Protein 6FGO (pdb70)

Sequence (1094 aa):
GPSVFLFPPKPKDTLMISRTPEVTCVVVDVSHEDPEVKFNWYVDGVEVHNAKTKPREEQYNSTYRVVSVLTVLHQDWLNGKEYKCKVSNKALPAPIEKTISKAKGQPREPQVYTLPPSREEMTKNQVSLTCLVKGFYPSDIAVEWESNGQPENNYKTTPPVLDSDGSFFLYSKLTVDKSRWQQGNVFSCSVMHEALHNHYTQKSLSLSPNKLNKEQQNAFYEILHLPNLNEEQRRKAFIQSLIDGGGDTNGNGYLDAEESANLLAEAKKLNDARGPSVFLFPPKPKDTLMISRTPEVTCVVVDVSHEDPEVKFNWYVDGVEVHNAKTKPREEQYNSTYRVVSVLTVLHQDWLNGKEYKCKVSNKALPAPIEKTISKAKGQPREPQVYTLPPSREEMTKNQVSLTCLVKGFYPSDIAVEWESNGQPENNYKTTPPVLDSDGSFFLYSKLTVDKSRWQQGNVFSCSVMHEALHNHYTQKSLSLSPVDNKLNKEQQNAFYEILHLPNLNEEEQRKAFIQSLIDGGGDTNGNGYLDAEESANLLAEAKKLNDARAGPSVFLFPPKPKDTLMISRTPEVTCVVVDVSHEDPEVKFNWYVDGVEVHNAKTKPREEQYNSTYRVVSVLTVLHQDWLNGKEYKCKVSNKALPAPIEKTISKAKGQPREPQVYTLPPSREEMTKNQVSLTCLVKGFYPSDIAVEWESNGQPENNYKTTPPVLDSDGSFFLYSKLTVDKSRWQQGNVFSCSVMHEALHNHYTQKSLSLSKLNKEQQNAFYEILHLPNLNEEQRKAFIQSLIDGGGDTNGNGYLDAEESANLLAEAKKLNDARAPGPSVFLFPPKPKDTLMISRTPEVTCVVVDVSHEDPEVKFNWYVDGVEVHNAKTKPREEQYNSTYRVVSVLTVLHQDWLNGKEYKCKVSNKALPAPIEKTISKAKGQPREPQVYTLPPSREEMTKNQVSLTCLVKGFYPSDIAVEWESNGQPENNYKTTPPVLDSDGSFFLYSKLTVDKSRWQQGNVFSCSVMHEALHNHYTQKSLSLSLNKEQQNAFYEILHLPNLNEEQRKAFIQSLIDGGGDTNGNGYLDAEESANLLAEAKKLNDARAP

Nearest PDB structures (foldseek):
  5o4e-assembly1_A  TM=9.935E-01  e=1.665E-37  Homo sapiens
  7lbl-assembly1_A  TM=9.647E-01  e=1.501E-37  Homo sapiens
  6bz4-assembly1_A  TM=9.726E-01  e=2.793E-37  Homo sapiens
  4wi7-assembly1_B  TM=9.547E-01  e=1.354E-37  Homo sapiens
  7q3p-assembly1_C  TM=9.116E-01  e=2.793E-37  Homo sapiens

CATH classification: 2.60.40.10

InterPro domains:
  IPR003006 Immunoglobulin/major histocompatibility complex, conserved site [PS00290] (200-206)
  IPR003006 Immunoglobulin/major histocompatibility complex, conserved site [PS00290] (425-431)
  IPR003597 Immunoglobulin C1-set [PF07654] (127-207)
  IPR003597 Immunoglobulin C1-set [PF07654] (242-330)
  IPR003597 Immunoglobulin C1-set [PF07654] (350-434)
  IPR003597 Immunoglobulin C1-set [SM00407] (141-212)
  IPR003597 Immunoglobulin C1-set [SM00407] (258-333)
  IPR003597 Immunoglobulin C1-set [SM00407] (364-437)
  IPR003599 Immunoglobulin domain subtype [SM00409] (7-118)
  IPR003599 Immunoglobulin domain subtype [SM00409] (354-446)
  IPR007110 Immunoglobulin-like domain [PS50835] (1-96)
  IPR007110 Immunoglobulin-like domain [PS50835] (125-218)
  IPR007110 Immunoglobulin-like domain [PS50835] (240-339)
  IPR007110 Immunoglobulin-like domain [PS50835] (348-444)
  IPR013106 Immunoglobulin V-set domain [PF07686] (12-117)
  IPR013106 Immunoglobulin V-set domain [SM00406] (17-98)
  IPR013783 Immunoglobulin-like fold [G3DSA:2.60.40.10] (1-121)
  IPR013783 Immunoglobulin-like fold [G3DSA:2.60.40.10] (122-227)
  IPR013783 Immunoglobulin-like fold [G3DSA:2.60.40.10] (228-339)
  IPR013783 Immunoglobulin-like fold [G3DSA:2.60.40.10] (340-449)

Foldseek 3Di:
DKDKDKAWFALVQLQDQVHWTKIKIKIKQAAPVWNDKDKWKDKQRHTDDPKDKDPWDADPVRITMIMIIDIDHSVSQVVWIKMKIWMDIPVDPHIDIDIDGFDDDDWWDKDKDKDFFDPVQLVPQKTKIKIKIDTTPDQRKDKFKDFPRHGQDQKDKDRWDQDPVRHTMIMIIGMDGSVCQVVFTKMKMKMADPNDVSRIDIDIDGDDD/DPDPVLLVVLLVVLVPLPQDDDVLSVVLNCCSPPVVLVVVSPNHNDNVSSVVSSVVSVVVSVVD/DKDKDKAWFALVQLQDPVHWTKIKIKIKQQAPPWNDKDKWKDKLRHTDDPKDKDDWDQDPVRIIMIMIIDTDHSVSQVVWIKMKIWIDIPVDPGIDIDIDGDDDDDWWDWDKDKDAFDVVQLVDQKTKTKIKIWTGPDQRKDKFKDFPRHGQDQKDKDRWDQDPVRITMIMMIHMDGSVCQVVWTKMKMKMADPPDVSRIDIDIDGDDD/DPVVDPVLLVVLLVLLVPLPQDDPVLSVVLNVCSPPVVLVPVPPPHNDNVSSVVSSVVSNVVSVVRD/DKDKDKAWFALVQLLDQVHWTKIKIKIKQQAPVWNDKDKWKDKLRHTDDQKDKDDWDQDPVGGIMIMIIDTDHSVSQVVWIKMKIWMDIPVDPGIDIDIDGDDDDDWWDWDKDKDFFDPVCLVDQKTKIKIKIWTGPDQRKDKFKDFPRHGADAKDKDRWDQDPVRITMIMMIGIDGSVCQVVFTKMKMKMADPPDVSRIDIDIDGDD/DDPVLLVVLLVLLVPLPQDDPVLSVVLNCCSQPCVLVPVPPNHNDNVSSVVSSVVSVVVSVVRDD/DKDKDKAFFALVQLLDQVHWTKIKIKIWAAAPPFNDKDKWKDKLRHTDDQKDKDDWDHDPDRHIMIMIIDTDHSVSQVVWIKMKIWIDTPPDPGIDIDIDGFDDDDWWDKDKDKDFFDPVQLVDQKTKTKIKIWGGPDQRKDKWKDWPRHTQDQKDKDRWDQDPVRITIIMMIGIDGSVCQVVWTKMKIKMADPPDVSRIDIDIDHRD/DQVLLVVLLVLLVPLPQDDPVVSVVLNVCSQPVVLVVDPPNHNHSVSSVVSSVVSVVVSVVRDD

Secondary structure (DSSP, 8-state):
--EEEEEPPPHHHHH-TTS--EEEEEEEEE-SSS---EEEEEETTEEE---EEPPPEE-TTS-EEEEEEEE--HHHHHTT--EEEEEE-TTSSS-EEEEE-PPPS--BPPEEEEEPPPGGGGGSSEEEEEEEEEEEBSS--EEEEEETTEEE-SEEEPPPEE-TTS-EEEEEEEEEEHHHHHTT--EEEEEE-TTSGGGEEEEEE----/---EEEEPPPHHHHH-TTS--EEEEEEEEE-SS----EEEEEETTEEE---EEEEEEE-TTS-EEEEEEEE--HHHHHTT--EEEEEE-TTSSS-EEEEE-PPPS--BPPEEEEEPPPGGGGGSSEEEEEEEEEEEBSS--EEEEEETTEEE--EEEPPPEE-TTS-EEEEEEEEEEHHHHHTT--EEEEEE-TTSGGGEEEEEE----/--EEEEE---HHHHH-TTS--EEEEEEEEE-SSS---EEEEEETTEEE---EEPPPEE-TTS-EEEEEEEE--HHHHHTT--EEEEEE-TTSSS-EEEEE-PPPS--BPPEEEEEPPPGGGGGSSEEEEEEEEEEEBSS--EEEEEETTEE-SSEEEPPPEE-TTS-EEEEEEEEEEHHHHHTT--EEEEEE-TTSGGGEEEEEE---/---EEEE---HHHHHSTTS--EEEEEEEEEESSS---EEEEEETTEEE---EEEPP---SSSEEEEEEEEE--HHHHHTT--EEEEEE-TTSSS-EEEEE-PPPS--BPPEEEEEPPPGGGGGSSEEEEEEEEEEEBSS--EEEEEETTEEE--EEEPPPEE-TTS-EEEEEEEEEEHHHHHTT--EEEEEE-TTSGGGEEEEEE---/----HHHHHHHHHHHH-TT--HHHHHHHHHTTTSSTT-TT-SSS--HHHHHHHHHHHHHHHHH-/--SSS-HHHHHHHHHHHH-TT--HHHHHHHHHTTTSSTT-TT-SSS--HHHHHHHHHHHHHHHHHT-/---HHHHHHHHHHHT-TTS-HHHHHHHHHHTTSSTT-TT-SSS--HHHHHHHHHHHHHHHHHT--/--HHHHHHHHHHHT-TTS-HHHHHHHHHHTTSSSS--STTSS--HHHHHHHHHHHHHHHHHT--

B-factor: mean 65.16, std 22.85, range [24.81, 157.85]

Organism: Homo sapiens (NCBI:txid9606)

Solvent-accessible surface area: 55029 Å² total; per-residue (Å²): 86,9,41,6,102,21,99,71,7,138,40,55,16,4,6,12,3,74,101,83,1,69,0,27,0,6,0,40,72,0,38,80,142,47,27,123,32,127,30,16,5,39,24,24,16,81,66,38,156,81,27,140,80,111,121,107,81,99,62,214,79,66,31,37,78,9,7,0,19,2,65,6,71,10,9,17,7,16,103,10,47,45,3,61,0,54,0,32,15,184,45,23,145,61,63,45,89,86,12,9,5,25,28,74,31,142,63,84,106,8,52,10,14,20,4,65,13,12,219,120,1,57,102,84,128,82,0,1,0,0,0,2,0,32,8,0,29,1,33,46,18,18,13,42,0,20,8,132,39,110,72,24,122,65,50,75,43,4,63,56,20,98,16,79,86,34,1,36,0,4,0,0,2,0,19,4,74,43,56,76,5,98,132,35,43,77,0,17,0,7,0,8,0,28,27,7,107,27,1,49,34,76,86,77,12,36,94,83,188,84,185,49,19,113,86,16,1,42,2,0,28,48,0,18,104,21,93,53,11,64,103,117,25,29,90,44,21,5,81,27,4,94,81,45,57,5,20,106,91,61,89,75,119,15,34,52,145,8,2,63,100,16,24,56,94,0,93,158,59,11,114,87,135,85,8,37,4,110,21,101,75,12,140,43,60,9,4,4,10,3,75,110,82,1,66,0,31,0,6,0,36,66,0,34,86,141,46,37,131,30,130,33,24,3,38,24,84,63,105,69,40,156,71,29,135,78,108,101,132,82,87,62,236,102,70,26,33,80,10,17,0,13,2,60,6,84,10,7,22,12,17,90,32,71,85,4,71,0,56,0,28,13,170,47,21,142,62,63,39,94,84,65,32,43,27,53,176,45,148,55,92,106,6,66,7,11,18,3,64,14,16,214,129,1,45,113,86,134,94,0,2,0,0,0,1,0,35,13,0,49,2,36,55,22,19,14,44,0,8,8,125,12,62,71,32,124,69,56,86,42,4,66,52,18,105,20,79,84,37,0,37,0,4,0,0,2,0,20,6,76,40,61,72,10,104,140,32,46,73,0,18,0,8,0,9,0,27,27,6,104,31,1,42,34,52,82,76,13,41,80,88,183,64,41,81,119,30,13,94,72,18,0,44,1,0,25,35,0,21,100,18,108,50,8,64,100,105,31,16,72,42,23,5,85,29,5,70,50,26,56,4,25,113,95,62,39,8,37,16,22,39,121,8,1,56,50,20,24,27,61,0,88,124,55,10,106,83,107,114,85,8,42,5,109,20,101,67,9,149,36,62,13,6,6,12,3,73,110,78,1,72,0,32,0,6,0,39,68,0,44,96,158,35,14,127,30,129,32,20,4,39,21,95,66,98,76,36,155,96,36,133,71,85,110,116,95,93,65,83,88,74,33,41,82,4,19,0,23,1,63,6,78,10,5,9,18,23,93,35,54,97,2,72,0,52,0,30,14,192,46,23,144,59,67,43,93,88,70,34,39,39,49,169,46,146,56,86,108,5,62,12,12,20,2,63,14,14,196,120,1,44,105,83,118,84,0,2,0,0,0,1,0,31,14,0,61,4,38,64,22,18,15,43,2,47,7,130,42,115,107,19,146,52,67,82,42,4,63,52,19,102,20,79,86,35,1,37,0,3,0,0,2,0,22,6,77,48,58,74,4,92,136,34,47,76,0,18,0,8,0,8,0,26,26,7,104,26,3,31,30,75,90,79,11,44,93,144,222,57,12,114,81,15,1,37,0,0,30,46,0,20,105,17,109,42,8,61,68,133,42,31,64,60,30,3,95,31,4,94,78,45,57,5,25,112,88,70,81,74,121,12,30,46,119,13,1,58,99,21,23,59,102,0,96,152,59,11,91,84,97,57,176,85,9,36,4,104,26,102,65,7,147,34,61,16,3,4,11,4,70,106,81,1,74,0,33,0,13,0,44,63,2,44,91,138,56,43,108,40,116,39,23,5,38,21,86,66,94,78,36,157,98,35,135,71,104,108,112,111,76,88,243,84,89,31,38,88,4,22,1,25,0,63,6,71,12,11,19,6,18,85,32,76,84,2,68,0,53,1,20,17,159,48,25,144,60,63,44,90,84,74,46,33,25,46,176,48,146,49,99,111,8,50,12,14,20,2,60,15,12,199,108,4,48,102,84,126,85,0,2,0,0,0,2,0,28,14,0,44,0,32,38,18,16,14,46,0,54,11,121,69,121,89,26,119,71,49,80,45,3,60,53,21,99,20,88,86,35,1,36,0,4,0,0,2,0,21,2,72,43,59,78,4,93,136,32,42,73,0,21,0,9,0,10,0,24,28,8,109,30,1,51,34,83,92,77,11,46,72,146,126,18,122,88,16,1,44,1,0,28,49,0,22,102,23,106,40,7,52,108,140,39,20,83,57,30,3,73,26,4,96,82,42,58,4,29,124,68,91,83,72,118,11,42,45,141,23,1,57,102,28,17,49,90,0,99,136,59,11,96,83,102,51,164

Radius of gyration: 41.0 Å; Cα contacts (8 Å, |Δi|>4): 2391; chains: 8; bounding box: 68×85×145 Å

Structure (mmCIF, N/CA/C/O backbone):
data_6FGO
#
_entry.id   6FGO
#
_cell.length_a   90.229
_cell.length_b   120.296
_cell.length_c   126.330
_cell.angle_alpha   90.000
_cell.angle_beta   90.000
_cell.angle_gamma   90.000
#
_symmetry.space_group_name_H-M   'P 21 21 2'
#
loop_
_entity.id
_entity.type
_entity.pdbx_description
1 polymer 'Immunoglobulin gamma-1 heavy chain'
2 polymer Z-Ca
3 branched 2-acetamido-2-deoxy-beta-D-glucopyranose-(1-2)-alpha-D-mannopyranose-(1-3)-[2-acetamido-2-deoxy-beta-D-glucopyranose-(1-2)-alpha-D-mannopyranose-(1-6)]beta-D-mannopyranose-(1-4)-2-acetamido-2-deoxy-beta-D-glucopyranose-(1-4)-[alpha-L-fucopyranose-(1-6)]2-acetamido-2-deoxy-beta-D-glucopyranose
4 branched 2-acetamido-2-deoxy-beta-D-glucopyranose-(1-2)-alpha-D-mannopyranose-(1-6)-[alpha-D-mannopyranose-(1-3)]beta-D-mannopyranose-(1-4)-2-acetamido-2-deoxy-beta-D-glucopyranose-(1-4)-[alpha-L-fucopyranose-(1-6)]2-acetamido-2-deoxy-beta-D-glucopyranose
5 branched alpha-D-mannopyranose-(1-3)-[alpha-D-mannopyranose-(1-6)]beta-D-mannopyranose-(1-4)-2-acetamido-2-deoxy-beta-D-glucopyranose-(1-4)-2-acetamido-2-deoxy-beta-D-glucopyranose
6 non-polymer DI(HYDROXYETHYL)ETHER
7 non-polymer GLYCEROL
8 non-polymer 'CALCIUM ION'
9 non-polymer 'CHLORIDE ION'
10 water water
#
loop_
_atom_site.group_PDB
_atom_site.id
_atom_site.type_symbol
_atom_site.label_atom_id
_atom_site.label_alt_id
_atom_site.label_comp_id
_atom_site.label_asym_id
_atom_site.label_entity_id
_atom_site.label_seq_id
_atom_site.pdbx_PDB_ins_code
_atom_site.Cartn_x
_atom_site.Cartn_y
_atom_site.Cartn_z
_atom_site.occupancy
_atom_site.B_iso_or_equiv
_atom_site.auth_seq_id
_atom_site.auth_comp_id
_atom_site.auth_asym_id
_atom_site.auth_atom_id
_atom_site.pdbx_PDB_model_num
ATOM 1 N N . GLY A 1 1 ? 97.907 48.861 70.769 1.00 62.49 237 GLY A N 1
ATOM 2 C CA . GLY A 1 1 ? 97.740 48.716 69.334 1.00 59.64 237 GLY A CA 1
ATOM 3 C C . GLY A 1 1 ? 97.579 47.267 68.907 1.00 54.09 237 GLY A C 1
ATOM 4 O O . GLY A 1 1 ? 97.999 46.363 69.627 1.00 56.08 237 GLY A O 1
ATOM 5 N N . PRO A 1 2 ? 96.960 47.036 67.749 1.00 46.73 238 PRO A N 1
ATOM 6 C CA . PRO A 1 2 ? 96.813 45.660 67.261 1.00 43.25 238 PRO A CA 1
ATOM 7 C C . PRO A 1 2 ? 98.153 44.978 67.026 1.00 41.21 238 PRO A C 1
ATOM 8 O O . PRO A 1 2 ? 99.162 45.617 66.717 1.00 40.56 238 PRO A O 1
ATOM 12 N N . SER A 1 3 ? 98.149 43.657 67.188 1.00 42.87 239 SER A N 1
ATOM 13 C CA . SER A 1 3 ? 99.282 42.805 66.865 1.00 41.81 239 SER A CA 1
ATOM 14 C C . SER A 1 3 ? 98.840 41.772 65.838 1.00 40.29 239 SER A C 1
ATOM 15 O O . SER A 1 3 ? 97.659 41.416 65.766 1.00 38.48 239 SER A O 1
ATOM 18 N N . VAL A 1 4 ? 99.790 41.296 65.037 1.00 38.12 240 VAL A N 1
ATOM 19 C CA . VAL A 1 4 ? 99.505 40.357 63.959 1.00 34.77 240 VAL A CA 1
ATOM 20 C C . VAL A 1 4 ? 100.356 39.112 64.157 1.00 33.35 240 VAL A C 1
ATOM 21 O O . VAL A 1 4 ? 101.543 39.200 64.489 1.00 35.44 240 VAL A O 1
ATOM 25 N N . PHE A 1 5 ? 99.747 37.953 63.932 1.00 32.51 241 PHE A N 1
ATOM 26 C CA . PHE A 1 5 ? 100.442 36.677 63.992 1.00 31.40 241 PHE A CA 1
ATOM 27 C C . PHE A 1 5 ? 100.037 35.858 62.781 1.00 33.92 241 PHE A C 1
ATOM 28 O O . PHE A 1 5 ? 98.844 35.693 62.506 1.00 34.62 241 PHE A O 1
ATOM 36 N N . LEU A 1 6 ? 101.032 35.387 62.040 1.00 36.57 242 LEU A N 1
ATOM 37 C CA . LEU A 1 6 ? 100.823 34.649 60.803 1.00 38.04 242 LEU A CA 1
ATOM 38 C C . LEU A 1 6 ? 101.221 33.199 61.036 1.00 37.18 242 LEU A C 1
ATOM 39 O O . LEU A 1 6 ? 102.360 32.922 61.426 1.00 38.24 242 LEU A O 1
ATOM 44 N N . PHE A 1 7 ? 100.284 32.275 60.798 1.00 35.92 243 PHE A N 1
ATOM 45 C CA . PHE A 1 7 ? 100.543 30.884 61.128 1.00 33.96 243 PHE A CA 1
ATOM 46 C C . PHE A 1 7 ? 100.648 30.040 59.864 1.00 32.14 243 PHE A C 1
ATOM 47 O O . PHE A 1 7 ? 99.867 30.234 58.926 1.00 35.26 243 PHE A O 1
ATOM 55 N N . PRO A 1 8 ? 101.584 29.097 59.811 1.00 28.95 244 PRO A N 1
ATOM 56 C CA . PRO A 1 8 ? 101.746 28.281 58.611 1.00 31.50 244 PRO A CA 1
ATOM 57 C C . PRO A 1 8 ? 100.702 27.184 58.550 1.00 31.86 244 PRO A C 1
ATOM 58 O O . PRO A 1 8 ? 99.939 26.984 59.508 1.00 30.98 244 PRO A O 1
ATOM 62 N N . PRO A 1 9 ? 100.637 26.447 57.446 1.00 35.61 245 PRO A N 1
ATOM 63 C CA . PRO A 1 9 ? 99.751 25.283 57.395 1.00 35.90 245 PRO A CA 1
ATOM 64 C C . PRO A 1 9 ? 100.322 24.139 58.213 1.00 37.98 245 PRO A C 1
ATOM 65 O O . PRO A 1 9 ? 101.505 24.114 58.561 1.00 36.45 245 PRO A O 1
ATOM 69 N N . LYS A 1 10 ? 99.459 23.183 58.528 1.00 41.74 246 LYS A N 1
ATOM 70 C CA . LYS A 1 10 ? 99.920 22.001 59.232 1.00 41.79 246 LYS A CA 1
ATOM 71 C C . LYS A 1 10 ? 100.762 21.149 58.286 1.00 37.68 246 LYS A C 1
ATOM 72 O O . LYS A 1 10 ? 100.391 20.968 57.122 1.00 38.84 246 LYS A O 1
ATOM 78 N N . PRO A 1 11 ? 101.908 20.632 58.742 1.00 34.49 247 PRO A N 1
ATOM 79 C CA . PRO A 1 11 ? 102.742 19.816 57.842 1.00 33.73 247 PRO A CA 1
ATOM 80 C C . PRO A 1 11 ? 101.970 18.714 57.140 1.00 33.97 247 PRO A C 1
ATOM 81 O O . PRO A 1 11 ? 102.168 18.488 55.941 1.00 33.84 247 PRO A O 1
ATOM 85 N N . LYS A 1 12 ? 101.082 18.024 57.859 1.00 37.71 248 LYS A N 1
ATOM 86 C CA . LYS A 1 12 ? 100.306 16.951 57.248 1.00 41.48 248 LYS A CA 1
ATOM 87 C C . LYS A 1 12 ? 99.420 17.471 56.121 1.00 39.25 248 LYS A C 1
ATOM 88 O O . LYS A 1 12 ? 99.194 16.764 55.134 1.00 37.91 248 LYS A O 1
ATOM 94 N N . ASP A 1 13 ? 98.917 18.702 56.240 1.00 38.21 249 ASP A N 1
ATOM 95 C CA . ASP A 1 13 ? 98.012 19.230 55.225 1.00 37.94 249 ASP A CA 1
ATOM 96 C C . ASP A 1 13 ? 98.733 19.508 53.912 1.00 37.89 249 ASP A C 1
ATOM 97 O O . ASP A 1 13 ? 98.134 19.368 52.839 1.00 37.26 249 ASP A O 1
ATOM 102 N N . THR A 1 14 ? 100.000 19.928 53.970 1.00 35.32 250 THR A N 1
ATOM 103 C CA . THR A 1 14 ? 100.742 20.232 52.753 1.00 34.60 250 THR A CA 1
ATOM 104 C C . THR A 1 14 ? 101.255 18.979 52.056 1.00 34.31 250 THR A C 1
ATOM 105 O O . THR A 1 14 ? 101.526 19.026 50.851 1.00 32.47 250 THR A O 1
ATOM 109 N N . LEU A 1 15 ? 101.378 17.865 52.778 1.00 32.59 251 LEU A N 1
ATOM 110 C CA . LEU A 1 15 ? 101.975 16.650 52.243 1.00 32.58 251 LEU A CA 1
ATOM 111 C C . LEU A 1 15 ? 100.954 15.655 51.713 1.00 35.55 251 LEU A C 1
ATOM 112 O O . LEU A 1 15 ? 101.273 14.888 50.799 1.00 37.42 251 LEU A O 1
ATOM 117 N N . MET A 1 16 ? 99.742 15.642 52.261 1.00 36.58 252 MET A N 1
ATOM 118 C CA . MET A 1 16 ? 98.698 14.723 51.827 1.00 39.69 252 MET A CA 1
ATOM 119 C C . MET A 1 16 ? 97.729 15.480 50.928 1.00 38.99 252 MET A C 1
ATOM 120 O O . MET A 1 16 ? 97.119 16.467 51.355 1.00 34.13 252 MET A O 1
ATOM 125 N N . ILE A 1 17 ? 97.582 15.006 49.688 1.00 41.67 253 ILE A N 1
ATOM 126 C CA . ILE A 1 17 ? 96.796 15.732 48.696 1.00 43.23 253 ILE A CA 1
ATOM 127 C C . ILE A 1 17 ? 95.318 15.786 49.064 1.00 44.58 253 ILE A C 1
ATOM 128 O O . ILE A 1 17 ? 94.610 16.698 48.624 1.00 44.04 253 ILE A O 1
ATOM 133 N N . SER A 1 18 ? 94.823 14.832 49.848 1.00 46.70 254 SER A N 1
ATOM 134 C CA . SER A 1 18 ? 93.418 14.823 50.240 1.00 50.05 254 SER A CA 1
ATOM 135 C C . SER A 1 18 ? 93.092 15.864 51.307 1.00 46.10 254 SER A C 1
ATOM 136 O O . SER A 1 18 ? 91.932 15.960 51.719 1.00 48.29 254 SER A O 1
ATOM 139 N N . ARG A 1 19 ? 94.074 16.641 51.756 1.00 42.03 255 ARG A N 1
ATOM 140 C CA . ARG A 1 19 ? 93.887 17.634 52.803 1.00 39.02 255 ARG A CA 1
ATOM 141 C C . ARG A 1 19 ? 94.076 19.034 52.229 1.00 33.92 255 ARG A C 1
ATOM 142 O O . ARG A 1 19 ? 94.618 19.212 51.135 1.00 34.46 255 ARG A O 1
ATOM 150 N N . THR A 1 20 ? 93.627 20.034 52.985 1.00 34.21 256 THR A N 1
ATOM 151 C CA . THR A 1 20 ? 93.642 21.431 52.542 1.00 34.93 256 THR A CA 1
ATOM 152 C C . THR A 1 20 ? 94.571 22.265 53.417 1.00 32.38 256 THR A C 1
ATOM 153 O O . THR A 1 20 ? 94.217 22.588 54.566 1.00 30.23 256 THR A O 1
ATOM 157 N N . PRO A 1 21 ? 95.759 22.632 52.942 1.00 33.64 257 PRO A N 1
ATOM 158 C CA . PRO A 1 21 ? 96.626 23.511 53.733 1.00 35.22 257 PRO A CA 1
ATOM 159 C C . PRO A 1 21 ? 96.182 24.964 53.662 1.00 34.88 257 PRO A C 1
ATOM 160 O O . PRO A 1 21 ? 95.686 25.442 52.640 1.00 35.76 257 PRO A O 1
ATOM 164 N N . GLU A 1 22 ? 96.370 25.671 54.776 1.00 35.98 258 GLU A N 1
ATOM 165 C CA . GLU A 1 22 ? 95.978 27.070 54.877 1.00 39.54 258 GLU A CA 1
ATOM 166 C C . GLU A 1 22 ? 97.012 27.844 55.676 1.00 36.42 258 GLU A C 1
ATOM 167 O O . GLU A 1 22 ? 97.575 27.324 56.642 1.00 38.39 258 GLU A O 1
ATOM 173 N N . VAL A 1 23 ? 97.248 29.088 55.273 1.00 36.39 259 VAL A N 1
ATOM 174 C CA . VAL A 1 23 ? 97.979 30.053 56.087 1.00 36.29 259 VAL A CA 1
ATOM 175 C C . VAL A 1 23 ? 96.952 30.964 56.741 1.00 35.82 259 VAL A C 1
ATOM 176 O O . VAL A 1 23 ? 95.965 31.360 56.107 1.00 35.68 259 VAL A O 1
ATOM 180 N N . THR A 1 24 ? 97.167 31.285 58.014 1.00 34.11 260 THR A N 1
ATOM 181 C CA . THR A 1 24 ? 96.174 31.988 58.816 1.00 30.14 260 THR A CA 1
ATOM 182 C C . THR A 1 24 ? 96.794 33.256 59.382 1.00 33.10 260 THR A C 1
ATOM 183 O O . THR A 1 24 ? 97.800 33.194 60.098 1.00 36.23 260 THR A O 1
ATOM 187 N N . CYS A 1 25 ? 96.181 34.395 59.082 1.00 32.27 261 CYS A N 1
ATOM 188 C CA . CYS A 1 25 ? 96.623 35.686 59.588 1.00 33.83 261 CYS A CA 1
ATOM 189 C C . CYS A 1 25 ? 95.645 36.138 60.664 1.00 32.19 261 CYS A C 1
ATOM 190 O O . CYS A 1 25 ? 94.458 36.340 60.385 1.00 32.48 261 CYS A O 1
ATOM 193 N N . VAL A 1 26 ? 96.146 36.283 61.887 1.00 31.67 262 VAL A N 1
ATOM 194 C CA . VAL A 1 26 ? 95.337 36.618 63.053 1.00 32.64 262 VAL A CA 1
ATOM 195 C C . VAL A 1 26 ? 95.714 38.014 63.521 1.00 33.00 262 VAL A C 1
ATOM 196 O O . VAL A 1 26 ? 96.899 38.316 63.708 1.00 33.91 262 VAL A O 1
ATOM 200 N N . VAL A 1 27 ? 94.705 38.857 63.722 1.00 31.94 263 VAL A N 1
ATOM 201 C CA . VAL A 1 27 ? 94.888 40.201 64.257 1.00 35.13 263 VAL A CA 1
ATOM 202 C C . VAL A 1 27 ? 94.241 40.248 65.634 1.00 35.97 263 VAL A C 1
ATOM 203 O O . VAL A 1 27 ? 93.039 39.989 65.773 1.00 35.64 263 VAL A O 1
ATOM 207 N N . VAL A 1 28 ? 95.042 40.551 66.650 1.00 40.72 264 VAL A N 1
ATOM 208 C CA . VAL A 1 28 ? 94.582 40.588 68.029 1.00 43.57 264 VAL A CA 1
ATOM 209 C C . VAL A 1 28 ? 94.647 42.027 68.536 1.00 45.87 264 VAL A C 1
ATOM 210 O O . VAL A 1 28 ? 95.229 42.911 67.905 1.00 45.25 264 VAL A O 1
ATOM 214 N N . ASP A 1 29 ? 94.044 42.251 69.704 1.00 46.17 265 ASP A N 1
ATOM 215 C CA . ASP A 1 29 ? 93.988 43.574 70.330 1.00 46.28 265 ASP A CA 1
ATOM 216 C C . ASP A 1 29 ? 93.365 44.618 69.406 1.00 45.46 265 ASP A C 1
ATOM 217 O O . ASP A 1 29 ? 93.828 45.758 69.326 1.00 45.57 265 ASP A O 1
ATOM 222 N N . VAL A 1 30 ? 92.304 44.233 68.705 1.00 41.28 266 VAL A N 1
ATOM 223 C CA . VAL A 1 30 ? 91.537 45.185 67.909 1.00 39.46 266 VAL A CA 1
ATOM 224 C C . VAL A 1 30 ? 90.529 45.872 68.822 1.00 42.16 266 VAL A C 1
ATOM 225 O O . VAL A 1 30 ? 89.775 45.212 69.547 1.00 44.81 266 VAL A O 1
ATOM 229 N N . SER A 1 31 ? 90.514 47.200 68.793 1.00 41.29 267 SER A N 1
ATOM 230 C CA . SER A 1 31 ? 89.698 47.956 69.727 1.00 47.40 267 SER A CA 1
ATOM 231 C C . SER A 1 31 ? 88.247 48.039 69.257 1.00 52.75 267 SER A C 1
ATOM 232 O O . SER A 1 31 ? 87.919 47.780 68.095 1.00 49.13 267 SER A O 1
ATOM 235 N N . HIS A 1 32 ? 87.371 48.398 70.199 1.00 60.89 268 HIS A N 1
ATOM 236 C CA . HIS A 1 32 ? 85.975 48.665 69.874 1.00 68.03 268 HIS A CA 1
ATOM 237 C C . HIS A 1 32 ? 85.830 49.955 69.077 1.00 71.49 268 HIS A C 1
ATOM 238 O O . HIS A 1 32 ? 84.889 50.093 68.286 1.00 70.41 268 HIS A O 1
ATOM 245 N N . GLU A 1 33 ? 86.751 50.903 69.266 1.00 76.01 269 GLU A N 1
ATOM 246 C CA . GLU A 1 33 ? 86.664 52.198 68.600 1.00 79.42 269 GLU A CA 1
ATOM 247 C C . GLU A 1 33 ? 87.065 52.111 67.131 1.00 76.05 269 GLU A C 1
ATOM 248 O O . GLU A 1 33 ? 86.464 52.779 66.282 1.00 77.48 269 GLU A O 1
ATOM 254 N N . ASP A 1 34 ? 88.070 51.298 66.813 1.00 71.14 270 ASP A N 1
ATOM 255 C CA . ASP A 1 34 ? 88.588 51.156 65.451 1.00 67.13 270 ASP A CA 1
ATOM 256 C C . ASP A 1 34 ? 88.630 49.674 65.108 1.00 60.98 270 ASP A C 1
ATOM 257 O O . ASP A 1 34 ? 89.707 49.073 65.017 1.00 60.32 270 ASP A O 1
ATOM 262 N N . PRO A 1 35 ? 87.470 49.049 64.912 1.00 57.31 271 PRO A N 1
ATOM 263 C CA . PRO A 1 35 ? 87.434 47.605 64.650 1.00 56.45 271 PRO A CA 1
ATOM 264 C C . PRO A 1 35 ? 87.595 47.194 63.195 1.00 55.63 271 PRO A C 1
ATOM 265 O O . PRO A 1 35 ? 87.647 45.990 62.921 1.00 51.15 271 PRO A O 1
ATOM 269 N N . GLU A 1 36 ? 87.655 48.137 62.262 1.00 61.19 272 GLU A N 1
ATOM 270 C CA . GLU A 1 36 ? 87.785 47.788 60.855 1.00 64.05 272 GLU A CA 1
ATOM 271 C C . GLU A 1 36 ? 89.211 47.336 60.558 1.00 59.85 272 GLU A C 1
ATOM 272 O O . GLU A 1 36 ? 90.174 48.041 60.877 1.00 60.01 272 GLU A O 1
ATOM 278 N N . VAL A 1 37 ? 89.347 46.165 59.941 1.00 53.51 273 VAL A N 1
ATOM 279 C CA . VAL A 1 37 ? 90.643 45.606 59.573 1.00 49.83 273 VAL A CA 1
ATOM 280 C C . VAL A 1 37 ? 90.627 45.270 58.087 1.00 48.47 273 VAL A C 1
ATOM 281 O O . VAL A 1 37 ? 89.665 44.672 57.593 1.00 49.11 273 VAL A O 1
ATOM 285 N N . LYS A 1 38 ? 91.687 45.657 57.379 1.00 46.24 274 LYS A N 1
ATOM 286 C CA . LYS A 1 38 ? 91.857 45.324 55.970 1.00 46.14 274 LYS A CA 1
ATOM 287 C C . LYS A 1 38 ? 93.011 44.343 55.812 1.00 42.13 274 LYS A C 1
ATOM 288 O O . LYS A 1 38 ? 94.081 44.532 56.400 1.00 39.03 274 LYS A O 1
ATOM 294 N N . PHE A 1 39 ? 92.783 43.294 55.029 1.00 41.25 275 PHE A N 1
ATOM 295 C CA . PHE A 1 39 ? 93.792 42.290 54.730 1.00 39.58 275 PHE A CA 1
ATOM 296 C C . PHE A 1 39 ? 94.203 42.385 53.266 1.00 41.08 275 PHE A C 1
ATOM 297 O O . PHE A 1 39 ? 93.356 42.550 52.383 1.00 45.78 275 PHE A O 1
ATOM 305 N N . ASN A 1 40 ? 95.511 42.318 53.019 1.00 39.27 276 ASN A N 1
ATOM 306 C CA . ASN A 1 40 ? 96.061 42.163 51.676 1.00 38.95 276 ASN A CA 1
ATOM 307 C C . ASN A 1 40 ? 97.016 40.980 51.694 1.00 39.27 276 ASN A C 1
ATOM 308 O O . ASN A 1 40 ? 97.991 40.981 52.453 1.00 36.57 276 ASN A O 1
ATOM 313 N N . TRP A 1 41 ? 96.722 39.964 50.888 1.00 41.21 277 TRP A N 1
ATOM 314 C CA . TRP A 1 41 ? 97.550 38.771 50.802 1.00 40.65 277 TRP A CA 1
ATOM 315 C C . TRP A 1 41 ? 98.416 38.820 49.549 1.00 41.35 277 TRP A C 1
ATOM 316 O O . TRP A 1 41 ? 97.976 39.295 48.498 1.00 41.38 277 TRP A O 1
ATOM 327 N N . TYR A 1 42 ? 99.640 38.309 49.662 1.00 39.42 278 TYR A N 1
ATOM 328 C CA . TYR A 1 42 ? 100.566 38.248 48.537 1.00 38.73 278 TYR A CA 1
ATOM 329 C C . TYR A 1 42 ? 101.265 36.899 48.527 1.00 38.38 278 TYR A C 1
ATOM 330 O O . TYR A 1 42 ? 101.713 36.421 49.574 1.00 37.93 278 TYR A O 1
ATOM 339 N N . VAL A 1 43 ? 101.353 36.288 47.349 1.00 39.68 279 VAL A N 1
ATOM 340 C CA . VAL A 1 43 ? 102.075 35.035 47.155 1.00 40.78 279 VAL A CA 1
ATOM 341 C C . VAL A 1 43 ? 103.235 35.330 46.215 1.00 41.93 279 VAL A C 1
ATOM 342 O O . VAL A 1 43 ? 103.030 35.551 45.014 1.00 45.06 279 VAL A O 1
ATOM 346 N N . ASP A 1 44 ? 104.453 35.331 46.756 1.00 44.12 280 ASP A N 1
ATOM 347 C CA . ASP A 1 44 ? 105.654 35.661 45.989 1.00 45.50 280 ASP A CA 1
ATOM 348 C C . ASP A 1 44 ? 105.563 37.066 45.402 1.00 46.54 280 ASP A C 1
ATOM 349 O O . ASP A 1 44 ? 106.020 37.326 44.287 1.00 49.04 280 ASP A O 1
ATOM 354 N N . GLY A 1 45 ? 104.954 37.982 46.155 1.00 44.91 281 GLY A N 1
ATOM 355 C CA . GLY A 1 45 ? 104.894 39.373 45.767 1.00 43.58 281 GLY A CA 1
ATOM 356 C C . GLY A 1 45 ? 103.668 39.763 44.974 1.00 42.74 281 GLY A C 1
ATOM 357 O O . GLY A 1 45 ? 103.433 40.963 44.781 1.00 44.91 281 GLY A O 1
ATOM 358 N N . VAL A 1 46 ? 102.886 38.797 44.501 1.00 43.42 282 VAL A N 1
ATOM 359 C CA . VAL A 1 46 ? 101.696 39.065 43.704 1.00 47.75 282 VAL A CA 1
ATOM 360 C C . VAL A 1 46 ? 100.485 38.969 44.617 1.00 46.40 282 VAL A C 1
ATOM 361 O O . VAL A 1 46 ? 100.326 37.983 45.348 1.00 43.30 282 VAL A O 1
ATOM 365 N N . GLU A 1 47 ? 99.633 39.987 44.581 1.00 49.56 283 GLU A N 1
ATOM 366 C CA . GLU A 1 47 ? 98.471 40.000 45.455 1.00 49.27 283 GLU A CA 1
ATOM 367 C C . GLU A 1 47 ? 97.453 38.965 44.997 1.00 48.46 283 GLU A C 1
ATOM 368 O O . GLU A 1 47 ? 97.243 38.762 43.797 1.00 48.62 283 GLU A O 1
ATOM 374 N N . VAL A 1 48 ? 96.835 38.294 45.966 1.00 47.90 284 VAL A N 1
ATOM 375 C CA . VAL A 1 48 ? 95.793 37.314 45.703 1.00 47.59 284 VAL A CA 1
ATOM 376 C C . VAL A 1 48 ? 94.524 37.767 46.417 1.00 44.64 284 VAL A C 1
ATOM 377 O O . VAL A 1 48 ? 94.563 38.561 47.361 1.00 42.49 284 VAL A O 1
ATOM 381 N N . HIS A 1 49 ? 93.381 37.245 45.955 1.00 43.20 285 HIS A N 1
ATOM 382 C CA . HIS A 1 49 ? 92.085 37.721 46.427 1.00 44.70 285 HIS A CA 1
ATOM 383 C C . HIS A 1 49 ? 91.138 36.589 46.811 1.00 43.66 285 HIS A C 1
ATOM 384 O O . HIS A 1 49 ? 89.935 36.826 46.956 1.00 47.42 285 HIS A O 1
ATOM 391 N N . ASN A 1 50 ? 91.639 35.370 46.990 1.00 43.57 286 ASN A N 1
ATOM 392 C CA . ASN A 1 50 ? 90.790 34.240 47.344 1.00 46.14 286 ASN A CA 1
ATOM 393 C C . ASN A 1 50 ? 90.767 33.962 48.845 1.00 45.40 286 ASN A C 1
ATOM 394 O O . ASN A 1 50 ? 90.276 32.909 49.261 1.00 48.40 286 ASN A O 1
ATOM 399 N N . ALA A 1 51 ? 91.273 34.878 49.666 1.00 42.77 287 ALA A N 1
ATOM 400 C CA . ALA A 1 51 ? 91.264 34.685 51.108 1.00 42.28 287 ALA A CA 1
ATOM 401 C C . ALA A 1 51 ? 89.883 34.982 51.679 1.00 42.71 287 ALA A C 1
ATOM 402 O O . ALA A 1 51 ? 89.114 35.770 51.121 1.00 45.09 287 ALA A O 1
ATOM 404 N N . LYS A 1 52 ? 89.580 34.353 52.813 1.00 41.38 288 LYS A N 1
ATOM 405 C CA . LYS A 1 52 ? 88.291 34.510 53.475 1.00 45.27 288 LYS A CA 1
ATOM 406 C C . LYS A 1 52 ? 88.506 35.072 54.872 1.00 42.38 288 LYS A C 1
ATOM 407 O O . LYS A 1 52 ? 89.275 34.516 55.662 1.00 43.06 288 LYS A O 1
ATOM 413 N N . THR A 1 53 ? 87.812 36.165 55.169 1.00 40.70 289 THR A N 1
ATOM 414 C CA . THR A 1 53 ? 87.881 36.826 56.465 1.00 40.46 289 THR A CA 1
ATOM 415 C C . THR A 1 53 ? 86.700 36.376 57.311 1.00 38.73 289 THR A C 1
ATOM 416 O O . THR A 1 53 ? 85.546 36.509 56.893 1.00 40.37 289 THR A O 1
ATOM 420 N N . LYS A 1 54 ? 86.991 35.839 58.482 1.00 40.83 290 LYS A N 1
ATOM 421 C CA . LYS A 1 54 ? 85.955 35.404 59.400 1.00 45.64 290 LYS A CA 1
ATOM 422 C C . LYS A 1 54 ? 85.365 36.601 60.144 1.00 46.34 290 LYS A C 1
ATOM 423 O O . LYS A 1 54 ? 86.028 37.628 60.305 1.00 45.46 290 LYS A O 1
ATOM 429 N N . PRO A 1 55 ? 84.110 36.503 60.580 1.00 51.44 291 PRO A N 1
ATOM 430 C CA . PRO A 1 55 ? 83.509 37.612 61.332 1.00 53.04 291 PRO A CA 1
ATOM 431 C C . PRO A 1 55 ? 84.307 37.896 62.596 1.00 50.96 291 PRO A C 1
ATOM 432 O O . PRO A 1 55 ? 84.814 36.979 63.247 1.00 47.76 291 PRO A O 1
ATOM 436 N N . ARG A 1 56 ? 84.427 39.181 62.935 1.00 52.54 292 ARG A N 1
ATOM 437 C CA . ARG A 1 56 ? 85.204 39.569 64.106 1.00 53.06 292 ARG A CA 1
ATOM 438 C C . ARG A 1 56 ? 84.689 38.832 65.336 1.00 52.65 292 ARG A C 1
ATOM 439 O O . ARG A 1 56 ? 83.498 38.530 65.455 1.00 52.06 292 ARG A O 1
ATOM 447 N N . GLU A 1 57 ? 85.604 38.548 66.259 1.00 51.22 293 GLU A N 1
ATOM 448 C CA . GLU A 1 57 ? 85.303 37.762 67.448 1.00 50.94 293 GLU A CA 1
ATOM 449 C C . GLU A 1 57 ? 85.714 38.550 68.680 1.00 48.38 293 GLU A C 1
ATOM 450 O O . GLU A 1 57 ? 86.895 38.869 68.848 1.00 46.31 293 GLU A O 1
ATOM 456 N N . GLU A 1 58 ? 84.745 38.875 69.529 1.00 53.88 294 GLU A N 1
ATOM 457 C CA . GLU A 1 58 ? 85.042 39.572 70.771 1.00 58.06 294 GLU A CA 1
ATOM 458 C C . GLU A 1 58 ? 85.572 38.590 71.805 1.00 55.25 294 GLU A C 1
ATOM 459 O O . GLU A 1 58 ? 85.030 37.495 71.976 1.00 56.81 294 GLU A O 1
ATOM 465 N N . GL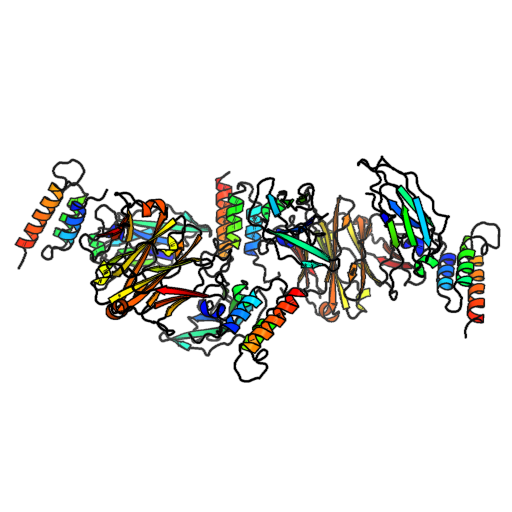N A 1 59 ? 86.632 38.987 72.499 1.00 52.64 295 GLN A N 1
ATOM 466 C CA . GLN A 1 59 ? 87.238 38.158 73.530 1.00 51.23 295 GLN A CA 1
ATOM 467 C C . GLN A 1 59 ? 86.737 38.579 74.907 1.00 51.38 295 GLN A C 1
ATOM 468 O O . GLN A 1 59 ? 86.043 39.585 75.069 1.00 52.02 295 GLN A O 1
ATOM 474 N N . TYR A 1 60 ? 87.096 37.775 75.910 1.00 53.15 296 TYR A N 1
ATOM 475 C CA . TYR A 1 60 ? 86.668 38.044 77.279 1.00 55.03 296 TYR A CA 1
ATOM 476 C C . TYR A 1 60 ? 87.223 39.362 77.809 1.00 53.65 296 TYR A C 1
ATOM 477 O O . TYR A 1 60 ? 86.633 39.960 78.715 1.00 55.09 296 TYR A O 1
ATOM 486 N N . ASN A 1 61 ? 88.352 39.825 77.271 1.00 51.72 297 ASN A N 1
ATOM 487 C CA . ASN A 1 61 ? 88.967 41.075 77.701 1.00 52.47 297 ASN A CA 1
ATOM 488 C C . ASN A 1 61 ? 88.513 42.281 76.883 1.00 51.08 297 ASN A C 1
ATOM 489 O O . ASN A 1 61 ? 89.198 43.310 76.886 1.00 46.62 297 ASN A O 1
ATOM 494 N N . SER A 1 62 ? 87.385 42.177 76.183 1.00 55.23 298 SER A N 1
ATOM 495 C CA . SER A 1 62 ? 86.823 43.307 75.440 1.00 59.76 298 SER A CA 1
ATOM 496 C C . SER A 1 62 ? 87.764 43.782 74.334 1.00 57.85 298 SER A C 1
ATOM 497 O O . SER A 1 62 ? 87.989 44.982 74.154 1.00 59.90 298 SER A O 1
ATOM 500 N N . THR A 1 63 ? 88.319 42.835 73.587 1.00 53.04 299 THR A N 1
ATOM 501 C CA . THR A 1 63 ? 89.086 43.134 72.389 1.00 49.82 299 THR A CA 1
ATOM 502 C C . THR A 1 63 ? 88.620 42.191 71.295 1.00 46.30 299 THR A C 1
ATOM 503 O O . THR A 1 63 ? 88.147 41.085 71.570 1.00 46.15 299 THR A O 1
ATOM 507 N N . TYR A 1 64 ? 88.732 42.644 70.054 1.00 46.43 300 TYR A N 1
ATOM 508 C CA . TYR A 1 64 ? 88.318 41.835 68.922 1.00 44.82 300 TYR A CA 1
ATOM 509 C C . TYR A 1 64 ? 89.476 40.994 68.403 1.00 42.14 300 TYR A C 1
ATOM 510 O O . TYR A 1 64 ? 90.649 41.355 68.533 1.00 41.42 300 TYR A O 1
ATOM 519 N N . ARG A 1 65 ? 89.123 39.854 67.820 1.00 41.23 301 ARG A N 1
ATOM 520 C CA . ARG A 1 65 ? 90.054 38.961 67.145 1.00 37.84 301 ARG A CA 1
ATOM 521 C C . ARG A 1 65 ? 89.553 38.789 65.719 1.00 38.90 301 ARG A C 1
ATOM 522 O O . ARG A 1 65 ? 88.419 38.346 65.510 1.00 38.41 301 ARG A O 1
ATOM 530 N N . VAL A 1 66 ? 90.374 39.175 64.744 1.00 38.92 302 VAL A N 1
ATOM 531 C CA . VAL A 1 66 ? 90.005 39.108 63.334 1.00 40.13 302 VAL A CA 1
ATOM 532 C C . VAL A 1 66 ? 90.949 38.134 62.647 1.00 37.14 302 VAL A C 1
ATOM 533 O O . VAL A 1 66 ? 92.172 38.255 62.772 1.00 36.84 302 VAL A O 1
ATOM 537 N N . VAL A 1 67 ? 90.382 37.183 61.908 1.00 37.01 303 VAL A N 1
ATOM 538 C CA . VAL A 1 67 ? 91.149 36.112 61.285 1.00 35.92 303 VAL A CA 1
ATOM 539 C C . VAL A 1 67 ? 90.877 36.117 59.788 1.00 34.21 303 VAL A C 1
ATOM 540 O O . VAL A 1 67 ? 89.720 36.202 59.361 1.00 35.63 303 VAL A O 1
ATOM 544 N N . SER A 1 68 ? 91.940 36.013 58.998 1.00 33.71 304 SER A N 1
ATOM 545 C CA . SER A 1 68 ? 91.838 35.833 57.558 1.00 32.91 304 SER A CA 1
ATOM 546 C C . SER A 1 68 ? 92.558 34.548 57.186 1.00 30.26 304 SER A C 1
ATOM 547 O O . SER A 1 68 ? 93.691 34.321 57.622 1.00 30.52 304 SER A O 1
ATOM 550 N N . VAL A 1 69 ? 91.907 33.717 56.376 1.00 31.48 305 VAL A N 1
ATOM 551 C CA . VAL A 1 69 ? 92.421 32.403 56.012 1.00 33.06 305 VAL A CA 1
ATOM 552 C C . VAL A 1 69 ? 92.625 32.369 54.506 1.00 35.22 305 VAL A C 1
ATOM 553 O O . VAL A 1 69 ? 91.705 32.685 53.742 1.00 35.47 305 VAL A O 1
ATOM 557 N N . LEU A 1 70 ? 93.824 31.970 54.083 1.00 34.71 306 LEU A N 1
ATOM 558 C CA . LEU A 1 70 ? 94.167 31.853 52.673 1.00 36.79 306 LEU A CA 1
ATOM 559 C C . LEU A 1 70 ? 94.525 30.402 52.380 1.00 37.34 306 LEU A C 1
ATOM 560 O O . LEU A 1 70 ? 95.510 29.881 52.914 1.00 37.19 306 LEU A O 1
ATOM 565 N N . THR A 1 71 ? 93.730 29.758 51.531 1.00 37.07 307 THR A N 1
ATOM 566 C CA . THR A 1 71 ? 94.064 28.422 51.060 1.00 38.39 307 THR A CA 1
ATOM 567 C C . THR A 1 71 ? 95.300 28.485 50.174 1.00 36.59 307 THR A C 1
ATOM 568 O O . THR A 1 71 ? 95.445 29.391 49.351 1.00 39.66 307 THR A O 1
ATOM 572 N N . VAL A 1 72 ? 96.184 27.506 50.327 1.00 38.19 308 VAL A N 1
ATOM 573 C CA . VAL A 1 72 ? 97.406 27.448 49.538 1.00 41.79 308 VAL A CA 1
ATOM 574 C C . VAL A 1 72 ? 97.441 26.130 48.782 1.00 42.27 308 VAL A C 1
ATOM 575 O O . VAL A 1 72 ? 96.858 25.126 49.204 1.00 42.14 308 VAL A O 1
ATOM 579 N N . LEU A 1 73 ? 98.149 26.138 47.660 1.00 41.62 309 LEU A N 1
ATOM 580 C CA . LEU A 1 73 ? 98.366 24.919 46.902 1.00 40.22 309 LEU A CA 1
ATOM 581 C C . LEU A 1 73 ? 99.519 24.138 47.516 1.00 37.63 309 LEU A C 1
ATOM 582 O O . LEU A 1 73 ? 100.538 24.714 47.908 1.00 34.58 309 LEU A O 1
ATOM 587 N N . HIS A 1 74 ? 99.340 22.818 47.617 1.00 38.83 310 HIS A N 1
ATOM 588 C CA . HIS A 1 74 ? 100.367 21.966 48.209 1.00 37.64 310 HIS A CA 1
ATOM 589 C C . HIS A 1 74 ? 101.729 22.239 47.587 1.00 35.51 310 HIS A C 1
ATOM 590 O O . HIS A 1 74 ? 102.723 22.427 48.296 1.00 36.88 310 HIS A O 1
ATOM 597 N N . GLN A 1 75 ? 101.789 22.266 46.254 1.00 32.81 311 GLN A N 1
ATOM 598 C CA . GLN A 1 75 ? 103.069 22.401 45.569 1.00 36.90 311 GLN A CA 1
ATOM 599 C C . GLN A 1 75 ? 103.683 23.778 45.789 1.00 35.63 311 GLN A C 1
ATOM 600 O O . GLN A 1 75 ? 104.911 23.904 45.843 1.00 36.26 311 GLN A O 1
ATOM 606 N N . ASP A 1 76 ? 102.856 24.816 45.918 1.00 36.69 312 ASP A N 1
ATOM 607 C CA . ASP A 1 76 ? 103.386 26.158 46.138 1.00 39.26 312 ASP A CA 1
ATOM 608 C C . ASP A 1 76 ? 104.129 26.236 47.466 1.00 38.47 312 ASP A C 1
ATOM 609 O O . ASP A 1 76 ? 105.236 26.784 47.542 1.00 39.79 312 ASP A O 1
ATOM 614 N N . TRP A 1 77 ? 103.540 25.689 48.529 1.00 33.60 313 TRP A N 1
ATOM 615 C CA . TRP A 1 77 ? 104.221 25.695 49.818 1.00 31.39 313 TRP A CA 1
ATOM 616 C C . TRP A 1 77 ? 105.464 24.813 49.781 1.00 32.26 313 TRP A C 1
ATOM 617 O O . TRP A 1 77 ? 106.536 25.213 50.248 1.00 31.94 313 TRP A O 1
ATOM 628 N N . LEU A 1 78 ? 105.338 23.602 49.232 1.00 35.24 314 LEU A N 1
ATOM 629 C CA . LEU A 1 78 ? 106.474 22.686 49.197 1.00 35.92 314 LEU A CA 1
ATOM 630 C C . LEU A 1 78 ? 107.606 23.217 48.329 1.00 34.96 314 LEU A C 1
ATOM 631 O O . LEU A 1 78 ? 108.769 22.855 48.539 1.00 35.00 314 LEU A O 1
ATOM 636 N N . ASN A 1 79 ? 107.294 24.063 47.351 1.00 36.03 315 ASN A N 1
ATOM 637 C CA . ASN A 1 79 ? 108.309 24.653 46.490 1.00 36.59 315 ASN A CA 1
ATOM 638 C C . ASN A 1 79 ? 108.855 25.966 47.037 1.00 39.48 315 ASN A C 1
ATOM 639 O O . ASN A 1 79 ? 109.684 26.600 46.376 1.00 42.06 315 ASN A O 1
ATOM 644 N N . GLY A 1 80 ? 108.406 26.392 48.215 1.00 38.58 316 GLY A N 1
ATOM 645 C CA . GLY A 1 80 ? 109.031 27.500 48.907 1.00 38.54 316 GLY A CA 1
ATOM 646 C C . GLY A 1 80 ? 108.476 28.872 48.605 1.00 38.76 316 GLY A C 1
ATOM 647 O O . GLY A 1 80 ? 109.167 29.866 48.852 1.00 38.88 316 GLY A O 1
ATOM 648 N N . LYS A 1 81 ? 107.254 28.971 48.092 1.00 37.80 317 LYS A N 1
ATOM 649 C CA . LYS A 1 81 ? 106.676 30.284 47.844 1.00 39.76 317 LYS A CA 1
ATOM 650 C C . LYS A 1 81 ? 106.424 31.013 49.161 1.00 41.40 317 LYS A C 1
ATOM 651 O O . LYS A 1 81 ? 106.116 30.404 50.191 1.00 40.18 317 LYS A O 1
ATOM 657 N N . GLU A 1 82 ? 106.573 32.333 49.116 1.00 42.45 318 GLU A N 1
ATOM 658 C CA . GLU A 1 82 ? 106.455 33.189 50.289 1.00 41.67 318 GLU A CA 1
ATOM 659 C C . GLU A 1 82 ? 105.044 33.758 50.375 1.00 39.45 318 GLU A C 1
ATOM 660 O O . GLU A 1 82 ? 104.495 34.221 49.369 1.00 40.29 318 GLU A O 1
ATOM 666 N N . TYR A 1 83 ? 104.462 33.723 51.573 1.00 34.94 319 TYR A N 1
ATOM 667 C CA . TYR A 1 83 ? 103.110 34.215 51.811 1.00 34.21 319 TYR A CA 1
ATOM 668 C C . TYR A 1 83 ? 103.160 35.409 52.756 1.00 35.42 319 TYR A C 1
ATOM 669 O O . TYR A 1 83 ? 103.610 35.283 53.900 1.00 35.79 319 TYR A O 1
ATOM 678 N N . LYS A 1 84 ? 102.698 36.560 52.272 1.00 35.99 320 LYS A N 1
ATOM 679 C CA . LYS A 1 84 ? 102.737 37.817 53.009 1.00 39.43 320 LYS A CA 1
ATOM 680 C C . LYS A 1 84 ? 101.325 38.225 53.409 1.00 39.23 320 LYS A C 1
ATOM 681 O O . LYS A 1 84 ? 100.416 38.236 52.572 1.00 38.00 320 LYS A O 1
ATOM 687 N N . CYS A 1 85 ? 101.147 38.564 54.683 1.00 37.59 321 CYS A N 1
ATOM 688 C CA . CYS A 1 85 ? 99.905 39.142 55.177 1.00 39.48 321 CYS A CA 1
ATOM 689 C C . CYS A 1 85 ? 100.141 40.595 55.564 1.00 40.28 321 CYS A C 1
ATOM 690 O O . CYS A 1 85 ? 101.030 40.887 56.372 1.00 37.24 321 CYS A O 1
ATOM 693 N N . LYS A 1 86 ? 99.335 41.495 55.004 1.00 39.80 322 LYS A N 1
ATOM 694 C CA . LYS A 1 86 ? 99.412 42.923 55.289 1.00 41.44 322 LYS A CA 1
ATOM 695 C C . LYS A 1 86 ? 98.124 43.351 55.977 1.00 38.78 322 LYS A C 1
ATOM 696 O O . LYS A 1 86 ? 97.032 43.159 55.431 1.00 38.61 322 LYS A O 1
ATOM 702 N N . VAL A 1 87 ? 98.253 43.930 57.168 1.00 33.77 323 VAL A N 1
ATOM 703 C CA . VAL A 1 87 ? 97.115 44.272 58.016 1.00 32.82 323 VAL A CA 1
ATOM 704 C C . VAL A 1 87 ? 97.098 45.782 58.203 1.00 36.95 323 VAL A C 1
ATOM 705 O O . VAL A 1 87 ? 98.094 46.371 58.644 1.00 35.71 323 VAL A O 1
ATOM 709 N N . SER A 1 88 ? 95.975 46.406 57.857 1.00 38.66 324 SER A N 1
ATOM 710 C CA . SER A 1 88 ? 95.786 47.839 58.029 1.00 44.01 324 SER A CA 1
ATOM 711 C C . SER A 1 88 ? 94.691 48.104 59.055 1.00 43.90 324 SER A C 1
ATOM 712 O O . SER A 1 88 ? 93.683 47.393 59.101 1.00 44.31 324 SER A O 1
ATOM 715 N N . ASN A 1 89 ? 94.902 49.127 59.879 1.00 44.17 325 ASN A N 1
ATOM 716 C CA . ASN A 1 89 ? 93.956 49.491 60.924 1.00 43.98 325 ASN A CA 1
ATOM 717 C C . ASN A 1 89 ? 94.318 50.881 61.426 1.00 44.49 325 ASN A C 1
ATOM 718 O O . ASN A 1 89 ? 95.500 51.194 61.577 1.00 45.22 325 ASN A O 1
ATOM 723 N N . LYS A 1 90 ? 93.302 51.706 61.696 1.00 49.14 326 LYS A N 1
ATOM 724 C CA . LYS A 1 90 ? 93.563 53.097 62.060 1.00 55.57 326 LYS A CA 1
ATOM 725 C C . LYS A 1 90 ? 94.341 53.238 63.360 1.00 55.91 326 LYS A C 1
ATOM 726 O O . LYS A 1 90 ? 94.956 54.285 63.586 1.00 58.18 326 LYS A O 1
ATOM 732 N N . ALA A 1 91 ? 94.345 52.217 64.215 1.00 55.53 327 ALA A N 1
ATOM 733 C CA . ALA A 1 91 ? 95.120 52.287 65.446 1.00 53.68 327 ALA A CA 1
ATOM 734 C C . ALA A 1 91 ? 96.606 52.056 65.218 1.00 52.79 327 ALA A C 1
ATOM 735 O O . ALA A 1 91 ? 97.398 52.262 66.143 1.00 56.26 327 ALA A O 1
ATOM 737 N N . LEU A 1 92 ? 97.002 51.644 64.016 1.00 49.82 328 LEU A N 1
ATOM 738 C CA . LEU A 1 92 ? 98.397 51.415 63.670 1.00 49.35 328 LEU A CA 1
ATOM 739 C C . LEU A 1 92 ? 98.973 52.632 62.958 1.00 54.02 328 LEU A C 1
ATOM 740 O O . LEU A 1 92 ? 98.307 53.215 62.094 1.00 53.05 328 LEU A O 1
ATOM 745 N N . PRO A 1 93 ? 100.197 53.061 63.285 1.00 60.29 329 PRO A N 1
ATOM 746 C CA . PRO A 1 93 ? 100.801 54.157 62.510 1.00 62.62 329 PRO A CA 1
ATOM 747 C C . PRO A 1 93 ? 101.007 53.796 61.054 1.00 59.67 329 PRO A C 1
ATOM 748 O O . PRO A 1 93 ? 100.957 54.675 60.185 1.00 63.74 329 PRO A O 1
ATOM 752 N N . ALA A 1 94 ? 101.244 52.524 60.764 1.00 53.53 330 ALA A N 1
ATOM 753 C CA . ALA A 1 94 ? 101.387 52.035 59.403 1.00 50.44 330 ALA A CA 1
ATOM 754 C C . ALA A 1 94 ? 100.932 50.588 59.376 1.00 48.28 330 ALA A C 1
ATOM 755 O O . ALA A 1 94 ? 100.897 49.926 60.421 1.00 48.16 330 ALA A O 1
ATOM 757 N N . PRO A 1 95 ? 100.555 50.069 58.211 1.00 45.95 331 PRO A N 1
ATOM 758 C CA . PRO A 1 95 ? 100.150 48.664 58.147 1.00 43.29 331 PRO A CA 1
ATOM 759 C C . PRO A 1 95 ? 101.292 47.751 58.566 1.00 43.61 331 PRO A C 1
ATOM 760 O O . PRO A 1 95 ? 102.470 48.079 58.412 1.00 45.83 331 PRO A O 1
ATOM 764 N N . ILE A 1 96 ? 100.924 46.596 59.112 1.00 41.72 332 ILE A N 1
ATOM 765 C CA . ILE A 1 96 ? 101.875 45.574 59.535 1.00 42.47 332 ILE A CA 1
ATOM 766 C C . ILE A 1 96 ? 101.936 44.492 58.468 1.00 41.49 332 ILE A C 1
ATOM 767 O O . ILE A 1 96 ? 100.904 44.064 57.938 1.00 39.55 332 ILE A O 1
ATOM 772 N N . GLU A 1 97 ? 103.149 44.043 58.158 1.00 44.15 333 GLU A N 1
ATOM 773 C CA . GLU A 1 97 ? 103.375 43.011 57.157 1.00 44.43 333 GLU A CA 1
ATOM 774 C C . GLU A 1 97 ? 104.134 41.853 57.789 1.00 43.31 333 GLU A C 1
ATOM 775 O O . GLU A 1 97 ? 105.171 42.060 58.428 1.00 45.34 333 GLU A O 1
ATOM 781 N N . LYS A 1 98 ? 103.604 40.644 57.623 1.00 39.99 334 LYS A N 1
ATOM 782 C CA . LYS A 1 98 ? 104.247 39.422 58.083 1.00 37.39 334 LYS A CA 1
ATOM 783 C C . LYS A 1 98 ? 104.394 38.467 56.907 1.00 35.67 334 LYS A C 1
ATOM 784 O O . LYS A 1 98 ? 103.479 38.334 56.090 1.00 33.44 334 LYS A O 1
ATOM 790 N N . THR A 1 99 ? 105.548 37.807 56.819 1.00 35.18 335 THR A N 1
ATOM 791 C CA . THR A 1 99 ? 105.818 36.855 55.751 1.00 36.12 335 THR A CA 1
ATOM 792 C C . THR A 1 99 ? 106.251 35.523 56.347 1.00 38.09 335 THR A C 1
ATOM 793 O O . THR A 1 99 ? 107.005 35.484 57.323 1.00 38.44 335 THR A O 1
ATOM 797 N N . ILE A 1 100 ? 105.769 34.432 55.748 1.00 38.98 336 ILE A N 1
ATOM 798 C CA . ILE A 1 100 ? 106.175 33.085 56.127 1.00 39.26 336 ILE A CA 1
ATOM 799 C C . ILE A 1 100 ? 106.398 32.272 54.863 1.00 32.66 336 ILE A C 1
ATOM 800 O O . ILE A 1 100 ? 105.905 32.606 53.784 1.00 34.38 336 ILE A O 1
ATOM 805 N N . SER A 1 101 ? 107.168 31.200 55.010 1.00 49.73 337 SER A N 1
ATOM 806 C CA . SER A 1 101 ? 107.397 30.254 53.927 1.00 45.52 337 SER A CA 1
ATOM 807 C C . SER A 1 101 ? 108.001 29.006 54.544 1.00 44.02 337 SER A C 1
ATOM 808 O O . SER A 1 101 ? 108.394 28.998 55.713 1.00 40.64 337 SER A O 1
ATOM 811 N N . LYS A 1 102 ? 108.061 27.944 53.749 1.00 46.06 338 LYS A N 1
ATOM 812 C CA . LYS A 1 102 ? 108.750 26.744 54.188 1.00 43.36 338 LYS A CA 1
ATOM 813 C C . LYS A 1 102 ? 110.234 27.055 54.352 1.00 43.13 338 LYS A C 1
ATOM 814 O O . LYS A 1 102 ? 110.802 27.880 53.631 1.00 46.32 338 LYS A O 1
ATOM 820 N N . ALA A 1 103 ? 110.863 26.392 55.317 1.00 41.90 339 ALA A N 1
ATOM 821 C CA . ALA A 1 103 ? 112.278 26.623 55.577 1.00 40.29 339 ALA A CA 1
ATOM 822 C C . ALA A 1 103 ? 113.114 26.275 54.352 1.00 39.61 339 ALA A C 1
ATOM 823 O O . ALA A 1 103 ? 112.853 25.289 53.657 1.00 37.94 339 ALA A O 1
ATOM 825 N N . LYS A 1 104 ? 114.112 27.109 54.076 1.00 41.85 340 LYS A N 1
ATOM 826 C CA . LYS A 1 104 ? 115.013 26.852 52.967 1.00 44.93 340 LYS A CA 1
ATOM 827 C C . LYS A 1 104 ? 116.128 25.907 53.411 1.00 42.21 340 LYS A C 1
ATOM 828 O O . LYS A 1 104 ? 116.435 25.783 54.600 1.00 38.92 340 LYS A O 1
ATOM 834 N N . GLY A 1 105 ? 116.745 25.247 52.434 1.00 44.67 341 GLY A N 1
ATOM 835 C CA . GLY A 1 105 ? 117.785 24.274 52.715 1.00 46.36 341 GLY A CA 1
ATOM 836 C C . GLY A 1 105 ? 117.507 22.927 52.076 1.00 48.37 341 GLY A C 1
ATOM 837 O O . GLY A 1 105 ? 116.351 22.591 51.802 1.00 43.74 341 GLY A O 1
ATOM 838 N N . GLN A 1 106 ? 118.553 22.144 51.842 1.00 52.78 342 GLN A N 1
ATOM 839 C CA . GLN A 1 106 ? 118.395 20.859 51.169 1.00 57.24 342 GLN A CA 1
ATOM 840 C C . GLN A 1 106 ? 117.577 19.907 52.033 1.00 53.63 342 GLN A C 1
ATOM 841 O O . GLN A 1 106 ? 117.971 19.630 53.174 1.00 53.65 342 GLN A O 1
ATOM 847 N N . PRO A 1 107 ? 116.451 19.384 51.550 1.00 49.93 343 PRO A N 1
ATOM 848 C CA . PRO A 1 107 ? 115.697 18.413 52.349 1.00 47.32 343 PRO A CA 1
ATOM 849 C C . PRO A 1 107 ? 116.491 17.134 52.578 1.00 44.50 343 PRO A C 1
ATOM 850 O O . PRO A 1 107 ? 117.290 16.711 51.740 1.00 43.64 343 PRO A O 1
ATOM 854 N N . ARG A 1 108 ? 116.270 16.524 53.743 1.00 42.25 344 ARG A N 1
ATOM 855 C CA . ARG A 1 108 ? 116.941 15.290 54.126 1.00 42.55 344 ARG A CA 1
ATOM 856 C C . ARG A 1 108 ? 115.913 14.295 54.647 1.00 40.69 344 ARG A C 1
ATOM 857 O O . ARG A 1 108 ? 114.996 14.663 55.387 1.00 38.86 344 ARG A O 1
ATOM 865 N N . GLU A 1 109 ? 116.067 13.038 54.249 1.00 43.16 345 GLU A N 1
ATOM 866 C CA . GLU A 1 109 ? 115.044 12.025 54.500 1.00 43.16 345 GLU A CA 1
ATOM 867 C C . GLU A 1 109 ? 115.072 11.583 55.962 1.00 43.16 345 GLU A C 1
ATOM 868 O O . GLU A 1 109 ? 116.149 11.314 56.501 1.00 44.61 345 GLU A O 1
ATOM 874 N N . PRO A 1 110 ? 113.920 11.492 56.627 1.00 41.83 346 PRO A N 1
ATOM 875 C CA . PRO A 1 110 ? 113.910 11.016 58.014 1.00 41.18 346 PRO A CA 1
ATOM 876 C C . PRO A 1 110 ? 114.275 9.543 58.131 1.00 41.99 346 PRO A C 1
ATOM 877 O O . PRO A 1 110 ? 113.972 8.724 57.260 1.00 41.74 346 PRO A O 1
ATOM 881 N N . GLN A 1 111 ? 114.956 9.226 59.227 1.00 42.94 347 GLN A N 1
ATOM 882 C CA . GLN A 1 111 ? 115.193 7.854 59.654 1.00 42.97 347 GLN A CA 1
ATOM 883 C C . GLN A 1 111 ? 114.236 7.544 60.798 1.00 40.14 347 GLN A C 1
ATOM 884 O O . GLN A 1 111 ? 114.186 8.287 61.783 1.00 36.49 347 GLN A O 1
ATOM 890 N N . VAL A 1 112 ? 113.468 6.464 60.665 1.00 40.84 348 VAL A N 1
ATOM 891 C CA . VAL A 1 112 ? 112.407 6.133 61.614 1.00 37.26 348 VAL A CA 1
ATOM 892 C C . VAL A 1 112 ? 112.765 4.821 62.305 1.00 37.24 348 VAL A C 1
ATOM 893 O O . VAL A 1 112 ? 112.949 3.794 61.639 1.00 38.15 348 VAL A O 1
ATOM 897 N N . TYR A 1 113 ? 112.857 4.853 63.638 1.00 33.67 349 TYR A N 1
ATOM 898 C CA . TYR A 1 113 ? 113.143 3.668 64.437 1.00 34.66 349 TYR A CA 1
ATOM 899 C C . TYR A 1 113 ? 112.141 3.559 65.582 1.00 36.05 349 TYR A C 1
ATOM 900 O O . TYR A 1 113 ? 111.838 4.553 66.248 1.00 37.75 349 TYR A O 1
ATOM 909 N N . THR A 1 114 ? 111.643 2.347 65.823 1.00 35.54 350 THR A N 1
ATOM 910 C CA . THR A 1 114 ? 110.750 2.080 66.945 1.00 35.82 350 THR A CA 1
ATOM 911 C C . THR A 1 114 ? 111.514 1.375 68.060 1.00 35.72 350 THR A C 1
ATOM 912 O O . THR A 1 114 ? 112.309 0.467 67.803 1.00 35.95 350 THR A O 1
ATOM 916 N N . LEU A 1 115 ? 111.268 1.800 69.299 1.00 36.23 351 LEU A N 1
ATOM 917 C CA . LEU A 1 115 ? 111.959 1.270 70.462 1.00 39.62 351 LEU A CA 1
ATOM 918 C C . LEU A 1 115 ? 110.955 0.698 71.458 1.00 37.78 351 LEU A C 1
ATOM 919 O O . LEU A 1 115 ? 110.019 1.407 71.857 1.00 39.28 351 LEU A O 1
ATOM 924 N N . PRO A 1 116 ? 111.113 -0.551 71.894 1.00 37.15 352 PRO A N 1
ATOM 925 C CA . PRO A 1 116 ? 110.165 -1.134 72.855 1.00 35.45 352 PRO A CA 1
ATOM 926 C C . PRO A 1 116 ? 110.344 -0.537 74.239 1.00 40.02 352 PRO A C 1
ATOM 927 O O . PRO A 1 116 ? 111.311 0.199 74.492 1.00 36.19 352 PRO A O 1
ATOM 931 N N . PRO A 1 117 ? 109.439 -0.832 75.169 1.00 45.19 353 PRO A N 1
ATOM 932 C CA . PRO A 1 117 ? 109.583 -0.290 76.524 1.00 47.84 353 PRO A CA 1
ATOM 933 C C . PRO A 1 117 ? 110.854 -0.791 77.188 1.00 48.97 353 PRO A C 1
ATOM 934 O O . PRO A 1 117 ? 111.296 -1.918 76.965 1.00 52.05 353 PRO A O 1
ATOM 938 N N . SER A 1 118 ? 111.439 0.065 78.020 1.00 48.18 354 SER A N 1
ATOM 939 C CA . SER A 1 118 ? 112.564 -0.357 78.836 1.00 51.69 354 SER A CA 1
ATOM 940 C C . SER A 1 118 ? 112.149 -1.518 79.729 1.00 59.36 354 SER A C 1
ATOM 941 O O . SER A 1 118 ? 111.013 -1.590 80.208 1.00 57.78 354 SER A O 1
ATOM 944 N N . ARG A 1 119 ? 113.085 -2.443 79.939 1.00 64.14 355 ARG A N 1
ATOM 945 C CA . ARG A 1 119 ? 112.804 -3.607 80.773 1.00 72.40 355 ARG A CA 1
ATOM 946 C C . ARG A 1 119 ? 112.306 -3.190 82.149 1.00 67.66 355 ARG A C 1
ATOM 947 O O . ARG A 1 119 ? 111.427 -3.841 82.724 1.00 72.01 355 ARG A O 1
ATOM 955 N N . GLU A 1 120 ? 112.846 -2.096 82.690 1.00 64.33 356 GLU A N 1
ATOM 956 C CA . GLU A 1 120 ? 112.384 -1.610 83.981 1.00 63.01 356 GLU A CA 1
ATOM 957 C C . GLU A 1 120 ? 110.993 -1.001 83.910 1.00 60.33 356 GLU A C 1
ATOM 958 O O . GLU A 1 120 ? 110.316 -0.914 84.941 1.00 63.22 356 GLU A O 1
ATOM 964 N N . GLU A 1 121 ? 110.545 -0.580 82.728 1.00 56.85 357 GLU A N 1
ATOM 965 C CA . GLU A 1 121 ? 109.184 -0.082 82.614 1.00 55.91 357 GLU A CA 1
ATOM 966 C C . GLU A 1 121 ? 108.176 -1.215 82.517 1.00 56.59 357 GLU A C 1
ATOM 967 O O . GLU A 1 121 ? 106.975 -0.971 82.678 1.00 54.81 357 GLU A O 1
ATOM 973 N N . MET A 1 122 ? 108.634 -2.446 82.271 1.00 59.60 358 MET A N 1
ATOM 974 C CA . MET A 1 122 ? 107.739 -3.594 82.211 1.00 61.00 358 MET A CA 1
ATOM 975 C C . MET A 1 122 ? 107.177 -3.966 83.574 1.00 63.32 358 MET A C 1
ATOM 976 O O . MET A 1 122 ? 106.358 -4.889 83.654 1.00 65.39 358 MET A O 1
ATOM 981 N N . THR A 1 123 ? 107.602 -3.286 84.639 1.00 64.25 359 THR A N 1
ATOM 982 C CA . THR A 1 123 ? 107.021 -3.466 85.962 1.00 67.43 359 THR A CA 1
ATOM 983 C C . THR A 1 123 ? 105.881 -2.494 86.242 1.00 67.97 359 THR A C 1
ATOM 984 O O . THR A 1 123 ? 105.172 -2.666 87.239 1.00 67.38 359 THR A O 1
ATOM 988 N N . LYS A 1 124 ? 105.687 -1.489 85.391 1.00 68.68 360 LYS A N 1
ATOM 989 C CA . LYS A 1 124 ? 104.604 -0.530 85.545 1.00 69.44 360 LYS A CA 1
ATOM 990 C C . LYS A 1 124 ? 103.349 -1.034 84.845 1.00 65.28 360 LYS A C 1
ATOM 991 O O . LYS A 1 124 ? 103.418 -1.803 83.885 1.00 64.53 360 LYS A O 1
ATOM 997 N N . ASN A 1 125 ? 102.195 -0.560 85.317 1.00 62.18 361 ASN A N 1
ATOM 998 C CA . ASN A 1 125 ? 100.928 -0.978 84.727 1.00 58.62 361 ASN A CA 1
ATOM 999 C C . ASN A 1 125 ? 100.758 -0.441 83.311 1.00 55.54 361 ASN A C 1
ATOM 1000 O O . ASN A 1 125 ? 100.053 -1.052 82.501 1.00 50.25 361 ASN A O 1
ATOM 1005 N N . GLN A 1 126 ? 101.382 0.692 82.999 1.00 60.87 362 GLN A N 1
ATOM 1006 C CA . GLN A 1 126 ? 101.383 1.249 81.654 1.00 61.43 362 GLN A CA 1
ATOM 1007 C C . GLN A 1 126 ? 102.815 1.324 81.141 1.00 56.48 362 GLN A C 1
ATOM 1008 O O . GLN A 1 126 ? 103.758 1.519 81.913 1.00 59.62 362 GLN A O 1
ATOM 1014 N N . VAL A 1 127 ? 102.973 1.167 79.826 1.00 49.52 363 VAL A N 1
ATOM 1015 C CA . VAL A 1 127 ? 104.291 1.098 79.212 1.00 46.31 363 VAL A CA 1
ATOM 1016 C C . VAL A 1 127 ? 104.371 2.122 78.087 1.00 41.17 363 VAL A C 1
ATOM 1017 O O . VAL A 1 127 ? 103.357 2.601 77.573 1.00 37.21 363 VAL A O 1
ATOM 1021 N N . SER A 1 128 ? 105.604 2.456 77.712 1.00 40.05 364 SER A N 1
ATOM 1022 C CA . SER A 1 128 ? 105.884 3.492 76.726 1.00 39.57 364 SER A CA 1
ATOM 1023 C C . SER A 1 128 ? 106.426 2.851 75.455 1.00 39.91 364 SER A C 1
ATOM 1024 O O . SER A 1 128 ? 107.449 2.158 75.490 1.00 39.84 364 SER A O 1
ATOM 1027 N N . LEU A 1 129 ? 105.743 3.082 74.340 1.00 40.28 365 LEU A N 1
ATOM 1028 C CA . LEU A 1 129 ? 106.246 2.708 73.027 1.00 40.92 365 LEU A CA 1
ATOM 1029 C C . LEU A 1 129 ? 106.817 3.958 72.370 1.00 42.71 365 LEU A C 1
ATOM 1030 O O . LEU A 1 129 ? 106.139 4.989 72.293 1.00 43.01 365 LEU A O 1
ATOM 1035 N N . THR A 1 130 ? 108.058 3.865 71.900 1.00 41.54 366 THR A N 1
ATOM 1036 C CA . THR A 1 130 ? 108.813 5.030 71.462 1.00 39.09 366 THR A CA 1
ATOM 1037 C C . THR A 1 130 ? 109.100 4.954 69.972 1.00 38.92 366 THR A C 1
ATOM 1038 O O . THR A 1 130 ? 109.454 3.895 69.444 1.00 41.97 366 THR A O 1
ATOM 1042 N N . CYS A 1 131 ? 108.962 6.097 69.310 1.00 37.69 367 CYS A N 1
ATOM 1043 C CA . CYS A 1 131 ? 109.309 6.240 67.905 1.00 40.94 367 CYS A CA 1
ATOM 1044 C C . CYS A 1 131 ? 110.374 7.316 67.785 1.00 38.81 367 CYS A C 1
ATOM 1045 O O . CYS A 1 131 ? 110.127 8.481 68.117 1.00 34.65 367 CYS A O 1
ATOM 1048 N N . LEU A 1 132 ? 111.552 6.925 67.315 1.00 37.16 368 LEU A N 1
ATOM 1049 C CA . LEU A 1 132 ? 112.648 7.850 67.079 1.00 32.89 368 LEU A CA 1
ATOM 1050 C C . LEU A 1 132 ? 112.651 8.212 65.600 1.00 31.70 368 LEU A C 1
ATOM 1051 O O . LEU A 1 132 ? 112.772 7.332 64.742 1.00 34.59 368 LEU A O 1
ATOM 1056 N N . VAL A 1 133 ? 112.502 9.500 65.311 1.00 33.86 369 VAL A N 1
ATOM 1057 C CA . VAL A 1 133 ? 112.555 10.031 63.954 1.00 35.61 369 VAL A CA 1
ATOM 1058 C C . VAL A 1 133 ? 113.718 11.008 63.924 1.00 37.30 369 VAL A C 1
ATOM 1059 O O . VAL A 1 133 ? 113.736 11.979 64.691 1.00 35.36 369 VAL A O 1
ATOM 1063 N N . LYS A 1 134 ? 114.679 10.757 63.038 1.00 41.18 370 LYS A N 1
ATOM 1064 C CA . LYS A 1 134 ? 115.964 11.433 63.083 1.00 40.20 370 LYS A CA 1
ATOM 1065 C C . LYS A 1 134 ? 116.442 11.765 61.674 1.00 39.07 370 LYS A C 1
ATOM 1066 O O . LYS A 1 134 ? 116.035 11.145 60.688 1.00 37.00 370 LYS A O 1
ATOM 1072 N N . GLY A 1 135 ? 117.311 12.771 61.598 1.00 35.88 371 GLY A N 1
ATOM 1073 C CA . GLY A 1 135 ? 118.019 13.077 60.372 1.00 33.73 371 GLY A CA 1
ATOM 1074 C C . GLY A 1 135 ? 117.218 13.765 59.292 1.00 33.10 371 GLY A C 1
ATOM 1075 O O . GLY A 1 135 ? 117.591 13.666 58.119 1.00 35.31 371 GLY A O 1
ATOM 1076 N N . PHE A 1 136 ? 116.149 14.480 59.634 1.00 33.45 372 PHE A N 1
ATOM 1077 C CA . PHE A 1 136 ? 115.279 15.070 58.626 1.00 37.01 372 PHE A CA 1
ATOM 1078 C C . PHE A 1 136 ? 115.412 16.587 58.589 1.00 36.39 372 PHE A C 1
ATOM 1079 O O . PHE A 1 136 ? 115.794 17.228 59.572 1.00 36.76 372 PHE A O 1
ATOM 1087 N N . TYR A 1 137 ? 115.107 17.148 57.416 1.00 36.30 373 TYR A N 1
ATOM 1088 C CA . TYR A 1 137 ? 115.115 18.583 57.184 1.00 34.97 373 TYR A CA 1
ATOM 1089 C C . TYR A 1 137 ? 114.183 18.843 56.015 1.00 35.73 373 TYR A C 1
ATOM 1090 O O . TYR A 1 137 ? 114.217 18.073 55.044 1.00 36.36 373 TYR A O 1
ATOM 1099 N N . PRO A 1 138 ? 113.342 19.893 56.056 1.00 34.11 374 PRO A N 1
ATOM 1100 C CA . PRO A 1 138 ? 113.146 20.846 57.157 1.00 36.94 374 PRO A CA 1
ATOM 1101 C C . PRO A 1 138 ? 112.407 20.226 58.345 1.00 38.47 374 PRO A C 1
ATOM 1102 O O . PRO A 1 138 ? 112.040 19.053 58.291 1.00 38.16 374 PRO A O 1
ATOM 1106 N N . SER A 1 139 ? 112.188 21.009 59.403 1.00 42.26 375 SER A N 1
ATOM 1107 C CA . SER A 1 139 ? 111.571 20.477 60.612 1.00 43.50 375 SER A CA 1
ATOM 1108 C C . SER A 1 139 ? 110.090 20.170 60.441 1.00 43.80 375 SER A C 1
ATOM 1109 O O . SER A 1 139 ? 109.527 19.468 61.287 1.00 43.57 375 SER A O 1
ATOM 1112 N N . ASP A 1 140 ? 109.451 20.668 59.383 1.00 48.00 376 ASP A N 1
ATOM 1113 C CA . ASP A 1 140 ? 108.052 20.344 59.125 1.00 50.09 376 ASP A CA 1
ATOM 1114 C C . ASP A 1 140 ? 107.882 18.836 59.006 1.00 46.01 376 ASP A C 1
ATOM 1115 O O . ASP A 1 140 ? 108.471 18.205 58.124 1.00 47.33 376 ASP A O 1
ATOM 1120 N N . ILE A 1 141 ? 107.080 18.256 59.898 1.00 41.19 377 ILE A N 1
ATOM 1121 C CA . ILE A 1 141 ? 106.900 16.809 59.943 1.00 38.15 377 ILE A CA 1
ATOM 1122 C C . ILE A 1 141 ? 105.655 16.511 60.763 1.00 36.68 377 ILE A C 1
ATOM 1123 O O . ILE A 1 141 ? 105.247 17.306 61.611 1.00 38.46 377 ILE A O 1
ATOM 1128 N N . ALA A 1 142 ? 105.051 15.353 60.512 1.00 37.07 378 ALA A N 1
ATOM 1129 C CA . ALA A 1 142 ? 103.914 14.875 61.284 1.00 37.44 378 ALA A CA 1
ATOM 1130 C C . ALA A 1 142 ? 104.149 13.417 61.642 1.00 37.44 378 ALA A C 1
ATOM 1131 O O . ALA A 1 142 ? 104.617 12.634 60.811 1.00 38.87 378 ALA A O 1
ATOM 1133 N N . VAL A 1 143 ? 103.806 13.056 62.876 1.00 36.61 379 VAL A N 1
ATOM 1134 C CA . VAL A 1 143 ? 104.022 11.707 63.386 1.00 39.59 379 VAL A CA 1
ATOM 1135 C C . VAL A 1 143 ? 102.765 11.267 64.123 1.00 44.66 379 VAL A C 1
ATOM 1136 O O . VAL A 1 143 ? 102.253 11.995 64.980 1.00 45.36 379 VAL A O 1
ATOM 1140 N N . GLU A 1 144 ? 102.279 10.073 63.795 1.00 48.23 380 GLU A N 1
ATOM 1141 C CA . GLU A 1 144 ? 101.078 9.505 64.389 1.00 51.95 380 GLU A CA 1
ATOM 1142 C C . GLU A 1 144 ? 101.336 8.048 64.748 1.00 50.92 380 GLU A C 1
ATOM 1143 O O . GLU A 1 144 ? 102.333 7.449 64.337 1.00 50.47 380 GLU A O 1
ATOM 1149 N N . TRP A 1 145 ? 100.415 7.477 65.518 1.00 51.34 381 TRP A N 1
ATOM 1150 C CA . TRP A 1 145 ? 100.478 6.079 65.910 1.00 50.23 381 TRP A CA 1
ATOM 1151 C C . TRP A 1 145 ? 99.211 5.365 65.465 1.00 53.81 381 TRP A C 1
ATOM 1152 O O . TRP A 1 145 ? 98.137 5.966 65.372 1.00 56.00 381 TRP A O 1
ATOM 1163 N N . GLU A 1 146 ? 99.352 4.073 65.182 1.00 56.18 382 GLU A N 1
ATOM 1164 C CA . GLU A 1 146 ? 98.243 3.275 64.689 1.00 58.95 382 GLU A CA 1
ATOM 1165 C C . GLU A 1 146 ? 98.361 1.865 65.247 1.00 59.11 382 GLU A C 1
ATOM 1166 O O . GLU A 1 146 ? 99.437 1.424 65.657 1.00 57.56 382 GLU A O 1
ATOM 1172 N N . SER A 1 147 ? 97.232 1.162 65.261 1.00 61.78 383 SER A N 1
ATOM 1173 C CA . SER A 1 147 ? 97.209 -0.247 65.634 1.00 62.12 383 SER A CA 1
ATOM 1174 C C . SER A 1 147 ? 96.009 -0.886 64.955 1.00 67.60 383 SER A C 1
ATOM 1175 O O . SER A 1 147 ? 94.872 -0.461 65.180 1.00 69.62 383 SER A O 1
ATOM 1178 N N . ASN A 1 148 ? 96.264 -1.899 64.127 1.00 70.46 384 ASN A N 1
ATOM 1179 C CA . ASN A 1 148 ? 95.209 -2.579 63.377 1.00 76.84 384 ASN A CA 1
ATOM 1180 C C . ASN A 1 148 ? 94.460 -1.599 62.476 1.00 82.75 384 ASN A C 1
ATOM 1181 O O . ASN A 1 148 ? 93.236 -1.655 62.345 1.00 82.35 384 ASN A O 1
ATOM 1186 N N . GLY A 1 149 ? 95.207 -0.690 61.853 1.00 88.89 385 GLY A N 1
ATOM 1187 C CA . GLY A 1 149 ? 94.664 0.248 60.894 1.00 95.38 385 GLY A CA 1
ATOM 1188 C C . GLY A 1 149 ? 93.885 1.407 61.476 1.00 95.71 385 GLY A C 1
ATOM 1189 O O . GLY A 1 149 ? 93.322 2.195 60.706 1.00 99.93 385 GLY A O 1
ATOM 1190 N N . GLN A 1 150 ? 93.825 1.540 62.800 1.00 89.35 386 GLN A N 1
ATOM 1191 C CA . GLN A 1 150 ? 93.122 2.651 63.421 1.00 83.97 386 GLN A CA 1
ATOM 1192 C C . GLN A 1 150 ? 94.070 3.458 64.301 1.00 75.67 386 GLN A C 1
ATOM 1193 O O . GLN A 1 150 ? 95.015 2.903 64.870 1.00 73.84 386 GLN A O 1
ATOM 1199 N N . PRO A 1 151 ? 93.843 4.764 64.442 1.00 68.86 387 PRO A N 1
ATOM 1200 C CA . PRO A 1 151 ? 94.803 5.594 65.180 1.00 63.74 387 PRO A CA 1
ATOM 1201 C C . PRO A 1 151 ? 94.807 5.305 66.672 1.00 60.80 387 PRO A C 1
ATOM 1202 O O . PRO A 1 151 ? 93.767 5.051 67.284 1.00 63.13 387 PRO A O 1
ATOM 1206 N N . GLU A 1 152 ? 96.003 5.358 67.252 1.00 61.34 388 GLU A N 1
ATOM 1207 C CA . GLU A 1 152 ? 96.181 5.396 68.694 1.00 64.04 388 GLU A CA 1
ATOM 1208 C C . GLU A 1 152 ? 96.368 6.858 69.069 1.00 68.82 388 GLU A C 1
ATOM 1209 O O . GLU A 1 152 ? 97.173 7.559 68.447 1.00 68.80 388 GLU A O 1
ATOM 1215 N N . ASN A 1 153 ? 95.634 7.318 70.080 1.00 72.16 389 ASN A N 1
ATOM 1216 C CA . ASN A 1 153 ? 95.588 8.742 70.393 1.00 75.24 389 ASN A CA 1
ATOM 1217 C C . ASN A 1 153 ? 96.044 9.056 71.810 1.00 73.20 389 ASN A C 1
ATOM 1218 O O . ASN A 1 153 ? 95.810 10.171 72.291 1.00 77.74 389 ASN A O 1
ATOM 1223 N N . ASN A 1 154 ? 96.715 8.121 72.479 1.00 65.74 390 ASN A N 1
ATOM 1224 C CA . ASN A 1 154 ? 97.261 8.398 73.799 1.00 58.83 390 ASN A CA 1
ATOM 1225 C C . ASN A 1 154 ? 98.771 8.449 73.650 1.00 53.74 390 ASN A C 1
ATOM 1226 O O . ASN A 1 154 ? 99.508 7.708 74.310 1.00 53.78 390 ASN A O 1
ATOM 1231 N N . TYR A 1 155 ? 99.223 9.327 72.757 1.00 50.99 391 TYR A N 1
ATOM 1232 C CA . TYR A 1 155 ? 100.633 9.564 72.516 1.00 46.51 391 TYR A CA 1
ATOM 1233 C C . TYR A 1 155 ? 100.903 11.060 72.546 1.00 47.54 391 TYR A C 1
ATOM 1234 O O . TYR A 1 155 ? 100.014 11.875 72.287 1.00 47.38 391 TYR A O 1
ATOM 1243 N N . LYS A 1 156 ? 102.144 11.404 72.868 1.00 50.15 392 LYS A N 1
ATOM 1244 C CA . LYS A 1 156 ? 102.654 12.764 72.785 1.00 51.51 392 LYS A CA 1
ATOM 1245 C C . LYS A 1 156 ? 103.963 12.751 72.018 1.00 47.67 392 LYS A C 1
ATOM 1246 O O . LYS A 1 156 ? 104.762 11.819 72.147 1.00 47.92 392 LYS A O 1
ATOM 1252 N N . THR A 1 157 ? 104.173 13.790 71.219 1.00 46.15 393 THR A N 1
ATOM 1253 C CA . THR A 1 157 ? 105.348 13.902 70.371 1.00 43.16 393 THR A CA 1
ATOM 1254 C C . THR A 1 157 ? 106.091 15.175 70.740 1.00 42.87 393 THR A C 1
ATOM 1255 O O . THR A 1 157 ? 105.478 16.236 70.890 1.00 44.79 393 THR A O 1
ATOM 1259 N N . THR A 1 158 ? 107.406 15.061 70.886 1.00 40.20 394 THR A N 1
ATOM 1260 C CA . THR A 1 158 ? 108.228 16.203 71.216 1.00 38.10 394 THR A CA 1
ATOM 1261 C C . THR A 1 158 ? 108.321 17.141 70.017 1.00 38.23 394 THR A C 1
ATOM 1262 O O . THR A 1 158 ? 108.041 16.744 68.884 1.00 38.87 394 THR A O 1
ATOM 1266 N N . PRO A 1 159 ? 108.697 18.396 70.242 1.00 37.10 395 PRO A N 1
ATOM 1267 C CA . PRO A 1 159 ? 108.999 19.284 69.122 1.00 38.21 395 PRO A CA 1
ATOM 1268 C C . PRO A 1 159 ? 110.250 18.820 68.401 1.00 39.18 395 PRO A C 1
ATOM 1269 O O . PRO A 1 159 ? 111.049 18.055 68.962 1.00 39.70 395 PRO A O 1
ATOM 1273 N N . PRO A 1 160 ? 110.450 19.237 67.153 1.00 41.08 396 PRO A N 1
ATOM 1274 C CA . PRO A 1 160 ? 111.724 18.946 66.487 1.00 37.57 396 PRO A CA 1
ATOM 1275 C C . PRO A 1 160 ? 112.879 19.622 67.209 1.00 38.75 396 PRO A C 1
ATOM 1276 O O . PRO A 1 160 ? 112.774 20.767 67.655 1.00 39.21 396 PRO A O 1
ATOM 1280 N N . VAL A 1 161 ? 113.989 18.898 67.328 1.00 40.21 397 VAL A N 1
ATOM 1281 C CA . VAL A 1 161 ? 115.187 19.386 68.000 1.00 40.86 397 VAL A CA 1
ATOM 1282 C C . VAL A 1 161 ? 116.323 19.387 66.990 1.00 43.67 397 VAL A C 1
ATOM 1283 O O . VAL A 1 161 ? 116.514 18.405 66.262 1.00 44.27 397 VAL A O 1
ATOM 1287 N N . LEU A 1 162 ? 117.074 20.483 66.945 1.00 45.04 398 LEU A N 1
ATOM 1288 C CA . LEU A 1 162 ? 118.189 20.578 66.014 1.00 47.49 398 LEU A CA 1
ATOM 1289 C C . LEU A 1 162 ? 119.318 19.664 66.473 1.00 47.72 398 LEU A C 1
ATOM 1290 O O . LEU A 1 162 ? 119.766 19.742 67.621 1.00 51.63 398 LEU A O 1
ATOM 1295 N N . ASP A 1 163 ? 119.778 18.796 65.575 1.00 46.68 399 ASP A N 1
ATOM 1296 C CA . ASP A 1 163 ? 120.826 17.843 65.900 1.00 48.35 399 ASP A CA 1
ATOM 1297 C C . ASP A 1 163 ? 122.187 18.414 65.511 1.00 49.98 399 ASP A C 1
ATOM 1298 O O . ASP A 1 163 ? 122.298 19.510 64.957 1.00 51.53 399 ASP A O 1
ATOM 1303 N N . SER A 1 164 ? 123.244 17.653 65.803 1.00 52.11 400 SER A N 1
ATOM 1304 C CA . SER A 1 164 ? 124.600 18.155 65.605 1.00 54.91 400 SER A CA 1
ATOM 1305 C C . SER A 1 164 ? 124.892 18.425 64.134 1.00 54.24 400 SER A C 1
ATOM 1306 O O . SER A 1 164 ? 125.597 19.385 63.802 1.00 56.12 400 SER A O 1
ATOM 1309 N N . ASP A 1 165 ? 124.365 17.591 63.239 1.00 52.22 401 ASP A N 1
ATOM 1310 C CA . ASP A 1 165 ? 124.651 17.693 61.814 1.00 51.30 401 ASP A CA 1
ATOM 1311 C C . ASP A 1 165 ? 123.728 18.666 61.088 1.00 46.49 401 ASP A C 1
ATOM 1312 O O . ASP A 1 165 ? 123.694 18.662 59.854 1.00 46.83 401 ASP A O 1
ATOM 1317 N N . GLY A 1 166 ? 122.975 19.488 61.815 1.00 42.45 402 GLY A N 1
ATOM 1318 C CA . GLY A 1 166 ? 122.069 20.429 61.196 1.00 41.21 402 GLY A CA 1
ATOM 1319 C C . GLY A 1 166 ? 120.701 19.877 60.862 1.00 41.59 402 GLY A C 1
ATOM 1320 O O . GLY A 1 166 ? 119.825 20.649 60.455 1.00 43.06 402 GLY A O 1
ATOM 1321 N N . SER A 1 167 ? 120.488 18.571 61.006 1.00 42.24 403 SER A N 1
ATOM 1322 C CA . SER A 1 167 ? 119.181 17.984 60.771 1.00 39.77 403 SER A CA 1
ATOM 1323 C C . SER A 1 167 ? 118.368 18.016 62.063 1.00 40.35 403 SER A C 1
ATOM 1324 O O . SER A 1 167 ? 118.832 18.475 63.110 1.00 40.67 403 SER A O 1
ATOM 1327 N N . PHE A 1 168 ? 117.142 17.508 61.995 1.00 37.91 404 PHE A N 1
ATOM 1328 C CA . PHE A 1 168 ? 116.242 17.506 63.134 1.00 39.19 404 PHE A CA 1
ATOM 1329 C C . PHE A 1 168 ? 115.897 16.080 63.532 1.00 40.04 404 PHE A C 1
ATOM 1330 O O . PHE A 1 168 ? 115.961 15.149 62.725 1.00 41.41 404 PHE A O 1
ATOM 1338 N N . PHE A 1 169 ? 115.530 15.927 64.801 1.00 40.12 405 PHE A N 1
ATOM 1339 C CA . PHE A 1 169 ? 115.028 14.667 65.318 1.00 36.54 405 PHE A CA 1
ATOM 1340 C C . PHE A 1 169 ? 113.927 14.959 66.321 1.00 38.05 405 PHE A C 1
ATOM 1341 O O . PHE A 1 169 ? 113.787 16.082 66.815 1.00 39.53 405 PHE A O 1
ATOM 1349 N N . LEU A 1 170 ? 113.132 13.934 66.606 1.00 34.75 406 LEU A N 1
ATOM 1350 C CA . LEU A 1 170 ? 112.121 14.029 67.647 1.00 35.53 406 LEU A CA 1
ATOM 1351 C C . LEU A 1 170 ? 111.810 12.623 68.133 1.00 34.90 406 LEU A C 1
ATOM 1352 O O . LEU A 1 170 ? 112.252 11.629 67.554 1.00 34.68 406 LEU A O 1
ATOM 1357 N N . TYR A 1 171 ? 111.033 12.558 69.207 1.00 34.51 407 TYR A N 1
ATOM 1358 C CA . TYR A 1 171 ? 110.525 11.304 69.732 1.00 33.27 407 TYR A CA 1
ATOM 1359 C C . TYR A 1 171 ? 109.017 11.415 69.866 1.00 35.31 407 TYR A C 1
ATOM 1360 O O . TYR A 1 171 ? 108.492 12.479 70.208 1.00 37.99 407 TYR A O 1
ATOM 1369 N N . SER A 1 172 ? 108.327 10.311 69.614 1.00 32.56 408 SER A N 1
ATOM 1370 C CA . SER A 1 172 ? 106.902 10.199 69.877 1.00 31.16 408 SER A CA 1
ATOM 1371 C C . SER A 1 172 ? 106.715 9.066 70.872 1.00 35.16 408 SER A C 1
ATOM 1372 O O . SER A 1 172 ? 107.253 7.970 70.677 1.00 37.20 408 SER A O 1
ATOM 1375 N N . LYS A 1 173 ? 105.975 9.338 71.943 1.00 35.40 409 LYS A N 1
ATOM 1376 C CA . LYS A 1 173 ? 105.779 8.391 73.035 1.00 33.31 409 LYS A CA 1
ATOM 1377 C C . LYS A 1 173 ? 104.316 7.973 73.063 1.00 35.51 409 LYS A C 1
ATOM 1378 O O . LYS A 1 173 ? 103.435 8.798 73.322 1.00 36.48 409 LYS A O 1
ATOM 1384 N N . LEU A 1 174 ? 104.064 6.696 72.785 1.00 38.12 410 LEU A N 1
ATOM 1385 C CA . LEU A 1 174 ? 102.730 6.114 72.861 1.00 39.55 410 LEU A CA 1
ATOM 1386 C C . LEU A 1 174 ? 102.615 5.322 74.157 1.00 39.51 410 LEU A C 1
ATOM 1387 O O . LEU A 1 174 ? 103.416 4.415 74.406 1.00 37.55 410 LEU A O 1
ATOM 1392 N N . THR A 1 175 ? 101.631 5.672 74.981 1.00 39.68 411 THR A N 1
ATOM 1393 C CA . THR A 1 175 ? 101.375 4.984 76.239 1.00 41.77 411 THR A CA 1
ATOM 1394 C C . THR A 1 175 ? 100.241 3.985 76.051 1.00 41.97 411 THR A C 1
ATOM 1395 O O . THR A 1 175 ? 99.154 4.351 75.589 1.00 41.25 411 THR A O 1
ATOM 1399 N N . VAL A 1 176 ? 100.499 2.725 76.408 1.00 41.61 412 VAL A N 1
ATOM 1400 C CA . VAL A 1 176 ? 99.499 1.670 76.336 1.00 42.94 412 VAL A CA 1
ATOM 1401 C C . VAL A 1 176 ? 99.535 0.869 77.630 1.00 46.42 412 VAL A C 1
ATOM 1402 O O . VAL A 1 176 ? 100.535 0.846 78.349 1.00 42.67 412 VAL A O 1
ATOM 1406 N N . ASP A 1 177 ? 98.417 0.207 77.918 1.00 57.14 413 ASP A N 1
ATOM 1407 C CA . ASP A 1 177 ? 98.359 -0.716 79.043 1.00 64.06 413 ASP A CA 1
ATOM 1408 C C . ASP A 1 177 ? 99.302 -1.889 78.801 1.00 62.04 413 ASP A C 1
ATOM 1409 O O . ASP A 1 177 ? 99.403 -2.399 77.682 1.00 61.67 413 ASP A O 1
ATOM 1414 N N . LYS A 1 178 ? 100.006 -2.313 79.856 1.00 60.43 414 LYS A N 1
ATOM 1415 C CA . LYS A 1 178 ? 100.978 -3.394 79.710 1.00 57.01 414 LYS A CA 1
ATOM 1416 C C . LYS A 1 178 ? 100.354 -4.617 79.050 1.00 55.53 414 LYS A C 1
ATOM 1417 O O . LYS A 1 178 ? 100.992 -5.279 78.225 1.00 52.75 414 LYS A O 1
ATOM 1423 N N . SER A 1 179 ? 99.096 -4.917 79.384 1.00 57.71 415 SER A N 1
ATOM 1424 C CA . SER A 1 179 ? 98.451 -6.113 78.850 1.00 61.01 415 SER A CA 1
ATOM 1425 C C . SER A 1 179 ? 98.411 -6.091 77.327 1.00 56.29 415 SER A C 1
ATOM 1426 O O . SER A 1 179 ? 98.624 -7.122 76.679 1.00 58.97 415 SER A O 1
ATOM 1429 N N . ARG A 1 180 ? 98.133 -4.927 76.737 1.00 49.56 416 ARG A N 1
ATOM 1430 C CA . ARG A 1 180 ? 98.082 -4.833 75.283 1.00 48.18 416 ARG A CA 1
ATOM 1431 C C . ARG A 1 180 ? 99.445 -5.128 74.673 1.00 45.65 416 ARG A C 1
ATOM 1432 O O . ARG A 1 180 ? 99.540 -5.770 73.620 1.00 46.97 416 ARG A O 1
ATOM 1440 N N . TRP A 1 181 ? 100.514 -4.656 75.318 1.00 43.34 417 TRP A N 1
ATOM 1441 C CA . TRP A 1 181 ? 101.858 -4.919 74.817 1.00 42.94 417 TRP A CA 1
ATOM 1442 C C . TRP A 1 181 ? 102.219 -6.389 74.981 1.00 44.09 417 TRP A C 1
ATOM 1443 O O . TRP A 1 181 ? 102.851 -6.984 74.101 1.00 45.81 417 TRP A O 1
ATOM 1454 N N . GLN A 1 182 ? 101.828 -6.986 76.109 1.00 44.03 418 GLN A N 1
ATOM 1455 C CA . GLN A 1 182 ? 102.129 -8.383 76.393 1.00 46.67 418 GLN A CA 1
ATOM 1456 C C . GLN A 1 182 ? 101.369 -9.345 75.489 1.00 53.56 418 GLN A C 1
ATOM 1457 O O . GLN A 1 182 ? 101.804 -10.490 75.320 1.00 50.92 418 GLN A O 1
ATOM 1463 N N . GLN A 1 183 ? 100.244 -8.917 74.916 1.00 51.43 419 GLN A N 1
ATOM 1464 C CA . GLN A 1 183 ? 99.436 -9.780 74.063 1.00 55.53 419 GLN A CA 1
ATOM 1465 C C . GLN A 1 183 ? 99.956 -9.883 72.637 1.00 51.41 419 GLN A C 1
ATOM 1466 O O . GLN A 1 183 ? 99.381 -10.636 71.845 1.00 54.45 419 GLN A O 1
ATOM 1472 N N . GLY A 1 184 ? 101.022 -9.170 72.290 1.00 48.52 420 GLY A N 1
ATOM 1473 C CA . GLY A 1 184 ? 101.563 -9.236 70.951 1.00 47.79 420 GLY A CA 1
ATOM 1474 C C . GLY A 1 184 ? 100.899 -8.309 69.958 1.00 47.82 420 GLY A C 1
ATOM 1475 O O . GLY A 1 184 ? 101.104 -8.475 68.749 1.00 46.20 420 GLY A O 1
ATOM 1476 N N . ASN A 1 185 ? 100.101 -7.352 70.424 1.00 50.20 421 ASN A N 1
ATOM 1477 C CA . ASN A 1 185 ? 99.467 -6.399 69.525 1.00 53.14 421 ASN A CA 1
ATOM 1478 C C . ASN A 1 185 ? 100.522 -5.578 68.796 1.00 51.15 421 ASN A C 1
ATOM 1479 O O . ASN A 1 185 ? 101.534 -5.174 69.376 1.00 49.18 421 ASN A O 1
ATOM 1484 N N . VAL A 1 186 ? 100.281 -5.339 67.514 1.00 49.17 422 VAL A N 1
ATOM 1485 C CA . VAL A 1 186 ? 101.226 -4.627 66.667 1.00 44.61 422 VAL A CA 1
ATOM 1486 C C . VAL A 1 186 ? 100.851 -3.154 66.642 1.00 44.09 422 VAL A C 1
ATOM 1487 O O . VAL A 1 186 ? 99.691 -2.798 66.402 1.00 45.40 422 VAL A O 1
ATOM 1491 N N . PHE A 1 187 ? 101.834 -2.297 66.895 1.00 42.23 423 PHE A N 1
ATOM 1492 C CA . PHE A 1 187 ? 101.658 -0.857 66.837 1.00 42.58 423 PHE A CA 1
ATOM 1493 C C . PHE A 1 187 ? 102.534 -0.301 65.723 1.00 40.95 423 PHE A C 1
ATOM 1494 O O . PHE A 1 187 ? 103.568 -0.882 65.378 1.00 40.48 423 PHE A O 1
ATOM 1502 N N . SER A 1 188 ? 102.114 0.827 65.158 1.00 41.05 424 SER A N 1
ATOM 1503 C CA . SER A 1 188 ? 102.769 1.386 63.985 1.00 43.14 424 SER A CA 1
ATOM 1504 C C . SER A 1 188 ? 103.016 2.873 64.177 1.00 41.93 424 SER A C 1
ATOM 1505 O O . SER A 1 188 ? 102.089 3.626 64.493 1.00 40.36 424 SER A O 1
ATOM 1508 N N . CYS A 1 189 ? 104.262 3.289 63.975 1.00 42.12 425 CYS A N 1
ATOM 1509 C CA . CYS A 1 189 ? 104.616 4.701 63.938 1.00 40.70 425 CYS A CA 1
ATOM 1510 C C . CYS A 1 189 ? 104.506 5.186 62.496 1.00 34.78 425 CYS A C 1
ATOM 1511 O O . CYS A 1 189 ? 105.179 4.655 61.607 1.00 35.09 425 CYS A O 1
ATOM 1514 N N . SER A 1 190 ? 103.650 6.176 62.266 1.00 34.81 426 SER A N 1
ATOM 1515 C CA . SER A 1 190 ? 103.427 6.745 60.943 1.00 33.97 426 SER A CA 1
ATOM 1516 C C . SER A 1 190 ? 104.100 8.109 60.855 1.00 32.83 426 SER A C 1
ATOM 1517 O O . SER A 1 190 ? 103.876 8.968 61.713 1.00 32.48 426 SER A O 1
ATOM 1520 N N . VAL A 1 191 ? 104.925 8.303 59.826 1.00 34.22 427 VAL A N 1
ATOM 1521 C CA . VAL A 1 191 ? 105.696 9.532 59.652 1.00 35.00 427 VAL A CA 1
ATOM 1522 C C . VAL A 1 191 ? 105.396 10.129 58.283 1.00 34.28 427 VAL A C 1
ATOM 1523 O O . VAL A 1 191 ? 105.405 9.415 57.274 1.00 34.39 427 VAL A O 1
ATOM 1527 N N . MET A 1 192 ? 105.156 11.440 58.251 1.00 36.81 428 MET A N 1
ATOM 1528 C CA . MET A 1 192 ? 104.891 12.180 57.021 1.00 36.98 428 MET A CA 1
ATOM 1529 C C . MET A 1 192 ? 105.888 13.324 56.894 1.00 36.14 428 MET A C 1
ATOM 1530 O O . MET A 1 192 ? 105.981 14.176 57.785 1.00 37.89 428 MET A O 1
ATOM 1535 N N . HIS A 1 193 ? 106.622 13.343 55.784 1.00 34.79 429 HIS A N 1
ATOM 1536 C CA . HIS A 1 193 ? 107.672 14.324 55.550 1.00 33.08 429 HIS A CA 1
ATOM 1537 C C . HIS A 1 193 ? 107.904 14.410 54.047 1.00 32.10 429 HIS A C 1
ATOM 1538 O O . HIS A 1 193 ? 107.768 13.414 53.332 1.00 32.05 429 HIS A O 1
ATOM 1545 N N . GLU A 1 194 ? 108.258 15.607 53.573 1.00 34.39 430 GLU A N 1
ATOM 1546 C CA . GLU A 1 194 ? 108.386 15.809 52.132 1.00 37.01 430 GLU A CA 1
ATOM 1547 C C . GLU A 1 194 ? 109.489 14.947 51.532 1.00 39.73 430 GLU A C 1
ATOM 1548 O O . GLU A 1 194 ? 109.407 14.567 50.358 1.00 42.56 430 GLU A O 1
ATOM 1554 N N . ALA A 1 195 ? 110.527 14.640 52.305 1.00 37.09 431 ALA A N 1
ATOM 1555 C CA . ALA A 1 195 ? 111.665 13.878 51.809 1.00 36.01 431 ALA A CA 1
ATOM 1556 C C . ALA A 1 195 ? 111.429 12.370 51.820 1.00 36.95 431 ALA A C 1
ATOM 1557 O O . ALA A 1 195 ? 112.366 11.615 51.541 1.00 37.47 431 ALA A O 1
ATOM 1559 N N . LEU A 1 196 ? 110.225 11.917 52.159 1.00 38.72 432 LEU A N 1
ATOM 1560 C CA . LEU A 1 196 ? 109.851 10.513 52.063 1.00 39.02 432 LEU A CA 1
ATOM 1561 C C . LEU A 1 196 ? 109.096 10.261 50.764 1.00 38.35 432 LEU A C 1
ATOM 1562 O O . LEU A 1 196 ? 108.336 11.112 50.294 1.00 38.28 432 LEU A O 1
ATOM 1567 N N . HIS A 1 197 ? 109.290 9.070 50.201 1.00 40.89 433 HIS A N 1
ATOM 1568 C CA . HIS A 1 197 ? 108.517 8.678 49.031 1.00 42.10 433 HIS A CA 1
ATOM 1569 C C . HIS A 1 197 ? 107.035 8.648 49.377 1.00 40.68 433 HIS A C 1
ATOM 1570 O O . HIS A 1 197 ? 106.638 8.129 50.424 1.00 37.12 433 HIS A O 1
ATOM 1577 N N . ASN A 1 198 ? 106.221 9.227 48.499 1.00 39.96 434 ASN A N 1
ATOM 1578 C CA . ASN A 1 198 ? 104.794 9.427 48.725 1.00 38.22 434 ASN A CA 1
ATOM 1579 C C . ASN A 1 198 ? 104.523 10.311 49.935 1.00 36.15 434 ASN A C 1
ATOM 1580 O O . ASN A 1 198 ? 103.368 10.439 50.358 1.00 38.62 434 ASN A O 1
ATOM 1585 N N . HIS A 1 199 ? 105.561 10.931 50.495 1.00 35.31 435 HIS A N 1
ATOM 1586 C CA . HIS A 1 199 ? 105.470 11.787 51.672 1.00 37.95 435 HIS A CA 1
ATOM 1587 C C . HIS A 1 199 ? 105.117 11.030 52.951 1.00 39.38 435 HIS A C 1
ATOM 1588 O O . HIS A 1 199 ? 104.739 11.657 53.944 1.00 40.26 435 HIS A O 1
ATOM 1595 N N . TYR A 1 200 ? 105.235 9.700 52.986 1.00 38.89 436 TYR A N 1
ATOM 1596 C CA . TYR A 1 200 ? 104.945 8.999 54.233 1.00 39.66 436 TYR A CA 1
ATOM 1597 C C . TYR A 1 200 ? 105.573 7.611 54.253 1.00 40.23 436 TYR A C 1
ATOM 1598 O O . TYR A 1 200 ? 105.774 6.982 53.210 1.00 43.22 436 TYR A O 1
ATOM 1607 N N . THR A 1 201 ? 105.860 7.143 55.468 1.00 37.91 437 THR A N 1
ATOM 1608 C CA . THR A 1 201 ? 106.315 5.781 55.711 1.00 37.63 437 THR A CA 1
ATOM 1609 C C . THR A 1 201 ? 105.835 5.365 57.095 1.00 36.63 437 THR A C 1
ATOM 1610 O O . THR A 1 201 ? 105.344 6.185 57.874 1.00 35.41 437 THR A O 1
ATOM 1614 N N . GLN A 1 202 ? 105.958 4.072 57.389 1.00 40.34 438 GLN A N 1
ATOM 1615 C CA . GLN A 1 202 ? 105.548 3.531 58.678 1.00 46.01 438 GLN A CA 1
ATOM 1616 C C . GLN A 1 202 ? 106.542 2.477 59.147 1.00 45.83 438 GLN A C 1
ATOM 1617 O O . GLN A 1 202 ? 107.161 1.780 58.340 1.00 46.33 438 GLN A O 1
ATOM 1623 N N . LYS A 1 203 ? 106.702 2.390 60.467 1.00 46.84 439 LYS A N 1
ATOM 1624 C CA . LYS A 1 203 ? 107.524 1.370 61.108 1.00 47.89 439 LYS A CA 1
ATOM 1625 C C . LYS A 1 203 ? 106.707 0.689 62.197 1.00 44.34 439 LYS A C 1
ATOM 1626 O O . LYS A 1 203 ? 106.028 1.360 62.982 1.00 40.58 439 LYS A O 1
ATOM 1632 N N . SER A 1 204 ? 106.772 -0.638 62.233 1.00 45.00 440 SER A N 1
ATOM 1633 C CA . SER A 1 204 ? 105.996 -1.443 63.164 1.00 46.05 440 SER A CA 1
ATOM 1634 C C . SER A 1 204 ? 106.739 -1.620 64.484 1.00 45.62 440 SER A C 1
ATOM 1635 O O . SER A 1 204 ? 107.952 -1.417 64.579 1.00 44.69 440 SER A O 1
ATOM 1638 N N . LEU A 1 205 ? 105.987 -2.016 65.509 1.00 43.91 441 LEU A N 1
ATOM 1639 C CA . LEU A 1 205 ? 106.544 -2.240 66.838 1.00 43.38 441 LEU A CA 1
ATOM 1640 C C . LEU A 1 205 ? 105.663 -3.241 67.570 1.00 43.60 441 LEU A C 1
ATOM 1641 O O . LEU A 1 205 ? 104.456 -3.023 67.710 1.00 41.94 441 LEU A O 1
ATOM 1646 N N . SER A 1 206 ? 106.260 -4.344 68.013 1.00 43.55 442 SER A N 1
ATOM 1647 C CA . SER A 1 206 ? 105.526 -5.386 68.716 1.00 44.31 442 SER A CA 1
ATOM 1648 C C . SER A 1 206 ? 106.491 -6.136 69.623 1.00 45.25 442 SER A C 1
ATOM 1649 O O . SER A 1 206 ? 107.706 -5.940 69.573 1.00 44.91 442 SER A O 1
ATOM 1652 N N . LEU A 1 207 ? 105.932 -7.016 70.446 1.00 49.59 443 LEU A N 1
ATOM 1653 C CA . LEU A 1 207 ? 106.721 -7.766 71.417 1.00 52.67 443 LEU A CA 1
ATOM 1654 C C . LEU A 1 207 ? 107.623 -8.746 70.681 1.00 60.00 443 LEU A C 1
ATOM 1655 O O . LEU A 1 207 ? 107.146 -9.701 70.060 1.00 60.82 443 LEU A O 1
ATOM 1660 N N . SER A 1 208 ? 108.925 -8.495 70.732 1.00 69.56 444 SER A N 1
ATOM 1661 C CA . SER A 1 208 ? 109.937 -9.314 70.090 1.00 79.58 444 SER A CA 1
ATOM 1662 C C . SER A 1 208 ? 110.898 -9.864 71.137 1.00 86.33 444 SER A C 1
ATOM 1663 O O . SER A 1 208 ? 110.951 -9.363 72.267 1.00 86.48 444 SER A O 1
ATOM 1666 N N . PRO A 1 209 ? 111.677 -10.904 70.799 1.00 92.14 445 PRO A N 1
ATOM 1667 C CA . PRO A 1 209 ? 112.663 -11.440 71.745 1.00 96.05 445 PRO A CA 1
ATOM 1668 C C . PRO A 1 209 ? 113.702 -10.405 72.169 1.00 96.81 445 PRO A C 1
ATOM 1669 O O . PRO A 1 209 ? 114.437 -10.653 73.126 1.00 99.02 445 PRO A O 1
ATOM 1673 N N . ASN B 2 3 ? 95.441 4.432 57.245 1.00 112.88 3 ASN E N 1
ATOM 1674 C CA . ASN B 2 3 ? 93.997 4.445 57.448 1.00 112.80 3 ASN E CA 1
ATOM 1675 C C . ASN B 2 3 ? 93.290 4.188 56.114 1.00 106.82 3 ASN E C 1
ATOM 1676 O O . ASN B 2 3 ? 93.758 3.379 55.311 1.00 109.29 3 ASN E O 1
ATOM 1681 N N . LYS B 2 4 ? 92.167 4.861 55.878 1.00 96.99 4 LYS E N 1
ATOM 1682 C CA . LYS B 2 4 ? 91.470 4.781 54.593 1.00 85.50 4 LYS E CA 1
ATOM 1683 C C . LYS B 2 4 ? 92.025 5.804 53.606 1.00 73.06 4 LYS E C 1
ATOM 1684 O O . LYS B 2 4 ? 91.296 6.550 52.953 1.00 72.19 4 LYS E O 1
ATOM 1690 N N . LEU B 2 5 ? 93.351 5.836 53.508 1.00 63.04 5 LEU E N 1
ATOM 1691 C CA . LEU B 2 5 ? 94.035 6.727 52.583 1.00 53.90 5 LEU E CA 1
ATOM 1692 C C . LEU B 2 5 ? 93.888 6.230 51.152 1.00 50.34 5 LEU E C 1
ATOM 1693 O O . LEU B 2 5 ? 94.013 5.033 50.876 1.00 51.78 5 LEU E O 1
ATOM 1698 N N . ASN B 2 6 ? 93.627 7.159 50.235 1.00 45.78 6 ASN E N 1
ATOM 1699 C CA . ASN B 2 6 ? 93.607 6.841 48.809 1.00 41.86 6 ASN E CA 1
ATOM 1700 C C . ASN B 2 6 ? 95.058 6.838 48.352 1.00 39.94 6 ASN E C 1
ATOM 1701 O O . ASN B 2 6 ? 95.621 7.867 47.977 1.00 37.65 6 ASN E O 1
ATOM 1706 N N . LYS B 2 7 ? 95.669 5.652 48.386 1.00 44.36 7 LYS E N 1
ATOM 1707 C CA . LYS B 2 7 ? 97.102 5.538 48.131 1.00 47.38 7 LYS E CA 1
ATOM 1708 C C . LYS B 2 7 ? 97.450 5.914 46.699 1.00 44.29 7 LYS E C 1
ATOM 1709 O O . LYS B 2 7 ? 98.451 6.600 46.460 1.00 45.12 7 LYS E O 1
ATOM 1715 N N . GLU B 2 8 ? 96.641 5.481 45.731 1.00 43.59 8 GLU E N 1
ATOM 1716 C CA . GLU B 2 8 ? 96.945 5.781 44.337 1.00 41.32 8 GLU E CA 1
ATOM 1717 C C . GLU B 2 8 ? 96.882 7.280 44.078 1.00 41.06 8 GLU E C 1
ATOM 1718 O O . GLU B 2 8 ? 97.704 7.824 43.330 1.00 41.76 8 GLU E O 1
ATOM 1724 N N . GLN B 2 9 ? 95.913 7.968 44.689 1.00 38.73 9 GLN E N 1
ATOM 1725 C CA . GLN B 2 9 ? 95.831 9.420 44.554 1.00 39.48 9 GLN E CA 1
ATOM 1726 C C . GLN B 2 9 ? 97.043 10.097 45.182 1.00 38.97 9 GLN E C 1
ATOM 1727 O O . GLN B 2 9 ? 97.648 10.996 44.585 1.00 37.08 9 GLN E O 1
ATOM 1733 N N . GLN B 2 10 ? 97.402 9.686 46.401 1.00 37.13 10 GLN E N 1
ATOM 1734 C CA . GLN B 2 10 ? 98.561 10.269 47.069 1.00 37.83 10 GLN E CA 1
ATOM 1735 C C . GLN B 2 10 ? 99.835 10.033 46.270 1.00 38.78 10 GLN E C 1
ATOM 1736 O O . GLN B 2 10 ? 100.667 10.937 46.135 1.00 38.29 10 GLN E O 1
ATOM 1742 N N . ASN B 2 11 ? 100.004 8.824 45.726 1.00 41.48 11 ASN E N 1
ATOM 1743 C CA . ASN B 2 11 ? 101.214 8.526 44.965 1.00 42.22 11 ASN E CA 1
ATOM 1744 C C . ASN B 2 11 ? 101.250 9.303 43.655 1.00 39.40 11 ASN E C 1
ATOM 1745 O O . ASN B 2 11 ? 102.301 9.828 43.271 1.00 39.72 11 ASN E O 1
ATOM 1750 N N . ALA B 2 12 ? 100.120 9.378 42.947 1.00 36.66 12 ALA E N 1
ATOM 1751 C CA . ALA B 2 12 ? 100.071 10.177 41.727 1.00 37.74 12 ALA E CA 1
ATOM 1752 C C . ALA B 2 12 ? 100.423 11.631 42.016 1.00 39.64 12 ALA E C 1
ATOM 1753 O O . ALA B 2 12 ? 101.158 12.265 41.250 1.00 42.99 12 ALA E O 1
ATOM 1755 N N . PHE B 2 13 ? 99.915 12.172 43.124 1.00 37.16 13 PHE E N 1
ATOM 1756 C CA . PHE B 2 13 ? 100.283 13.526 43.526 1.00 37.40 13 PHE E CA 1
ATOM 1757 C C . PHE B 2 13 ? 101.789 13.650 43.711 1.00 38.87 13 PHE E C 1
ATOM 1758 O O . PHE B 2 13 ? 102.415 14.591 43.207 1.00 37.84 13 PHE E O 1
ATOM 1766 N N . TYR B 2 14 ? 102.391 12.701 44.430 1.00 39.55 14 TYR E N 1
ATOM 1767 C CA . TYR B 2 14 ? 103.820 12.775 44.709 1.00 38.80 14 TYR E CA 1
ATOM 1768 C C . TYR B 2 14 ? 104.626 12.699 43.419 1.00 41.00 14 TYR E C 1
ATOM 1769 O O . TYR B 2 14 ? 105.549 13.492 43.204 1.00 43.06 14 TYR E O 1
ATOM 1778 N N . GLU B 2 15 ? 104.294 11.743 42.548 1.00 44.44 15 GLU E N 1
ATOM 1779 C CA . GLU B 2 15 ? 105.037 11.589 41.301 1.00 48.64 15 GLU E CA 1
ATOM 1780 C C . GLU B 2 15 ? 104.906 12.833 40.430 1.00 47.44 15 GLU E C 1
ATOM 1781 O O . GLU B 2 15 ? 105.903 13.355 39.920 1.00 49.48 15 GLU E O 1
ATOM 1787 N N . ILE B 2 16 ? 103.678 13.331 40.258 1.00 47.36 16 ILE E N 1
ATOM 1788 C CA . ILE B 2 16 ? 103.471 14.539 39.461 1.00 47.73 16 ILE E CA 1
ATOM 1789 C C . ILE B 2 16 ? 104.240 15.708 40.061 1.00 46.15 16 ILE E C 1
ATOM 1790 O O . ILE B 2 16 ? 104.799 16.541 39.337 1.00 46.71 16 ILE E O 1
ATOM 1795 N N . LEU B 2 17 ? 104.286 15.786 41.391 1.00 46.50 17 LEU E N 1
ATOM 1796 C CA . LEU B 2 17 ? 104.997 16.871 42.055 1.00 46.57 17 LEU E CA 1
ATOM 1797 C C . LEU B 2 17 ? 106.473 16.904 41.686 1.00 46.81 17 LEU E C 1
ATOM 1798 O O . LEU B 2 17 ? 107.092 17.972 41.751 1.00 45.68 17 LEU E O 1
ATOM 1803 N N . HIS B 2 18 ? 107.045 15.769 41.282 1.00 49.18 18 HIS E N 1
ATOM 1804 C CA . HIS B 2 18 ? 108.480 15.661 41.050 1.00 51.81 18 HIS E CA 1
ATOM 1805 C C . HIS B 2 18 ? 108.841 15.449 39.584 1.00 53.13 18 HIS E C 1
ATOM 1806 O O . HIS B 2 18 ? 110.020 15.247 39.277 1.00 57.66 18 HIS E O 1
ATOM 1813 N N . LEU B 2 19 ? 107.873 15.485 38.675 1.00 52.40 19 LEU E N 1
ATOM 1814 C CA . LEU B 2 19 ? 108.192 15.363 37.256 1.00 55.01 19 LEU E CA 1
ATOM 1815 C C . LEU B 2 19 ? 109.030 16.565 36.827 1.00 54.06 19 LEU E C 1
ATOM 1816 O O . LEU B 2 19 ? 108.536 17.701 36.873 1.00 54.56 19 LEU E O 1
ATOM 1821 N N . PRO B 2 20 ? 110.280 16.369 36.393 1.00 56.14 20 PRO E N 1
ATOM 1822 C CA . PRO B 2 20 ? 111.190 17.519 36.256 1.00 57.40 20 PRO E CA 1
ATOM 1823 C C . PRO B 2 20 ? 110.906 18.407 35.055 1.00 60.99 20 PRO E C 1
ATOM 1824 O O . PRO B 2 20 ? 111.247 19.596 35.094 1.00 60.21 20 PRO E O 1
ATOM 1828 N N . ASN B 2 21 ? 110.315 17.877 33.986 1.00 64.40 21 ASN E N 1
ATOM 1829 C CA . ASN B 2 21 ? 110.193 18.614 32.734 1.00 68.70 21 ASN E CA 1
ATOM 1830 C C . ASN B 2 21 ? 108.885 19.388 32.602 1.00 67.09 21 ASN E C 1
ATOM 1831 O O . ASN B 2 21 ? 108.717 20.120 31.621 1.00 69.29 21 ASN E O 1
ATOM 1836 N N . LEU B 2 22 ? 107.962 19.255 33.552 1.00 61.78 22 LEU E N 1
ATOM 1837 C CA . LEU B 2 22 ? 106.721 20.018 33.510 1.00 58.31 22 LEU E CA 1
ATOM 1838 C C . LEU B 2 22 ? 106.953 21.443 33.999 1.00 55.87 22 LEU E C 1
ATOM 1839 O O . LEU B 2 22 ? 107.752 21.678 34.908 1.00 59.28 22 LEU E O 1
ATOM 1844 N N . ASN B 2 23 ? 106.254 22.396 33.384 1.00 51.88 23 ASN E N 1
ATOM 1845 C CA . ASN B 2 23 ? 106.240 23.762 33.887 1.00 50.37 23 ASN E CA 1
ATOM 1846 C C . ASN B 2 23 ? 105.192 23.892 34.992 1.00 50.44 23 ASN E C 1
ATOM 1847 O O . ASN B 2 23 ? 104.491 22.936 35.337 1.00 46.30 23 ASN E O 1
ATOM 1852 N N . GLU B 2 24 ? 105.062 25.103 35.539 1.00 56.70 24 GLU E N 1
ATOM 1853 C CA . GLU B 2 24 ? 104.205 25.308 36.704 1.00 57.93 24 GLU E CA 1
ATOM 1854 C C . GLU B 2 24 ? 102.734 25.079 36.367 1.00 59.06 24 GLU E C 1
ATOM 1855 O O . GLU B 2 24 ? 102.035 24.343 37.074 1.00 58.39 24 GLU E O 1
ATOM 1861 N N . GLU B 2 25 ? 102.240 25.711 35.297 1.00 57.74 25 GLU E N 1
ATOM 1862 C CA . GLU B 2 25 ? 100.830 25.575 34.939 1.00 59.52 25 GLU E CA 1
ATOM 1863 C C . GLU B 2 25 ? 100.452 24.122 34.679 1.00 54.83 25 GLU E C 1
ATOM 1864 O O . GLU B 2 25 ? 99.372 23.674 35.083 1.00 52.70 25 GLU E O 1
ATOM 1870 N N . GLN B 2 26 ? 101.321 23.368 34.006 1.00 56.41 26 GLN E N 1
ATOM 1871 C CA . GLN B 2 26 ? 101.021 21.964 33.748 1.00 53.76 26 GLN E CA 1
ATOM 1872 C C . GLN B 2 26 ? 100.969 21.180 35.052 1.00 50.36 26 GLN E C 1
ATOM 1873 O O . GLN B 2 26 ? 100.024 20.422 35.300 1.00 50.34 26 GLN E O 1
ATOM 1879 N N . ARG B 2 27 ? 101.976 21.358 35.907 1.00 46.61 27 ARG E N 1
ATOM 1880 C CA A ARG B 2 27 ? 101.958 20.701 37.208 0.56 43.77 27 ARG E CA 1
ATOM 1881 C CA B ARG B 2 27 ? 101.963 20.708 37.213 0.44 43.74 27 ARG E CA 1
ATOM 1882 C C . ARG B 2 27 ? 100.737 21.127 38.013 1.00 41.69 27 ARG E C 1
ATOM 1883 O O . ARG B 2 27 ? 100.116 20.305 38.698 1.00 37.87 27 ARG E O 1
ATOM 1898 N N . LYS B 2 28 ? 100.372 22.409 37.934 1.00 45.38 28 LYS E N 1
ATOM 1899 C CA . LYS B 2 28 ? 99.195 22.904 38.639 1.00 45.63 28 LYS E CA 1
ATOM 1900 C C . LYS B 2 28 ? 97.918 22.263 38.112 1.00 41.30 28 LYS E C 1
ATOM 1901 O O . LYS B 2 28 ? 97.035 21.889 38.893 1.00 39.70 28 LYS E O 1
ATOM 1907 N N . ALA B 2 29 ? 97.810 22.109 36.790 1.00 39.70 29 ALA E N 1
ATOM 1908 C CA . ALA B 2 29 ? 96.590 21.566 36.203 1.00 37.30 29 ALA E CA 1
ATOM 1909 C C . ALA B 2 29 ? 96.423 20.084 36.518 1.00 37.43 29 ALA E C 1
ATOM 1910 O O . ALA B 2 29 ? 95.312 19.632 36.824 1.00 37.24 29 ALA E O 1
ATOM 1912 N N . PHE B 2 30 ? 97.509 19.312 36.445 1.00 37.74 30 PHE E N 1
ATOM 1913 C CA . PHE B 2 30 ? 97.428 17.883 36.737 1.00 39.90 30 PHE E CA 1
ATOM 1914 C C . PHE B 2 30 ? 97.093 17.635 38.203 1.00 38.43 30 PHE E C 1
ATOM 1915 O O . PHE B 2 30 ? 96.230 16.809 38.521 1.00 39.60 30 PHE E O 1
ATOM 1923 N N . ILE B 2 31 ? 97.787 18.317 39.113 1.00 40.31 31 ILE E N 1
ATOM 1924 C CA . ILE B 2 31 ? 97.495 18.150 40.533 1.00 41.10 31 ILE E CA 1
ATOM 1925 C C . ILE B 2 31 ? 96.053 18.545 40.825 1.00 41.69 31 ILE E C 1
ATOM 1926 O O . ILE B 2 31 ? 95.346 17.862 41.576 1.00 40.62 31 ILE E O 1
ATOM 1931 N N . GLN B 2 32 ? 95.591 19.645 40.227 1.00 43.16 32 GLN E N 1
ATOM 1932 C CA . GLN B 2 32 ? 94.230 20.111 40.478 1.00 44.51 32 GLN E CA 1
ATOM 1933 C C . GLN B 2 32 ? 93.196 19.080 40.039 1.00 44.57 32 GLN E C 1
ATOM 1934 O O . GLN B 2 32 ? 92.141 18.942 40.670 1.00 43.44 32 GLN E O 1
ATOM 1940 N N . SER B 2 33 ? 93.470 18.353 38.954 1.00 43.71 33 SER E N 1
ATOM 1941 C CA . SER B 2 33 ? 92.543 17.326 38.497 1.00 46.00 33 SER E CA 1
ATOM 1942 C C . SER B 2 33 ? 92.413 16.167 39.477 1.00 44.16 33 SER E C 1
ATOM 1943 O O . SER B 2 33 ? 91.489 15.360 39.331 1.00 44.35 33 SER E O 1
ATOM 1946 N N . LEU B 2 34 ? 93.303 16.065 40.467 1.00 43.51 34 LEU E N 1
ATOM 1947 C CA . LEU B 2 34 ? 93.199 15.001 41.458 1.00 42.52 34 LEU E CA 1
ATOM 1948 C C . LEU B 2 34 ? 92.153 15.284 42.529 1.00 42.47 34 LEU E C 1
ATOM 1949 O O . LEU B 2 34 ? 91.745 14.351 43.228 1.00 40.72 34 LEU E O 1
ATOM 1954 N N . ILE B 2 35 ? 91.685 16.527 42.658 1.00 43.61 35 ILE E N 1
ATOM 1955 C CA . ILE B 2 35 ? 90.876 16.899 43.815 1.00 44.36 35 ILE E CA 1
ATOM 1956 C C . ILE B 2 35 ? 89.681 17.766 43.440 1.00 47.97 35 ILE E C 1
ATOM 1957 O O . ILE B 2 35 ? 88.942 18.217 44.323 1.00 51.05 35 ILE E O 1
ATOM 1962 N N . ASP B 2 36 ? 89.463 18.009 42.143 1.00 47.71 36 ASP E N 1
ATOM 1963 C CA . ASP B 2 36 ? 88.367 18.883 41.738 1.00 50.52 36 ASP E CA 1
ATOM 1964 C C . ASP B 2 36 ? 87.460 18.235 40.698 1.00 51.19 36 ASP E C 1
ATOM 1965 O O . ASP B 2 36 ? 86.732 18.946 40.002 1.00 56.16 36 ASP E O 1
ATOM 1970 N N . GLY B 2 37 ? 87.442 16.906 40.610 1.00 49.78 37 GLY E N 1
ATOM 1971 C CA . GLY B 2 37 ? 86.555 16.211 39.703 1.00 52.11 37 GLY E CA 1
ATOM 1972 C C . GLY B 2 37 ? 87.123 15.953 38.321 1.00 51.84 37 GLY E C 1
ATOM 1973 O O . GLY B 2 37 ? 86.739 14.970 37.680 1.00 51.50 37 GLY E O 1
ATOM 1974 N N . GLY B 2 38 ? 88.012 16.824 37.837 1.00 51.58 38 GLY E N 1
ATOM 1975 C CA . GLY B 2 38 ? 88.550 16.660 36.494 1.00 51.70 38 GLY E CA 1
ATOM 1976 C C . GLY B 2 38 ? 89.073 15.261 36.225 1.00 48.96 38 GLY E C 1
ATOM 1977 O O . GLY B 2 38 ? 88.876 14.711 35.139 1.00 51.76 38 GLY E O 1
ATOM 1978 N N . GLY B 2 39 ? 89.749 14.665 37.210 1.00 44.02 39 GLY E N 1
ATOM 1979 C CA . GLY B 2 39 ? 90.245 13.308 37.065 1.00 41.95 39 GLY E CA 1
ATOM 1980 C C . GLY B 2 39 ? 89.198 12.237 37.277 1.00 44.69 39 GLY E C 1
ATOM 1981 O O . GLY B 2 39 ? 89.430 11.077 36.920 1.00 43.85 39 GLY E O 1
ATOM 1982 N N . ASP B 2 40 ? 88.056 12.598 37.859 1.00 48.48 40 ASP E N 1
ATOM 1983 C CA . ASP B 2 40 ? 86.981 11.650 38.147 1.00 50.75 40 ASP E CA 1
ATOM 1984 C C . ASP B 2 40 ? 86.204 11.413 36.853 1.00 50.54 40 ASP E C 1
ATOM 1985 O O . ASP B 2 40 ? 85.148 11.995 36.598 1.00 50.86 40 ASP E O 1
ATOM 1990 N N . THR B 2 41 ? 86.743 10.511 36.026 1.00 53.72 41 THR E N 1
ATOM 1991 C CA . THR B 2 41 ? 86.242 10.354 34.663 1.00 56.93 41 THR E CA 1
ATOM 1992 C C . THR B 2 41 ? 84.821 9.803 34.628 1.00 55.67 41 THR E C 1
ATOM 1993 O O . THR B 2 41 ? 84.064 10.125 33.704 1.00 60.09 41 THR E O 1
ATOM 1997 N N . ASN B 2 42 ? 84.434 8.981 35.602 1.00 49.02 42 ASN E N 1
ATOM 1998 C CA . ASN B 2 42 ? 83.059 8.501 35.670 1.00 49.20 42 ASN E CA 1
ATOM 1999 C C . ASN B 2 42 ? 82.172 9.379 36.545 1.00 47.45 42 ASN E C 1
ATOM 2000 O O . ASN B 2 42 ? 80.984 9.074 36.700 1.00 49.78 42 ASN E O 1
ATOM 2005 N N . GLY B 2 43 ? 82.716 10.450 37.121 1.00 45.55 43 GLY E N 1
ATOM 2006 C CA . GLY B 2 43 ? 81.918 11.393 37.890 1.00 45.51 43 GLY E CA 1
ATOM 2007 C C . GLY B 2 43 ? 81.137 10.783 39.032 1.00 45.29 43 GLY E C 1
ATOM 2008 O O . GLY B 2 43 ? 80.032 11.248 39.332 1.00 47.84 43 GLY E O 1
ATOM 2009 N N . ASN B 2 44 ? 81.677 9.752 39.682 1.00 42.96 44 ASN E N 1
ATOM 2010 C CA . ASN B 2 44 ? 81.017 9.118 40.816 1.00 44.36 44 ASN E CA 1
ATOM 2011 C C . ASN B 2 44 ? 81.404 9.739 42.158 1.00 44.24 44 ASN E C 1
ATOM 2012 O O . ASN B 2 44 ? 80.968 9.245 43.202 1.00 44.20 44 ASN E O 1
ATOM 2017 N N . GLY B 2 45 ? 82.185 10.818 42.154 1.00 44.72 45 GLY E N 1
ATOM 2018 C CA . GLY B 2 45 ? 82.554 11.500 43.376 1.00 46.55 45 GLY E CA 1
ATOM 2019 C C . GLY B 2 45 ? 83.800 10.982 44.062 1.00 45.54 45 GLY E C 1
ATOM 2020 O O . GLY B 2 45 ? 84.184 11.531 45.102 1.00 43.09 45 GLY E O 1
ATOM 2021 N N . TYR B 2 46 ? 84.422 9.926 43.543 1.00 47.89 46 TYR E N 1
ATOM 2022 C CA . TYR B 2 46 ? 85.628 9.357 44.127 1.00 48.12 46 TYR E CA 1
ATOM 2023 C C . TYR B 2 46 ? 86.656 9.128 43.027 1.00 47.49 46 TYR E C 1
ATOM 2024 O O . TYR B 2 46 ? 86.305 8.695 41.926 1.00 47.77 46 TYR E O 1
ATOM 2033 N N . LEU B 2 47 ? 87.921 9.431 43.315 1.00 51.29 47 LEU E N 1
ATOM 2034 C CA . LEU B 2 47 ? 88.998 9.231 42.342 1.00 51.95 47 LEU E CA 1
ATOM 2035 C C . LEU B 2 47 ? 89.461 7.782 42.438 1.00 55.86 47 LEU E C 1
ATOM 2036 O O . LEU B 2 47 ? 90.232 7.418 43.331 1.00 57.51 47 LEU E O 1
ATOM 2041 N N . ASP B 2 48 ? 88.984 6.948 41.518 1.00 54.42 48 ASP E N 1
ATOM 2042 C CA . ASP B 2 48 ? 89.308 5.530 41.532 1.00 54.15 48 ASP E CA 1
ATOM 2043 C C . ASP B 2 48 ? 90.752 5.290 41.093 1.00 49.70 48 ASP E C 1
ATOM 2044 O O . ASP B 2 48 ? 91.405 6.153 40.500 1.00 50.47 48 ASP E O 1
ATOM 2049 N N . ALA B 2 49 ? 91.247 4.084 41.391 1.00 55.62 49 ALA E N 1
ATOM 2050 C CA . ALA B 2 49 ? 92.604 3.715 40.998 1.00 50.79 49 ALA E CA 1
ATOM 2051 C C . ALA B 2 49 ? 92.793 3.832 39.490 1.00 53.99 49 ALA E C 1
ATOM 2052 O O . ALA B 2 49 ? 93.849 4.277 39.023 1.00 50.74 49 ALA E O 1
ATOM 2054 N N . GLU B 2 50 ? 91.786 3.426 38.710 1.00 58.65 50 GLU E N 1
ATOM 2055 C CA . GLU B 2 50 ? 91.860 3.583 37.260 1.00 62.90 50 GLU E CA 1
ATOM 2056 C C . GLU B 2 50 ? 92.098 5.038 36.894 1.00 59.35 50 GLU E C 1
ATOM 2057 O O . GLU B 2 50 ? 92.936 5.356 36.043 1.00 60.76 50 GLU E O 1
ATOM 2063 N N . GLU B 2 51 ? 91.359 5.938 37.539 1.00 57.23 51 GLU E N 1
ATOM 2064 C CA . GLU B 2 51 ? 91.430 7.354 37.210 1.00 54.24 51 GLU E CA 1
ATOM 2065 C C . GLU B 2 51 ? 92.757 7.960 37.645 1.00 50.79 51 GLU E C 1
ATOM 2066 O O . GLU B 2 51 ? 93.314 8.812 36.942 1.00 50.46 51 GLU E O 1
ATOM 2072 N N . SER B 2 52 ? 93.284 7.534 38.794 1.00 47.75 52 SER E N 1
ATOM 2073 C CA . SER B 2 52 ? 94.600 8.003 39.220 1.00 47.25 52 SER E CA 1
ATOM 2074 C C . SER B 2 52 ? 95.676 7.554 38.238 1.00 47.35 52 SER E C 1
ATOM 2075 O O . SER B 2 52 ? 96.518 8.352 37.812 1.00 46.73 52 SER E O 1
ATOM 2078 N N . ALA B 2 53 ? 95.656 6.272 37.864 1.00 46.42 53 ALA E N 1
ATOM 2079 C CA . ALA B 2 53 ? 96.673 5.746 36.959 1.00 47.58 53 ALA E CA 1
ATOM 2080 C C . ALA B 2 53 ? 96.617 6.440 35.605 1.00 52.91 53 ALA E C 1
ATOM 2081 O O . ALA B 2 53 ? 97.657 6.707 34.991 1.00 53.91 53 ALA E O 1
ATOM 2083 N N . ASN B 2 54 ? 95.411 6.742 35.123 1.00 56.51 54 ASN E N 1
ATOM 2084 C CA . ASN B 2 54 ? 95.273 7.363 33.812 1.00 59.01 54 ASN E CA 1
ATOM 2085 C C . ASN B 2 54 ? 95.760 8.806 33.830 1.00 55.85 54 ASN E C 1
ATOM 2086 O O . ASN B 2 54 ? 96.422 9.256 32.887 1.00 56.41 54 ASN E O 1
ATOM 2091 N N . LEU B 2 55 ? 95.442 9.547 34.893 1.00 54.64 55 LEU E N 1
ATOM 2092 C CA . LEU B 2 55 ? 95.931 10.916 35.021 1.00 53.50 55 LEU E CA 1
ATOM 2093 C C . LEU B 2 55 ? 97.448 10.956 35.187 1.00 52.03 55 LEU E C 1
ATOM 2094 O O . LEU B 2 55 ? 98.115 11.838 34.635 1.00 51.41 55 LEU E O 1
ATOM 2099 N N . LEU B 2 56 ? 98.011 10.017 35.953 1.00 52.13 56 LEU E N 1
ATOM 2100 C CA . LEU B 2 56 ? 99.463 9.948 36.089 1.00 53.31 56 LEU E CA 1
ATOM 2101 C C . LEU B 2 56 ? 100.126 9.637 34.753 1.00 55.45 56 LEU E C 1
ATOM 2102 O O . LEU B 2 56 ? 101.142 10.246 34.397 1.00 53.44 56 LEU E O 1
ATOM 2107 N N . ALA B 2 57 ? 99.576 8.678 34.007 1.00 58.13 57 ALA E N 1
ATOM 2108 C CA . ALA B 2 57 ? 100.138 8.348 32.703 1.00 62.98 57 ALA E CA 1
ATOM 2109 C C . ALA B 2 57 ? 100.132 9.562 31.783 1.00 62.68 57 ALA E C 1
ATOM 2110 O O . ALA B 2 57 ? 101.069 9.763 31.002 1.00 67.60 57 ALA E O 1
ATOM 2112 N N . GLU B 2 58 ? 99.086 10.386 31.863 1.00 61.14 58 GLU E N 1
ATOM 2113 C CA . GLU B 2 58 ? 99.032 11.584 31.031 1.00 62.41 58 GLU E CA 1
ATOM 2114 C C . GLU B 2 58 ? 100.109 12.584 31.432 1.00 60.71 58 GLU E C 1
ATOM 2115 O O . GLU B 2 58 ? 100.725 13.219 30.568 1.00 61.53 58 GLU E O 1
ATOM 2121 N N . ALA B 2 59 ? 100.357 12.736 32.734 1.00 58.57 59 ALA E N 1
ATOM 2122 C CA . ALA B 2 59 ? 101.403 13.650 33.182 1.00 57.89 59 ALA E CA 1
ATOM 2123 C C . ALA B 2 59 ? 102.787 13.149 32.784 1.00 56.45 59 ALA E C 1
ATOM 2124 O O . ALA B 2 59 ? 103.626 13.932 32.323 1.00 55.40 59 ALA E O 1
ATOM 2126 N N . LYS B 2 60 ? 103.046 11.849 32.951 1.00 56.40 60 LYS E N 1
ATOM 2127 C CA . LYS B 2 60 ? 104.327 11.297 32.520 1.00 56.69 60 LYS E CA 1
ATOM 2128 C C . LYS B 2 60 ? 104.516 11.451 31.019 1.00 58.39 60 LYS E C 1
ATOM 2129 O O . LYS B 2 60 ? 105.629 11.714 30.548 1.00 61.06 60 LYS E O 1
ATOM 2135 N N . LYS B 2 61 ? 103.440 11.285 30.248 1.00 59.10 61 LYS E N 1
ATOM 2136 C CA . LYS B 2 61 ? 103.557 11.379 28.798 1.00 60.55 61 LYS E CA 1
ATOM 2137 C C . LYS B 2 61 ? 103.935 12.793 28.375 1.00 60.69 61 LYS E C 1
ATOM 2138 O O . LYS B 2 61 ? 104.810 12.979 27.522 1.00 62.15 61 LYS E O 1
ATOM 2144 N N . LEU B 2 62 ? 103.293 13.803 28.964 1.00 58.66 62 LEU E N 1
ATOM 2145 C CA . LEU B 2 62 ? 103.662 15.180 28.658 1.00 60.13 62 LEU E CA 1
ATOM 2146 C C . LEU B 2 62 ? 105.082 15.477 29.127 1.00 60.21 62 LEU E C 1
ATOM 2147 O O . LEU B 2 62 ? 105.819 16.224 28.473 1.00 64.46 62 LEU E O 1
ATOM 2152 N N . ASN B 2 63 ? 105.484 14.896 30.260 1.00 55.91 63 ASN E N 1
ATOM 2153 C CA . ASN B 2 63 ? 106.837 15.107 30.762 1.00 56.36 63 ASN E CA 1
ATOM 2154 C C . ASN B 2 63 ? 107.872 14.504 29.822 1.00 64.05 63 ASN E C 1
ATOM 2155 O O . ASN B 2 63 ? 108.921 15.110 29.573 1.00 64.37 63 ASN E O 1
ATOM 2160 N N . ASP B 2 64 ? 107.598 13.309 29.291 1.00 72.50 64 ASP E N 1
ATOM 2161 C CA . ASP B 2 64 ? 108.540 12.676 28.374 1.00 81.15 64 ASP E CA 1
ATOM 2162 C C . ASP B 2 64 ? 108.592 13.416 27.043 1.00 83.37 64 ASP E C 1
ATOM 2163 O O . ASP B 2 64 ? 109.665 13.548 26.442 1.00 87.06 64 ASP E O 1
ATOM 2168 N N . ALA B 2 65 ? 107.446 13.909 26.568 1.00 80.28 65 ALA E N 1
ATOM 2169 C CA . ALA B 2 65 ? 107.416 14.641 25.309 1.00 80.29 65 ALA E CA 1
ATOM 2170 C C . ALA B 2 65 ? 108.175 15.958 25.386 1.00 80.00 65 ALA E C 1
ATOM 2171 O O . ALA B 2 65 ? 108.540 16.510 24.342 1.00 83.36 65 ALA E O 1
ATOM 2173 N N . ARG B 2 66 ? 108.431 16.465 26.589 1.00 78.25 66 ARG E N 1
ATOM 2174 C CA . ARG B 2 66 ? 109.150 17.723 26.760 1.00 77.87 66 ARG E CA 1
ATOM 2175 C C . ARG B 2 66 ? 110.617 17.462 27.090 1.00 77.18 66 ARG E C 1
ATOM 2176 O O . ARG B 2 66 ? 111.367 18.385 27.406 1.00 77.29 66 ARG E O 1
ATOM 2184 N N . GLY C 1 1 ? 133.634 9.796 19.000 1.00 85.84 237 GLY B N 1
ATOM 2185 C CA . GLY C 1 1 ? 132.353 9.256 19.416 1.00 88.33 237 GLY B CA 1
ATOM 2186 C C . GLY C 1 1 ? 131.509 10.288 20.145 1.00 91.01 237 GLY B C 1
ATOM 2187 O O . GLY C 1 1 ? 131.098 11.278 19.540 1.00 84.06 237 GLY B O 1
ATOM 2188 N N . PRO C 1 2 ? 131.239 10.074 21.434 1.00 98.53 238 PRO B N 1
ATOM 2189 C CA . PRO C 1 2 ? 130.477 11.077 22.186 1.00 100.36 238 PRO B CA 1
ATOM 2190 C C . PRO C 1 2 ? 131.195 12.417 22.201 1.00 95.61 238 PRO B C 1
ATOM 2191 O O . PRO C 1 2 ? 132.426 12.489 22.175 1.00 95.95 238 PRO B O 1
ATOM 2195 N N . SER C 1 3 ? 130.406 13.489 22.250 1.00 91.25 239 SER B N 1
ATOM 2196 C CA . SER C 1 3 ? 130.925 14.842 22.364 1.00 85.33 239 SER B CA 1
ATOM 2197 C C . SER C 1 3 ? 130.373 15.505 23.618 1.00 80.78 239 SER B C 1
ATOM 2198 O O . SER C 1 3 ? 129.278 15.175 24.085 1.00 82.00 239 SER B O 1
ATOM 2201 N N . VAL C 1 4 ? 131.141 16.449 24.153 1.00 74.30 240 VAL B N 1
ATOM 2202 C CA . VAL C 1 4 ? 130.811 17.124 25.401 1.00 68.34 240 VAL B CA 1
ATOM 2203 C C . VAL C 1 4 ? 130.776 18.625 25.156 1.00 66.22 240 VAL B C 1
ATOM 2204 O O . VAL C 1 4 ? 131.619 19.168 24.433 1.00 67.13 240 VAL B O 1
ATOM 2208 N N . PHE C 1 5 ? 129.793 19.290 25.757 1.00 64.35 241 PHE B N 1
ATOM 2209 C CA . PHE C 1 5 ? 129.695 20.743 25.719 1.00 64.30 241 PHE B CA 1
ATOM 2210 C C . PHE C 1 5 ? 129.370 21.236 27.120 1.00 63.11 241 PHE B C 1
ATOM 2211 O O . PHE C 1 5 ? 128.405 20.774 27.734 1.00 60.94 241 PHE B O 1
ATOM 2219 N N . LEU C 1 6 ? 130.182 22.164 27.621 1.00 63.97 242 LEU B N 1
ATOM 2220 C CA . LEU C 1 6 ? 130.071 22.668 28.985 1.00 62.55 242 LEU B CA 1
ATOM 2221 C C . LEU C 1 6 ? 129.554 24.100 28.943 1.00 62.45 242 LEU B C 1
ATOM 2222 O O . LEU C 1 6 ? 130.161 24.965 28.302 1.00 64.28 242 LEU B O 1
ATOM 2227 N N . PHE C 1 7 ? 128.431 24.351 29.638 1.00 60.71 243 PHE B N 1
ATOM 2228 C CA . PHE C 1 7 ? 127.735 25.628 29.570 1.00 59.53 243 PHE B CA 1
ATOM 2229 C C . PHE C 1 7 ? 127.822 26.381 30.895 1.00 58.89 243 PHE B C 1
ATOM 2230 O O . PHE C 1 7 ? 127.768 25.760 31.963 1.00 57.72 243 PHE B O 1
ATOM 2238 N N . PRO C 1 8 ? 127.967 27.704 30.866 1.00 58.51 244 PRO B N 1
ATOM 2239 C CA . PRO C 1 8 ? 128.046 28.470 32.114 1.00 56.45 244 PRO B CA 1
ATOM 2240 C C . PRO C 1 8 ? 126.670 28.690 32.716 1.00 53.98 244 PRO B C 1
ATOM 2241 O O . PRO C 1 8 ? 125.646 28.364 32.093 1.00 54.26 244 PRO B O 1
ATOM 2245 N N . PRO C 1 9 ? 126.606 29.240 33.926 1.00 51.50 245 PRO B N 1
ATOM 2246 C CA . PRO C 1 9 ? 125.313 29.599 34.513 1.00 53.49 245 PRO B CA 1
ATOM 2247 C C . PRO C 1 9 ? 124.739 30.844 33.862 1.00 55.43 245 PRO B C 1
ATOM 2248 O O . PRO C 1 9 ? 125.416 31.579 33.139 1.00 54.46 245 PRO B O 1
ATOM 2252 N N . LYS C 1 10 ? 123.453 31.057 34.113 1.00 58.23 246 LYS B N 1
ATOM 2253 C CA . LYS C 1 10 ? 122.802 32.255 33.621 1.00 60.78 246 LYS B CA 1
ATOM 2254 C C . LYS C 1 10 ? 123.331 33.454 34.403 1.00 54.62 246 LYS B C 1
ATOM 2255 O O . LYS C 1 10 ? 123.439 33.385 35.632 1.00 53.25 246 LYS B O 1
ATOM 2261 N N . PRO C 1 11 ? 123.672 34.559 33.732 1.00 51.33 247 PRO B N 1
ATOM 2262 C CA . PRO C 1 11 ? 124.189 35.726 34.472 1.00 45.93 247 PRO B CA 1
ATOM 2263 C C . PRO C 1 11 ? 123.320 36.132 35.653 1.00 41.88 247 PRO B C 1
ATOM 2264 O O . PRO C 1 11 ? 123.847 36.456 36.725 1.00 39.83 247 PRO B O 1
ATOM 2268 N N . LYS C 1 12 ? 121.997 36.115 35.485 1.00 40.53 248 LYS B N 1
ATOM 2269 C CA . LYS C 1 12 ? 121.106 36.473 36.582 1.00 40.72 248 LYS B CA 1
ATOM 2270 C C . LYS C 1 12 ? 121.254 35.520 37.761 1.00 39.41 248 LYS B C 1
ATOM 2271 O O . LYS C 1 12 ? 121.114 35.938 38.914 1.00 36.96 248 LYS B O 1
ATOM 2277 N N . ASP C 1 13 ? 121.535 34.241 37.499 1.00 41.00 249 ASP B N 1
ATOM 2278 C CA . ASP C 1 13 ? 121.622 33.270 38.587 1.00 40.13 249 ASP B CA 1
ATOM 2279 C C . ASP C 1 13 ? 122.846 33.501 39.463 1.00 36.29 249 ASP B C 1
ATOM 2280 O O . ASP C 1 13 ? 122.790 33.256 40.675 1.00 31.71 249 ASP B O 1
ATOM 2285 N N . THR C 1 14 ? 123.959 33.946 38.878 1.00 37.84 250 THR B N 1
ATOM 2286 C CA . THR C 1 14 ? 125.172 34.174 39.653 1.00 39.00 250 THR B CA 1
ATOM 2287 C C . THR C 1 14 ? 125.131 35.485 40.424 1.00 39.65 250 THR B C 1
ATOM 2288 O O . THR C 1 14 ? 125.855 35.628 41.416 1.00 39.00 250 THR B O 1
ATOM 2292 N N . LEU C 1 15 ? 124.290 36.432 40.005 1.00 39.57 251 LEU B N 1
ATOM 2293 C CA . LEU C 1 15 ? 124.258 37.762 40.600 1.00 37.36 251 LEU B CA 1
ATOM 2294 C C . LEU C 1 15 ? 123.193 37.923 41.674 1.00 36.64 251 LEU B C 1
ATOM 2295 O O . LEU C 1 15 ? 123.376 38.730 42.592 1.00 32.96 251 LEU B O 1
ATOM 2300 N N . MET C 1 16 ? 122.093 37.181 41.587 1.00 38.36 252 MET B N 1
ATOM 2301 C CA . MET C 1 16 ? 121.005 37.278 42.550 1.00 37.04 252 MET B CA 1
ATOM 2302 C C . MET C 1 16 ? 121.090 36.108 43.522 1.00 36.28 252 MET B C 1
ATOM 2303 O O . MET C 1 16 ? 121.046 34.945 43.108 1.00 37.70 252 MET B O 1
ATOM 2308 N N . ILE C 1 17 ? 121.204 36.422 44.815 1.00 36.54 253 ILE B N 1
ATOM 2309 C CA . ILE C 1 17 ? 121.428 35.393 45.822 1.00 37.03 253 ILE B CA 1
ATOM 2310 C C . ILE C 1 17 ? 120.232 34.459 45.953 1.00 35.98 253 ILE B C 1
ATOM 2311 O O . ILE C 1 17 ? 120.390 33.320 46.404 1.00 34.53 253 ILE B O 1
ATOM 2316 N N . SER C 1 18 ? 119.036 34.911 45.585 1.00 40.35 254 SER B N 1
ATOM 2317 C CA . SER C 1 18 ? 117.839 34.089 45.707 1.00 43.60 254 SER B CA 1
ATOM 2318 C C . SER C 1 18 ? 117.748 32.997 44.647 1.00 44.42 254 SER B C 1
ATOM 2319 O O . SER C 1 18 ? 116.802 32.202 44.688 1.00 45.36 254 SER B O 1
ATOM 2322 N N . ARG C 1 19 ? 118.693 32.930 43.713 1.00 44.05 255 ARG B N 1
ATOM 2323 C CA . ARG C 1 19 ? 118.687 31.932 42.653 1.00 46.68 255 ARG B CA 1
ATOM 2324 C C . ARG C 1 19 ? 119.885 31.000 42.789 1.00 45.25 255 ARG B C 1
ATOM 2325 O O . ARG C 1 19 ? 120.837 31.268 43.525 1.00 47.00 255 ARG B O 1
ATOM 2333 N N . THR C 1 20 ? 119.820 29.888 42.055 1.00 45.23 256 THR B N 1
ATOM 2334 C CA . THR C 1 20 ? 120.827 28.833 42.119 1.00 46.86 256 THR B CA 1
ATOM 2335 C C . THR C 1 20 ? 121.562 28.747 40.787 1.00 45.88 256 THR B C 1
ATOM 2336 O O . THR C 1 20 ? 121.016 28.208 39.812 1.00 47.02 256 THR B O 1
ATOM 2340 N N . PRO C 1 21 ? 122.791 29.247 40.685 1.00 44.53 257 PRO B N 1
ATOM 2341 C CA . PRO C 1 21 ? 123.540 29.102 39.434 1.00 43.48 257 PRO B CA 1
ATOM 2342 C C . PRO C 1 21 ? 124.086 27.696 39.267 1.00 47.36 257 PRO B C 1
ATOM 2343 O O . PRO C 1 21 ? 124.453 27.023 40.233 1.00 46.91 257 PRO B O 1
ATOM 2347 N N . GLU C 1 22 ? 124.145 27.260 38.009 1.00 53.31 258 GLU B N 1
ATOM 2348 C CA . GLU C 1 22 ? 124.592 25.916 37.675 1.00 56.26 258 GLU B CA 1
ATOM 2349 C C . GLU C 1 22 ? 125.475 25.950 36.440 1.00 58.83 258 GLU B C 1
ATOM 2350 O O . GLU C 1 22 ? 125.236 26.730 35.515 1.00 58.35 258 GLU B O 1
ATOM 2356 N N . VAL C 1 23 ? 126.489 25.094 36.434 1.00 61.16 259 VAL B N 1
ATOM 2357 C CA . VAL C 1 23 ? 127.239 24.771 35.227 1.00 65.89 259 VAL B CA 1
ATOM 2358 C C . VAL C 1 23 ? 126.713 23.437 34.724 1.00 65.65 259 VAL B C 1
ATOM 2359 O O . VAL C 1 23 ? 126.442 22.526 35.518 1.00 68.40 259 VAL B O 1
ATOM 2363 N N . THR C 1 24 ? 126.552 23.317 33.409 1.00 62.10 260 THR B N 1
ATOM 2364 C CA . THR C 1 24 ? 125.870 22.177 32.811 1.00 60.34 260 THR B CA 1
ATOM 2365 C C . THR C 1 24 ? 126.801 21.500 31.819 1.00 62.44 260 THR B C 1
ATOM 2366 O O . THR C 1 24 ? 127.297 22.142 30.886 1.00 64.06 260 THR B O 1
ATOM 2370 N N . CYS C 1 25 ? 127.036 20.209 32.026 1.00 62.40 261 CYS B N 1
ATOM 2371 C CA . CYS C 1 25 ? 127.855 19.397 31.139 1.00 65.98 261 CYS B CA 1
ATOM 2372 C C . CYS C 1 25 ? 126.934 18.478 30.347 1.00 65.90 261 CYS B C 1
ATOM 2373 O O . CYS C 1 25 ? 126.250 17.628 30.929 1.00 66.50 261 CYS B O 1
ATOM 2376 N N . VAL C 1 26 ? 126.917 18.648 29.028 1.00 64.35 262 VAL B N 1
ATOM 2377 C CA . VAL C 1 26 ? 126.026 17.901 28.149 1.00 65.92 262 VAL B CA 1
ATOM 2378 C C . VAL C 1 26 ? 126.871 16.947 27.321 1.00 65.81 262 VAL B C 1
ATOM 2379 O O . VAL C 1 26 ? 127.832 17.365 26.666 1.00 67.39 262 VAL B O 1
ATOM 2383 N N . VAL C 1 27 ? 126.505 15.671 27.343 1.00 64.32 263 VAL B N 1
ATOM 2384 C CA . VAL C 1 27 ? 127.165 14.648 26.546 1.00 67.41 263 VAL B CA 1
ATOM 2385 C C . VAL C 1 27 ? 126.157 14.141 25.528 1.00 72.58 263 VAL B C 1
ATOM 2386 O O . VAL C 1 27 ? 125.103 13.609 25.899 1.00 71.00 263 VAL B O 1
ATOM 2390 N N . VAL C 1 28 ? 126.479 14.295 24.246 1.00 76.67 264 VAL B N 1
ATOM 2391 C CA . VAL C 1 28 ? 125.565 13.894 23.184 1.00 83.65 264 VAL B CA 1
ATOM 2392 C C . VAL C 1 28 ? 126.182 12.683 22.497 1.00 86.31 264 VAL B C 1
ATOM 2393 O O . VAL C 1 28 ? 126.920 11.923 23.131 1.00 86.20 264 VAL B O 1
ATOM 2397 N N . ASP C 1 29 ? 125.975 12.552 21.187 1.00 88.54 265 ASP B N 1
ATOM 2398 C CA . ASP C 1 29 ? 126.404 11.388 20.413 1.00 91.50 265 ASP B CA 1
ATOM 2399 C C . ASP C 1 29 ? 126.770 10.172 21.267 1.00 90.72 265 ASP B C 1
ATOM 2400 O O . ASP C 1 29 ? 127.782 9.511 21.010 1.00 92.15 265 ASP B O 1
ATOM 2405 N N . VAL C 1 30 ? 125.958 9.871 22.283 1.00 91.28 266 VAL B N 1
ATOM 2406 C CA . VAL C 1 30 ? 126.145 8.670 23.094 1.00 93.86 266 VAL B CA 1
ATOM 2407 C C . VAL C 1 30 ? 125.513 7.492 22.367 1.00 101.91 266 VAL B C 1
ATOM 2408 O O . VAL C 1 30 ? 124.353 7.558 21.944 1.00 102.56 266 VAL B O 1
ATOM 2412 N N . SER C 1 31 ? 126.272 6.410 22.223 1.00 107.75 267 SER B N 1
ATOM 2413 C CA . SER C 1 31 ? 125.819 5.279 21.432 1.00 113.63 267 SER B CA 1
ATOM 2414 C C . SER C 1 31 ? 124.868 4.389 22.230 1.00 115.00 267 SER B C 1
ATOM 2415 O O . SER C 1 31 ? 124.814 4.428 23.462 1.00 115.30 267 SER B O 1
ATOM 2418 N N . HIS C 1 32 ? 124.109 3.574 21.492 1.00 117.42 268 HIS B N 1
ATOM 2419 C CA . HIS C 1 32 ? 123.223 2.589 22.105 1.00 119.88 268 HIS B CA 1
ATOM 2420 C C . HIS C 1 32 ? 123.989 1.427 22.726 1.00 124.61 268 HIS B C 1
ATOM 2421 O O . HIS C 1 32 ? 123.507 0.815 23.686 1.00 123.84 268 HIS B O 1
ATOM 2428 N N . GLU C 1 33 ? 125.174 1.107 22.203 1.00 130.78 269 GLU B N 1
ATOM 2429 C CA . GLU C 1 33 ? 125.917 -0.050 22.694 1.00 137.96 269 GLU B CA 1
ATOM 2430 C C . GLU C 1 33 ? 126.552 0.223 24.054 1.00 139.56 269 GLU B C 1
ATOM 2431 O O . GLU C 1 33 ? 126.350 -0.542 25.003 1.00 143.90 269 GLU B O 1
ATOM 2437 N N . ASP C 1 34 ? 127.319 1.310 24.168 1.00 134.70 270 ASP B N 1
ATOM 2438 C CA . ASP C 1 34 ? 128.039 1.667 25.391 1.00 129.47 270 ASP B CA 1
ATOM 2439 C C . ASP C 1 34 ? 127.518 3.009 25.896 1.00 122.30 270 ASP B C 1
ATOM 2440 O O . ASP C 1 34 ? 128.196 4.038 25.760 1.00 120.52 270 ASP B O 1
ATOM 2445 N N . PRO C 1 35 ? 126.319 3.038 26.478 1.00 115.60 271 PRO B N 1
ATOM 2446 C CA . PRO C 1 35 ? 125.744 4.297 26.962 1.00 110.75 271 PRO B CA 1
ATOM 2447 C C . PRO C 1 35 ? 126.213 4.717 28.345 1.00 102.65 271 PRO B C 1
ATOM 2448 O O . PRO C 1 35 ? 125.767 5.761 28.828 1.00 104.09 271 PRO B O 1
ATOM 2452 N N . GLU C 1 36 ? 127.091 3.953 28.994 1.00 104.92 272 GLU B N 1
ATOM 2453 C CA . GLU C 1 36 ? 127.566 4.327 30.320 1.00 97.58 272 GLU B CA 1
ATOM 2454 C C . GLU C 1 36 ? 128.383 5.610 30.244 1.00 96.08 272 GLU B C 1
ATOM 2455 O O . GLU C 1 36 ? 129.325 5.718 29.451 1.00 92.07 272 GLU B O 1
ATOM 2461 N N . VAL C 1 37 ? 128.013 6.588 31.069 1.00 91.24 273 VAL B N 1
ATOM 2462 C CA . VAL C 1 37 ? 128.726 7.855 31.161 1.00 87.20 273 VAL B CA 1
ATOM 2463 C C . VAL C 1 37 ? 129.074 8.080 32.622 1.00 85.82 273 VAL B C 1
ATOM 2464 O O . VAL C 1 37 ? 128.204 7.973 33.493 1.00 80.11 273 VAL B O 1
ATOM 2468 N N . LYS C 1 38 ? 130.339 8.387 32.887 1.00 86.72 274 LYS B N 1
ATOM 2469 C CA . LYS C 1 38 ? 130.809 8.715 34.225 1.00 87.29 274 LYS B CA 1
ATOM 2470 C C . LYS C 1 38 ? 131.227 10.177 34.245 1.00 82.13 274 LYS B C 1
ATOM 2471 O O . LYS C 1 38 ? 131.960 10.627 33.359 1.00 80.99 274 LYS B O 1
ATOM 2477 N N . PHE C 1 39 ? 130.765 10.910 35.253 1.00 77.53 275 PHE B N 1
ATOM 2478 C CA . PHE C 1 39 ? 131.083 12.323 35.403 1.00 72.08 275 PHE B CA 1
ATOM 2479 C C . PHE C 1 39 ? 131.991 12.517 36.609 1.00 67.11 275 PHE B C 1
ATOM 2480 O O . PHE C 1 39 ? 131.737 11.958 37.681 1.00 68.53 275 PHE B O 1
ATOM 2488 N N . ASN C 1 40 ? 133.053 13.299 36.422 1.00 62.26 276 ASN B N 1
ATOM 2489 C CA . ASN C 1 40 ? 133.904 13.754 37.515 1.00 61.48 276 ASN B CA 1
ATOM 2490 C C . ASN C 1 40 ? 134.026 15.267 37.414 1.00 60.12 276 ASN B C 1
ATOM 2491 O O . ASN C 1 40 ? 134.532 15.784 36.414 1.00 59.45 276 ASN B O 1
ATOM 2496 N N . TRP C 1 41 ? 133.562 15.969 38.444 1.00 61.61 277 TRP B N 1
ATOM 2497 C CA . TRP C 1 41 ? 133.584 17.425 38.477 1.00 59.30 277 TRP B CA 1
ATOM 2498 C C . TRP C 1 41 ? 134.740 17.913 39.337 1.00 57.24 277 TRP B C 1
ATOM 2499 O O . TRP C 1 41 ? 135.083 17.289 40.345 1.00 57.85 277 TRP B O 1
ATOM 2510 N N . TYR C 1 42 ? 135.341 19.028 38.928 1.00 55.59 278 TYR B N 1
ATOM 2511 C CA . TYR C 1 42 ? 136.443 19.634 39.659 1.00 55.21 278 TYR B CA 1
ATOM 2512 C C . TYR C 1 42 ? 136.268 21.144 39.696 1.00 53.81 278 TYR B C 1
ATOM 2513 O O . TYR C 1 42 ? 135.932 21.762 38.682 1.00 53.00 278 TYR B O 1
ATOM 2522 N N . VAL C 1 43 ? 136.498 21.731 40.868 1.00 54.37 279 VAL B N 1
ATOM 2523 C CA . VAL C 1 43 ? 136.444 23.177 41.060 1.00 54.53 279 VAL B CA 1
ATOM 2524 C C . VAL C 1 43 ? 137.859 23.634 41.388 1.00 56.68 279 VAL B C 1
ATOM 2525 O O . VAL C 1 43 ? 138.364 23.380 42.488 1.00 57.57 279 VAL B O 1
ATOM 2529 N N . ASP C 1 44 ? 138.508 24.298 40.429 1.00 56.98 280 ASP B N 1
ATOM 2530 C CA . ASP C 1 44 ? 139.900 24.721 40.586 1.00 57.62 280 ASP B CA 1
ATOM 2531 C C . ASP C 1 44 ? 140.787 23.519 40.898 1.00 58.57 280 ASP B C 1
ATOM 2532 O O . ASP C 1 44 ? 141.748 23.613 41.664 1.00 62.80 280 ASP B O 1
ATOM 2537 N N . GLY C 1 45 ? 140.457 22.375 40.300 1.00 56.28 281 GLY B N 1
ATOM 2538 C CA . GLY C 1 45 ? 141.254 21.179 40.441 1.00 55.25 281 GLY B CA 1
ATOM 2539 C C . GLY C 1 45 ? 140.821 20.244 41.550 1.00 53.46 281 GLY B C 1
ATOM 2540 O O . GLY C 1 45 ? 141.306 19.108 41.601 1.00 55.98 281 GLY B O 1
ATOM 2541 N N . VAL C 1 46 ? 139.919 20.671 42.429 1.00 54.45 282 VAL B N 1
ATOM 2542 C CA . VAL C 1 46 ? 139.467 19.851 43.547 1.00 55.50 282 VAL B CA 1
ATOM 2543 C C . VAL C 1 46 ? 138.151 19.197 43.158 1.00 55.86 282 VAL B C 1
ATOM 2544 O O . VAL C 1 46 ? 137.212 19.876 42.727 1.00 56.08 282 VAL B O 1
ATOM 2548 N N . GLU C 1 47 ? 138.077 17.881 43.329 1.00 56.70 283 GLU B N 1
ATOM 2549 C CA . GLU C 1 47 ? 136.884 17.145 42.943 1.00 56.47 283 GLU B CA 1
ATOM 2550 C C . GLU C 1 47 ? 135.732 17.439 43.895 1.00 54.93 283 GLU B C 1
ATOM 2551 O O . GLU C 1 47 ? 135.918 17.560 45.108 1.00 54.24 283 GLU B O 1
ATOM 2557 N N . VAL C 1 48 ? 134.533 17.562 43.328 1.00 55.37 284 VAL B N 1
ATOM 2558 C CA . VAL C 1 48 ? 133.312 17.758 44.095 1.00 56.66 284 VAL B CA 1
ATOM 2559 C C . VAL C 1 48 ? 132.374 16.602 43.776 1.00 57.54 284 VAL B C 1
ATOM 2560 O O . VAL C 1 48 ? 132.521 15.911 42.765 1.00 60.14 284 VAL B O 1
ATOM 2564 N N . HIS C 1 49 ? 131.393 16.395 44.659 1.00 56.07 285 HIS B N 1
ATOM 2565 C CA . HIS C 1 49 ? 130.544 15.212 44.585 1.00 58.68 285 HIS B CA 1
ATOM 2566 C C . HIS C 1 49 ? 129.062 15.557 44.673 1.00 62.07 285 HIS B C 1
ATOM 2567 O O . HIS C 1 49 ? 128.239 14.666 44.909 1.00 62.78 285 HIS B O 1
ATOM 2574 N N . ASN C 1 50 ? 128.701 16.825 44.478 1.00 64.21 286 ASN B N 1
ATOM 2575 C CA . ASN C 1 50 ? 127.317 17.270 44.568 1.00 67.19 286 ASN B CA 1
ATOM 2576 C C . ASN C 1 50 ? 126.623 17.348 43.212 1.00 65.42 286 ASN B C 1
ATOM 2577 O O . ASN C 1 50 ? 125.524 17.905 43.125 1.00 65.52 286 ASN B O 1
ATOM 2582 N N . ALA C 1 51 ? 127.222 16.801 42.159 1.00 64.23 287 ALA B N 1
ATOM 2583 C CA . ALA C 1 51 ? 126.609 16.864 40.841 1.00 63.34 287 ALA B CA 1
ATOM 2584 C C . ALA C 1 51 ? 125.503 15.826 40.704 1.00 65.83 287 ALA B C 1
ATOM 2585 O O . ALA C 1 51 ? 125.537 14.759 41.325 1.00 68.05 287 ALA B O 1
ATOM 2587 N N . LYS C 1 52 ? 124.516 16.151 39.873 1.00 65.10 288 LYS B N 1
ATOM 2588 C CA . LYS C 1 52 ? 123.370 15.288 39.623 1.00 69.79 288 LYS B CA 1
ATOM 2589 C C . LYS C 1 52 ? 123.253 15.035 38.126 1.00 70.38 288 LYS B C 1
ATOM 2590 O O . LYS C 1 52 ? 123.286 15.978 37.329 1.00 68.10 288 LYS B O 1
ATOM 2596 N N . THR C 1 53 ? 123.128 13.766 37.748 1.00 73.96 289 THR B N 1
ATOM 2597 C CA . THR C 1 53 ? 122.974 13.375 36.352 1.00 76.15 289 THR B CA 1
ATOM 2598 C C . THR C 1 53 ? 121.492 13.180 36.056 1.00 80.44 289 THR B C 1
ATOM 2599 O O . THR C 1 53 ? 120.825 12.372 36.712 1.00 81.71 289 THR B O 1
ATOM 2603 N N . LYS C 1 54 ? 120.980 13.922 35.076 1.00 82.52 290 LYS B N 1
ATOM 2604 C CA . LYS C 1 54 ? 119.586 13.790 34.690 1.00 87.44 290 LYS B CA 1
ATOM 2605 C C . LYS C 1 54 ? 119.386 12.570 33.788 1.00 86.01 290 LYS B C 1
ATOM 2606 O O . LYS C 1 54 ? 120.308 12.152 33.080 1.00 89.65 290 LYS B O 1
ATOM 2612 N N . PRO C 1 55 ? 118.190 11.981 33.800 1.00 96.66 291 PRO B N 1
ATOM 2613 C CA . PRO C 1 55 ? 117.960 10.759 33.016 1.00 92.16 291 PRO B CA 1
ATOM 2614 C C . PRO C 1 55 ? 118.212 10.965 31.530 1.00 93.13 291 PRO B C 1
ATOM 2615 O O . PRO C 1 55 ? 117.859 11.996 30.954 1.00 86.36 291 PRO B O 1
ATOM 2619 N N . ARG C 1 56 ? 118.838 9.963 30.913 1.00 97.79 292 ARG B N 1
ATOM 2620 C CA . ARG C 1 56 ? 119.148 10.029 29.493 1.00 100.76 292 ARG B CA 1
ATOM 2621 C C . ARG C 1 56 ? 117.875 10.202 28.674 1.00 108.97 292 ARG B C 1
ATOM 2622 O O . ARG C 1 56 ? 116.798 9.726 29.044 1.00 109.52 292 ARG B O 1
ATOM 2630 N N . GLU C 1 57 ? 118.010 10.898 27.548 1.00 115.50 293 GLU B N 1
ATOM 2631 C CA . GLU C 1 57 ? 116.900 11.179 26.647 1.00 121.09 293 GLU B CA 1
ATOM 2632 C C . GLU C 1 57 ? 117.306 10.747 25.246 1.00 119.49 293 GLU B C 1
ATOM 2633 O O . GLU C 1 57 ? 118.320 11.219 24.721 1.00 118.40 293 GLU B O 1
ATOM 2639 N N . GLU C 1 58 ? 116.522 9.855 24.645 1.00 116.02 294 GLU B N 1
ATOM 2640 C CA . GLU C 1 58 ? 116.825 9.391 23.299 1.00 112.05 294 GLU B CA 1
ATOM 2641 C C . GLU C 1 58 ? 116.529 10.493 22.291 1.00 105.25 294 GLU B C 1
ATOM 2642 O O . GLU C 1 58 ? 115.498 11.167 22.367 1.00 104.25 294 GLU B O 1
ATOM 2648 N N . GLN C 1 59 ? 117.447 10.680 21.347 1.00 104.76 295 GLN B N 1
ATOM 2649 C CA . GLN C 1 59 ? 117.315 11.718 20.339 1.00 102.07 295 GLN B CA 1
ATOM 2650 C C . GLN C 1 59 ? 116.755 11.140 19.041 1.00 104.90 295 GLN B C 1
ATOM 2651 O O . GLN C 1 59 ? 116.691 9.924 18.844 1.00 105.10 295 GLN B O 1
ATOM 2657 N N . TYR C 1 60 ? 116.352 12.042 18.143 1.00 105.55 296 TYR B N 1
ATOM 2658 C CA . TYR C 1 60 ? 115.832 11.635 16.842 1.00 105.25 296 TYR B CA 1
ATOM 2659 C C . TYR C 1 60 ? 116.893 10.977 15.970 1.00 102.53 296 TYR B C 1
ATOM 2660 O O . TYR C 1 60 ? 116.545 10.214 15.062 1.00 104.25 296 TYR B O 1
ATOM 2669 N N . ASN C 1 61 ? 118.173 11.252 16.221 1.00 98.60 297 ASN B N 1
ATOM 2670 C CA . ASN C 1 61 ? 119.267 10.669 15.456 1.00 99.00 297 ASN B CA 1
ATOM 2671 C C . ASN C 1 61 ? 119.756 9.349 16.042 1.00 101.55 297 ASN B C 1
ATOM 2672 O O . ASN C 1 61 ? 120.857 8.901 15.704 1.00 101.00 297 ASN B O 1
ATOM 2677 N N . SER C 1 62 ? 118.963 8.720 16.909 1.00 105.26 298 SER B N 1
ATOM 2678 C CA . SER C 1 62 ? 119.307 7.422 17.489 1.00 109.20 298 SER B CA 1
ATOM 2679 C C . SER C 1 62 ? 120.580 7.506 18.330 1.00 112.18 298 SER B C 1
ATOM 2680 O O . SER C 1 62 ? 121.447 6.633 18.265 1.00 113.11 298 SER B O 1
ATOM 2683 N N . THR C 1 63 ? 120.692 8.566 19.129 1.00 113.49 299 THR B N 1
ATOM 2684 C CA . THR C 1 63 ? 121.768 8.701 20.101 1.00 115.47 299 THR B CA 1
ATOM 2685 C C . THR C 1 63 ? 121.196 9.227 21.409 1.00 113.60 299 THR B C 1
ATOM 2686 O O . THR C 1 63 ? 120.171 9.915 21.425 1.00 112.96 299 THR B O 1
ATOM 2690 N N . TYR C 1 64 ? 121.870 8.900 22.507 1.00 110.24 300 TYR B N 1
ATOM 2691 C CA . TYR C 1 64 ? 121.450 9.340 23.828 1.00 105.26 300 TYR B CA 1
ATOM 2692 C C . TYR C 1 64 ? 122.063 10.697 24.152 1.00 99.03 300 TYR B C 1
ATOM 2693 O O . TYR C 1 64 ? 123.138 11.050 23.662 1.00 98.55 300 TYR B O 1
ATOM 2702 N N . ARG C 1 65 ? 121.358 11.459 24.985 1.00 95.26 301 ARG B N 1
ATOM 2703 C CA . ARG C 1 65 ? 121.842 12.738 25.491 1.00 89.83 301 ARG B CA 1
ATOM 2704 C C . ARG C 1 65 ? 121.825 12.677 27.010 1.00 91.54 301 ARG B C 1
ATOM 2705 O O . ARG C 1 65 ? 120.762 12.499 27.614 1.00 92.03 301 ARG B O 1
ATOM 2713 N N . VAL C 1 66 ? 122.998 12.819 27.622 1.00 81.52 302 VAL B N 1
ATOM 2714 C CA . VAL C 1 66 ? 123.157 12.724 29.068 1.00 78.97 302 VAL B CA 1
ATOM 2715 C C . VAL C 1 66 ? 123.644 14.069 29.584 1.00 75.26 302 VAL B C 1
ATOM 2716 O O . VAL C 1 66 ? 124.593 14.643 29.037 1.00 76.45 302 VAL B O 1
ATOM 2720 N N . VAL C 1 67 ? 122.997 14.565 30.634 1.00 71.13 303 VAL B N 1
ATOM 2721 C CA . VAL C 1 67 ? 123.285 15.880 31.191 1.00 67.75 303 VAL B CA 1
ATOM 2722 C C . VAL C 1 67 ? 123.645 15.714 32.659 1.00 65.66 303 VAL B C 1
ATOM 2723 O O . VAL C 1 67 ? 122.961 14.991 33.393 1.00 69.93 303 VAL B O 1
ATOM 2727 N N . SER C 1 68 ? 124.711 16.387 33.083 1.00 61.65 304 SER B N 1
ATOM 2728 C CA . SER C 1 68 ? 125.082 16.474 34.488 1.00 59.61 304 SER B CA 1
ATOM 2729 C C . SER C 1 68 ? 125.106 17.941 34.885 1.00 57.19 304 SER B C 1
ATOM 2730 O O . SER C 1 68 ? 125.679 18.772 34.172 1.00 54.47 304 SER B O 1
ATOM 2733 N N . VAL C 1 69 ? 124.486 18.255 36.019 1.00 59.77 305 VAL B N 1
ATOM 2734 C CA . VAL C 1 69 ? 124.330 19.626 36.490 1.00 59.89 305 VAL B CA 1
ATOM 2735 C C . VAL C 1 69 ? 125.037 19.757 37.830 1.00 59.45 305 VAL B C 1
ATOM 2736 O O . VAL C 1 69 ? 124.804 18.955 38.742 1.00 60.65 305 VAL B O 1
ATOM 2740 N N . LEU C 1 70 ? 125.897 20.767 37.944 1.00 58.76 306 LEU B N 1
ATOM 2741 C CA . LEU C 1 70 ? 126.638 21.045 39.168 1.00 56.07 306 LEU B CA 1
ATOM 2742 C C . LEU C 1 70 ? 126.262 22.433 39.663 1.00 54.51 306 LEU B C 1
ATOM 2743 O O . LEU C 1 70 ? 126.493 23.428 38.967 1.00 54.53 306 LEU B O 1
ATOM 2748 N N . THR C 1 71 ? 125.681 22.495 40.856 1.00 50.78 307 THR B N 1
ATOM 2749 C CA . THR C 1 71 ? 125.428 23.773 41.502 1.00 45.24 307 THR B CA 1
ATOM 2750 C C . THR C 1 71 ? 126.748 24.435 41.877 1.00 42.70 307 THR B C 1
ATOM 2751 O O . THR C 1 71 ? 127.693 23.771 42.312 1.00 44.23 307 THR B O 1
ATOM 2755 N N . VAL C 1 72 ? 126.814 25.753 41.695 1.00 39.85 308 VAL B N 1
ATOM 2756 C CA . VAL C 1 72 ? 128.008 26.522 42.013 1.00 43.20 308 VAL B CA 1
ATOM 2757 C C . VAL C 1 72 ? 127.642 27.613 43.009 1.00 43.18 308 VAL B C 1
ATOM 2758 O O . VAL C 1 72 ? 126.490 28.044 43.108 1.00 42.12 308 VAL B O 1
ATOM 2762 N N . LEU C 1 73 ? 128.645 28.052 43.763 1.00 46.51 309 LEU B N 1
ATOM 2763 C CA . LEU C 1 73 ? 128.471 29.178 44.666 1.00 44.78 309 LEU B CA 1
ATOM 2764 C C . LEU C 1 73 ? 128.607 30.484 43.896 1.00 45.84 309 LEU B C 1
ATOM 2765 O O . LEU C 1 73 ? 129.501 30.638 43.058 1.00 47.48 309 LEU B O 1
ATOM 2770 N N . HIS C 1 74 ? 127.708 31.428 44.187 1.00 40.65 310 HIS B N 1
ATOM 2771 C CA . HIS C 1 74 ? 127.731 32.721 43.511 1.00 37.53 310 HIS B CA 1
ATOM 2772 C C . HIS C 1 74 ? 129.123 33.341 43.548 1.00 40.03 310 HIS B C 1
ATOM 2773 O O . HIS C 1 74 ? 129.636 33.809 42.526 1.00 41.10 310 HIS B O 1
ATOM 2780 N N . GLN C 1 75 ? 129.743 33.371 44.731 1.00 40.33 311 GLN B N 1
ATOM 2781 C CA . GLN C 1 75 ? 131.028 34.047 44.869 1.00 41.39 311 GLN B CA 1
ATOM 2782 C C . GLN C 1 75 ? 132.140 33.303 44.141 1.00 44.48 311 GLN B C 1
ATOM 2783 O O . GLN C 1 75 ? 133.067 33.938 43.625 1.00 46.88 311 GLN B O 1
ATOM 2789 N N . ASP C 1 76 ? 132.069 31.971 44.081 1.00 44.32 312 ASP B N 1
ATOM 2790 C CA . ASP C 1 76 ? 133.109 31.210 43.393 1.00 44.93 312 ASP B CA 1
ATOM 2791 C C . ASP C 1 76 ? 133.135 31.543 41.907 1.00 45.67 312 ASP B C 1
ATOM 2792 O O . ASP C 1 76 ? 134.202 31.780 41.331 1.00 48.38 312 ASP B O 1
ATOM 2797 N N . TRP C 1 77 ? 131.965 31.579 41.269 1.00 45.66 313 TRP B N 1
ATOM 2798 C CA . TRP C 1 77 ? 131.917 31.933 39.854 1.00 46.52 313 TRP B CA 1
ATOM 2799 C C . TRP C 1 77 ? 132.334 33.381 39.639 1.00 44.61 313 TRP B C 1
ATOM 2800 O O . TRP C 1 77 ? 133.133 33.680 38.746 1.00 46.87 313 TRP B O 1
ATOM 2811 N N . LEU C 1 78 ? 131.799 34.297 40.449 1.00 45.01 314 LEU B N 1
ATOM 2812 C CA . LEU C 1 78 ? 132.120 35.710 40.277 1.00 45.54 314 LEU B CA 1
ATOM 2813 C C . LEU C 1 78 ? 133.595 35.985 40.532 1.00 46.19 314 LEU B C 1
ATOM 2814 O O . LEU C 1 78 ? 134.143 36.958 40.000 1.00 46.98 314 LEU B O 1
ATOM 2819 N N . ASN C 1 79 ? 134.253 35.150 41.335 1.00 44.50 315 ASN B N 1
ATOM 2820 C CA . ASN C 1 79 ? 135.673 35.303 41.620 1.00 46.43 315 ASN B CA 1
ATOM 2821 C C . ASN C 1 79 ? 136.561 34.562 40.627 1.00 49.18 315 ASN B C 1
ATOM 2822 O O . ASN C 1 79 ? 137.785 34.567 40.790 1.00 49.91 315 ASN B O 1
ATOM 2827 N N . GLY C 1 80 ? 135.980 33.917 39.619 1.00 48.58 316 GLY B N 1
ATOM 2828 C CA . GLY C 1 80 ? 136.752 33.383 38.517 1.00 50.69 316 GLY B CA 1
ATOM 2829 C C . GLY C 1 80 ? 137.240 31.963 38.682 1.00 53.80 316 GLY B C 1
ATOM 2830 O O . GLY C 1 80 ? 138.182 31.567 37.986 1.00 54.84 316 GLY B O 1
ATOM 2831 N N . LYS C 1 81 ? 136.637 31.180 39.570 1.00 53.77 317 LYS B N 1
ATOM 2832 C CA . LYS C 1 81 ? 137.043 29.791 39.711 1.00 57.95 317 LYS B CA 1
ATOM 2833 C C . LYS C 1 81 ? 136.672 29.000 38.461 1.00 60.63 317 LYS B C 1
ATOM 2834 O O . LYS C 1 81 ? 135.650 29.253 37.816 1.00 58.33 317 LYS B O 1
ATOM 2840 N N . GLU C 1 82 ? 137.521 28.034 38.119 1.00 62.40 318 GLU B N 1
ATOM 2841 C CA . GLU C 1 82 ? 137.344 27.221 36.923 1.00 65.27 318 GLU B CA 1
ATOM 2842 C C . GLU C 1 82 ? 136.638 25.921 37.284 1.00 60.70 318 GLU B C 1
ATOM 2843 O O . GLU C 1 82 ? 137.000 25.262 38.265 1.00 62.04 318 GLU B O 1
ATOM 2849 N N . TYR C 1 83 ? 135.644 25.552 36.482 1.00 56.31 319 TYR B N 1
ATOM 2850 C CA . TYR C 1 83 ? 134.857 24.345 36.696 1.00 54.66 319 TYR B CA 1
ATOM 2851 C C . TYR C 1 83 ? 135.119 23.390 35.540 1.00 56.82 319 TYR B C 1
ATOM 2852 O O . TYR C 1 83 ? 134.859 23.726 34.380 1.00 59.72 319 TYR B O 1
ATOM 2861 N N . LYS C 1 84 ? 135.649 22.213 35.855 1.00 55.77 320 LYS B N 1
ATOM 2862 C CA . LYS C 1 84 ? 136.035 21.237 34.848 1.00 58.23 320 LYS B CA 1
ATOM 2863 C C . LYS C 1 84 ? 135.087 20.047 34.894 1.00 59.99 320 LYS B C 1
ATOM 2864 O O . LYS C 1 84 ? 134.819 19.498 35.968 1.00 55.65 320 LYS B O 1
ATOM 2870 N N . CYS C 1 85 ? 134.596 19.648 33.725 1.00 66.93 321 CYS B N 1
ATOM 2871 C CA . CYS C 1 85 ? 133.776 18.455 33.571 1.00 73.28 321 CYS B CA 1
ATOM 2872 C C . CYS C 1 85 ? 134.589 17.374 32.875 1.00 76.19 321 CYS B C 1
ATOM 2873 O O . CYS C 1 85 ? 135.140 17.604 31.793 1.00 79.04 321 CYS B O 1
ATOM 2876 N N . LYS C 1 86 ? 134.656 16.200 33.496 1.00 74.55 322 LYS B N 1
ATOM 2877 C CA . LYS C 1 86 ? 135.384 15.056 32.965 1.00 74.28 322 LYS B CA 1
ATOM 2878 C C . LYS C 1 86 ? 134.383 13.956 32.647 1.00 72.77 322 LYS B C 1
ATOM 2879 O O . LYS C 1 86 ? 133.631 13.523 33.527 1.00 72.77 322 LYS B O 1
ATOM 2885 N N . VAL C 1 87 ? 134.371 13.514 31.392 1.00 69.61 323 VAL B N 1
ATOM 2886 C CA . VAL C 1 87 ? 133.392 12.555 30.892 1.00 68.56 323 VAL B CA 1
ATOM 2887 C C . VAL C 1 87 ? 134.133 11.299 30.463 1.00 72.98 323 VAL B C 1
ATOM 2888 O O . VAL C 1 87 ? 135.035 11.361 29.618 1.00 74.79 323 VAL B O 1
ATOM 2892 N N . SER C 1 88 ? 133.752 10.163 31.039 1.00 73.27 324 SER B N 1
ATOM 2893 C CA . SER C 1 88 ? 134.314 8.871 30.679 1.00 76.77 324 SER B CA 1
ATOM 2894 C C . SER C 1 88 ? 133.234 8.013 30.035 1.00 80.38 324 SER B C 1
ATOM 2895 O O . SER C 1 88 ? 132.068 8.054 30.442 1.00 81.11 324 SER B O 1
ATOM 2898 N N . ASN C 1 89 ? 133.631 7.239 29.028 1.00 83.10 325 ASN B N 1
ATOM 2899 C CA . ASN C 1 89 ? 132.710 6.392 28.288 1.00 86.97 325 ASN B CA 1
ATOM 2900 C C . ASN C 1 89 ? 133.528 5.367 27.517 1.00 97.31 325 ASN B C 1
ATOM 2901 O O . ASN C 1 89 ? 134.587 5.696 26.975 1.00 97.49 325 ASN B O 1
ATOM 2906 N N . LYS C 1 90 ? 133.036 4.128 27.475 1.00 107.16 326 LYS B N 1
ATOM 2907 C CA . LYS C 1 90 ? 133.804 3.049 26.865 1.00 115.90 326 LYS B CA 1
ATOM 2908 C C . LYS C 1 90 ? 134.023 3.263 25.372 1.00 114.23 326 LYS B C 1
ATOM 2909 O O . LYS C 1 90 ? 134.947 2.671 24.805 1.00 121.53 326 LYS B O 1
ATOM 2915 N N . ALA C 1 91 ? 133.204 4.093 24.725 1.00 106.56 327 ALA B N 1
ATOM 2916 C CA . ALA C 1 91 ? 133.403 4.409 23.316 1.00 102.11 327 ALA B CA 1
ATOM 2917 C C . ALA C 1 91 ? 134.496 5.446 23.091 1.00 99.84 327 ALA B C 1
ATOM 2918 O O . ALA C 1 91 ? 134.881 5.675 21.939 1.00 93.47 327 ALA B O 1
ATOM 2920 N N . LEU C 1 92 ? 135.003 6.070 24.152 1.00 102.90 328 LEU B N 1
ATOM 2921 C CA . LEU C 1 92 ? 136.054 7.073 24.051 1.00 104.21 328 LEU B CA 1
ATOM 2922 C C . LEU C 1 92 ? 137.420 6.451 24.312 1.00 104.78 328 LEU B C 1
ATOM 2923 O O . LEU C 1 92 ? 137.572 5.665 25.254 1.00 103.78 328 LEU B O 1
ATOM 2928 N N . PRO C 1 93 ? 138.445 6.773 23.517 1.00 104.96 329 PRO B N 1
ATOM 2929 C CA . PRO C 1 93 ? 139.791 6.283 23.855 1.00 105.67 329 PRO B CA 1
ATOM 2930 C C . PRO C 1 93 ? 140.291 6.816 25.184 1.00 102.56 329 PRO B C 1
ATOM 2931 O O . PRO C 1 93 ? 141.056 6.130 25.873 1.00 103.84 329 PRO B O 1
ATOM 2935 N N . ALA C 1 94 ? 139.879 8.020 25.563 1.00 98.95 330 ALA B N 1
ATOM 2936 C CA . ALA C 1 94 ? 140.223 8.597 26.852 1.00 96.45 330 ALA B CA 1
ATOM 2937 C C . ALA C 1 94 ? 139.105 9.541 27.262 1.00 91.42 330 ALA B C 1
ATOM 2938 O O . ALA C 1 94 ? 138.349 10.020 26.408 1.00 92.85 330 ALA B O 1
ATOM 2940 N N . PRO C 1 95 ? 138.966 9.824 28.556 1.00 87.79 331 PRO B N 1
ATOM 2941 C CA . PRO C 1 95 ? 137.913 10.748 28.993 1.00 81.44 331 PRO B CA 1
ATOM 2942 C C . PRO C 1 95 ? 138.085 12.134 28.387 1.00 79.98 331 PRO B C 1
ATOM 2943 O O . PRO C 1 95 ? 139.189 12.554 28.037 1.00 81.88 331 PRO B O 1
ATOM 2947 N N . ILE C 1 96 ? 136.963 12.841 28.263 1.00 76.61 332 ILE B N 1
ATOM 2948 C CA . ILE C 1 96 ? 136.929 14.204 27.744 1.00 75.55 332 ILE B CA 1
ATOM 2949 C C . ILE C 1 96 ? 136.875 15.171 28.916 1.00 71.97 332 ILE B C 1
ATOM 2950 O O . ILE C 1 96 ? 136.133 14.953 29.881 1.00 68.78 332 ILE B O 1
ATOM 2955 N N . GLU C 1 97 ? 137.657 16.245 28.831 1.00 71.53 333 GLU B N 1
ATOM 2956 C CA . GLU C 1 97 ? 137.713 17.265 29.870 1.00 68.07 333 GLU B CA 1
ATOM 2957 C C . GLU C 1 97 ? 137.380 18.622 29.265 1.00 67.19 333 GLU B C 1
ATOM 2958 O O . GLU C 1 97 ? 137.986 19.027 28.268 1.00 68.25 333 GLU B O 1
ATOM 2964 N N . LYS C 1 98 ? 136.410 19.311 29.865 1.00 63.28 334 LYS B N 1
ATOM 2965 C CA . LYS C 1 98 ? 136.026 20.657 29.464 1.00 63.62 334 LYS B CA 1
ATOM 2966 C C . LYS C 1 98 ? 136.067 21.573 30.680 1.00 65.25 334 LYS B C 1
ATOM 2967 O O . LYS C 1 98 ? 135.621 21.190 31.765 1.00 63.25 334 LYS B O 1
ATOM 2973 N N . THR C 1 99 ? 136.593 22.784 30.495 1.00 67.13 335 THR B N 1
ATOM 2974 C CA . THR C 1 99 ? 136.699 23.762 31.570 1.00 66.93 335 THR B CA 1
ATOM 2975 C C . THR C 1 99 ? 136.079 25.084 31.138 1.00 66.07 335 THR B C 1
ATOM 2976 O O . THR C 1 99 ? 136.226 25.502 29.986 1.00 69.11 335 THR B O 1
ATOM 2980 N N . ILE C 1 100 ? 135.381 25.739 32.071 1.00 62.13 336 ILE B N 1
ATOM 2981 C CA . ILE C 1 100 ? 134.807 27.061 31.844 1.00 60.00 336 ILE B CA 1
ATOM 2982 C C . ILE C 1 100 ? 135.028 27.926 33.078 1.00 55.95 336 ILE B C 1
ATOM 2983 O O . ILE C 1 100 ? 135.254 27.431 34.184 1.00 53.47 336 ILE B O 1
ATOM 2988 N N . SER C 1 101 ? 134.950 29.239 32.872 1.00 58.70 337 SER B N 1
ATOM 2989 C CA . SER C 1 101 ? 135.056 30.200 33.962 1.00 56.39 337 SER B CA 1
ATOM 2990 C C . SER C 1 101 ? 134.533 31.544 33.472 1.00 52.05 337 SER B C 1
ATOM 2991 O O . SER C 1 101 ? 134.313 31.750 32.276 1.00 52.73 337 SER B O 1
ATOM 2994 N N . LYS C 1 102 ? 134.330 32.456 34.418 1.00 51.36 338 LYS B N 1
ATOM 2995 C CA . LYS C 1 102 ? 133.910 33.806 34.077 1.00 50.28 338 LYS B CA 1
ATOM 2996 C C . LYS C 1 102 ? 135.000 34.518 33.284 1.00 54.83 338 LYS B C 1
ATOM 2997 O O . LYS C 1 102 ? 136.196 34.296 33.490 1.00 60.38 338 LYS B O 1
ATOM 3003 N N . ALA C 1 103 ? 134.573 35.378 32.364 1.00 54.69 339 ALA B N 1
ATOM 3004 C CA . ALA C 1 103 ? 135.513 36.137 31.552 1.00 57.09 339 ALA B CA 1
ATOM 3005 C C . ALA C 1 103 ? 136.359 37.056 32.425 1.00 61.40 339 ALA B C 1
ATOM 3006 O O . ALA C 1 103 ? 135.855 37.702 33.348 1.00 61.38 339 ALA B O 1
ATOM 3008 N N . LYS C 1 104 ? 137.655 37.112 32.128 1.00 64.47 340 LYS B N 1
ATOM 3009 C CA . LYS C 1 104 ? 138.572 37.998 32.830 1.00 65.99 340 LYS B CA 1
ATOM 3010 C C . LYS C 1 104 ? 138.570 39.392 32.211 1.00 65.42 340 LYS B C 1
ATOM 3011 O O . LYS C 1 104 ? 138.121 39.603 31.083 1.00 65.96 340 LYS B O 1
ATOM 3017 N N . GLY C 1 105 ? 139.084 40.347 32.982 1.00 65.47 341 GLY B N 1
ATOM 3018 C CA . GLY C 1 105 ? 139.129 41.739 32.582 1.00 65.72 341 GLY B CA 1
ATOM 3019 C C . GLY C 1 105 ? 138.532 42.646 33.638 1.00 65.38 341 GLY B C 1
ATOM 3020 O O . GLY C 1 105 ? 137.693 42.213 34.435 1.00 62.44 341 GLY B O 1
ATOM 3021 N N . GLN C 1 106 ? 138.944 43.905 33.651 1.00 69.68 342 GLN B N 1
ATOM 3022 C CA . GLN C 1 106 ? 138.482 44.826 34.675 1.00 71.36 342 GLN B CA 1
ATOM 3023 C C . GLN C 1 106 ? 136.979 45.033 34.528 1.00 69.70 342 GLN B C 1
ATOM 3024 O O . GLN C 1 106 ? 136.530 45.498 33.470 1.00 68.70 342 GLN B O 1
ATOM 3030 N N . PRO C 1 107 ? 136.171 44.713 35.539 1.00 69.18 343 PRO B N 1
ATOM 3031 C CA . PRO C 1 107 ? 134.735 44.979 35.423 1.00 64.44 343 PRO B CA 1
ATOM 3032 C C . PRO C 1 107 ? 134.471 46.470 35.308 1.00 64.33 343 PRO B C 1
ATOM 3033 O O . PRO C 1 107 ? 135.170 47.297 35.899 1.00 68.86 343 PRO B O 1
ATOM 3037 N N . ARG C 1 108 ? 133.449 46.811 34.529 1.00 56.94 344 ARG B N 1
ATOM 3038 C CA . ARG C 1 108 ? 133.074 48.199 34.314 1.00 55.76 344 ARG B CA 1
ATOM 3039 C C . ARG C 1 108 ? 131.573 48.343 34.503 1.00 50.58 344 ARG B C 1
ATOM 3040 O O . ARG C 1 108 ? 130.795 47.506 34.037 1.00 45.81 344 ARG B O 1
ATOM 3048 N N . GLU C 1 109 ? 131.178 49.400 35.197 1.00 53.45 345 GLU B N 1
ATOM 3049 C CA . GLU C 1 109 ? 129.790 49.552 35.612 1.00 51.57 345 GLU B CA 1
ATOM 3050 C C . GLU C 1 109 ? 128.932 49.988 34.430 1.00 50.19 345 GLU B C 1
ATOM 3051 O O . GLU C 1 109 ? 129.311 50.913 33.706 1.00 50.76 345 GLU B O 1
ATOM 3057 N N . PRO C 1 110 ? 127.780 49.358 34.201 1.00 49.06 346 PRO B N 1
ATOM 3058 C CA . PRO C 1 110 ? 126.898 49.828 33.128 1.00 47.27 346 PRO B CA 1
ATOM 3059 C C . PRO C 1 110 ? 126.288 51.181 33.454 1.00 50.09 346 PRO B C 1
ATOM 3060 O O . PRO C 1 110 ? 125.980 51.485 34.609 1.00 52.63 346 PRO B O 1
ATOM 3064 N N . GLN C 1 111 ? 126.124 51.996 32.418 1.00 49.51 347 GLN B N 1
ATOM 3065 C CA . GLN C 1 111 ? 125.312 53.200 32.489 1.00 52.20 347 GLN B CA 1
ATOM 3066 C C . GLN C 1 111 ? 123.973 52.905 31.829 1.00 47.13 347 GLN B C 1
ATOM 3067 O O . GLN C 1 111 ? 123.930 52.435 30.687 1.00 44.96 347 GLN B O 1
ATOM 3073 N N . VAL C 1 112 ? 122.890 53.167 32.553 1.00 46.31 348 VAL B N 1
ATOM 3074 C CA . VAL C 1 112 ? 121.543 52.800 32.131 1.00 44.73 348 VAL B CA 1
ATOM 3075 C C . VAL C 1 112 ? 120.762 54.079 31.874 1.00 47.02 348 VAL B C 1
ATOM 3076 O O . VAL C 1 112 ? 120.625 54.926 32.766 1.00 49.18 348 VAL B O 1
ATOM 3080 N N . TYR C 1 113 ? 120.247 54.211 30.656 1.00 50.11 349 TYR B N 1
ATOM 3081 C CA . TYR C 1 113 ? 119.443 55.353 30.255 1.00 52.53 349 TYR B CA 1
ATOM 3082 C C . TYR C 1 113 ? 118.158 54.853 29.617 1.00 50.25 349 TYR B C 1
ATOM 3083 O O . TYR C 1 113 ? 118.176 53.907 28.824 1.00 50.77 349 TYR B O 1
ATOM 3092 N N . THR C 1 114 ? 117.047 55.493 29.961 1.00 49.69 350 THR B N 1
ATOM 3093 C CA . THR C 1 114 ? 115.762 55.195 29.352 1.00 45.69 350 THR B CA 1
ATOM 3094 C C . THR C 1 114 ? 115.438 56.271 28.327 1.00 50.03 350 THR B C 1
ATOM 3095 O O . THR C 1 114 ? 115.645 57.463 28.574 1.00 53.45 350 THR B O 1
ATOM 3099 N N . LEU C 1 115 ? 114.924 55.844 27.178 1.00 48.23 351 LEU B N 1
ATOM 3100 C CA . LEU C 1 115 ? 114.603 56.745 26.092 1.00 53.85 351 LEU B CA 1
ATOM 3101 C C . LEU C 1 115 ? 113.117 56.629 25.786 1.00 52.84 351 LEU B C 1
ATOM 3102 O O . LEU C 1 115 ? 112.627 55.512 25.566 1.00 50.04 351 LEU B O 1
ATOM 3107 N N . PRO C 1 116 ? 112.368 57.728 25.762 1.00 53.56 352 PRO B N 1
ATOM 3108 C CA . PRO C 1 116 ? 110.942 57.625 25.467 1.00 55.13 352 PRO B CA 1
ATOM 3109 C C . PRO C 1 116 ? 110.723 57.299 24.003 1.00 54.56 352 PRO B C 1
ATOM 3110 O O . PRO C 1 116 ? 111.651 57.404 23.187 1.00 52.84 352 PRO B O 1
ATOM 3114 N N . PRO C 1 117 ? 109.512 56.904 23.629 1.00 56.94 353 PRO B N 1
ATOM 3115 C CA . PRO C 1 117 ? 109.241 56.618 22.220 1.00 59.27 353 PRO B CA 1
ATOM 3116 C C . PRO C 1 117 ? 109.325 57.875 21.374 1.00 62.65 353 PRO B C 1
ATOM 3117 O O . PRO C 1 117 ? 108.979 58.974 21.814 1.00 64.87 353 PRO B O 1
ATOM 3121 N N . SER C 1 118 ? 109.800 57.705 20.144 1.00 63.57 354 SER B N 1
ATOM 3122 C CA . SER C 1 118 ? 109.775 58.807 19.195 1.00 69.95 354 SER B CA 1
ATOM 3123 C C . SER C 1 118 ? 108.334 59.228 18.937 1.00 70.95 354 SER B C 1
ATOM 3124 O O . SER C 1 118 ? 107.438 58.386 18.833 1.00 72.30 354 SER B O 1
ATOM 3127 N N . ARG C 1 119 ? 108.103 60.538 18.835 1.00 77.07 355 ARG B N 1
ATOM 3128 C CA . ARG C 1 119 ? 106.758 61.005 18.516 1.00 83.26 355 ARG B CA 1
ATOM 3129 C C . ARG C 1 119 ? 106.259 60.410 17.209 1.00 87.31 355 ARG B C 1
ATOM 3130 O O . ARG C 1 119 ? 105.050 60.222 17.036 1.00 85.32 355 ARG B O 1
ATOM 3138 N N . GLU C 1 120 ? 107.165 60.118 16.275 1.00 90.65 356 GLU B N 1
ATOM 3139 C CA . GLU C 1 120 ? 106.751 59.558 14.997 1.00 97.81 356 GLU B CA 1
ATOM 3140 C C . GLU C 1 120 ? 106.163 58.164 15.160 1.00 95.77 356 GLU B C 1
ATOM 3141 O O . GLU C 1 120 ? 105.399 57.720 14.296 1.00 99.17 356 GLU B O 1
ATOM 3147 N N . GLU C 1 121 ? 106.491 57.473 16.253 1.00 89.07 357 GLU B N 1
ATOM 3148 C CA . GLU C 1 121 ? 105.901 56.175 16.555 1.00 84.40 357 GLU B CA 1
ATOM 3149 C C . GLU C 1 121 ? 104.526 56.306 17.195 1.00 83.86 357 GLU B C 1
ATOM 3150 O O . GLU C 1 121 ? 103.795 55.312 17.280 1.00 85.81 357 GLU B O 1
ATOM 3156 N N . MET C 1 122 ? 104.163 57.505 17.646 1.00 82.34 358 MET B N 1
ATOM 3157 C CA . MET C 1 122 ? 102.876 57.751 18.286 1.00 83.47 358 MET B CA 1
ATOM 3158 C C . MET C 1 122 ? 101.701 57.643 17.326 1.00 90.16 358 MET B C 1
ATOM 3159 O O . MET C 1 122 ? 100.606 58.067 17.688 1.00 97.91 358 MET B O 1
ATOM 3164 N N . THR C 1 123 ? 101.901 57.231 16.084 1.00 97.47 359 THR B N 1
ATOM 3165 C CA . THR C 1 123 ? 100.781 56.927 15.207 1.00 106.69 359 THR B CA 1
ATOM 3166 C C . THR C 1 123 ? 100.386 55.446 15.217 1.00 107.64 359 THR B C 1
ATOM 3167 O O . THR C 1 123 ? 99.320 55.111 14.688 1.00 109.76 359 THR B O 1
ATOM 3171 N N . LYS C 1 124 ? 101.206 54.559 15.797 1.00 101.55 360 LYS B N 1
ATOM 3172 C CA . LYS C 1 124 ? 100.897 53.133 15.894 1.00 97.72 360 LYS B CA 1
ATOM 3173 C C . LYS C 1 124 ? 100.162 52.817 17.188 1.00 89.80 360 LYS B C 1
ATOM 3174 O O . LYS C 1 124 ? 100.479 53.369 18.238 1.00 92.46 360 LYS B O 1
ATOM 3180 N N . ASN C 1 125 ? 99.311 51.792 17.146 1.00 84.59 361 ASN B N 1
ATOM 3181 C CA . ASN C 1 125 ? 98.548 51.438 18.339 1.00 79.98 361 ASN B CA 1
ATOM 3182 C C . ASN C 1 125 ? 99.456 50.940 19.458 1.00 75.93 361 ASN B C 1
ATOM 3183 O O . ASN C 1 125 ? 99.102 51.049 20.639 1.00 73.49 361 ASN B O 1
ATOM 3188 N N . GLN C 1 126 ? 100.630 50.416 19.118 1.00 93.53 362 GLN B N 1
ATOM 3189 C CA . GLN C 1 126 ? 101.608 49.988 20.104 1.00 91.53 362 GLN B CA 1
ATOM 3190 C C . GLN C 1 126 ? 102.858 50.847 19.985 1.00 84.73 362 GLN B C 1
ATOM 3191 O O . GLN C 1 126 ? 103.212 51.310 18.897 1.00 87.50 362 GLN B O 1
ATOM 3197 N N . VAL C 1 127 ? 103.519 51.060 21.123 1.00 77.08 363 VAL B N 1
ATOM 3198 C CA . VAL C 1 127 ? 104.651 51.969 21.217 1.00 69.07 363 VAL B CA 1
ATOM 3199 C C . VAL C 1 127 ? 105.835 51.244 21.848 1.00 63.74 363 VAL B C 1
ATOM 3200 O O . VAL C 1 127 ? 105.680 50.243 22.549 1.00 63.57 363 VAL B O 1
ATOM 3204 N N . SER C 1 128 ? 107.033 51.769 21.587 1.00 59.77 364 SER B N 1
ATOM 3205 C CA . SER C 1 128 ? 108.287 51.146 22.001 1.00 55.07 364 SER B CA 1
ATOM 3206 C C . SER C 1 128 ? 108.951 51.980 23.092 1.00 53.12 364 SER B C 1
ATOM 3207 O O . SER C 1 128 ? 109.225 53.168 22.893 1.00 51.26 364 SER B O 1
ATOM 3210 N N . LEU C 1 129 ? 109.200 51.356 24.240 1.00 53.37 365 LEU B N 1
ATOM 3211 C CA . LEU C 1 129 ? 109.994 51.945 25.310 1.00 52.16 365 LEU B CA 1
ATOM 3212 C C . LEU C 1 129 ? 111.395 51.349 25.263 1.00 51.53 365 LEU B C 1
ATOM 3213 O O . LEU C 1 129 ? 111.550 50.126 25.174 1.00 51.63 365 LEU B O 1
ATOM 3218 N N . THR C 1 130 ? 112.409 52.212 25.302 1.00 49.77 366 THR B N 1
ATOM 3219 C CA . THR C 1 130 ? 113.786 51.814 25.045 1.00 48.11 366 THR B CA 1
ATOM 3220 C C . THR C 1 130 ? 114.640 51.992 26.292 1.00 47.33 366 THR B C 1
ATOM 3221 O O . THR C 1 130 ? 114.511 52.986 27.014 1.00 48.51 366 THR B O 1
ATOM 3225 N N . CYS C 1 131 ? 115.510 51.014 26.536 1.00 46.15 367 CYS B N 1
ATOM 3226 C CA . CYS C 1 131 ? 116.496 51.067 27.607 1.00 44.68 367 CYS B CA 1
ATOM 3227 C C . CYS C 1 131 ? 117.885 50.902 27.007 1.00 45.10 367 CYS B C 1
ATOM 3228 O O . CYS C 1 131 ? 118.187 49.859 26.418 1.00 41.55 367 CYS B O 1
ATOM 3231 N N . LEU C 1 132 ? 118.724 51.922 27.159 1.00 51.21 368 LEU B N 1
ATOM 3232 C CA . LEU C 1 132 ? 120.105 51.881 26.692 1.00 56.45 368 LEU B CA 1
ATOM 3233 C C . LEU C 1 132 ? 121.018 51.532 27.861 1.00 53.90 368 LEU B C 1
ATOM 3234 O O . LEU C 1 132 ? 121.057 52.257 28.860 1.00 54.40 368 LEU B O 1
ATOM 3239 N N . VAL C 1 133 ? 121.737 50.419 27.738 1.00 50.91 369 VAL B N 1
ATOM 3240 C CA . VAL C 1 133 ? 122.729 49.996 28.722 1.00 49.33 369 VAL B CA 1
ATOM 3241 C C . VAL C 1 133 ? 124.067 49.882 28.004 1.00 49.99 369 VAL B C 1
ATOM 3242 O O . VAL C 1 133 ? 124.199 49.105 27.050 1.00 49.96 369 VAL B O 1
ATOM 3246 N N . LYS C 1 134 ? 125.056 50.651 28.458 1.00 51.69 370 LYS B N 1
ATOM 3247 C CA . LYS C 1 134 ? 126.328 50.754 27.757 1.00 53.39 370 LYS B CA 1
ATOM 3248 C C . LYS C 1 134 ? 127.472 50.835 28.760 1.00 54.19 370 LYS B C 1
ATOM 3249 O O . LYS C 1 134 ? 127.280 51.155 29.937 1.00 53.21 370 LYS B O 1
ATOM 3255 N N . GLY C 1 135 ? 128.670 50.522 28.272 1.00 52.66 371 GLY B N 1
ATOM 3256 C CA . GLY C 1 135 ? 129.878 50.723 29.046 1.00 52.59 371 GLY B CA 1
ATOM 3257 C C . GLY C 1 135 ? 130.149 49.693 30.116 1.00 51.19 371 GLY B C 1
ATOM 3258 O O . GLY C 1 135 ? 130.840 50.000 31.094 1.00 52.34 371 GLY B O 1
ATOM 3259 N N . PHE C 1 136 ? 129.634 48.475 29.966 1.00 49.28 372 PHE B N 1
ATOM 3260 C CA . PHE C 1 136 ? 129.781 47.450 30.987 1.00 48.95 372 PHE B CA 1
ATOM 3261 C C . PHE C 1 136 ? 130.715 46.338 30.527 1.00 52.13 372 PHE B C 1
ATOM 3262 O O . PHE C 1 136 ? 130.891 46.096 29.329 1.00 52.25 372 PHE B O 1
ATOM 3270 N N . TYR C 1 137 ? 131.328 45.672 31.510 1.00 52.46 373 TYR B N 1
ATOM 3271 C CA . TYR C 1 137 ? 132.212 44.544 31.266 1.00 52.97 373 TYR B CA 1
ATOM 3272 C C . TYR C 1 137 ? 132.243 43.700 32.526 1.00 50.81 373 TYR B C 1
ATOM 3273 O O . TYR C 1 137 ? 132.280 44.268 33.625 1.00 51.33 373 TYR B O 1
ATOM 3282 N N . PRO C 1 138 ? 132.204 42.361 32.426 1.00 52.48 374 PRO B N 1
ATOM 3283 C CA . PRO C 1 138 ? 132.073 41.568 31.199 1.00 53.01 374 PRO B CA 1
ATOM 3284 C C . PRO C 1 138 ? 130.678 41.674 30.590 1.00 52.81 374 PRO B C 1
ATOM 3285 O O . PRO C 1 138 ? 129.823 42.378 31.130 1.00 50.00 374 PRO B O 1
ATOM 3289 N N . SER C 1 139 ? 130.458 40.984 29.470 1.00 54.25 375 SER B N 1
ATOM 3290 C CA . SER C 1 139 ? 129.186 41.074 28.767 1.00 53.26 375 SER B CA 1
ATOM 3291 C C . SER C 1 139 ? 128.050 40.376 29.506 1.00 52.26 375 SER B C 1
ATOM 3292 O O . SER C 1 139 ? 126.885 40.600 29.159 1.00 47.99 375 SER B O 1
ATOM 3295 N N . ASP C 1 140 ? 128.354 39.546 30.503 1.00 54.64 376 ASP B N 1
ATOM 3296 C CA . ASP C 1 140 ? 127.312 38.896 31.289 1.00 56.20 376 ASP B CA 1
ATOM 3297 C C . ASP C 1 140 ? 126.404 39.944 31.919 1.00 53.10 376 ASP B C 1
ATOM 3298 O O . ASP C 1 140 ? 126.855 40.770 32.718 1.00 53.28 376 ASP B O 1
ATOM 3303 N N . ILE C 1 141 ? 125.119 39.903 31.565 1.00 51.06 377 ILE B N 1
ATOM 3304 C CA . ILE C 1 141 ? 124.169 40.911 32.017 1.00 46.33 377 ILE B CA 1
ATOM 3305 C C . ILE C 1 141 ? 122.764 40.365 31.819 1.00 46.50 377 ILE B C 1
ATOM 3306 O O . ILE C 1 141 ? 122.535 39.484 30.986 1.00 47.02 377 ILE B O 1
ATOM 3311 N N . ALA C 1 142 ? 121.824 40.875 32.610 1.00 45.86 378 ALA B N 1
ATOM 3312 C CA . ALA C 1 142 ? 120.414 40.536 32.485 1.00 45.80 378 ALA B CA 1
ATOM 3313 C C . ALA C 1 142 ? 119.606 41.821 32.575 1.00 43.97 378 ALA B C 1
ATOM 3314 O O . ALA C 1 142 ? 119.937 42.713 33.363 1.00 42.30 378 ALA B O 1
ATOM 3316 N N . VAL C 1 143 ? 118.550 41.915 31.769 1.00 43.59 379 VAL B N 1
ATOM 3317 C CA . VAL C 1 143 ? 117.727 43.118 31.703 1.00 43.01 379 VAL B CA 1
ATOM 3318 C C . VAL C 1 143 ? 116.259 42.713 31.712 1.00 48.16 379 VAL B C 1
ATOM 3319 O O . VAL C 1 143 ? 115.845 41.836 30.946 1.00 48.80 379 VAL B O 1
ATOM 3323 N N . GLU C 1 144 ? 115.475 43.354 32.579 1.00 49.59 380 GLU B N 1
ATOM 3324 C CA . GLU C 1 144 ? 114.047 43.096 32.696 1.00 53.76 380 GLU B CA 1
ATOM 3325 C C . GLU C 1 144 ? 113.312 44.427 32.788 1.00 56.24 380 GLU B C 1
ATOM 3326 O O . GLU C 1 144 ? 113.921 45.489 32.946 1.00 55.33 380 GLU B O 1
ATOM 3332 N N . TRP C 1 145 ? 111.988 44.361 32.672 1.00 60.47 381 TRP B N 1
ATOM 3333 C CA . TRP C 1 145 ? 111.130 45.533 32.770 1.00 64.36 381 TRP B CA 1
ATOM 3334 C C . TRP C 1 145 ? 110.093 45.332 33.867 1.00 78.95 381 TRP B C 1
ATOM 3335 O O . TRP C 1 145 ? 109.668 44.206 34.145 1.00 81.86 381 TRP B O 1
ATOM 3346 N N . GLU C 1 146 ? 109.679 46.440 34.480 1.00 85.53 382 GLU B N 1
ATOM 3347 C CA . GLU C 1 146 ? 108.711 46.417 35.567 1.00 90.74 382 GLU B CA 1
ATOM 3348 C C . GLU C 1 146 ? 107.791 47.622 35.462 1.00 83.92 382 GLU B C 1
ATOM 3349 O O . GLU C 1 146 ? 108.117 48.634 34.838 1.00 85.44 382 GLU B O 1
ATOM 3355 N N . SER C 1 147 ? 106.626 47.492 36.090 1.00 77.00 383 SER B N 1
ATOM 3356 C CA . SER C 1 147 ? 105.682 48.597 36.215 1.00 74.76 383 SER B CA 1
ATOM 3357 C C . SER C 1 147 ? 104.838 48.349 37.453 1.00 81.87 383 SER B C 1
ATOM 3358 O O . SER C 1 147 ? 104.164 47.318 37.546 1.00 80.31 383 SER B O 1
ATOM 3361 N N . ASN C 1 148 ? 104.889 49.281 38.405 1.00 69.79 384 ASN B N 1
ATOM 3362 C CA . ASN C 1 148 ? 104.146 49.158 39.658 1.00 76.72 384 ASN B CA 1
ATOM 3363 C C . ASN C 1 148 ? 104.524 47.877 40.396 1.00 74.57 384 ASN B C 1
ATOM 3364 O O . ASN C 1 148 ? 103.674 47.188 40.963 1.00 75.71 384 ASN B O 1
ATOM 3369 N N . GLY C 1 149 ? 105.812 47.550 40.377 1.00 73.00 385 GLY B N 1
ATOM 3370 C CA . GLY C 1 149 ? 106.333 46.419 41.111 1.00 71.85 385 GLY B CA 1
ATOM 3371 C C . GLY C 1 149 ? 106.053 45.057 40.515 1.00 69.61 385 GLY B C 1
ATOM 3372 O O . GLY C 1 149 ? 106.395 44.048 41.144 1.00 71.82 385 GLY B O 1
ATOM 3373 N N . GLN C 1 150 ? 105.449 44.987 39.331 1.00 65.39 386 GLN B N 1
ATOM 3374 C CA . GLN C 1 150 ? 105.187 43.710 38.688 1.00 61.30 386 GLN B CA 1
ATOM 3375 C C . GLN C 1 150 ? 105.904 43.648 37.345 1.00 56.18 386 GLN B C 1
ATOM 3376 O O . GLN C 1 150 ? 106.064 44.673 36.675 1.00 56.55 386 GLN B O 1
ATOM 3382 N N . PRO C 1 151 ? 106.346 42.465 36.924 1.00 51.88 387 PRO B N 1
ATOM 3383 C CA . PRO C 1 151 ? 107.139 42.380 35.692 1.00 49.70 387 PRO B CA 1
ATOM 3384 C C . PRO C 1 151 ? 106.308 42.623 34.442 1.00 51.58 387 PRO B C 1
ATOM 3385 O O . PRO C 1 151 ? 105.149 42.211 34.347 1.00 51.88 387 PRO B O 1
ATOM 3389 N N . GLU C 1 152 ? 106.918 43.320 33.487 1.00 53.27 388 GLU B N 1
ATOM 3390 C CA . GLU C 1 152 ? 106.409 43.414 32.126 1.00 58.63 388 GLU B CA 1
ATOM 3391 C C . GLU C 1 152 ? 107.191 42.430 31.269 1.00 64.09 388 GLU B C 1
ATOM 3392 O O . GLU C 1 152 ? 108.425 42.398 31.327 1.00 64.85 388 GLU B O 1
ATOM 3398 N N . ASN C 1 153 ? 106.480 41.645 30.463 1.00 70.17 389 ASN B N 1
ATOM 3399 C CA . ASN C 1 153 ? 107.085 40.523 29.756 1.00 72.51 389 ASN B CA 1
ATOM 3400 C C . ASN C 1 153 ? 106.952 40.640 28.243 1.00 71.65 389 ASN B C 1
ATOM 3401 O O . ASN C 1 153 ? 107.193 39.656 27.533 1.00 75.58 389 ASN B O 1
ATOM 3406 N N . ASN C 1 154 ? 106.611 41.820 27.730 1.00 63.84 390 ASN B N 1
ATOM 3407 C CA . ASN C 1 154 ? 106.496 42.020 26.292 1.00 61.05 390 ASN B CA 1
ATOM 3408 C C . ASN C 1 154 ? 107.624 42.932 25.840 1.00 57.52 390 ASN B C 1
ATOM 3409 O O . ASN C 1 154 ? 107.395 43.993 25.249 1.00 56.04 390 ASN B O 1
ATOM 3414 N N . TYR C 1 155 ? 108.850 42.501 26.121 1.00 55.66 391 TYR B N 1
ATOM 3415 C CA . TYR C 1 155 ? 110.058 43.206 25.738 1.00 52.60 391 TYR B CA 1
ATOM 3416 C C . TYR C 1 155 ? 110.997 42.238 25.037 1.00 51.63 391 TYR B C 1
ATOM 3417 O O . TYR C 1 155 ? 110.939 41.023 25.240 1.00 50.86 391 TYR B O 1
ATOM 3426 N N . LYS C 1 156 ? 111.862 42.798 24.198 1.00 50.94 392 LYS B N 1
ATOM 3427 C CA . LYS C 1 156 ? 112.917 42.045 23.544 1.00 51.04 392 LYS B CA 1
ATOM 3428 C C . LYS C 1 156 ? 114.213 42.808 23.772 1.00 48.39 392 LYS B C 1
ATOM 3429 O O . LYS C 1 156 ? 114.218 44.042 23.744 1.00 47.44 392 LYS B O 1
ATOM 3435 N N . THR C 1 157 ? 115.303 42.083 24.015 1.00 46.78 393 THR B N 1
ATOM 3436 C CA . THR C 1 157 ? 116.593 42.695 24.313 1.00 41.56 393 THR B CA 1
ATOM 3437 C C . THR C 1 157 ? 117.649 42.187 23.342 1.00 41.72 393 THR B C 1
ATOM 3438 O O . THR C 1 157 ? 117.742 40.980 23.097 1.00 40.38 393 THR B O 1
ATOM 3442 N N . THR C 1 158 ? 118.451 43.107 22.807 1.00 45.46 394 THR B N 1
ATOM 3443 C CA . THR C 1 158 ? 119.521 42.732 21.899 1.00 49.22 394 THR B CA 1
ATOM 3444 C C . THR C 1 158 ? 120.643 42.046 22.672 1.00 48.74 394 THR B C 1
ATOM 3445 O O . THR C 1 158 ? 120.745 42.188 23.894 1.00 50.82 394 THR B O 1
ATOM 3449 N N . PRO C 1 159 ? 121.495 41.288 21.988 1.00 45.86 395 PRO B N 1
ATOM 3450 C CA . PRO C 1 159 ? 122.697 40.763 22.641 1.00 45.97 395 PRO B CA 1
ATOM 3451 C C . PRO C 1 159 ? 123.666 41.886 22.957 1.00 47.16 395 PRO B C 1
ATOM 3452 O O . PRO C 1 159 ? 123.614 42.951 22.323 1.00 45.65 395 PRO B O 1
ATOM 3456 N N . PRO C 1 160 ? 124.564 41.696 23.923 1.00 49.88 396 PRO B N 1
ATOM 3457 C CA . PRO C 1 160 ? 125.617 42.694 24.136 1.00 52.43 396 PRO B CA 1
ATOM 3458 C C . PRO C 1 160 ? 126.533 42.755 22.924 1.00 54.92 396 PRO B C 1
ATOM 3459 O O . PRO C 1 160 ? 126.895 41.730 22.344 1.00 55.32 396 PRO B O 1
ATOM 3463 N N . VAL C 1 161 ? 126.893 43.974 22.536 1.00 57.40 397 VAL B N 1
ATOM 3464 C CA . VAL C 1 161 ? 127.730 44.216 21.369 1.00 61.77 397 VAL B CA 1
ATOM 3465 C C . VAL C 1 161 ? 128.976 44.972 21.811 1.00 60.03 397 VAL B C 1
ATOM 3466 O O . VAL C 1 161 ? 128.898 45.897 22.627 1.00 59.78 397 VAL B O 1
ATOM 3470 N N . LEU C 1 162 ? 130.123 44.570 21.274 1.00 57.99 398 LEU B N 1
ATOM 3471 C CA . LEU C 1 162 ? 131.384 45.200 21.638 1.00 55.82 398 LEU B CA 1
ATOM 3472 C C . LEU C 1 162 ? 131.443 46.629 21.113 1.00 59.92 398 LEU B C 1
ATOM 3473 O O . LEU C 1 162 ? 131.226 46.877 19.923 1.00 62.72 398 LEU B O 1
ATOM 3478 N N . ASP C 1 163 ? 131.727 47.571 22.006 1.00 62.36 399 ASP B N 1
ATOM 3479 C CA . ASP C 1 163 ? 131.839 48.974 21.649 1.00 69.43 399 ASP B CA 1
ATOM 3480 C C . ASP C 1 163 ? 133.305 49.314 21.373 1.00 73.95 399 ASP B C 1
ATOM 3481 O O . ASP C 1 163 ? 134.204 48.485 21.527 1.00 77.69 399 ASP B O 1
ATOM 3486 N N . SER C 1 164 ? 133.549 50.557 20.954 1.00 77.91 400 SER B N 1
ATOM 3487 C CA . SER C 1 164 ? 134.902 50.944 20.564 1.00 76.52 400 SER B CA 1
ATOM 3488 C C . SER C 1 164 ? 135.861 50.937 21.749 1.00 82.26 400 SER B C 1
ATOM 3489 O O . SER C 1 164 ? 137.035 50.588 21.593 1.00 81.31 400 SER B O 1
ATOM 3492 N N . ASP C 1 165 ? 135.390 51.303 22.938 1.00 73.21 401 ASP B N 1
ATOM 3493 C CA . ASP C 1 165 ? 136.268 51.428 24.095 1.00 73.72 401 ASP B CA 1
ATOM 3494 C C . ASP C 1 165 ? 136.509 50.103 24.804 1.00 71.00 401 ASP B C 1
ATOM 3495 O O . ASP C 1 165 ? 137.011 50.099 25.934 1.00 66.19 401 ASP B O 1
ATOM 3500 N N . GLY C 1 166 ? 136.158 48.984 24.175 1.00 75.97 402 GLY B N 1
ATOM 3501 C CA . GLY C 1 166 ? 136.346 47.677 24.761 1.00 77.85 402 GLY B CA 1
ATOM 3502 C C . GLY C 1 166 ? 135.224 47.217 25.663 1.00 74.03 402 GLY B C 1
ATOM 3503 O O . GLY C 1 166 ? 135.215 46.045 26.065 1.00 76.03 402 GLY B O 1
ATOM 3504 N N . SER C 1 167 ? 134.276 48.092 25.987 1.00 64.91 403 SER B N 1
ATOM 3505 C CA . SER C 1 167 ? 133.122 47.716 26.782 1.00 57.45 403 SER B CA 1
ATOM 3506 C C . SER C 1 167 ? 132.004 47.227 25.866 1.00 53.40 403 SER B C 1
ATOM 3507 O O . SER C 1 167 ? 132.140 47.183 24.641 1.00 54.60 403 SER B O 1
ATOM 3510 N N . PHE C 1 168 ? 130.881 46.855 26.470 1.00 51.70 404 PHE B N 1
ATOM 3511 C CA . PHE C 1 168 ? 129.727 46.346 25.748 1.00 49.71 404 PHE B CA 1
ATOM 3512 C C . PHE C 1 168 ? 128.538 47.270 25.972 1.00 50.93 404 PHE B C 1
ATOM 3513 O O . PHE C 1 168 ? 128.470 47.998 26.967 1.00 50.84 404 PHE B O 1
ATOM 3521 N N . PHE C 1 169 ? 127.600 47.244 25.026 1.00 50.72 405 PHE B N 1
ATOM 3522 C CA . PHE C 1 169 ? 126.327 47.927 25.193 1.00 50.83 405 PHE B CA 1
ATOM 3523 C C . PHE C 1 169 ? 125.229 47.094 24.549 1.00 51.71 405 PHE B C 1
ATOM 3524 O O . PHE C 1 169 ? 125.492 46.196 23.745 1.00 53.39 405 PHE B O 1
ATOM 3532 N N . LEU C 1 170 ? 123.989 47.399 24.921 1.00 49.57 406 LEU B N 1
ATOM 3533 C CA . LEU C 1 170 ? 122.832 46.747 24.326 1.00 50.52 406 LEU B CA 1
ATOM 3534 C C . LEU C 1 170 ? 121.625 47.662 24.469 1.00 50.68 406 LEU B C 1
ATOM 3535 O O . LEU C 1 170 ? 121.677 48.699 25.136 1.00 48.87 406 LEU B O 1
ATOM 3540 N N . TYR C 1 171 ? 120.533 47.258 23.825 1.00 51.83 407 TYR B N 1
ATOM 3541 C CA . TYR C 1 171 ? 119.249 47.929 23.945 1.00 49.47 407 TYR B CA 1
ATOM 3542 C C . TYR C 1 171 ? 118.185 46.913 24.331 1.00 47.21 407 TYR B C 1
ATOM 3543 O O . TYR C 1 171 ? 118.233 45.752 23.914 1.00 49.04 407 TYR B O 1
ATOM 3552 N N . SER C 1 172 ? 117.226 47.359 25.137 1.00 43.24 408 SER B N 1
ATOM 3553 C CA . SER C 1 172 ? 116.037 46.581 25.455 1.00 43.54 408 SER B CA 1
ATOM 3554 C C . SER C 1 172 ? 114.814 47.371 25.021 1.00 45.66 408 SER B C 1
ATOM 3555 O O . SER C 1 172 ? 114.698 48.561 25.335 1.00 46.51 408 SER B O 1
ATOM 3558 N N . LYS C 1 173 ? 113.918 46.719 24.283 1.00 48.20 409 LYS B N 1
ATOM 3559 C CA . LYS C 1 173 ? 112.726 47.359 23.738 1.00 49.97 409 LYS B CA 1
ATOM 3560 C C . LYS C 1 173 ? 111.493 46.733 24.379 1.00 50.21 409 LYS B C 1
ATOM 3561 O O . LYS C 1 173 ? 111.204 45.552 24.161 1.00 51.13 409 LYS B O 1
ATOM 3567 N N . LEU C 1 174 ? 110.770 47.526 25.168 1.00 49.68 410 LEU B N 1
ATOM 3568 C CA . LEU C 1 174 ? 109.512 47.109 25.777 1.00 48.86 410 LEU B CA 1
ATOM 3569 C C . LEU C 1 174 ? 108.363 47.715 24.983 1.00 51.80 410 LEU B C 1
ATOM 3570 O O . LEU C 1 174 ? 108.296 48.938 24.819 1.00 51.29 410 LEU B O 1
ATOM 3575 N N . THR C 1 175 ? 107.462 46.866 24.499 1.00 56.06 411 THR B N 1
ATOM 3576 C CA . THR C 1 175 ? 106.301 47.310 23.739 1.00 59.37 411 THR B CA 1
ATOM 3577 C C . THR C 1 175 ? 105.088 47.388 24.657 1.00 59.70 411 THR B C 1
ATOM 3578 O O . THR C 1 175 ? 104.760 46.415 25.345 1.00 60.91 411 THR B O 1
ATOM 3582 N N . VAL C 1 176 ? 104.426 48.546 24.664 1.00 59.03 412 VAL B N 1
ATOM 3583 C CA . VAL C 1 176 ? 103.226 48.758 25.461 1.00 61.98 412 VAL B CA 1
ATOM 3584 C C . VAL C 1 176 ? 102.167 49.404 24.578 1.00 67.71 412 VAL B C 1
ATOM 3585 O O . VAL C 1 176 ? 102.467 50.026 23.557 1.00 66.79 412 VAL B O 1
ATOM 3589 N N . ASP C 1 177 ? 100.913 49.250 24.992 1.00 74.86 413 ASP B N 1
ATOM 3590 C CA . ASP C 1 177 ? 99.814 49.905 24.298 1.00 81.43 413 ASP B CA 1
ATOM 3591 C C . ASP C 1 177 ? 99.960 51.418 24.394 1.00 81.24 413 ASP B C 1
ATOM 3592 O O . ASP C 1 177 ? 100.305 51.959 25.448 1.00 79.64 413 ASP B O 1
ATOM 3597 N N . LYS C 1 178 ? 99.710 52.106 23.275 1.00 80.77 414 LYS B N 1
ATOM 3598 C CA . LYS C 1 178 ? 99.881 53.557 23.258 1.00 81.01 414 LYS B CA 1
ATOM 3599 C C . LYS C 1 178 ? 99.089 54.204 24.388 1.00 81.33 414 LYS B C 1
ATOM 3600 O O . LYS C 1 178 ? 99.523 55.206 24.970 1.00 82.05 414 LYS B O 1
ATOM 3606 N N . SER C 1 179 ? 97.911 53.652 24.695 1.00 83.09 415 SER B N 1
ATOM 3607 C CA . SER C 1 179 ? 97.067 54.213 25.748 1.00 84.20 415 SER B CA 1
ATOM 3608 C C . SER C 1 179 ? 97.777 54.208 27.097 1.00 79.28 415 SER B C 1
ATOM 3609 O O . SER C 1 179 ? 97.676 55.173 27.863 1.00 81.04 415 SER B O 1
ATOM 3612 N N . ARG C 1 180 ? 98.496 53.127 27.408 1.00 75.15 416 ARG B N 1
ATOM 3613 C CA . ARG C 1 180 ? 99.173 53.034 28.698 1.00 73.83 416 ARG B CA 1
ATOM 3614 C C . ARG C 1 180 ? 100.234 54.115 28.848 1.00 73.34 416 ARG B C 1
ATOM 3615 O O . ARG C 1 180 ? 100.426 54.660 29.942 1.00 72.69 416 ARG B O 1
ATOM 3623 N N . TRP C 1 181 ? 100.943 54.431 27.763 1.00 74.50 417 TRP B N 1
ATOM 3624 C CA . TRP C 1 181 ? 101.993 55.440 27.840 1.00 74.32 417 TRP B CA 1
ATOM 3625 C C . TRP C 1 181 ? 101.415 56.833 28.058 1.00 77.83 417 TRP B C 1
ATOM 3626 O O . TRP C 1 181 ? 101.937 57.606 28.870 1.00 77.39 417 TRP B O 1
ATOM 3637 N N . GLN C 1 182 ? 100.334 57.173 27.352 1.00 81.31 418 GLN B N 1
ATOM 3638 C CA . GLN C 1 182 ? 99.744 58.500 27.489 1.00 85.50 418 GLN B CA 1
ATOM 3639 C C . GLN C 1 182 ? 99.053 58.701 28.832 1.00 87.15 418 GLN B C 1
ATOM 3640 O O . GLN C 1 182 ? 98.893 59.847 29.265 1.00 89.45 418 GLN B O 1
ATOM 3646 N N . GLN C 1 183 ? 98.648 57.625 29.503 1.00 86.02 419 GLN B N 1
ATOM 3647 C CA . GLN C 1 183 ? 97.967 57.739 30.787 1.00 86.76 419 GLN B CA 1
ATOM 3648 C C . GLN C 1 183 ? 98.924 57.982 31.946 1.00 82.60 419 GLN B C 1
ATOM 3649 O O . GLN C 1 183 ? 98.471 58.078 33.092 1.00 87.66 419 GLN B O 1
ATOM 3655 N N . GLY C 1 184 ? 100.225 58.076 31.684 1.00 74.31 420 GLY B N 1
ATOM 3656 C CA . GLY C 1 184 ? 101.197 58.378 32.712 1.00 69.17 420 GLY B CA 1
ATOM 3657 C C . GLY C 1 184 ? 101.723 57.194 33.488 1.00 67.86 420 GLY B C 1
ATOM 3658 O O . GLY C 1 184 ? 102.357 57.396 34.530 1.00 63.16 420 GLY B O 1
ATOM 3659 N N . ASN C 1 185 ? 101.487 55.970 33.023 1.00 72.49 421 ASN B N 1
ATOM 3660 C CA . ASN C 1 185 ? 102.013 54.803 33.717 1.00 75.93 421 ASN B CA 1
ATOM 3661 C C . ASN C 1 185 ? 103.537 54.841 33.723 1.00 71.72 421 ASN B C 1
ATOM 3662 O O . ASN C 1 185 ? 104.171 55.177 32.718 1.00 73.33 421 ASN B O 1
ATOM 3667 N N . VAL C 1 186 ? 104.124 54.496 34.865 1.00 65.98 422 VAL B N 1
ATOM 3668 C CA . VAL C 1 186 ? 105.569 54.538 35.052 1.00 58.65 422 VAL B CA 1
ATOM 3669 C C . VAL C 1 186 ? 106.139 53.152 34.788 1.00 56.11 422 VAL B C 1
ATOM 3670 O O . VAL C 1 186 ? 105.652 52.155 35.335 1.00 55.89 422 VAL B O 1
ATOM 3674 N N . PHE C 1 187 ? 107.168 53.091 33.946 1.00 55.00 423 PHE B N 1
ATOM 3675 C CA . PHE C 1 187 ? 107.864 51.856 33.624 1.00 53.11 423 PHE B CA 1
ATOM 3676 C C . PHE C 1 187 ? 109.312 51.948 34.088 1.00 51.29 423 PHE B C 1
ATOM 3677 O O . PHE C 1 187 ? 109.878 53.040 34.197 1.00 51.54 423 PHE B O 1
ATOM 3685 N N . SER C 1 188 ? 109.906 50.790 34.364 1.00 51.89 424 SER B N 1
ATOM 3686 C CA . SER C 1 188 ? 111.242 50.714 34.938 1.00 51.60 424 SER B CA 1
ATOM 3687 C C . SER C 1 188 ? 112.079 49.704 34.171 1.00 49.84 424 SER B C 1
ATOM 3688 O O . SER C 1 188 ? 111.640 48.572 33.939 1.00 46.47 424 SER B O 1
ATOM 3691 N N . CYS C 1 189 ? 113.271 50.123 33.765 1.00 50.73 425 CYS B N 1
ATOM 3692 C CA . CYS C 1 189 ? 114.263 49.222 33.198 1.00 53.40 425 CYS B CA 1
ATOM 3693 C C . CYS C 1 189 ? 115.128 48.674 34.326 1.00 51.46 425 CYS B C 1
ATOM 3694 O O . CYS C 1 189 ? 115.756 49.445 35.058 1.00 49.86 425 CYS B O 1
ATOM 3697 N N . SER C 1 190 ? 115.145 47.351 34.475 1.00 51.07 426 SER B N 1
ATOM 3698 C CA . SER C 1 190 ? 115.941 46.685 35.498 1.00 50.04 426 SER B CA 1
ATOM 3699 C C . SER C 1 190 ? 117.161 46.038 34.857 1.00 44.97 426 SER B C 1
ATOM 3700 O O . SER C 1 190 ? 117.029 45.259 33.908 1.00 46.40 426 SER B O 1
ATOM 3703 N N . VAL C 1 191 ? 118.341 46.355 35.384 1.00 40.32 427 VAL B N 1
ATOM 3704 C CA . VAL C 1 191 ? 119.608 45.857 34.862 1.00 36.46 427 VAL B CA 1
ATOM 3705 C C . VAL C 1 191 ? 120.343 45.163 35.998 1.00 36.56 427 VAL B C 1
ATOM 3706 O O . VAL C 1 191 ? 120.419 45.699 37.109 1.00 35.86 427 VAL B O 1
ATOM 3710 N N . MET C 1 192 ? 120.889 43.981 35.718 1.00 38.78 428 MET B N 1
ATOM 3711 C CA . MET C 1 192 ? 121.634 43.198 36.699 1.00 41.68 428 MET B CA 1
ATOM 3712 C C . MET C 1 192 ? 123.032 42.928 36.160 1.00 42.19 428 MET B C 1
ATOM 3713 O O . MET C 1 192 ? 123.183 42.343 35.082 1.00 41.79 428 MET B O 1
ATOM 3718 N N . HIS C 1 193 ? 124.047 43.345 36.916 1.00 42.51 429 HIS B N 1
ATOM 3719 C CA . HIS C 1 193 ? 125.434 43.237 36.485 1.00 40.99 429 HIS B CA 1
ATOM 3720 C C . HIS C 1 193 ? 126.330 43.271 37.715 1.00 40.04 429 HIS B C 1
ATOM 3721 O O . HIS C 1 193 ? 126.022 43.945 38.701 1.00 36.59 429 HIS B O 1
ATOM 3728 N N . GLU C 1 194 ? 127.450 42.542 37.642 1.00 41.20 430 GLU B N 1
ATOM 3729 C CA . GLU C 1 194 ? 128.318 42.412 38.810 1.00 43.41 430 GLU B CA 1
ATOM 3730 C C . GLU C 1 194 ? 128.913 43.750 39.228 1.00 41.45 430 GLU B C 1
ATOM 3731 O O . GLU C 1 194 ? 129.199 43.959 40.412 1.00 42.14 430 GLU B O 1
ATOM 3737 N N . ALA C 1 195 ? 129.125 44.656 38.278 1.00 39.41 431 ALA B N 1
ATOM 3738 C CA . ALA C 1 195 ? 129.732 45.948 38.573 1.00 40.50 431 ALA B CA 1
ATOM 3739 C C . ALA C 1 195 ? 128.728 46.972 39.086 1.00 37.78 431 ALA B C 1
ATOM 3740 O O . ALA C 1 195 ? 129.105 48.130 39.293 1.00 37.66 431 ALA B O 1
ATOM 3742 N N . LEU C 1 196 ? 127.475 46.583 39.298 1.00 38.16 432 LEU B N 1
ATOM 3743 C CA . LEU C 1 196 ? 126.483 47.458 39.907 1.00 38.88 432 LEU B CA 1
ATOM 3744 C C . LEU C 1 196 ? 126.403 47.160 41.396 1.00 39.33 432 LEU B C 1
ATOM 3745 O O . LEU C 1 196 ? 126.545 46.009 41.819 1.00 37.84 432 LEU B O 1
ATOM 3750 N N . HIS C 1 197 ? 126.171 48.198 42.190 1.00 41.42 433 HIS B N 1
ATOM 3751 C CA . HIS C 1 197 ? 125.967 47.990 43.613 1.00 42.20 433 HIS B CA 1
ATOM 3752 C C . HIS C 1 197 ? 124.716 47.141 43.810 1.00 39.12 433 HIS B C 1
ATOM 3753 O O . HIS C 1 197 ? 123.693 47.357 43.157 1.00 37.45 433 HIS B O 1
ATOM 3760 N N . ASN C 1 198 ? 124.813 46.146 44.689 1.00 40.88 434 ASN B N 1
ATOM 3761 C CA . ASN C 1 198 ? 123.779 45.136 44.899 1.00 39.81 434 ASN B CA 1
ATOM 3762 C C . ASN C 1 198 ? 123.533 44.280 43.661 1.00 38.25 434 ASN B C 1
ATOM 3763 O O . ASN C 1 198 ? 122.589 43.479 43.644 1.00 36.82 434 ASN B O 1
ATOM 3768 N N . HIS C 1 199 ? 124.370 44.417 42.632 1.00 37.59 435 HIS B N 1
ATOM 3769 C CA . HIS C 1 199 ? 124.262 43.691 41.369 1.00 36.75 435 HIS B CA 1
ATOM 3770 C C . HIS C 1 199 ? 123.022 44.064 40.560 1.00 34.64 435 HIS B C 1
ATOM 3771 O O . HIS C 1 199 ? 122.673 43.354 39.614 1.00 34.38 435 HIS B O 1
ATOM 3778 N N . TYR C 1 200 ? 122.347 45.168 40.875 1.00 34.16 436 TYR B N 1
ATOM 3779 C CA . TYR C 1 200 ? 121.201 45.565 40.066 1.00 35.13 436 TYR B CA 1
ATOM 3780 C C . TYR C 1 200 ? 120.907 47.043 40.280 1.00 35.41 436 TYR B C 1
ATOM 3781 O O . TYR C 1 200 ? 121.251 47.617 41.316 1.00 36.84 436 TYR B O 1
ATOM 3790 N N . THR C 1 201 ? 120.281 47.651 39.274 1.00 38.48 437 THR B N 1
ATOM 3791 C CA . THR C 1 201 ? 119.804 49.024 39.365 1.00 43.71 437 THR B CA 1
ATOM 3792 C C . THR C 1 201 ? 118.556 49.156 38.500 1.00 45.58 437 THR B C 1
ATOM 3793 O O . THR C 1 201 ? 118.230 48.272 37.704 1.00 40.74 437 THR B O 1
ATOM 3797 N N . GLN C 1 202 ? 117.857 50.277 38.660 1.00 54.40 438 GLN B N 1
ATOM 3798 C CA . GLN C 1 202 ? 116.641 50.529 37.903 1.00 58.81 438 GLN B CA 1
ATOM 3799 C C . GLN C 1 202 ? 116.605 51.981 37.452 1.00 57.88 438 GLN B C 1
ATOM 3800 O O . GLN C 1 202 ? 117.077 52.879 38.153 1.00 60.91 438 GLN B O 1
ATOM 3806 N N . LYS C 1 203 ? 116.033 52.198 36.269 1.00 52.14 439 LYS B N 1
ATOM 3807 C CA . LYS C 1 203 ? 115.845 53.532 35.717 1.00 49.17 439 LYS B CA 1
ATOM 3808 C C . LYS C 1 203 ? 114.390 53.682 35.301 1.00 48.97 439 LYS B C 1
ATOM 3809 O O . LYS C 1 203 ? 113.824 52.778 34.679 1.00 45.56 439 LYS B O 1
ATOM 3815 N N . SER C 1 204 ? 113.789 54.815 35.649 1.00 54.17 440 SER B N 1
ATOM 3816 C CA . SER C 1 204 ? 112.376 55.043 35.389 1.00 55.75 440 SER B CA 1
ATOM 3817 C C . SER C 1 204 ? 112.161 55.621 33.994 1.00 52.86 440 SER B C 1
ATOM 3818 O O . SER C 1 204 ? 113.076 56.160 33.366 1.00 49.56 440 SER B O 1
ATOM 3821 N N . LEU C 1 205 ? 110.926 55.491 33.513 1.00 51.25 441 LEU B N 1
ATOM 3822 C CA . LEU C 1 205 ? 110.544 56.040 32.215 1.00 52.76 441 LEU B CA 1
ATOM 3823 C C . LEU C 1 205 ? 109.041 56.253 32.210 1.00 54.92 441 LEU B C 1
ATOM 3824 O O . LEU C 1 205 ? 108.287 55.282 32.332 1.00 55.12 441 LEU B O 1
ATOM 3829 N N . SER C 1 206 ? 108.600 57.503 32.070 1.00 53.96 442 SER B N 1
ATOM 3830 C CA . SER C 1 206 ? 107.169 57.768 32.007 1.00 56.19 442 SER B CA 1
ATOM 3831 C C . SER C 1 206 ? 106.921 59.103 31.322 1.00 60.39 442 SER B C 1
ATOM 3832 O O . SER C 1 206 ? 107.824 59.931 31.181 1.00 60.91 442 SER B O 1
ATOM 3835 N N . LEU C 1 207 ? 105.674 59.294 30.899 1.00 65.29 443 LEU B N 1
ATOM 3836 C CA . LEU C 1 207 ? 105.242 60.542 30.278 1.00 73.54 443 LEU B CA 1
ATOM 3837 C C . LEU C 1 207 ? 104.945 61.552 31.380 1.00 85.64 443 LEU B C 1
ATOM 3838 O O . LEU C 1 207 ? 103.973 61.391 32.126 1.00 82.08 443 LEU B O 1
ATOM 3843 N N . SER C 1 208 ? 105.772 62.601 31.494 1.00 100.05 444 SER B N 1
ATOM 3844 C CA . SER C 1 208 ? 105.482 63.575 32.537 1.00 111.86 444 SER B CA 1
ATOM 3845 C C . SER C 1 208 ? 104.490 64.623 32.035 1.00 112.12 444 SER B C 1
ATOM 3846 O O . SER C 1 208 ? 104.461 64.938 30.841 1.00 116.08 444 SER B O 1
ATOM 3849 N N . PRO C 1 209 ? 103.652 65.186 32.923 1.00 104.60 445 PRO B N 1
ATOM 3850 C CA . PRO C 1 209 ? 102.704 66.226 32.505 1.00 103.29 445 PRO B CA 1
ATOM 3851 C C . PRO C 1 209 ? 103.397 67.497 32.024 1.00 101.94 445 PRO B C 1
ATOM 3852 O O . PRO C 1 209 ? 102.745 68.538 31.929 1.00 105.44 445 PRO B O 1
ATOM 3856 N N . VAL D 2 1 ? 110.537 47.969 41.915 1.00 112.21 1 VAL F N 1
ATOM 3857 C CA . VAL D 2 1 ? 111.244 46.730 42.344 1.00 108.11 1 VAL F CA 1
ATOM 3858 C C . VAL D 2 1 ? 110.292 45.549 42.195 1.00 111.30 1 VAL F C 1
ATOM 3859 O O . VAL D 2 1 ? 109.080 45.703 42.324 1.00 115.61 1 VAL F O 1
ATOM 3863 N N . ASP D 2 2 ? 110.845 44.363 41.937 1.00 108.45 2 ASP F N 1
ATOM 3864 C CA . ASP D 2 2 ? 110.031 43.192 41.617 1.00 109.78 2 ASP F CA 1
ATOM 3865 C C . ASP D 2 2 ? 109.117 42.754 42.759 1.00 110.98 2 ASP F C 1
ATOM 3866 O O . ASP D 2 2 ? 108.347 41.806 42.570 1.00 116.71 2 ASP F O 1
ATOM 3871 N N . ASN D 2 3 ? 109.172 43.398 43.926 1.00 103.85 3 ASN F N 1
ATOM 3872 C CA . ASN D 2 3 ? 108.373 42.995 45.082 1.00 98.85 3 ASN F CA 1
ATOM 3873 C C . ASN D 2 3 ? 108.760 41.597 45.552 1.00 90.88 3 ASN F C 1
ATOM 3874 O O . ASN D 2 3 ? 109.113 41.407 46.721 1.00 92.16 3 ASN F O 1
ATOM 3879 N N . LYS D 2 4 ? 108.688 40.610 44.654 1.00 81.07 4 LYS F N 1
ATOM 3880 C CA . LYS D 2 4 ? 109.156 39.268 44.984 1.00 71.71 4 LYS F CA 1
ATOM 3881 C C . LYS D 2 4 ? 110.585 39.282 45.509 1.00 62.58 4 LYS F C 1
ATOM 3882 O O . LYS D 2 4 ? 110.948 38.452 46.350 1.00 62.91 4 LYS F O 1
ATOM 3888 N N . LEU D 2 5 ? 111.410 40.207 45.027 1.00 54.82 5 LEU F N 1
ATOM 3889 C CA . LEU D 2 5 ? 112.805 40.245 45.439 1.00 46.54 5 LEU F CA 1
ATOM 3890 C C . LEU D 2 5 ? 112.917 40.622 46.912 1.00 42.75 5 LEU F C 1
ATOM 3891 O O . LEU D 2 5 ? 112.277 41.570 47.377 1.00 43.14 5 LEU F O 1
ATOM 3896 N N . ASN D 2 6 ? 113.735 39.872 47.642 1.00 39.00 6 ASN F N 1
ATOM 3897 C CA . ASN D 2 6 ? 114.087 40.207 49.018 1.00 38.71 6 ASN F CA 1
ATOM 3898 C C . ASN D 2 6 ? 115.248 41.191 48.955 1.00 37.48 6 ASN F C 1
ATOM 3899 O O . ASN D 2 6 ? 116.408 40.794 48.839 1.00 36.04 6 ASN F O 1
ATOM 3904 N N . LYS D 2 7 ? 114.934 42.487 49.028 1.00 42.10 7 LYS F N 1
ATOM 3905 C CA . LYS D 2 7 ? 115.945 43.511 48.786 1.00 44.38 7 LYS F CA 1
ATOM 3906 C C . LYS D 2 7 ? 117.065 43.442 49.816 1.00 38.42 7 LYS F C 1
ATOM 3907 O O . LYS D 2 7 ? 118.248 43.527 49.466 1.00 33.16 7 LYS F O 1
ATOM 3913 N N . GLU D 2 8 ? 116.712 43.279 51.092 1.00 39.08 8 GLU F N 1
ATOM 3914 C CA . GLU D 2 8 ? 117.719 43.252 52.148 1.00 39.14 8 GLU F CA 1
ATOM 3915 C C . GLU D 2 8 ? 118.618 42.026 52.031 1.00 38.27 8 GLU F C 1
ATOM 3916 O O . GLU D 2 8 ? 119.825 42.109 52.287 1.00 39.33 8 GLU F O 1
ATOM 3922 N N . GLN D 2 9 ? 118.052 40.880 51.647 1.00 36.22 9 GLN F N 1
ATOM 3923 C CA . GLN D 2 9 ? 118.864 39.683 51.449 1.00 37.66 9 GLN F CA 1
ATOM 3924 C C . GLN D 2 9 ? 119.872 39.883 50.324 1.00 35.86 9 GLN F C 1
ATOM 3925 O O . GLN D 2 9 ? 121.055 39.550 50.468 1.00 34.75 9 GLN F O 1
ATOM 3931 N N . GLN D 2 10 ? 119.417 40.415 49.187 1.00 33.14 10 GLN F N 1
ATOM 3932 C CA . GLN D 2 10 ? 120.320 40.659 48.065 1.00 32.98 10 GLN F CA 1
ATOM 3933 C C . GLN D 2 10 ? 121.433 41.624 48.455 1.00 33.37 10 GLN F C 1
ATOM 3934 O O . GLN D 2 10 ? 122.593 41.435 48.070 1.00 34.53 10 GLN F O 1
ATOM 3940 N N . ASN D 2 11 ? 121.096 42.668 49.213 1.00 33.41 11 ASN F N 1
ATOM 3941 C CA . ASN D 2 11 ? 122.101 43.642 49.624 1.00 33.86 11 ASN F CA 1
ATOM 3942 C C . ASN D 2 11 ? 123.092 43.034 50.609 1.00 35.68 11 ASN F C 1
ATOM 3943 O O . ASN D 2 11 ? 124.301 43.263 50.498 1.00 35.95 11 ASN F O 1
ATOM 3948 N N . ALA D 2 12 ? 122.603 42.261 51.583 1.00 38.45 12 ALA F N 1
ATOM 3949 C CA . ALA D 2 12 ? 123.512 41.592 52.509 1.00 40.68 12 ALA F CA 1
ATOM 3950 C C . ALA D 2 12 ? 124.483 40.688 51.760 1.00 38.51 12 ALA F C 1
ATOM 3951 O O . ALA D 2 12 ? 125.670 40.622 52.098 1.00 38.28 12 ALA F O 1
ATOM 3953 N N . PHE D 2 13 ? 123.993 39.978 50.743 1.00 37.41 13 PHE F N 1
ATOM 3954 C CA . PHE D 2 13 ? 124.869 39.167 49.904 1.00 37.52 13 PHE F CA 1
ATOM 3955 C C . PHE D 2 13 ? 125.944 40.021 49.247 1.00 37.34 13 PHE F C 1
ATOM 3956 O O . PHE D 2 13 ? 127.133 39.682 49.280 1.00 36.24 13 PHE F O 1
ATOM 3964 N N . TYR D 2 14 ? 125.542 41.141 48.645 1.00 37.91 14 TYR F N 1
ATOM 3965 C CA . TYR D 2 14 ? 126.498 41.976 47.925 1.00 39.01 14 TYR F CA 1
ATOM 3966 C C . TYR D 2 14 ? 127.548 42.548 48.865 1.00 39.05 14 TYR F C 1
ATOM 3967 O O . TYR D 2 14 ? 128.749 42.495 48.577 1.00 40.20 14 TYR F O 1
ATOM 3976 N N . GLU D 2 15 ? 127.114 43.112 49.993 1.00 41.10 15 GLU F N 1
ATOM 3977 C CA . GLU D 2 15 ? 128.056 43.715 50.928 1.00 40.16 15 GLU F CA 1
ATOM 3978 C C . GLU D 2 15 ? 129.019 42.669 51.478 1.00 39.39 15 GLU F C 1
ATOM 3979 O O . GLU D 2 15 ? 130.232 42.899 51.544 1.00 42.99 15 GLU F O 1
ATOM 3985 N N . ILE D 2 16 ? 128.496 41.511 51.886 1.00 35.54 16 ILE F N 1
ATOM 3986 C CA . ILE D 2 16 ? 129.363 40.443 52.379 1.00 38.06 16 ILE F CA 1
ATOM 3987 C C . ILE D 2 16 ? 130.345 40.024 51.296 1.00 38.33 16 ILE F C 1
ATOM 3988 O O . ILE D 2 16 ? 131.508 39.704 51.575 1.00 39.45 16 ILE F O 1
ATOM 3993 N N . LEU D 2 17 ? 129.888 40.001 50.043 1.00 37.04 17 LEU F N 1
ATOM 3994 C CA . LEU D 2 17 ? 130.759 39.616 48.941 1.00 40.07 17 LEU F CA 1
ATOM 3995 C C . LEU D 2 17 ? 131.955 40.552 48.812 1.00 42.14 17 LEU F C 1
ATOM 3996 O O . LEU D 2 17 ? 133.015 40.139 48.326 1.00 40.51 17 LEU F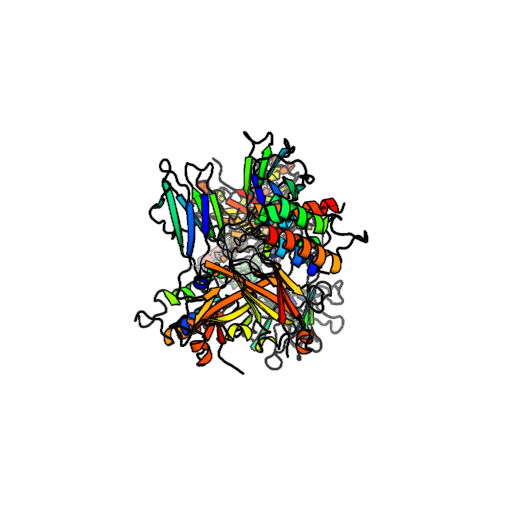 O 1
ATOM 4001 N N . HIS D 2 18 ? 131.820 41.797 49.272 1.00 41.83 18 HIS F N 1
ATOM 4002 C CA . HIS D 2 18 ? 132.837 42.818 49.057 1.00 44.22 18 HIS F CA 1
ATOM 4003 C C . HIS D 2 18 ? 133.535 43.279 50.333 1.00 44.18 18 HIS F C 1
ATOM 4004 O O . HIS D 2 18 ? 134.363 44.193 50.266 1.00 42.28 18 HIS F O 1
ATOM 4011 N N . LEU D 2 19 ? 133.238 42.686 51.483 1.00 40.55 19 LEU F N 1
ATOM 4012 C CA . LEU D 2 19 ? 133.955 43.039 52.704 1.00 43.16 19 LEU F CA 1
ATOM 4013 C C . LEU D 2 19 ? 135.421 42.639 52.556 1.00 45.91 19 LEU F C 1
ATOM 4014 O O . LEU D 2 19 ? 135.715 41.444 52.395 1.00 45.32 19 LEU F O 1
ATOM 4019 N N . PRO D 2 20 ? 136.364 43.584 52.614 1.00 46.32 20 PRO F N 1
ATOM 4020 C CA . PRO D 2 20 ? 137.731 43.270 52.165 1.00 47.35 20 PRO F CA 1
ATOM 4021 C C . PRO D 2 20 ? 138.523 42.387 53.118 1.00 48.62 20 PRO F C 1
ATOM 4022 O O . PRO D 2 20 ? 139.417 41.665 52.660 1.00 51.61 20 PRO F O 1
ATOM 4026 N N . ASN D 2 21 ? 138.239 42.416 54.417 1.00 46.65 21 ASN F N 1
ATOM 4027 C CA . ASN D 2 21 ? 139.091 41.753 55.398 1.00 47.33 21 ASN F CA 1
ATOM 4028 C C . ASN D 2 21 ? 138.662 40.328 55.728 1.00 47.26 21 ASN F C 1
ATOM 4029 O O . ASN D 2 21 ? 139.365 39.651 56.484 1.00 48.35 21 ASN F O 1
ATOM 4034 N N . LEU D 2 22 ? 137.541 39.852 55.195 1.00 47.36 22 LEU F N 1
ATOM 4035 C CA . LEU D 2 22 ? 137.131 38.474 55.425 1.00 46.44 22 LEU F CA 1
ATOM 4036 C C . LEU D 2 22 ? 137.919 37.529 54.529 1.00 44.21 22 LEU F C 1
ATOM 4037 O O . LEU D 2 22 ? 138.248 37.864 53.388 1.00 47.25 22 LEU F O 1
ATOM 4042 N N . ASN D 2 23 ? 138.227 36.344 55.051 1.00 42.08 23 ASN F N 1
ATOM 4043 C CA . ASN D 2 23 ? 138.768 35.305 54.193 1.00 38.51 23 ASN F CA 1
ATOM 4044 C C . ASN D 2 23 ? 137.620 34.591 53.481 1.00 39.97 23 ASN F C 1
ATOM 4045 O O . ASN D 2 23 ? 136.444 34.791 53.790 1.00 36.03 23 ASN F O 1
ATOM 4050 N N . GLU D 2 24 ? 137.972 33.740 52.517 1.00 45.76 24 GLU F N 1
ATOM 4051 C CA A GLU D 2 24 ? 136.937 33.174 51.661 0.51 48.00 24 GLU F CA 1
ATOM 4052 C CA B GLU D 2 24 ? 136.976 33.118 51.645 0.49 48.04 24 GLU F CA 1
ATOM 4053 C C . GLU D 2 24 ? 136.019 32.224 52.421 1.00 48.40 24 GLU F C 1
ATOM 4054 O O . GLU D 2 24 ? 134.851 32.078 52.041 1.00 46.86 24 GLU F O 1
ATOM 4065 N N . GLU D 2 25 ? 136.497 31.596 53.497 1.00 47.37 25 GLU F N 1
ATOM 4066 C CA . GLU D 2 25 ? 135.639 30.668 54.231 1.00 48.51 25 GLU F CA 1
ATOM 4067 C C . GLU D 2 25 ? 134.612 31.423 55.065 1.00 44.92 25 GLU F C 1
ATOM 4068 O O . GLU D 2 25 ? 133.459 30.992 55.186 1.00 40.82 25 GLU F O 1
ATOM 4074 N N . GLN D 2 26 ? 135.025 32.532 55.682 1.00 46.91 26 GLN F N 1
ATOM 4075 C CA . GLN D 2 26 ? 134.091 33.347 56.451 1.00 46.10 26 GLN F CA 1
ATOM 4076 C C . GLN D 2 26 ? 133.057 33.988 55.535 1.00 44.85 26 GLN F C 1
ATOM 4077 O O . GLN D 2 26 ? 131.856 33.980 55.831 1.00 41.74 26 GLN F O 1
ATOM 4083 N N . ARG D 2 27 ? 133.512 34.557 54.418 1.00 45.59 27 ARG F N 1
ATOM 4084 C CA . ARG D 2 27 ? 132.592 35.059 53.403 1.00 45.29 27 ARG F CA 1
ATOM 4085 C C . ARG D 2 27 ? 131.616 33.971 52.975 1.00 42.36 27 ARG F C 1
ATOM 4086 O O . ARG D 2 27 ? 130.418 34.225 52.806 1.00 39.84 27 ARG F O 1
ATOM 4094 N N . LYS D 2 28 ? 132.115 32.744 52.813 1.00 43.03 28 LYS F N 1
ATOM 4095 C CA . LYS D 2 28 ? 131.269 31.631 52.398 1.00 41.59 28 LYS F CA 1
ATOM 4096 C C . LYS D 2 28 ? 130.235 31.285 53.462 1.00 40.43 28 LYS F C 1
ATOM 4097 O O . LYS D 2 28 ? 129.078 30.993 53.137 1.00 43.11 28 LYS F O 1
ATOM 4103 N N . ALA D 2 29 ? 130.631 31.306 54.737 1.00 36.37 29 ALA F N 1
ATOM 4104 C CA . ALA D 2 29 ? 129.711 30.928 55.804 1.00 34.46 29 ALA F CA 1
ATOM 4105 C C . ALA D 2 29 ? 128.603 31.959 55.978 1.00 32.91 29 ALA F C 1
ATOM 4106 O O . ALA D 2 29 ? 127.437 31.597 56.179 1.00 32.70 29 ALA F O 1
ATOM 4108 N N . PHE D 2 30 ? 128.942 33.246 55.908 1.00 32.08 30 PHE F N 1
ATOM 4109 C CA . PHE D 2 30 ? 127.924 34.282 56.052 1.00 35.42 30 PHE F CA 1
ATOM 4110 C C . PHE D 2 30 ? 126.936 34.240 54.891 1.00 36.12 30 PHE F C 1
ATOM 4111 O O . PHE D 2 30 ? 125.719 34.285 55.098 1.00 37.30 30 PHE F O 1
ATOM 4119 N N . ILE D 2 31 ? 127.444 34.155 53.658 1.00 36.36 31 ILE F N 1
ATOM 4120 C CA . ILE D 2 31 ? 126.565 34.088 52.493 1.00 37.60 31 ILE F CA 1
ATOM 4121 C C . ILE D 2 31 ? 125.645 32.877 52.590 1.00 37.46 31 ILE F C 1
ATOM 4122 O O . ILE D 2 31 ? 124.445 32.964 52.306 1.00 37.23 31 ILE F O 1
ATOM 4127 N N . GLN D 2 32 ? 126.190 31.729 53.001 1.00 37.10 32 GLN F N 1
ATOM 4128 C CA . GLN D 2 32 ? 125.382 30.515 53.081 1.00 39.87 32 GLN F CA 1
ATOM 4129 C C . GLN D 2 32 ? 124.241 30.669 54.082 1.00 38.53 32 GLN F C 1
ATOM 4130 O O . GLN D 2 32 ? 123.149 30.124 53.878 1.00 39.27 32 GLN F O 1
ATOM 4136 N N . SER D 2 33 ? 124.473 31.399 55.174 1.00 38.08 33 SER F N 1
ATOM 4137 C CA . SER D 2 33 ? 123.425 31.630 56.161 1.00 38.81 33 SER F CA 1
ATOM 4138 C C . SER D 2 33 ? 122.271 32.467 55.618 1.00 37.69 33 SER F C 1
ATOM 4139 O O . SER D 2 33 ? 121.223 32.539 56.269 1.00 34.57 33 SER F O 1
ATOM 4142 N N . LEU D 2 34 ? 122.432 33.097 54.454 1.00 36.61 34 LEU F N 1
ATOM 4143 C CA . LEU D 2 34 ? 121.351 33.864 53.851 1.00 36.96 34 LEU F CA 1
ATOM 4144 C C . LEU D 2 34 ? 120.323 32.993 53.138 1.00 37.65 34 LEU F C 1
ATOM 4145 O O . LEU D 2 34 ? 119.231 33.486 52.835 1.00 38.48 34 LEU F O 1
ATOM 4150 N N . ILE D 2 35 ? 120.629 31.720 52.869 1.00 35.73 35 ILE F N 1
ATOM 4151 C CA . ILE D 2 35 ? 119.787 30.917 51.985 1.00 36.33 35 ILE F CA 1
ATOM 4152 C C . ILE D 2 35 ? 119.572 29.493 52.492 1.00 39.73 35 ILE F C 1
ATOM 4153 O O . ILE D 2 35 ? 118.944 28.680 51.805 1.00 42.63 35 ILE F O 1
ATOM 4158 N N . ASP D 2 36 ? 120.063 29.170 53.693 1.00 43.10 36 ASP F N 1
ATOM 4159 C CA . ASP D 2 36 ? 119.960 27.798 54.184 1.00 49.06 36 ASP F CA 1
ATOM 4160 C C . ASP D 2 36 ? 119.320 27.717 55.567 1.00 49.14 36 ASP F C 1
ATOM 4161 O O . ASP D 2 36 ? 119.521 26.725 56.276 1.00 50.48 36 ASP F O 1
ATOM 4166 N N . GLY D 2 37 ? 118.526 28.716 55.951 1.00 47.65 37 GLY F N 1
ATOM 4167 C CA . GLY D 2 37 ? 117.810 28.703 57.207 1.00 47.62 37 GLY F CA 1
ATOM 4168 C C . GLY D 2 37 ? 118.579 29.287 58.376 1.00 48.66 37 GLY F C 1
ATOM 4169 O O . GLY D 2 37 ? 117.967 29.849 59.290 1.00 51.69 37 GLY F O 1
ATOM 4170 N N . GLY D 2 38 ? 119.908 29.164 58.365 1.00 47.24 38 GLY F N 1
ATOM 4171 C CA . GLY D 2 38 ? 120.712 29.628 59.487 1.00 47.43 38 GLY F CA 1
ATOM 4172 C C . GLY D 2 38 ? 120.391 31.044 59.920 1.00 48.76 38 GLY F C 1
ATOM 4173 O O . GLY D 2 38 ? 120.390 31.354 61.114 1.00 51.15 38 GLY F O 1
ATOM 4174 N N . GLY D 2 39 ? 120.120 31.927 58.958 1.00 46.89 39 GLY F N 1
ATOM 4175 C CA . GLY D 2 39 ? 119.796 33.309 59.259 1.00 44.92 39 GLY F CA 1
ATOM 4176 C C . GLY D 2 39 ? 118.386 33.559 59.747 1.00 44.21 39 GLY F C 1
ATOM 4177 O O . GLY D 2 39 ? 118.121 34.640 60.282 1.00 44.70 39 GLY F O 1
ATOM 4178 N N . ASP D 2 40 ? 117.480 32.592 59.585 1.00 44.65 40 ASP F N 1
ATOM 4179 C CA . ASP D 2 40 ? 116.079 32.743 59.990 1.00 43.23 40 ASP F CA 1
ATOM 4180 C C . ASP D 2 40 ? 115.970 32.547 61.502 1.00 42.82 40 ASP F C 1
ATOM 4181 O O . ASP D 2 40 ? 115.560 31.497 62.003 1.00 46.21 40 ASP F O 1
ATOM 4186 N N . THR D 2 41 ? 116.316 33.604 62.242 1.00 38.70 41 THR F N 1
ATOM 4187 C CA . THR D 2 41 ? 116.464 33.479 63.690 1.00 43.15 41 THR F CA 1
ATOM 4188 C C . THR D 2 41 ? 115.120 33.291 64.390 1.00 43.52 41 THR F C 1
ATOM 4189 O O . THR D 2 41 ? 115.065 32.659 65.450 1.00 46.53 41 THR F O 1
ATOM 4193 N N . ASN D 2 42 ? 114.034 33.833 63.833 1.00 42.53 42 ASN F N 1
ATOM 4194 C CA . ASN D 2 42 ? 112.711 33.682 64.429 1.00 43.17 42 ASN F CA 1
ATOM 4195 C C . ASN D 2 42 ? 111.961 32.464 63.904 1.00 43.95 42 ASN F C 1
ATOM 4196 O O . ASN D 2 42 ? 110.827 32.221 64.330 1.00 44.69 42 ASN F O 1
ATOM 4201 N N . GLY D 2 43 ? 112.565 31.703 62.995 1.00 41.53 43 GLY F N 1
ATOM 4202 C CA . GLY D 2 43 ? 111.986 30.459 62.514 1.00 41.26 43 GLY F CA 1
ATOM 4203 C C . GLY D 2 43 ? 110.654 30.584 61.812 1.00 40.36 43 GLY F C 1
ATOM 4204 O O . GLY D 2 43 ? 109.842 29.655 61.876 1.00 44.42 43 GLY F O 1
ATOM 4205 N N . ASN D 2 44 ? 110.404 31.698 61.133 1.00 36.04 44 ASN F N 1
ATOM 4206 C CA . ASN D 2 44 ? 109.194 31.838 60.335 1.00 35.84 44 ASN F CA 1
ATOM 4207 C C . ASN D 2 44 ? 109.412 31.395 58.893 1.00 37.44 44 ASN F C 1
ATOM 4208 O O . ASN D 2 44 ? 108.490 31.502 58.077 1.00 36.49 44 ASN F O 1
ATOM 4213 N N . GLY D 2 45 ? 110.607 30.897 58.567 1.00 38.22 45 GLY F N 1
ATOM 4214 C CA . GLY D 2 45 ? 110.909 30.375 57.253 1.00 39.55 45 GLY F CA 1
ATOM 4215 C C . GLY D 2 45 ? 111.342 31.408 56.241 1.00 39.00 45 GLY F C 1
ATOM 4216 O O . GLY D 2 45 ? 111.722 31.037 55.123 1.00 39.25 45 GLY F O 1
ATOM 4217 N N . TYR D 2 46 ? 111.335 32.683 56.606 1.00 37.82 46 TYR F N 1
ATOM 4218 C CA . TYR D 2 46 ? 111.641 33.770 55.692 1.00 37.76 46 TYR F CA 1
ATOM 4219 C C . TYR D 2 46 ? 112.702 34.665 56.307 1.00 39.20 46 TYR F C 1
ATOM 4220 O O . TYR D 2 46 ? 112.658 34.963 57.503 1.00 41.93 46 TYR F O 1
ATOM 4229 N N . LEU D 2 47 ? 113.657 35.091 55.487 1.00 39.01 47 LEU F N 1
ATOM 4230 C CA . LEU D 2 47 ? 114.743 35.934 55.973 1.00 42.56 47 LEU F CA 1
ATOM 4231 C C . LEU D 2 47 ? 114.238 37.371 55.994 1.00 41.14 47 LEU F C 1
ATOM 4232 O O . LEU D 2 47 ? 114.215 38.053 54.968 1.00 40.04 47 LEU F O 1
ATOM 4237 N N . ASP D 2 48 ? 113.823 37.829 57.171 1.00 40.14 48 ASP F N 1
ATOM 4238 C CA . ASP D 2 48 ? 113.298 39.177 57.318 1.00 41.03 48 ASP F CA 1
ATOM 4239 C C . ASP D 2 48 ? 114.423 40.199 57.202 1.00 35.92 48 ASP F C 1
ATOM 4240 O O . ASP D 2 48 ? 115.609 39.873 57.296 1.00 40.66 48 ASP F O 1
ATOM 4245 N N . ALA D 2 49 ? 114.032 41.456 56.984 1.00 57.92 49 ALA F N 1
ATOM 4246 C CA . ALA D 2 49 ? 115.020 42.524 56.883 1.00 53.40 49 ALA F CA 1
ATOM 4247 C C . ALA D 2 49 ? 115.872 42.595 58.142 1.00 50.54 49 ALA F C 1
ATOM 4248 O O . ALA D 2 49 ? 117.093 42.776 58.068 1.00 47.42 49 ALA F O 1
ATOM 4250 N N . GLU D 2 50 ? 115.245 42.438 59.309 1.00 52.71 50 GLU F N 1
ATOM 4251 C CA . GLU D 2 50 ? 115.987 42.436 60.565 1.00 50.23 50 GLU F CA 1
ATOM 4252 C C . GLU D 2 50 ? 117.050 41.346 60.570 1.00 46.62 50 GLU F C 1
ATOM 4253 O O . GLU D 2 50 ? 118.182 41.571 61.016 1.00 43.46 50 GLU F O 1
ATOM 4259 N N . GLU D 2 51 ? 116.704 40.152 60.087 1.00 45.65 51 GLU F N 1
ATOM 4260 C CA . GLU D 2 51 ? 117.659 39.051 60.107 1.00 44.07 51 GLU F CA 1
ATOM 4261 C C . GLU D 2 51 ? 118.793 39.288 59.118 1.00 40.56 51 GLU F C 1
ATOM 4262 O O . GLU D 2 51 ? 119.944 38.933 59.393 1.00 37.47 51 GLU F O 1
ATOM 4268 N N . SER D 2 52 ? 118.488 39.881 57.963 1.00 42.89 52 SER F N 1
ATOM 4269 C CA . SER D 2 52 ? 119.536 40.232 57.010 1.00 44.09 52 SER F CA 1
ATOM 4270 C C . SER D 2 52 ? 120.491 41.249 57.618 1.00 42.10 52 SER F C 1
ATOM 4271 O O . SER D 2 52 ? 121.717 41.110 57.522 1.00 39.47 52 SER F O 1
ATOM 4274 N N . ALA D 2 53 ? 119.942 42.289 58.248 1.00 42.76 53 ALA F N 1
ATOM 4275 C CA . ALA D 2 53 ? 120.780 43.322 58.844 1.00 42.83 53 ALA F CA 1
ATOM 4276 C C . ALA D 2 53 ? 121.669 42.740 59.935 1.00 40.06 53 ALA F C 1
ATOM 4277 O O . ALA D 2 53 ? 122.836 43.124 60.065 1.00 37.50 53 ALA F O 1
ATOM 4279 N N . ASN D 2 54 ? 121.140 41.796 60.718 1.00 41.99 54 ASN F N 1
ATOM 4280 C CA . ASN D 2 54 ? 121.922 41.228 61.810 1.00 43.37 54 ASN F CA 1
ATOM 4281 C C . ASN D 2 54 ? 123.060 40.369 61.277 1.00 44.20 54 ASN F C 1
ATOM 4282 O O . ASN D 2 54 ? 124.174 40.404 61.814 1.00 44.26 54 ASN F O 1
ATOM 4287 N N . LEU D 2 55 ? 122.806 39.589 60.222 1.00 44.03 55 LEU F N 1
ATOM 4288 C CA . LEU D 2 55 ? 123.888 38.835 59.601 1.00 44.11 55 LEU F CA 1
ATOM 4289 C C . LEU D 2 55 ? 124.920 39.770 58.990 1.00 40.97 55 LEU F C 1
ATOM 4290 O O . LEU D 2 55 ? 126.128 39.540 59.110 1.00 39.07 55 LEU F O 1
ATOM 4295 N N . LEU D 2 56 ? 124.462 40.846 58.350 1.00 41.47 56 LEU F N 1
ATOM 4296 C CA . LEU D 2 56 ? 125.389 41.819 57.785 1.00 41.04 56 LEU F CA 1
ATOM 4297 C C . LEU D 2 56 ? 126.206 42.491 58.882 1.00 36.74 56 LEU F C 1
ATOM 4298 O O . LEU D 2 56 ? 127.427 42.638 58.761 1.00 39.29 56 LEU F O 1
ATOM 4303 N N . ALA D 2 57 ? 125.548 42.905 59.965 1.00 35.66 57 ALA F N 1
ATOM 4304 C CA . ALA D 2 57 ? 126.266 43.536 61.066 1.00 37.10 57 ALA F CA 1
ATOM 4305 C C . ALA D 2 57 ? 127.314 42.595 61.644 1.00 38.29 57 ALA F C 1
ATOM 4306 O O . ALA D 2 57 ? 128.416 43.025 62.003 1.00 39.43 57 ALA F O 1
ATOM 4308 N N . GLU D 2 58 ? 126.994 41.303 61.731 1.00 40.88 58 GLU F N 1
ATOM 4309 C CA . GLU D 2 58 ? 127.971 40.337 62.219 1.00 44.40 58 GLU F CA 1
ATOM 4310 C C . GLU D 2 58 ? 129.138 40.205 61.250 1.00 43.60 58 GLU F C 1
ATOM 4311 O O . GLU D 2 58 ? 130.293 40.085 61.675 1.00 44.74 58 GLU F O 1
ATOM 4317 N N . ALA D 2 59 ? 128.860 40.231 59.945 1.00 42.50 59 ALA F N 1
ATOM 4318 C CA . ALA D 2 59 ? 129.937 40.164 58.964 1.00 42.81 59 ALA F CA 1
ATOM 4319 C C . ALA D 2 59 ? 130.802 41.420 59.005 1.00 43.73 59 ALA F C 1
ATOM 4320 O O . ALA D 2 59 ? 132.034 41.328 58.960 1.00 44.24 59 ALA F O 1
ATOM 4322 N N . LYS D 2 60 ? 130.179 42.600 59.108 1.00 44.56 60 LYS F N 1
ATOM 4323 C CA . LYS D 2 60 ? 130.947 43.839 59.221 1.00 46.75 60 LYS F CA 1
ATOM 4324 C C . LYS D 2 60 ? 131.814 43.837 60.475 1.00 45.55 60 LYS F C 1
ATOM 4325 O O . LYS D 2 60 ? 132.947 44.333 60.459 1.00 45.90 60 LYS F O 1
ATOM 4331 N N . LYS D 2 61 ? 131.296 43.283 61.574 1.00 40.92 61 LYS F N 1
ATOM 4332 C CA . LYS D 2 61 ? 132.047 43.264 62.824 1.00 43.43 61 LYS F CA 1
ATOM 4333 C C . LYS D 2 61 ? 133.302 42.409 62.695 1.00 43.84 61 LYS F C 1
ATOM 4334 O O . LYS D 2 61 ? 134.394 42.817 63.107 1.00 43.78 61 LYS F O 1
ATOM 4340 N N . LEU D 2 62 ? 133.163 41.213 62.119 1.00 44.23 62 LEU F N 1
ATOM 4341 C CA . LEU D 2 62 ? 134.325 40.356 61.921 1.00 47.22 62 LEU F CA 1
ATOM 4342 C C . LEU D 2 62 ? 135.310 40.987 60.947 1.00 49.46 62 LEU F C 1
ATOM 4343 O O . LEU D 2 62 ? 136.526 40.834 61.108 1.00 50.94 62 LEU F O 1
ATOM 4348 N N . ASN D 2 63 ? 134.805 41.708 59.943 1.00 46.11 63 ASN F N 1
ATOM 4349 C CA . ASN D 2 63 ? 135.687 42.364 58.984 1.00 46.05 63 ASN F CA 1
ATOM 4350 C C . ASN D 2 63 ? 136.532 43.437 59.661 1.00 50.43 63 ASN F C 1
ATOM 4351 O O . ASN D 2 63 ? 137.730 43.561 59.382 1.00 50.01 63 ASN F O 1
ATOM 4356 N N . ASP D 2 64 ? 135.924 44.226 60.552 1.00 56.81 64 ASP F N 1
ATOM 4357 C CA . ASP D 2 64 ? 136.672 45.259 61.266 1.00 65.31 64 ASP F CA 1
ATOM 4358 C C . ASP D 2 64 ? 137.608 44.652 62.305 1.00 70.19 64 ASP F C 1
ATOM 4359 O O . ASP D 2 64 ? 138.716 45.155 62.520 1.00 72.81 64 ASP F O 1
ATOM 4364 N N . ALA D 2 65 ? 137.174 43.576 62.967 1.00 72.51 65 ALA F N 1
ATOM 4365 C CA . ALA D 2 65 ? 137.986 42.932 63.994 1.00 75.74 65 ALA F CA 1
ATOM 4366 C C . ALA D 2 65 ? 139.256 42.303 63.436 1.00 77.38 65 ALA F C 1
ATOM 4367 O O . ALA D 2 65 ? 140.168 41.995 64.211 1.00 82.65 65 ALA F O 1
ATOM 4369 N N . ARG D 2 66 ? 139.339 42.104 62.122 1.00 72.31 66 ARG F N 1
ATOM 4370 C CA . ARG D 2 66 ? 140.503 41.489 61.500 1.00 70.33 66 ARG F CA 1
ATOM 4371 C C . ARG D 2 66 ? 141.484 42.501 60.923 1.00 74.26 66 ARG F C 1
ATOM 4372 O O . ARG D 2 66 ? 142.516 42.096 60.381 1.00 76.03 66 ARG F O 1
ATOM 4380 N N . ALA D 2 67 ? 141.198 43.796 61.035 1.00 76.03 67 ALA F N 1
ATOM 4381 C CA . ALA D 2 67 ? 142.109 44.835 60.561 1.00 81.75 67 ALA F CA 1
ATOM 4382 C C . ALA D 2 67 ? 142.574 44.556 59.132 1.00 83.80 67 ALA F C 1
ATOM 4383 O O . ALA D 2 67 ? 142.500 45.421 58.259 1.00 83.81 67 ALA F O 1
ATOM 4385 N N . GLY E 1 1 ? 112.153 52.184 74.119 1.00 70.10 237 GLY C N 1
ATOM 4386 C CA . GLY E 1 1 ? 112.641 52.133 75.485 1.00 67.51 237 GLY C CA 1
ATOM 4387 C C . GLY E 1 1 ? 113.217 50.776 75.849 1.00 65.26 237 GLY C C 1
ATOM 4388 O O . GLY E 1 1 ? 112.879 49.774 75.220 1.00 64.46 237 GLY C O 1
ATOM 4389 N N . PRO E 1 2 ? 114.094 50.732 76.853 1.00 62.81 238 PRO C N 1
ATOM 4390 C CA . PRO E 1 2 ? 114.650 49.442 77.276 1.00 60.97 238 PRO C CA 1
ATOM 4391 C C . PRO E 1 2 ? 113.566 48.486 77.750 1.00 60.28 238 PRO C C 1
ATOM 4392 O O . PRO E 1 2 ? 112.518 48.893 78.256 1.00 61.45 238 PRO C O 1
ATOM 4396 N N . SER E 1 3 ? 113.833 47.195 77.571 1.00 58.18 239 SER C N 1
ATOM 4397 C CA . SER E 1 3 ? 112.980 46.130 78.070 1.00 55.44 239 SER C CA 1
ATOM 4398 C C . SER E 1 3 ? 113.797 45.254 79.008 1.00 54.04 239 SER C C 1
ATOM 4399 O O . SER E 1 3 ? 115.022 45.161 78.884 1.00 51.97 239 SER C O 1
ATOM 4402 N N . VAL E 1 4 ? 113.115 44.611 79.951 1.00 56.37 240 VAL C N 1
ATOM 4403 C CA . VAL E 1 4 ? 113.769 43.823 80.986 1.00 54.90 240 VAL C CA 1
ATOM 4404 C C . VAL E 1 4 ? 113.235 42.400 80.947 1.00 55.74 240 VAL C C 1
ATOM 4405 O O . VAL E 1 4 ? 112.030 42.178 80.780 1.00 60.12 240 VAL C O 1
ATOM 4409 N N . PHE E 1 5 ? 114.139 41.439 81.110 1.00 51.38 241 PHE C N 1
ATOM 4410 C CA . PHE E 1 5 ? 113.784 40.034 81.229 1.00 48.55 241 PHE C CA 1
ATOM 4411 C C . PHE E 1 5 ? 114.577 39.441 82.381 1.00 49.22 241 PHE C C 1
ATOM 4412 O O . PHE E 1 5 ? 115.808 39.543 82.412 1.00 49.37 241 PHE C O 1
ATOM 4420 N N . LEU E 1 6 ? 113.870 38.831 83.324 1.00 48.25 242 LEU C N 1
ATOM 4421 C CA . LEU E 1 6 ? 114.472 38.279 84.528 1.00 46.19 242 LEU C CA 1
ATOM 4422 C C . LEU E 1 6 ? 114.424 36.762 84.419 1.00 46.04 242 LEU C C 1
ATOM 4423 O O . LEU E 1 6 ? 113.347 36.183 84.242 1.00 47.44 242 LEU C O 1
ATOM 4428 N N . PHE E 1 7 ? 115.588 36.129 84.511 1.00 46.43 243 PHE C N 1
ATOM 4429 C CA . PHE E 1 7 ? 115.715 34.703 84.276 1.00 47.68 243 PHE C CA 1
ATOM 4430 C C . PHE E 1 7 ? 116.053 33.963 85.562 1.00 48.70 243 PHE C C 1
ATOM 4431 O O . PHE E 1 7 ? 116.834 34.465 86.378 1.00 45.99 243 PHE C O 1
ATOM 4439 N N . PRO E 1 8 ? 115.492 32.776 85.768 1.00 53.10 244 PRO C N 1
ATOM 4440 C CA . PRO E 1 8 ? 115.808 32.014 86.969 1.00 55.06 244 PRO C CA 1
ATOM 4441 C C . PRO E 1 8 ? 117.164 31.351 86.830 1.00 54.40 244 PRO C C 1
ATOM 4442 O O . PRO E 1 8 ? 117.797 31.429 85.767 1.00 56.57 244 PRO C O 1
ATOM 4446 N N . PRO E 1 9 ? 117.657 30.709 87.882 1.00 53.60 245 PRO C N 1
ATOM 4447 C CA . PRO E 1 9 ? 118.905 29.954 87.757 1.00 51.55 245 PRO C CA 1
ATOM 4448 C C . PRO E 1 9 ? 118.704 28.672 86.966 1.00 51.06 245 PRO C C 1
ATOM 4449 O O . PRO E 1 9 ? 117.586 28.199 86.758 1.00 52.16 245 PRO C O 1
ATOM 4453 N N . LYS E 1 10 ? 119.820 28.110 86.520 1.00 52.42 246 LYS C N 1
ATOM 4454 C CA . LYS E 1 10 ? 119.774 26.842 85.814 1.00 56.31 246 LYS C CA 1
ATOM 4455 C C . LYS E 1 10 ? 119.405 25.722 86.786 1.00 58.80 246 LYS C C 1
ATOM 4456 O O . LYS E 1 10 ? 119.924 25.676 87.906 1.00 59.61 246 LYS C O 1
ATOM 4462 N N . PRO E 1 11 ? 118.509 24.808 86.392 1.00 58.81 247 PRO C N 1
ATOM 4463 C CA . PRO E 1 11 ? 118.092 23.745 87.324 1.00 57.78 247 PRO C CA 1
ATOM 4464 C C . PRO E 1 11 ? 119.251 23.022 87.986 1.00 58.22 247 PRO C C 1
ATOM 4465 O O . PRO E 1 11 ? 119.195 22.741 89.189 1.00 60.46 247 PRO C O 1
ATOM 4469 N N . LYS E 1 12 ? 120.304 22.712 87.230 1.00 57.63 248 LYS C N 1
ATOM 4470 C CA . LYS E 1 12 ? 121.449 22.016 87.805 1.00 57.35 248 LYS C CA 1
ATOM 4471 C C . LYS E 1 12 ? 122.113 22.835 88.905 1.00 59.07 248 LYS C C 1
ATOM 4472 O O . LYS E 1 12 ? 122.604 22.270 89.888 1.00 60.41 248 LYS C O 1
ATOM 4478 N N . ASP E 1 13 ? 122.127 24.163 88.768 1.00 58.27 249 ASP C N 1
ATOM 4479 C CA . ASP E 1 13 ? 122.833 24.996 89.736 1.00 59.25 249 ASP C CA 1
ATOM 4480 C C . ASP E 1 13 ? 122.117 25.027 91.084 1.00 59.20 249 ASP C C 1
ATOM 4481 O O . ASP E 1 13 ? 122.768 25.066 92.134 1.00 60.27 249 ASP C O 1
ATOM 4486 N N . THR E 1 14 ? 120.783 25.013 91.080 1.00 58.16 250 THR C N 1
ATOM 4487 C CA . THR E 1 14 ? 120.029 25.067 92.328 1.00 58.18 250 THR C CA 1
ATOM 4488 C C . THR E 1 14 ? 119.960 23.723 93.034 1.00 57.23 250 THR C C 1
ATOM 4489 O O . THR E 1 14 ? 119.684 23.683 94.238 1.00 61.06 250 THR C O 1
ATOM 4493 N N . LEU E 1 15 ? 120.186 22.627 92.316 1.00 54.98 251 LEU C N 1
ATOM 4494 C CA . LEU E 1 15 ? 120.035 21.293 92.878 1.00 53.47 251 LEU C CA 1
ATOM 4495 C C . LEU E 1 15 ? 121.343 20.699 93.378 1.00 55.49 251 LEU C C 1
ATOM 4496 O O . LEU E 1 15 ? 121.321 19.865 94.288 1.00 55.14 251 LEU C O 1
ATOM 4501 N N . MET E 1 16 ? 122.475 21.101 92.808 1.00 55.85 252 MET C N 1
ATOM 4502 C CA . MET E 1 16 ? 123.779 20.584 93.201 1.00 61.36 252 MET C CA 1
ATOM 4503 C C . MET E 1 16 ? 124.471 21.600 94.104 1.00 60.23 252 MET C C 1
ATOM 4504 O O . MET E 1 16 ? 124.673 22.754 93.709 1.00 57.97 252 MET C O 1
ATOM 4509 N N . ILE E 1 17 ? 124.826 21.170 95.317 1.00 60.69 253 ILE C N 1
ATOM 4510 C CA . ILE E 1 17 ? 125.366 22.099 96.305 1.00 59.53 253 ILE C CA 1
ATOM 4511 C C . ILE E 1 17 ? 126.725 22.638 95.871 1.00 58.27 253 ILE C C 1
ATOM 4512 O O . ILE E 1 17 ? 127.115 23.744 96.270 1.00 57.19 253 ILE C O 1
ATOM 4517 N N . SER E 1 18 ? 127.464 21.886 95.055 1.00 57.94 254 SER C N 1
ATOM 4518 C CA . SER E 1 18 ? 128.784 22.309 94.607 1.00 55.89 254 SER C CA 1
ATOM 4519 C C . SER E 1 18 ? 128.738 23.396 93.541 1.00 54.21 254 SER C C 1
ATOM 4520 O O . SER E 1 18 ? 129.800 23.869 93.122 1.00 52.45 254 SER C O 1
ATOM 4523 N N . ARG E 1 19 ? 127.555 23.810 93.101 1.00 55.80 255 ARG C N 1
ATOM 4524 C CA . ARG E 1 19 ? 127.419 24.832 92.075 1.00 57.34 255 ARG C CA 1
ATOM 4525 C C . ARG E 1 19 ? 126.759 26.079 92.648 1.00 56.28 255 ARG C C 1
ATOM 4526 O O . ARG E 1 19 ? 126.173 26.067 93.733 1.00 55.87 255 ARG C O 1
ATOM 4534 N N . THR E 1 20 ? 126.854 27.163 91.885 1.00 55.65 256 THR C N 1
ATOM 4535 C CA . THR E 1 20 ? 126.377 28.470 92.320 1.00 54.82 256 THR C CA 1
ATOM 4536 C C . THR E 1 20 ? 125.197 28.904 91.459 1.00 52.78 256 THR C C 1
ATOM 4537 O O . THR E 1 20 ? 125.390 29.307 90.300 1.00 52.72 256 THR C O 1
ATOM 4541 N N . PRO E 1 21 ? 123.967 28.847 91.963 1.00 50.73 257 PRO C N 1
ATOM 4542 C CA . PRO E 1 21 ? 122.833 29.340 91.176 1.00 50.14 257 PRO C CA 1
ATOM 4543 C C . PRO E 1 21 ? 122.797 30.858 91.150 1.00 52.16 257 PRO C C 1
ATOM 4544 O O . PRO E 1 21 ? 123.194 31.534 92.103 1.00 51.40 257 PRO C O 1
ATOM 4548 N N . GLU E 1 22 ? 122.311 31.389 90.031 1.00 56.09 258 GLU C N 1
ATOM 4549 C CA . GLU E 1 22 ? 122.260 32.825 89.808 1.00 58.59 258 GLU C CA 1
ATOM 4550 C C . GLU E 1 22 ? 120.940 33.186 89.151 1.00 57.69 258 GLU C C 1
ATOM 4551 O O . GLU E 1 22 ? 120.432 32.439 88.311 1.00 59.32 258 GLU C O 1
ATOM 4557 N N . VAL E 1 23 ? 120.395 34.333 89.533 1.00 53.75 259 VAL C N 1
ATOM 4558 C CA . VAL E 1 23 ? 119.300 34.962 88.807 1.00 52.74 259 VAL C CA 1
ATOM 4559 C C . VAL E 1 23 ? 119.898 36.069 87.957 1.00 50.61 259 VAL C C 1
ATOM 4560 O O . VAL E 1 23 ? 120.806 36.785 88.397 1.00 53.14 259 VAL C O 1
ATOM 4564 N N . THR E 1 24 ? 119.402 36.207 86.733 1.00 46.03 260 THR C N 1
ATOM 4565 C CA . THR E 1 24 ? 120.008 37.086 85.744 1.00 42.33 260 THR C CA 1
ATOM 4566 C C . THR E 1 24 ? 118.976 38.097 85.275 1.00 42.49 260 THR C C 1
ATOM 4567 O O . THR E 1 24 ? 117.909 37.717 84.779 1.00 41.88 260 THR C O 1
ATOM 4571 N N . CYS E 1 25 ? 119.302 39.376 85.421 1.00 40.83 261 CYS C N 1
ATOM 4572 C CA . CYS E 1 25 ? 118.457 40.465 84.955 1.00 42.71 261 CYS C CA 1
ATOM 4573 C C . CYS E 1 25 ? 119.094 41.053 83.705 1.00 43.24 261 CYS C C 1
ATOM 4574 O O . CYS E 1 25 ? 120.202 41.598 83.764 1.00 43.32 261 CYS C O 1
ATOM 4577 N N . VAL E 1 26 ? 118.391 40.946 82.582 1.00 42.63 262 VAL C N 1
ATOM 4578 C CA . VAL E 1 26 ? 118.898 41.362 81.282 1.00 44.01 262 VAL C CA 1
ATOM 4579 C C . VAL E 1 26 ? 118.107 42.583 80.841 1.00 45.76 262 VAL C C 1
ATOM 4580 O O . VAL E 1 26 ? 116.870 42.559 80.829 1.00 46.31 262 VAL C O 1
ATOM 4584 N N . VAL E 1 27 ? 118.820 43.642 80.467 1.00 46.22 263 VAL C N 1
ATOM 4585 C CA . VAL E 1 27 ? 118.214 44.863 79.954 1.00 48.52 263 VAL C CA 1
ATOM 4586 C C . VAL E 1 27 ? 118.610 45.001 78.492 1.00 50.23 263 VAL C C 1
ATOM 4587 O O . VAL E 1 27 ? 119.801 45.090 78.169 1.00 47.82 263 VAL C O 1
ATOM 4591 N N . VAL E 1 28 ? 117.615 45.011 77.611 1.00 54.65 264 VAL C N 1
ATOM 4592 C CA . VAL E 1 28 ? 117.841 45.089 76.177 1.00 59.23 264 VAL C CA 1
ATOM 4593 C C . VAL E 1 28 ? 117.306 46.427 75.678 1.00 60.46 264 VAL C C 1
ATOM 4594 O O . VAL E 1 28 ? 116.595 47.143 76.383 1.00 63.07 264 VAL C O 1
ATOM 4598 N N . ASP E 1 29 ? 117.657 46.760 74.437 1.00 59.35 265 ASP C N 1
ATOM 4599 C CA . ASP E 1 29 ? 117.252 48.022 73.817 1.00 59.58 265 ASP C CA 1
ATOM 4600 C C . ASP E 1 29 ? 117.698 49.228 74.643 1.00 56.69 265 ASP C C 1
ATOM 4601 O O . ASP E 1 29 ? 116.956 50.198 74.813 1.00 57.63 265 ASP C O 1
ATOM 4606 N N . VAL E 1 30 ? 118.922 49.170 75.156 1.00 54.82 266 VAL C N 1
ATOM 4607 C CA . VAL E 1 30 ? 119.522 50.307 75.846 1.00 55.01 266 VAL C CA 1
ATOM 4608 C C . VAL E 1 30 ? 120.116 51.241 74.800 1.00 56.88 266 VAL C C 1
ATOM 4609 O O . VAL E 1 30 ? 120.860 50.805 73.913 1.00 59.71 266 VAL C O 1
ATOM 4613 N N . SER E 1 31 ? 119.797 52.529 74.901 1.00 55.43 267 SER C N 1
ATOM 4614 C CA . SER E 1 31 ? 120.178 53.472 73.862 1.00 57.30 267 SER C CA 1
ATOM 4615 C C . SER E 1 31 ? 121.643 53.884 73.995 1.00 61.34 267 SER C C 1
ATOM 4616 O O . SER E 1 31 ? 122.273 53.728 75.044 1.00 59.80 267 SER C O 1
ATOM 4619 N N . HIS E 1 32 ? 122.180 54.416 72.894 1.00 68.07 268 HIS C N 1
ATOM 4620 C CA . HIS E 1 32 ? 123.550 54.922 72.882 1.00 71.91 268 HIS C CA 1
ATOM 4621 C C . HIS E 1 32 ? 123.687 56.230 73.653 1.00 85.57 268 HIS C C 1
ATOM 4622 O O . HIS E 1 32 ? 124.748 56.496 74.227 1.00 75.92 268 HIS C O 1
ATOM 4629 N N . GLU E 1 33 ? 122.637 57.056 73.680 1.00 97.26 269 GLU C N 1
ATOM 4630 C CA . GLU E 1 33 ? 122.704 58.332 74.391 1.00 107.64 269 GLU C CA 1
ATOM 4631 C C . GLU E 1 33 ? 122.610 58.162 75.905 1.00 101.80 269 GLU C C 1
ATOM 4632 O O . GLU E 1 33 ? 123.288 58.879 76.652 1.00 106.08 269 GLU C O 1
ATOM 4638 N N . ASP E 1 34 ? 121.780 57.236 76.380 1.00 96.66 270 ASP C N 1
ATOM 4639 C CA . ASP E 1 34 ? 121.583 56.992 77.809 1.00 87.27 270 ASP C CA 1
ATOM 4640 C C . ASP E 1 34 ? 121.894 55.529 78.091 1.00 80.02 270 ASP C C 1
ATOM 4641 O O . ASP E 1 34 ? 120.989 54.726 78.353 1.00 80.39 270 ASP C O 1
ATOM 4646 N N . PRO E 1 35 ? 123.170 55.141 78.040 1.00 72.22 271 PRO C N 1
ATOM 4647 C CA . PRO E 1 35 ? 123.515 53.736 78.271 1.00 65.35 271 PRO C CA 1
ATOM 4648 C C . PRO E 1 35 ? 123.698 53.358 79.731 1.00 59.51 271 PRO C C 1
ATOM 4649 O O . PRO E 1 35 ? 123.876 52.167 80.021 1.00 57.38 271 PRO C O 1
ATOM 4653 N N . GLU E 1 36 ? 123.647 54.320 80.648 1.00 58.73 272 GLU C N 1
ATOM 4654 C CA . GLU E 1 36 ? 123.798 54.018 82.064 1.00 56.04 272 GLU C CA 1
ATOM 4655 C C . GLU E 1 36 ? 122.546 53.318 82.578 1.00 54.52 272 GLU C C 1
ATOM 4656 O O . GLU E 1 36 ? 121.425 53.778 82.344 1.00 53.51 272 GLU C O 1
ATOM 4662 N N . VAL E 1 37 ? 122.738 52.196 83.267 1.00 53.92 273 VAL C N 1
ATOM 4663 C CA . VAL E 1 37 ? 121.647 51.416 83.841 1.00 55.73 273 VAL C CA 1
ATOM 4664 C C . VAL E 1 37 ? 121.915 51.243 85.328 1.00 54.97 273 VAL C C 1
ATOM 4665 O O . VAL E 1 37 ? 123.048 50.963 85.728 1.00 55.79 273 VAL C O 1
ATOM 4669 N N . LYS E 1 38 ? 120.890 51.435 86.149 1.00 55.71 274 LYS C N 1
ATOM 4670 C CA . LYS E 1 38 ? 121.004 51.200 87.580 1.00 55.75 274 LYS C CA 1
ATOM 4671 C C . LYS E 1 38 ? 120.157 49.989 87.939 1.00 52.70 274 LYS C C 1
ATOM 4672 O O . LYS E 1 38 ? 118.999 49.890 87.522 1.00 53.45 274 LYS C O 1
ATOM 4678 N N . PHE E 1 39 ? 120.743 49.069 88.699 1.00 52.20 275 PHE C N 1
ATOM 4679 C CA . PHE E 1 39 ? 120.069 47.859 89.143 1.00 49.63 275 PHE C CA 1
ATOM 4680 C C . PHE E 1 39 ? 119.819 47.929 90.642 1.00 51.80 275 PHE C C 1
ATOM 4681 O O . PHE E 1 39 ? 120.698 48.334 91.410 1.00 52.70 275 PHE C O 1
ATOM 4689 N N . ASN E 1 40 ? 118.610 47.551 91.049 1.00 53.02 276 ASN C N 1
ATOM 4690 C CA . ASN E 1 40 ? 118.282 47.357 92.455 1.00 54.02 276 ASN C CA 1
ATOM 4691 C C . ASN E 1 40 ? 117.701 45.961 92.608 1.00 52.27 276 ASN C C 1
ATOM 4692 O O . ASN E 1 40 ? 116.659 45.652 92.019 1.00 55.12 276 ASN C O 1
ATOM 4697 N N . TRP E 1 41 ? 118.380 45.121 93.379 1.00 48.37 277 TRP C N 1
ATOM 4698 C CA . TRP E 1 41 ? 117.950 43.754 93.622 1.00 47.62 277 TRP C CA 1
ATOM 4699 C C . TRP E 1 41 ? 117.302 43.641 94.992 1.00 52.26 277 TRP C C 1
ATOM 4700 O O . TRP E 1 41 ? 117.720 44.303 95.945 1.00 54.34 277 TRP C O 1
ATOM 4711 N N . TYR E 1 42 ? 116.285 42.787 95.084 1.00 52.78 278 TYR C N 1
ATOM 4712 C CA . TYR E 1 42 ? 115.606 42.525 96.344 1.00 54.68 278 TYR C CA 1
ATOM 4713 C C . TYR E 1 42 ? 115.380 41.029 96.467 1.00 53.80 278 TYR C C 1
ATOM 4714 O O . TYR E 1 42 ? 114.948 40.382 95.508 1.00 54.67 278 TYR C O 1
ATOM 4723 N N . VAL E 1 43 ? 115.692 40.487 97.639 1.00 53.92 279 VAL C N 1
ATOM 4724 C CA . VAL E 1 43 ? 115.478 39.082 97.962 1.00 53.11 279 VAL C CA 1
ATOM 4725 C C . VAL E 1 43 ? 114.461 39.041 99.091 1.00 59.02 279 VAL C C 1
ATOM 4726 O O . VAL E 1 43 ? 114.775 39.411 100.229 1.00 60.57 279 VAL C O 1
ATOM 4730 N N . ASP E 1 44 ? 113.243 38.602 98.785 1.00 63.55 280 ASP C N 1
ATOM 4731 C CA . ASP E 1 44 ? 112.163 38.578 99.768 1.00 67.13 280 ASP C CA 1
ATOM 4732 C C . ASP E 1 44 ? 111.874 39.976 100.310 1.00 66.19 280 ASP C C 1
ATOM 4733 O O . ASP E 1 44 ? 111.539 40.145 101.485 1.00 71.13 280 ASP C O 1
ATOM 4738 N N . GLY E 1 45 ? 112.012 40.989 99.452 1.00 59.37 281 GLY C N 1
ATOM 4739 C CA . GLY E 1 45 ? 111.657 42.353 99.782 1.00 57.61 281 GLY C CA 1
ATOM 4740 C C . GLY E 1 45 ? 112.775 43.221 100.325 1.00 57.40 281 GLY C C 1
ATOM 4741 O O . GLY E 1 45 ? 112.599 44.444 100.401 1.00 57.77 281 GLY C O 1
ATOM 4742 N N . VAL E 1 46 ? 113.910 42.644 100.713 1.00 59.09 282 VAL C N 1
ATOM 4743 C CA . VAL E 1 46 ? 115.028 43.403 101.268 1.00 62.64 282 VAL C CA 1
ATOM 4744 C C . VAL E 1 46 ? 116.095 43.573 100.194 1.00 60.15 282 VAL C C 1
ATOM 4745 O O . VAL E 1 46 ? 116.464 42.607 99.514 1.00 58.19 282 VAL C O 1
ATOM 4749 N N . GLU E 1 47 ? 116.592 44.797 100.044 1.00 58.89 283 GLU C N 1
ATOM 4750 C CA . GLU E 1 47 ? 117.590 45.078 99.022 1.00 57.97 283 GLU C CA 1
ATOM 4751 C C . GLU E 1 47 ? 118.915 44.406 99.361 1.00 59.56 283 GLU C C 1
ATOM 4752 O O . GLU E 1 47 ? 119.338 44.373 100.520 1.00 64.96 283 GLU C O 1
ATOM 4758 N N . VAL E 1 48 ? 119.568 43.866 98.334 1.00 58.74 284 VAL C N 1
ATOM 4759 C CA . VAL E 1 48 ? 120.874 43.235 98.461 1.00 56.55 284 VAL C CA 1
ATOM 4760 C C . VAL E 1 48 ? 121.849 43.970 97.550 1.00 54.85 284 VAL C C 1
ATOM 4761 O O . VAL E 1 48 ? 121.456 44.686 96.625 1.00 52.06 284 VAL C O 1
ATOM 4765 N N . HIS E 1 49 ? 123.144 43.787 97.827 1.00 55.88 285 HIS C N 1
ATOM 4766 C CA . HIS E 1 49 ? 124.186 44.555 97.154 1.00 57.21 285 HIS C CA 1
ATOM 4767 C C . HIS E 1 49 ? 125.319 43.676 96.633 1.00 56.30 285 HIS C C 1
ATOM 4768 O O . HIS E 1 49 ? 126.392 44.191 96.304 1.00 58.18 285 HIS C O 1
ATOM 4775 N N . ASN E 1 50 ? 125.110 42.365 96.541 1.00 54.80 286 ASN C N 1
ATOM 4776 C CA . ASN E 1 50 ? 126.135 41.457 96.045 1.00 55.87 286 ASN C CA 1
ATOM 4777 C C . ASN E 1 50 ? 125.974 41.157 94.558 1.00 52.96 286 ASN C C 1
ATOM 4778 O O . ASN E 1 50 ? 126.622 40.238 94.048 1.00 58.07 286 ASN C O 1
ATOM 4783 N N . ALA E 1 51 ? 125.133 41.907 93.853 1.00 46.68 287 ALA C N 1
ATOM 4784 C CA . ALA E 1 51 ? 124.938 41.680 92.430 1.00 43.70 287 ALA C CA 1
ATOM 4785 C C . ALA E 1 51 ? 126.097 42.273 91.641 1.00 44.81 287 ALA C C 1
ATOM 4786 O O . ALA E 1 51 ? 126.757 43.220 92.077 1.00 45.48 287 ALA C O 1
ATOM 4788 N N . LYS E 1 52 ? 126.348 41.695 90.472 1.00 45.26 288 LYS C N 1
ATOM 4789 C CA . LYS E 1 52 ? 127.445 42.111 89.613 1.00 45.52 288 LYS C CA 1
ATOM 4790 C C . LYS E 1 52 ? 126.887 42.495 88.249 1.00 44.93 288 LYS C C 1
ATOM 4791 O O . LYS E 1 52 ? 126.149 41.718 87.633 1.00 41.92 288 LYS C O 1
ATOM 4797 N N . THR E 1 53 ? 127.240 43.690 87.781 1.00 45.19 289 THR C N 1
ATOM 4798 C CA . THR E 1 53 ? 126.797 44.191 86.485 1.00 43.54 289 THR C CA 1
ATOM 4799 C C . THR E 1 53 ? 127.878 43.907 85.453 1.00 45.87 289 THR C C 1
ATOM 4800 O O . THR E 1 53 ? 129.016 44.369 85.594 1.00 45.99 289 THR C O 1
ATOM 4804 N N . LYS E 1 54 ? 127.520 43.169 84.417 1.00 44.16 290 LYS C N 1
ATOM 4805 C CA . LYS E 1 54 ? 128.498 42.867 83.392 1.00 44.90 290 LYS C CA 1
ATOM 4806 C C . LYS E 1 54 ? 128.637 44.063 82.453 1.00 39.93 290 LYS C C 1
ATOM 4807 O O . LYS E 1 54 ? 127.689 44.832 82.275 1.00 39.63 290 LYS C O 1
ATOM 4813 N N . PRO E 1 55 ? 129.807 44.254 81.847 1.00 36.90 291 PRO C N 1
ATOM 4814 C CA . PRO E 1 55 ? 129.971 45.402 80.951 1.00 38.28 291 PRO C CA 1
ATOM 4815 C C . PRO E 1 55 ? 128.983 45.337 79.796 1.00 43.65 291 PRO C C 1
ATOM 4816 O O . PRO E 1 55 ? 128.727 44.273 79.227 1.00 43.27 291 PRO C O 1
ATOM 4820 N N . ARG E 1 56 ? 128.417 46.494 79.467 1.00 45.00 292 ARG C N 1
ATOM 4821 C CA . ARG E 1 56 ? 127.432 46.579 78.401 1.00 47.60 292 ARG C CA 1
ATOM 4822 C C . ARG E 1 56 ? 128.023 46.082 77.086 1.00 52.14 292 ARG C C 1
ATOM 4823 O O . ARG E 1 56 ? 129.209 46.265 76.798 1.00 47.97 292 ARG C O 1
ATOM 4831 N N . GLU E 1 57 ? 127.171 45.450 76.281 1.00 58.51 293 GLU C N 1
ATOM 4832 C CA . GLU E 1 57 ? 127.574 44.852 75.013 1.00 64.63 293 GLU C CA 1
ATOM 4833 C C . GLU E 1 57 ? 126.668 45.359 73.905 1.00 62.21 293 GLU C C 1
ATOM 4834 O O . GLU E 1 57 ? 125.447 45.182 73.969 1.00 60.26 293 GLU C O 1
ATOM 4840 N N . GLU E 1 58 ? 127.259 45.983 72.894 1.00 63.35 294 GLU C N 1
ATOM 4841 C CA . GLU E 1 58 ? 126.474 46.429 71.756 1.00 64.52 294 GLU C CA 1
ATOM 4842 C C . GLU E 1 58 ? 126.097 45.222 70.909 1.00 62.95 294 GLU C C 1
ATOM 4843 O O . GLU E 1 58 ? 126.922 44.340 70.651 1.00 59.09 294 GLU C O 1
ATOM 4849 N N . GLN E 1 59 ? 124.840 45.180 70.482 1.00 63.16 295 GLN C N 1
ATOM 4850 C CA . GLN E 1 59 ? 124.326 44.063 69.707 1.00 62.88 295 GLN C CA 1
ATOM 4851 C C . GLN E 1 59 ? 124.377 44.381 68.217 1.00 64.15 295 GLN C C 1
ATOM 4852 O O . GLN E 1 59 ? 124.648 45.509 67.798 1.00 66.46 295 GLN C O 1
ATOM 4858 N N . TYR E 1 60 ? 124.110 43.353 67.410 1.00 64.98 296 TYR C N 1
ATOM 4859 C CA . TYR E 1 60 ? 124.137 43.514 65.962 1.00 67.29 296 TYR C CA 1
ATOM 4860 C C . TYR E 1 60 ? 123.074 44.486 65.471 1.00 68.72 296 TYR C C 1
ATOM 4861 O O . TYR E 1 60 ? 123.219 45.045 64.379 1.00 73.88 296 TYR C O 1
ATOM 4870 N N . ASN E 1 61 ? 122.013 44.703 66.247 1.00 66.27 297 ASN C N 1
ATOM 4871 C CA . ASN E 1 61 ? 120.970 45.655 65.888 1.00 69.05 297 ASN C CA 1
ATOM 4872 C C . ASN E 1 61 ? 121.260 47.063 66.401 1.00 67.75 297 ASN C C 1
ATOM 4873 O O . ASN E 1 61 ? 120.356 47.904 66.415 1.00 65.14 297 ASN C O 1
ATOM 4878 N N . SER E 1 62 ? 122.494 47.330 66.833 1.00 71.93 298 SER C N 1
ATOM 4879 C CA . SER E 1 62 ? 122.918 48.663 67.268 1.00 74.57 298 SER C CA 1
ATOM 4880 C C . SER E 1 62 ? 122.178 49.125 68.525 1.00 70.61 298 SER C C 1
ATOM 4881 O O . SER E 1 62 ? 121.734 50.270 68.614 1.00 72.02 298 SER C O 1
ATOM 4884 N N . THR E 1 63 ? 122.045 48.230 69.500 1.00 67.07 299 THR C N 1
ATOM 4885 C CA . THR E 1 63 ? 121.529 48.575 70.818 1.00 62.03 299 THR C CA 1
ATOM 4886 C C . THR E 1 63 ? 122.400 47.894 71.861 1.00 60.12 299 THR C C 1
ATOM 4887 O O . THR E 1 63 ? 123.026 46.866 71.586 1.00 60.87 299 THR C O 1
ATOM 4891 N N . TYR E 1 64 ? 122.447 48.471 73.056 1.00 56.80 300 TYR C N 1
ATOM 4892 C CA . TYR E 1 64 ? 123.235 47.883 74.126 1.00 53.11 300 TYR C CA 1
ATOM 4893 C C . TYR E 1 64 ? 122.420 46.856 74.899 1.00 49.39 300 TYR C C 1
ATOM 4894 O O . TYR E 1 64 ? 121.196 46.954 75.016 1.00 47.56 300 TYR C O 1
ATOM 4903 N N . ARG E 1 65 ? 123.129 45.860 75.421 1.00 48.36 301 ARG C N 1
ATOM 4904 C CA . ARG E 1 65 ? 122.574 44.830 76.289 1.00 45.71 301 ARG C CA 1
ATOM 4905 C C . ARG E 1 65 ? 123.386 44.820 77.576 1.00 44.11 301 ARG C C 1
ATOM 4906 O O . ARG E 1 65 ? 124.603 44.607 77.537 1.00 41.59 301 ARG C O 1
ATOM 4914 N N . VAL E 1 66 ? 122.729 45.088 78.703 1.00 44.07 302 VAL C N 1
ATOM 4915 C CA . VAL E 1 66 ? 123.389 45.133 80.004 1.00 45.36 302 VAL C CA 1
ATOM 4916 C C . VAL E 1 66 ? 122.774 44.059 80.888 1.00 41.72 302 VAL C C 1
ATOM 4917 O O . VAL E 1 66 ? 121.546 43.953 80.982 1.00 40.92 302 VAL C O 1
ATOM 4921 N N . VAL E 1 67 ? 123.627 43.282 81.547 1.00 40.45 303 VAL C N 1
ATOM 4922 C CA . VAL E 1 67 ? 123.205 42.138 82.343 1.00 40.63 303 VAL C CA 1
ATOM 4923 C C . VAL E 1 67 ? 123.688 42.320 83.774 1.00 44.55 303 VAL C C 1
ATOM 4924 O O . VAL E 1 67 ? 124.827 42.739 84.011 1.00 44.16 303 VAL C O 1
ATOM 4928 N N . SER E 1 68 ? 122.815 42.002 84.725 1.00 44.48 304 SER C N 1
ATOM 4929 C CA . SER E 1 68 ? 123.163 41.972 86.138 1.00 45.26 304 SER C CA 1
ATOM 4930 C C . SER E 1 68 ? 122.943 40.558 86.655 1.00 45.61 304 SER C C 1
ATOM 4931 O O . SER E 1 68 ? 121.905 39.947 86.380 1.00 45.28 304 SER C O 1
ATOM 4934 N N . VAL E 1 69 ? 123.926 40.040 87.386 1.00 45.42 305 VAL C N 1
ATOM 4935 C CA . VAL E 1 69 ? 123.918 38.666 87.870 1.00 46.13 305 VAL C CA 1
ATOM 4936 C C . VAL E 1 69 ? 123.957 38.698 89.391 1.00 45.07 305 VAL C C 1
ATOM 4937 O O . VAL E 1 69 ? 124.830 39.344 89.982 1.00 47.05 305 VAL C O 1
ATOM 4941 N N . LEU E 1 70 ? 123.014 38.001 90.018 1.00 45.77 306 LEU C N 1
ATOM 4942 C CA . LEU E 1 70 ? 122.928 37.909 91.471 1.00 45.75 306 LEU C CA 1
ATOM 4943 C C . LEU E 1 70 ? 123.031 36.449 91.885 1.00 47.33 306 LEU C C 1
ATOM 4944 O O . LEU E 1 70 ? 122.198 35.628 91.487 1.00 47.11 306 LEU C O 1
ATOM 4949 N N . THR E 1 71 ? 124.050 36.130 92.676 1.00 49.81 307 THR C N 1
ATOM 4950 C CA . THR E 1 71 ? 124.146 34.807 93.274 1.00 51.75 307 THR C CA 1
ATOM 4951 C C . THR E 1 71 ? 123.007 34.602 94.265 1.00 50.57 307 THR C C 1
ATOM 4952 O O . THR E 1 71 ? 122.632 35.518 95.002 1.00 50.29 307 THR C O 1
ATOM 4956 N N . VAL E 1 72 ? 122.440 33.398 94.263 1.00 51.90 308 VAL C N 1
ATOM 4957 C CA . VAL E 1 72 ? 121.352 33.046 95.167 1.00 52.74 308 VAL C CA 1
ATOM 4958 C C . VAL E 1 72 ? 121.756 31.810 95.956 1.00 52.08 308 VAL C C 1
ATOM 4959 O O . VAL E 1 72 ? 122.593 31.014 95.518 1.00 52.79 308 VAL C O 1
ATOM 4963 N N . LEU E 1 73 ? 121.159 31.660 97.135 1.00 50.63 309 LEU C N 1
ATOM 4964 C CA . LEU E 1 73 ? 121.348 30.458 97.933 1.00 50.06 309 LEU C CA 1
ATOM 4965 C C . LEU E 1 73 ? 120.409 29.362 97.447 1.00 51.00 309 LEU C C 1
ATOM 4966 O O . LEU E 1 73 ? 119.238 29.614 97.148 1.00 49.40 309 LEU C O 1
ATOM 4971 N N . HIS E 1 74 ? 120.937 28.138 97.366 1.00 54.29 310 HIS C N 1
ATOM 4972 C CA . HIS E 1 74 ? 120.150 27.011 96.871 1.00 58.43 310 HIS C CA 1
ATOM 4973 C C . HIS E 1 74 ? 118.806 26.912 97.584 1.00 63.05 310 HIS C C 1
ATOM 4974 O O . HIS E 1 74 ? 117.754 26.822 96.943 1.00 61.12 310 HIS C O 1
ATOM 4981 N N . GLN E 1 75 ? 118.825 26.934 98.919 1.00 69.20 311 GLN C N 1
ATOM 4982 C CA . GLN E 1 75 ? 117.601 26.714 99.685 1.00 73.27 311 GLN C CA 1
ATOM 4983 C C . GLN E 1 75 ? 116.620 27.873 99.547 1.00 69.28 311 GLN C C 1
ATOM 4984 O O . GLN E 1 75 ? 115.404 27.656 99.597 1.00 72.82 311 GLN C O 1
ATOM 4990 N N . ASP E 1 76 ? 117.114 29.101 99.376 1.00 59.20 312 ASP C N 1
ATOM 4991 C CA . ASP E 1 76 ? 116.213 30.240 99.227 1.00 53.82 312 ASP C CA 1
ATOM 4992 C C . ASP E 1 76 ? 115.355 30.099 97.975 1.00 55.90 312 ASP C C 1
ATOM 4993 O O . ASP E 1 76 ? 114.137 30.307 98.014 1.00 54.66 312 ASP C O 1
ATOM 4998 N N . TRP E 1 77 ? 115.976 29.741 96.851 1.00 56.23 313 TRP C N 1
ATOM 4999 C CA . TRP E 1 77 ? 115.217 29.557 95.620 1.00 58.46 313 TRP C CA 1
ATOM 5000 C C . TRP E 1 77 ? 114.279 28.361 95.727 1.00 61.74 313 TRP C C 1
ATOM 5001 O O . TRP E 1 77 ? 113.113 28.435 95.322 1.00 63.59 313 TRP C O 1
ATOM 5012 N N . LEU E 1 78 ? 114.777 27.242 96.257 1.00 61.29 314 LEU C N 1
ATOM 5013 C CA . LEU E 1 78 ? 113.958 26.038 96.352 1.00 61.84 314 LEU C CA 1
ATOM 5014 C C . LEU E 1 78 ? 112.766 26.232 97.283 1.00 64.67 314 LEU C C 1
ATOM 5015 O O . LEU E 1 78 ? 111.742 25.558 97.123 1.00 67.41 314 LEU C O 1
ATOM 5020 N N . ASN E 1 79 ? 112.872 27.140 98.252 1.00 66.22 315 ASN C N 1
ATOM 5021 C CA . ASN E 1 79 ? 111.775 27.413 99.174 1.00 69.47 315 ASN C CA 1
ATOM 5022 C C . ASN E 1 79 ? 110.839 28.514 98.687 1.00 70.19 315 ASN C C 1
ATOM 5023 O O . ASN E 1 79 ? 109.891 28.859 99.400 1.00 70.36 315 ASN C O 1
ATOM 5028 N N . GLY E 1 80 ? 111.072 29.066 97.500 1.00 69.57 316 GLY C N 1
ATOM 5029 C CA . GLY E 1 80 ? 110.112 29.956 96.880 1.00 71.61 316 GLY C CA 1
ATOM 5030 C C . GLY E 1 80 ? 110.277 31.430 97.171 1.00 69.16 316 GLY C C 1
ATOM 5031 O O . GLY E 1 80 ? 109.311 32.184 97.010 1.00 73.02 316 GLY C O 1
ATOM 5032 N N . LYS E 1 81 ? 111.460 31.872 97.588 1.00 62.32 317 LYS C N 1
ATOM 5033 C CA . LYS E 1 81 ? 111.677 33.295 97.805 1.00 59.74 317 LYS C CA 1
ATOM 5034 C C . LYS E 1 81 ? 111.620 34.052 96.483 1.00 59.38 317 LYS C C 1
ATOM 5035 O O . LYS E 1 81 ? 112.013 33.542 95.429 1.00 56.72 317 LYS C O 1
ATOM 5041 N N . GLU E 1 82 ? 111.126 35.284 96.547 1.00 62.20 318 GLU C N 1
ATOM 5042 C CA . GLU E 1 82 ? 110.955 36.116 95.366 1.00 61.80 318 GLU C CA 1
ATOM 5043 C C . GLU E 1 82 ? 112.159 37.027 95.187 1.00 58.88 318 GLU C C 1
ATOM 5044 O O . GLU E 1 82 ? 112.651 37.627 96.148 1.00 56.58 318 GLU C O 1
ATOM 5050 N N . TYR E 1 83 ? 112.631 37.116 93.947 1.00 57.96 319 TYR C N 1
ATOM 5051 C CA . TYR E 1 83 ? 113.769 37.946 93.580 1.00 56.79 319 TYR C CA 1
ATOM 5052 C C . TYR E 1 83 ? 113.279 39.033 92.637 1.00 56.55 319 TYR C C 1
ATOM 5053 O O . TYR E 1 83 ? 112.750 38.731 91.562 1.00 57.84 319 TYR C O 1
ATOM 5062 N N . LYS E 1 84 ? 113.440 40.289 93.043 1.00 55.13 320 LYS C N 1
ATOM 5063 C CA . LYS E 1 84 ? 112.968 41.428 92.269 1.00 55.18 320 LYS C CA 1
ATOM 5064 C C . LYS E 1 84 ? 114.159 42.168 91.680 1.00 52.90 320 LYS C C 1
ATOM 5065 O O . LYS E 1 84 ? 115.114 42.490 92.397 1.00 52.31 320 LYS C O 1
ATOM 5071 N N . CYS E 1 85 ? 114.098 42.436 90.380 1.00 51.94 321 CYS C N 1
ATOM 5072 C CA . CYS E 1 85 ? 115.065 43.286 89.701 1.00 51.65 321 CYS C CA 1
ATOM 5073 C C . CYS E 1 85 ? 114.381 44.581 89.293 1.00 51.61 321 CYS C C 1
ATOM 5074 O O . CYS E 1 85 ? 113.346 44.553 88.619 1.00 53.06 321 CYS C O 1
ATOM 5077 N N . LYS E 1 86 ? 114.951 45.709 89.705 1.00 50.49 322 LYS C N 1
ATOM 5078 C CA . LYS E 1 86 ? 114.436 47.022 89.344 1.00 52.24 322 LYS C CA 1
ATOM 5079 C C . LYS E 1 86 ? 115.486 47.725 88.496 1.00 50.58 322 LYS C C 1
ATOM 5080 O O . LYS E 1 86 ? 116.643 47.850 88.912 1.00 47.80 322 LYS C O 1
ATOM 5086 N N . VAL E 1 87 ? 115.084 48.167 87.306 1.00 53.14 323 VAL C N 1
ATOM 5087 C CA . VAL E 1 87 ? 115.994 48.735 86.316 1.00 52.95 323 VAL C CA 1
ATOM 5088 C C . VAL E 1 87 ? 115.620 50.195 86.112 1.00 56.66 323 VAL C C 1
ATOM 5089 O O . VAL E 1 87 ? 114.471 50.505 85.770 1.00 56.76 323 VAL C O 1
ATOM 5093 N N . SER E 1 88 ? 116.587 51.086 86.317 1.00 58.07 324 SER C N 1
ATOM 5094 C CA . SER E 1 88 ? 116.405 52.513 86.096 1.00 61.14 324 SER C CA 1
ATOM 5095 C C . SER E 1 88 ? 117.280 52.973 84.938 1.00 60.23 324 SER C C 1
ATOM 5096 O O . SER E 1 88 ? 118.413 52.510 84.776 1.00 60.97 324 SER C O 1
ATOM 5099 N N . ASN E 1 89 ? 116.740 53.886 84.136 1.00 58.34 325 ASN C N 1
ATOM 5100 C CA . ASN E 1 89 ? 117.426 54.405 82.964 1.00 57.52 325 ASN C CA 1
ATOM 5101 C C . ASN E 1 89 ? 116.698 55.669 82.534 1.00 64.22 325 ASN C C 1
ATOM 5102 O O . ASN E 1 89 ? 115.465 55.713 82.562 1.00 64.51 325 ASN C O 1
ATOM 5107 N N . LYS E 1 90 ? 117.456 56.692 82.134 1.00 73.80 326 LYS C N 1
ATOM 5108 C CA . LYS E 1 90 ? 116.832 57.974 81.822 1.00 80.77 326 LYS C CA 1
ATOM 5109 C C . LYS E 1 90 ? 115.877 57.887 80.641 1.00 79.73 326 LYS C C 1
ATOM 5110 O O . LYS E 1 90 ? 115.029 58.772 80.482 1.00 84.56 326 LYS C O 1
ATOM 5116 N N . ALA E 1 91 ? 115.986 56.851 79.811 1.00 71.50 327 ALA C N 1
ATOM 5117 C CA . ALA E 1 91 ? 115.041 56.680 78.717 1.00 66.63 327 ALA C CA 1
ATOM 5118 C C . ALA E 1 91 ? 113.706 56.117 79.185 1.00 65.60 327 ALA C C 1
ATOM 5119 O O . ALA E 1 91 ? 112.754 56.090 78.397 1.00 64.82 327 ALA C O 1
ATOM 5121 N N . LEU E 1 92 ? 113.610 55.673 80.444 1.00 67.14 328 LEU C N 1
ATOM 5122 C CA . LEU E 1 92 ? 112.360 55.150 80.978 1.00 70.52 328 LEU C CA 1
ATOM 5123 C C . LEU E 1 92 ? 111.645 56.239 81.758 1.00 73.88 328 LEU C C 1
ATOM 5124 O O . LEU E 1 92 ? 112.290 56.936 82.554 1.00 74.65 328 LEU C O 1
ATOM 5129 N N . PRO E 1 93 ? 110.334 56.422 81.583 1.00 74.41 329 PRO C N 1
ATOM 5130 C CA . PRO E 1 93 ? 109.626 57.384 82.442 1.00 75.41 329 PRO C CA 1
ATOM 5131 C C . PRO E 1 93 ? 109.655 56.988 83.905 1.00 72.77 329 PRO C C 1
ATOM 5132 O O . PRO E 1 93 ? 109.647 57.863 84.779 1.00 74.57 329 PRO C O 1
ATOM 5136 N N . ALA E 1 94 ? 109.699 55.693 84.194 1.00 69.22 330 ALA C N 1
ATOM 5137 C CA . ALA E 1 94 ? 109.805 55.193 85.555 1.00 67.71 330 ALA C CA 1
ATOM 5138 C C . ALA E 1 94 ? 110.547 53.867 85.513 1.00 63.14 330 ALA C C 1
ATOM 5139 O O . ALA E 1 94 ? 110.594 53.211 84.466 1.00 64.19 330 ALA C O 1
ATOM 5141 N N . PRO E 1 95 ? 111.145 53.449 86.628 1.00 58.78 331 PRO C N 1
ATOM 5142 C CA . PRO E 1 95 ? 111.866 52.171 86.632 1.00 54.25 331 PRO C CA 1
ATOM 5143 C C . PRO E 1 95 ? 110.947 51.001 86.313 1.00 54.26 331 PRO C C 1
ATOM 5144 O O . PRO E 1 95 ? 109.738 51.045 86.550 1.00 54.71 331 PRO C O 1
ATOM 5148 N N . ILE E 1 96 ? 111.541 49.950 85.750 1.00 56.01 332 ILE C N 1
ATOM 5149 C CA . ILE E 1 96 ? 110.843 48.703 85.455 1.00 58.77 332 ILE C CA 1
ATOM 5150 C C . ILE E 1 96 ? 111.179 47.697 86.547 1.00 59.22 332 ILE C C 1
ATOM 5151 O O . ILE E 1 96 ? 112.339 47.580 86.965 1.00 55.10 332 ILE C O 1
ATOM 5156 N N . GLU E 1 97 ? 110.166 46.969 87.013 1.00 62.39 333 GLU C N 1
ATOM 5157 C CA . GLU E 1 97 ? 110.331 45.963 88.054 1.00 63.25 333 GLU C CA 1
ATOM 5158 C C . GLU E 1 97 ? 109.825 44.618 87.554 1.00 64.05 333 GLU C C 1
ATOM 5159 O O . GLU E 1 97 ? 108.692 44.515 87.071 1.00 67.56 333 GLU C O 1
ATOM 5165 N N . LYS E 1 98 ? 110.670 43.596 87.665 1.00 62.87 334 LYS C N 1
ATOM 5166 C CA . LYS E 1 98 ? 110.314 42.226 87.328 1.00 63.46 334 LYS C CA 1
ATOM 5167 C C . LYS E 1 98 ? 110.597 41.339 88.530 1.00 64.01 334 LYS C C 1
ATOM 5168 O O . LYS E 1 98 ? 111.624 41.496 89.197 1.00 62.36 334 LYS C O 1
ATOM 5174 N N . THR E 1 99 ? 109.683 40.413 88.807 1.00 66.87 335 THR C N 1
ATOM 5175 C CA . THR E 1 99 ? 109.817 39.494 89.927 1.00 67.55 335 THR C CA 1
ATOM 5176 C C . THR E 1 99 ? 109.670 38.067 89.421 1.00 66.91 335 THR C C 1
ATOM 5177 O O . THR E 1 99 ? 108.836 37.791 88.554 1.00 70.38 335 THR C O 1
ATOM 5181 N N . ILE E 1 100 ? 110.489 37.165 89.964 1.00 60.63 336 ILE C N 1
ATOM 5182 C CA . ILE E 1 100 ? 110.425 35.747 89.636 1.00 59.18 336 ILE C CA 1
ATOM 5183 C C . ILE E 1 100 ? 110.580 34.921 90.905 1.00 59.78 336 ILE C C 1
ATOM 5184 O O . ILE E 1 100 ? 111.041 35.404 91.941 1.00 59.43 336 ILE C O 1
ATOM 5189 N N . SER E 1 101 ? 110.188 33.655 90.800 1.00 77.08 337 SER C N 1
ATOM 5190 C CA . SER E 1 101 ? 110.324 32.700 91.890 1.00 77.47 337 SER C CA 1
ATOM 5191 C C . SER E 1 101 ? 110.224 31.301 91.299 1.00 73.53 337 SER C C 1
ATOM 5192 O O . SER E 1 101 ? 109.890 31.123 90.125 1.00 73.74 337 SER C O 1
ATOM 5195 N N . LYS E 1 102 ? 110.528 30.307 92.129 1.00 71.77 338 LYS C N 1
ATOM 5196 C CA . LYS E 1 102 ? 110.439 28.917 91.704 1.00 69.27 338 LYS C CA 1
ATOM 5197 C C . LYS E 1 102 ? 109.011 28.553 91.311 1.00 69.78 338 LYS C C 1
ATOM 5198 O O . LYS E 1 102 ? 108.037 29.054 91.879 1.00 70.99 338 LYS C O 1
ATOM 5204 N N . ALA E 1 103 ? 108.895 27.666 90.324 1.00 69.89 339 ALA C N 1
ATOM 5205 C CA . ALA E 1 103 ? 107.584 27.222 89.876 1.00 74.02 339 ALA C CA 1
ATOM 5206 C C . ALA E 1 103 ? 106.862 26.503 91.008 1.00 78.60 339 ALA C C 1
ATOM 5207 O O . ALA E 1 103 ? 107.440 25.648 91.687 1.00 78.33 339 ALA C O 1
ATOM 5209 N N . LYS E 1 104 ? 105.595 26.847 91.200 1.00 81.56 340 LYS C N 1
ATOM 5210 C CA . LYS E 1 104 ? 104.750 26.237 92.214 1.00 82.55 340 LYS C CA 1
ATOM 5211 C C . LYS E 1 104 ? 104.044 24.996 91.672 1.00 76.06 340 LYS C C 1
ATOM 5212 O O . LYS E 1 104 ? 103.932 24.790 90.461 1.00 77.56 340 LYS C O 1
ATOM 5218 N N . GLY E 1 105 ? 103.569 24.164 92.596 1.00 68.30 341 GLY C N 1
ATOM 5219 C CA . GLY E 1 105 ? 102.902 22.926 92.242 1.00 62.80 341 GLY C CA 1
ATOM 5220 C C . GLY E 1 105 ? 103.491 21.717 92.936 1.00 65.59 341 GLY C C 1
ATOM 5221 O O . GLY E 1 105 ? 104.653 21.737 93.351 1.00 63.19 341 GLY C O 1
ATOM 5222 N N . GLN E 1 106 ? 102.699 20.660 93.072 1.00 73.28 342 GLN C N 1
ATOM 5223 C CA . GLN E 1 106 ? 103.150 19.461 93.763 1.00 78.63 342 GLN C CA 1
ATOM 5224 C C . GLN E 1 106 ? 104.301 18.820 92.995 1.00 76.17 342 GLN C C 1
ATOM 5225 O O . GLN E 1 106 ? 104.111 18.422 91.835 1.00 74.76 342 GLN C O 1
ATOM 5231 N N . PRO E 1 107 ? 105.490 18.689 93.585 1.00 73.30 343 PRO C N 1
ATOM 5232 C CA . PRO E 1 107 ? 106.578 18.006 92.877 1.00 69.29 343 PRO C CA 1
ATOM 5233 C C . PRO E 1 107 ? 106.248 16.540 92.640 1.00 68.03 343 PRO C C 1
ATOM 5234 O O . PRO E 1 107 ? 105.604 15.886 93.462 1.00 72.52 343 PRO C O 1
ATOM 5238 N N . ARG E 1 108 ? 106.696 16.029 91.498 1.00 64.49 344 ARG C N 1
ATOM 5239 C CA . ARG E 1 108 ? 106.469 14.644 91.115 1.00 62.57 344 ARG C CA 1
ATOM 5240 C C . ARG E 1 108 ? 107.776 14.054 90.606 1.00 58.31 344 ARG C C 1
ATOM 5241 O O . ARG E 1 108 ? 108.504 14.701 89.848 1.00 57.06 344 ARG C O 1
ATOM 5249 N N . GLU E 1 109 ? 108.066 12.829 91.023 1.00 58.03 345 GLU C N 1
ATOM 5250 C CA . GLU E 1 109 ? 109.377 12.236 90.777 1.00 58.81 345 GLU C CA 1
ATOM 5251 C C . GLU E 1 109 ? 109.500 11.784 89.324 1.00 58.27 345 GLU C C 1
ATOM 5252 O O . GLU E 1 109 ? 108.592 11.125 88.810 1.00 58.86 345 GLU C O 1
ATOM 5258 N N . PRO E 1 110 ? 110.594 12.115 88.635 1.00 60.97 346 PRO C N 1
ATOM 5259 C CA . PRO E 1 110 ? 110.785 11.590 87.278 1.00 58.82 346 PRO C CA 1
ATOM 5260 C C . PRO E 1 110 ? 111.055 10.095 87.296 1.00 58.36 346 PRO C C 1
ATOM 5261 O O . PRO E 1 110 ? 111.711 9.574 88.201 1.00 62.38 346 PRO C O 1
ATOM 5265 N N . GLN E 1 111 ? 110.542 9.407 86.280 1.00 52.53 347 GLN C N 1
ATOM 5266 C CA . GLN E 1 111 ? 110.898 8.021 86.011 1.00 52.34 347 GLN C CA 1
ATOM 5267 C C . GLN E 1 111 ? 111.890 7.997 84.857 1.00 48.33 347 GLN C C 1
ATOM 5268 O O . GLN E 1 111 ? 111.607 8.534 83.781 1.00 46.83 347 GLN C O 1
ATOM 5274 N N . VAL E 1 112 ? 113.042 7.367 85.077 1.00 46.74 348 VAL C N 1
ATOM 5275 C CA . VAL E 1 112 ? 114.154 7.401 84.131 1.00 45.04 348 VAL C CA 1
ATOM 5276 C C . VAL E 1 112 ? 114.368 5.995 83.590 1.00 44.86 348 VAL C C 1
ATOM 5277 O O . VAL E 1 112 ? 114.608 5.053 84.355 1.00 46.07 348 VAL C O 1
ATOM 5281 N N . TYR E 1 113 ? 114.293 5.862 82.267 1.00 46.07 349 TYR C N 1
ATOM 5282 C CA . TYR E 1 113 ? 114.507 4.598 81.578 1.00 45.79 349 TYR C CA 1
ATOM 5283 C C . TYR E 1 113 ? 115.500 4.795 80.442 1.00 45.03 349 TYR C C 1
ATOM 5284 O O . TYR E 1 113 ? 115.457 5.807 79.737 1.00 45.17 349 TYR C O 1
ATOM 5293 N N . THR E 1 114 ? 116.402 3.833 80.279 1.00 45.25 350 THR C N 1
ATOM 5294 C CA . THR E 1 114 ? 117.345 3.824 79.171 1.00 40.09 350 THR C CA 1
ATOM 5295 C C . THR E 1 114 ? 116.896 2.820 78.117 1.00 39.48 350 THR C C 1
ATOM 5296 O O . THR E 1 114 ? 116.460 1.713 78.445 1.00 41.49 350 THR C O 1
ATOM 5300 N N . LEU E 1 115 ? 116.998 3.218 76.850 1.00 39.29 351 LEU C N 1
ATOM 5301 C CA . LEU E 1 115 ? 116.586 2.386 75.733 1.00 40.13 351 LEU C CA 1
ATOM 5302 C C . LEU E 1 115 ? 117.763 2.170 74.790 1.00 40.70 351 LEU C C 1
ATOM 5303 O O . LEU E 1 115 ? 118.395 3.148 74.368 1.00 40.23 351 LEU C O 1
ATOM 5308 N N . PRO E 1 116 ? 118.094 0.930 74.440 1.00 43.19 352 PRO C N 1
ATOM 5309 C CA . PRO E 1 116 ? 119.216 0.693 73.525 1.00 44.55 352 PRO C CA 1
ATOM 5310 C C . PRO E 1 116 ? 118.859 1.094 72.106 1.00 42.14 352 PRO C C 1
ATOM 5311 O O . PRO E 1 116 ? 117.690 1.377 71.804 1.00 39.05 352 PRO C O 1
ATOM 5315 N N . PRO E 1 117 ? 119.836 1.127 71.201 1.00 46.00 353 PRO C N 1
ATOM 5316 C CA . PRO E 1 117 ? 119.532 1.468 69.808 1.00 46.35 353 PRO C CA 1
ATOM 5317 C C . PRO E 1 117 ? 118.614 0.433 69.176 1.00 47.26 353 PRO C C 1
ATOM 5318 O O . PRO E 1 117 ? 118.654 -0.753 69.510 1.00 50.00 353 PRO C O 1
ATOM 5322 N N . SER E 1 118 ? 117.770 0.898 68.259 1.00 46.03 354 SER C N 1
ATOM 5323 C CA . SER E 1 118 ? 116.972 -0.026 67.470 1.00 45.84 354 SER C CA 1
ATOM 5324 C C . SER E 1 118 ? 117.896 -0.952 66.694 1.00 47.04 354 SER C C 1
ATOM 5325 O O . SER E 1 118 ? 118.947 -0.534 66.202 1.00 46.46 354 SER C O 1
ATOM 5328 N N . ARG E 1 119 ? 117.512 -2.227 66.600 1.00 50.57 355 ARG C N 1
ATOM 5329 C CA . ARG E 1 119 ? 118.342 -3.170 65.861 1.00 54.45 355 ARG C CA 1
ATOM 5330 C C . ARG E 1 119 ? 118.523 -2.721 64.414 1.00 55.12 355 ARG C C 1
ATOM 5331 O O . ARG E 1 119 ? 119.563 -2.992 63.803 1.00 54.27 355 ARG C O 1
ATOM 5339 N N . GLU E 1 120 ? 117.517 -2.044 63.850 1.00 56.76 356 GLU C N 1
ATOM 5340 C CA . GLU E 1 120 ? 117.595 -1.560 62.476 1.00 57.43 356 GLU C CA 1
ATOM 5341 C C . GLU E 1 120 ? 118.611 -0.436 62.309 1.00 54.38 356 GLU C C 1
ATOM 5342 O O . GLU E 1 120 ? 119.053 -0.182 61.184 1.00 55.90 356 GLU C O 1
ATOM 5348 N N . GLU E 1 121 ? 118.974 0.253 63.390 1.00 51.66 357 GLU C N 1
ATOM 5349 C CA . GLU E 1 121 ? 119.996 1.290 63.327 1.00 50.39 357 GLU C CA 1
ATOM 5350 C C . GLU E 1 121 ? 121.412 0.728 63.367 1.00 52.62 357 GLU C C 1
ATOM 5351 O O . GLU E 1 121 ? 122.359 1.461 63.063 1.00 52.21 357 GLU C O 1
ATOM 5357 N N . MET E 1 122 ? 121.577 -0.553 63.708 1.00 54.26 358 MET C N 1
ATOM 5358 C CA . MET E 1 122 ? 122.902 -1.152 63.839 1.00 55.41 358 MET C CA 1
ATOM 5359 C C . MET E 1 122 ? 123.637 -1.289 62.511 1.00 55.74 358 MET C C 1
ATOM 5360 O O . MET E 1 122 ? 124.777 -1.763 62.509 1.00 53.95 358 MET C O 1
ATOM 5365 N N . THR E 1 123 ? 123.031 -0.889 61.396 1.00 57.80 359 THR C N 1
ATOM 5366 C CA . THR E 1 123 ? 123.719 -0.859 60.113 1.00 61.83 359 THR C CA 1
ATOM 5367 C C . THR E 1 123 ? 124.414 0.473 59.850 1.00 60.57 359 THR C C 1
ATOM 5368 O O . THR E 1 123 ? 125.175 0.577 58.882 1.00 61.21 359 THR C O 1
ATOM 5372 N N . LYS E 1 124 ? 124.171 1.480 60.683 1.00 57.01 360 LYS C N 1
ATOM 5373 C CA . LYS E 1 124 ? 124.813 2.781 60.578 1.00 55.11 360 LYS C CA 1
ATOM 5374 C C . LYS E 1 124 ? 126.126 2.788 61.357 1.00 53.41 360 LYS C C 1
ATOM 5375 O O . LYS E 1 124 ? 126.341 1.984 62.267 1.00 51.63 360 LYS C O 1
ATOM 5381 N N . ASN E 1 125 ? 127.020 3.703 60.972 1.00 54.41 361 ASN C N 1
ATOM 5382 C CA . ASN E 1 125 ? 128.293 3.824 61.677 1.00 55.47 361 ASN C CA 1
ATOM 5383 C C . ASN E 1 125 ? 128.110 4.380 63.085 1.00 54.22 361 ASN C C 1
ATOM 5384 O O . ASN E 1 125 ? 128.913 4.077 63.976 1.00 56.01 361 ASN C O 1
ATOM 5389 N N . GLN E 1 126 ? 127.077 5.190 63.307 1.00 50.50 362 GLN C N 1
ATOM 5390 C CA . GLN E 1 126 ? 126.743 5.700 64.629 1.00 50.43 362 GLN C CA 1
ATOM 5391 C C . GLN E 1 126 ? 125.344 5.241 65.023 1.00 46.97 362 GLN C C 1
ATOM 5392 O O . GLN E 1 126 ? 124.464 5.077 64.173 1.00 48.36 362 GLN C O 1
ATOM 5398 N N . VAL E 1 127 ? 125.144 5.032 66.327 1.00 43.72 363 VAL C N 1
ATOM 5399 C CA . VAL E 1 127 ? 123.883 4.530 66.857 1.00 40.55 363 VAL C CA 1
ATOM 5400 C C . VAL E 1 127 ? 123.404 5.475 67.951 1.00 40.57 363 VAL C C 1
ATOM 5401 O O . VAL E 1 127 ? 124.173 6.258 68.513 1.00 39.95 363 VAL C O 1
ATOM 5405 N N . SER E 1 128 ? 122.111 5.385 68.252 1.00 40.61 364 SER C N 1
ATOM 5406 C CA . SER E 1 128 ? 121.445 6.309 69.161 1.00 39.56 364 SER C CA 1
ATOM 5407 C C . SER E 1 128 ? 121.110 5.597 70.465 1.00 39.35 364 SER C C 1
ATOM 5408 O O . SER E 1 128 ? 120.407 4.582 70.462 1.00 40.83 364 SER C O 1
ATOM 5411 N N . LEU E 1 129 ? 121.617 6.132 71.571 1.00 39.40 365 LEU C N 1
ATOM 5412 C CA . LEU E 1 129 ? 121.255 5.689 72.909 1.00 38.38 365 LEU C CA 1
ATOM 5413 C C . LEU E 1 129 ? 120.238 6.667 73.478 1.00 39.92 365 LEU C C 1
ATOM 5414 O O . LEU E 1 129 ? 120.452 7.883 73.436 1.00 40.43 365 LEU C O 1
ATOM 5419 N N . THR E 1 130 ? 119.129 6.141 73.992 1.00 39.77 366 THR C N 1
ATOM 5420 C CA . THR E 1 130 ? 117.982 6.954 74.369 1.00 38.30 366 THR C CA 1
ATOM 5421 C C . THR E 1 130 ? 117.733 6.881 75.868 1.00 39.70 366 THR C C 1
ATOM 5422 O O . THR E 1 130 ? 117.822 5.809 76.475 1.00 39.44 366 THR C O 1
ATOM 5426 N N . CYS E 1 131 ? 117.405 8.030 76.453 1.00 40.76 367 CYS C N 1
ATOM 5427 C CA . CYS E 1 131 ? 117.022 8.128 77.855 1.00 44.57 367 CYS C CA 1
ATOM 5428 C C . CYS E 1 131 ? 115.622 8.717 77.932 1.00 43.06 367 CYS C C 1
ATOM 5429 O O . CYS E 1 131 ? 115.397 9.848 77.492 1.00 42.79 367 CYS C O 1
ATOM 5432 N N . LEU E 1 132 ? 114.686 7.946 78.480 1.00 46.34 368 LEU C N 1
ATOM 5433 C CA . LEU E 1 132 ? 113.306 8.382 78.662 1.00 47.03 368 LEU C CA 1
ATOM 5434 C C . LEU E 1 132 ? 113.106 8.863 80.095 1.00 47.07 368 LEU C C 1
ATOM 5435 O O . LEU E 1 132 ? 113.314 8.099 81.045 1.00 46.30 368 LEU C O 1
ATOM 5440 N N . VAL E 1 133 ? 112.712 10.126 80.245 1.00 45.62 369 VAL C N 1
ATOM 5441 C CA . VAL E 1 133 ? 112.389 10.716 81.539 1.00 45.04 369 VAL C CA 1
ATOM 5442 C C . VAL E 1 133 ? 110.945 11.198 81.481 1.00 46.20 369 VAL C C 1
ATOM 5443 O O . VAL E 1 133 ? 110.602 12.033 80.637 1.00 48.62 369 VAL C O 1
ATOM 5447 N N . LYS E 1 134 ? 110.102 10.676 82.373 1.00 47.34 370 LYS C N 1
ATOM 5448 C CA . LYS E 1 134 ? 108.670 10.932 82.307 1.00 50.64 370 LYS C CA 1
ATOM 5449 C C . LYS E 1 134 ? 108.095 11.098 83.707 1.00 52.24 370 LYS C C 1
ATOM 5450 O O . LYS E 1 134 ? 108.673 10.651 84.700 1.00 54.12 370 LYS C O 1
ATOM 5456 N N . GLY E 1 135 ? 106.937 11.756 83.767 1.00 52.72 371 GLY C N 1
ATOM 5457 C CA . GLY E 1 135 ? 106.165 11.842 84.990 1.00 52.03 371 GLY C CA 1
ATOM 5458 C C . GLY E 1 135 ? 106.677 12.812 86.028 1.00 53.13 371 GLY C C 1
ATOM 5459 O O . GLY E 1 135 ? 106.384 12.634 87.214 1.00 55.51 371 GLY C O 1
ATOM 5460 N N . PHE E 1 136 ? 107.422 13.841 85.631 1.00 52.04 372 PHE C N 1
ATOM 5461 C CA . PHE E 1 136 ? 108.022 14.761 86.584 1.00 54.58 372 PHE C CA 1
ATOM 5462 C C . PHE E 1 136 ? 107.364 16.133 86.523 1.00 55.86 372 PHE C C 1
ATOM 5463 O O . PHE E 1 136 ? 106.803 16.536 85.499 1.00 54.78 372 PHE C O 1
ATOM 5471 N N . TYR E 1 137 ? 107.439 16.842 87.654 1.00 55.51 373 TYR C N 1
ATOM 5472 C CA . TYR E 1 137 ? 106.916 18.191 87.798 1.00 53.76 373 TYR C CA 1
ATOM 5473 C C . TYR E 1 137 ? 107.685 18.852 88.928 1.00 52.41 373 TYR C C 1
ATOM 5474 O O . TYR E 1 137 ? 107.928 18.195 89.949 1.00 54.81 373 TYR C O 1
ATOM 5483 N N . PRO E 1 138 ? 108.092 20.125 88.794 1.00 46.88 374 PRO C N 1
ATOM 5484 C CA . PRO E 1 138 ? 107.928 20.989 87.620 1.00 47.09 374 PRO C CA 1
ATOM 5485 C C . PRO E 1 138 ? 108.822 20.570 86.453 1.00 44.29 374 PRO C C 1
ATOM 5486 O O . PRO E 1 138 ? 109.579 19.604 86.570 1.00 41.14 374 PRO C O 1
ATOM 5490 N N . SER E 1 139 ? 108.725 21.297 85.339 1.00 46.92 375 SER C N 1
ATOM 5491 C CA . SER E 1 139 ? 109.480 20.955 84.140 1.00 47.89 375 SER C CA 1
ATOM 5492 C C . SER E 1 139 ? 110.967 21.255 84.269 1.00 50.77 375 SER C C 1
ATOM 5493 O O . SER E 1 139 ? 111.750 20.765 83.450 1.00 51.32 375 SER C O 1
ATOM 5496 N N . ASP E 1 140 ? 111.373 22.038 85.265 1.00 56.82 376 ASP C N 1
ATOM 5497 C CA . ASP E 1 140 ? 112.788 22.304 85.488 1.00 60.88 376 ASP C CA 1
ATOM 5498 C C . ASP E 1 140 ? 113.532 20.994 85.710 1.00 57.68 376 ASP C C 1
ATOM 5499 O O . ASP E 1 140 ? 113.238 20.256 86.655 1.00 59.62 376 ASP C O 1
ATOM 5504 N N . ILE E 1 141 ? 114.503 20.705 84.843 1.00 52.13 377 ILE C N 1
ATOM 5505 C CA . ILE E 1 141 ? 115.212 19.432 84.880 1.00 48.51 377 ILE C CA 1
ATOM 5506 C C . ILE E 1 141 ? 116.506 19.577 84.095 1.00 49.12 377 ILE C C 1
ATOM 5507 O O . ILE E 1 141 ? 116.626 20.432 83.216 1.00 47.95 377 ILE C O 1
ATOM 5512 N N . ALA E 1 142 ? 117.483 18.733 84.416 1.00 49.22 378 ALA C N 1
ATOM 5513 C CA . ALA E 1 142 ? 118.749 18.678 83.701 1.00 51.04 378 ALA C CA 1
ATOM 5514 C C . ALA E 1 142 ? 119.087 17.224 83.406 1.00 50.83 378 ALA C C 1
ATOM 5515 O O . ALA E 1 142 ? 118.834 16.341 84.232 1.00 51.03 378 ALA C O 1
ATOM 5517 N N . VAL E 1 143 ? 119.639 16.977 82.220 1.00 49.42 379 VAL C N 1
ATOM 5518 C CA . VAL E 1 143 ? 119.971 15.626 81.780 1.00 49.16 379 VAL C CA 1
ATOM 5519 C C . VAL E 1 143 ? 121.357 15.642 81.152 1.00 48.43 379 VAL C C 1
ATOM 5520 O O . VAL E 1 143 ? 121.649 16.485 80.296 1.00 48.28 379 VAL C O 1
ATOM 5524 N N . GLU E 1 144 ? 122.210 14.712 81.576 1.00 46.32 380 GLU C N 1
ATOM 5525 C CA . GLU E 1 144 ? 123.558 14.589 81.044 1.00 49.46 380 GLU C CA 1
ATOM 5526 C C . GLU E 1 144 ? 123.848 13.119 80.783 1.00 50.76 380 GLU C C 1
ATOM 5527 O O . GLU E 1 144 ? 123.134 12.229 81.249 1.00 49.65 380 GLU C O 1
ATOM 5533 N N . TRP E 1 145 ? 124.922 12.871 80.038 1.00 57.48 381 TRP C N 1
ATOM 5534 C CA . TRP E 1 145 ? 125.379 11.522 79.744 1.00 59.37 381 TRP C CA 1
ATOM 5535 C C . TRP E 1 145 ? 126.819 11.353 80.201 1.00 67.22 381 TRP C C 1
ATOM 5536 O O . TRP E 1 145 ? 127.610 12.301 80.194 1.00 69.00 381 TRP C O 1
ATOM 5547 N N . GLU E 1 146 ? 127.149 10.126 80.588 1.00 73.48 382 GLU C N 1
ATOM 5548 C CA . GLU E 1 146 ? 128.469 9.798 81.097 1.00 79.28 382 GLU C CA 1
ATOM 5549 C C . GLU E 1 146 ? 128.845 8.394 80.652 1.00 75.20 382 GLU C C 1
ATOM 5550 O O . GLU E 1 146 ? 127.990 7.573 80.313 1.00 72.55 382 GLU C O 1
ATOM 5556 N N . SER E 1 147 ? 130.148 8.133 80.657 1.00 74.76 383 SER C N 1
ATOM 5557 C CA . SER E 1 147 ? 130.672 6.797 80.401 1.00 73.31 383 SER C CA 1
ATOM 5558 C C . SER E 1 147 ? 132.012 6.695 81.108 1.00 78.89 383 SER C C 1
ATOM 5559 O O . SER E 1 147 ? 132.932 7.462 80.808 1.00 76.59 383 SER C O 1
ATOM 5562 N N . ASN E 1 148 ? 132.117 5.754 82.044 1.00 88.40 384 ASN C N 1
ATOM 5563 C CA . ASN E 1 148 ? 133.334 5.572 82.829 1.00 99.07 384 ASN C CA 1
ATOM 5564 C C . ASN E 1 148 ? 133.692 6.853 83.579 1.00 103.80 384 ASN C C 1
ATOM 5565 O O . ASN E 1 148 ? 134.861 7.232 83.679 1.00 106.89 384 ASN C O 1
ATOM 5570 N N . GLY E 1 149 ? 132.674 7.531 84.108 1.00 103.86 385 GLY C N 1
ATOM 5571 C CA . GLY E 1 149 ? 132.890 8.720 84.905 1.00 105.33 385 GLY C CA 1
ATOM 5572 C C . GLY E 1 149 ? 133.241 9.967 84.127 1.00 104.05 385 GLY C C 1
ATOM 5573 O O . GLY E 1 149 ? 133.563 10.988 84.744 1.00 107.72 385 GLY C O 1
ATOM 5574 N N . GLN E 1 150 ? 133.190 9.923 82.795 1.00 97.59 386 GLN C N 1
ATOM 5575 C CA . GLN E 1 150 ? 133.533 11.071 81.972 1.00 91.95 386 GLN C CA 1
ATOM 5576 C C . GLN E 1 150 ? 132.348 11.516 81.120 1.00 81.62 386 GLN C C 1
ATOM 5577 O O . GLN E 1 150 ? 131.520 10.693 80.720 1.00 80.72 386 GLN C O 1
ATOM 5583 N N . PRO E 1 151 ? 132.240 12.814 80.832 1.00 73.62 387 PRO C N 1
ATOM 5584 C CA . PRO E 1 151 ? 131.099 13.309 80.055 1.00 68.30 387 PRO C CA 1
ATOM 5585 C C . PRO E 1 151 ? 131.168 12.883 78.594 1.00 71.18 387 PRO C C 1
ATOM 5586 O O . PRO E 1 151 ? 132.244 12.761 78.003 1.00 72.44 387 PRO C O 1
ATOM 5590 N N . GLU E 1 152 ? 129.989 12.652 78.021 1.00 73.51 388 GLU C N 1
ATOM 5591 C CA . GLU E 1 152 ? 129.821 12.397 76.595 1.00 78.00 388 GLU C CA 1
ATOM 5592 C C . GLU E 1 152 ? 129.455 13.686 75.870 1.00 85.88 388 GLU C C 1
ATOM 5593 O O . GLU E 1 152 ? 128.739 14.534 76.409 1.00 83.45 388 GLU C O 1
ATOM 5599 N N . ASN E 1 153 ? 129.953 13.827 74.640 1.00 95.18 389 ASN C N 1
ATOM 5600 C CA . ASN E 1 153 ? 129.956 15.103 73.936 1.00 101.15 389 ASN C CA 1
ATOM 5601 C C . ASN E 1 153 ? 129.090 15.133 72.681 1.00 94.42 389 ASN C C 1
ATOM 5602 O O . ASN E 1 153 ? 129.189 16.093 71.908 1.00 100.54 389 ASN C O 1
ATOM 5607 N N . ASN E 1 154 ? 128.243 14.129 72.449 1.00 78.97 390 ASN C N 1
ATOM 5608 C CA . ASN E 1 154 ? 127.328 14.160 71.309 1.00 65.55 390 ASN C CA 1
ATOM 5609 C C . ASN E 1 154 ? 125.935 13.693 71.730 1.00 57.98 390 ASN C C 1
ATOM 5610 O O . ASN E 1 154 ? 125.426 12.678 71.264 1.00 53.80 390 ASN C O 1
ATOM 5615 N N . TYR E 1 155 ? 125.301 14.418 72.644 1.00 55.66 391 TYR C N 1
ATOM 5616 C CA . TYR E 1 155 ? 123.933 14.099 73.012 1.00 50.35 391 TYR C CA 1
ATOM 5617 C C . TYR E 1 155 ? 123.081 15.349 72.868 1.00 47.49 391 TYR C C 1
ATOM 5618 O O . TYR E 1 155 ? 123.569 16.476 72.983 1.00 44.35 391 TYR C O 1
ATOM 5627 N N . LYS E 1 156 ? 121.801 15.131 72.584 1.00 46.94 392 LYS C N 1
ATOM 5628 C CA . LYS E 1 156 ? 120.825 16.202 72.482 1.00 45.39 392 LYS C CA 1
ATOM 5629 C C . LYS E 1 156 ? 119.609 15.803 73.300 1.00 42.07 392 LYS C C 1
ATOM 5630 O O . LYS E 1 156 ? 119.237 14.627 73.333 1.00 39.42 392 LYS C O 1
ATOM 5636 N N . THR E 1 157 ? 118.994 16.775 73.964 1.00 44.84 393 THR C N 1
ATOM 5637 C CA . THR E 1 157 ? 117.844 16.527 74.821 1.00 41.09 393 THR C CA 1
ATOM 5638 C C . THR E 1 157 ? 116.677 17.383 74.354 1.00 39.66 393 THR C C 1
ATOM 5639 O O . THR E 1 157 ? 116.854 18.565 74.041 1.00 39.87 393 THR C O 1
ATOM 5643 N N . THR E 1 158 ? 115.496 16.776 74.276 1.00 40.42 394 THR C N 1
ATOM 5644 C CA . THR E 1 158 ? 114.307 17.510 73.892 1.00 41.16 394 THR C CA 1
ATOM 5645 C C . THR E 1 158 ? 113.867 18.423 75.031 1.00 42.84 394 THR C C 1
ATOM 5646 O O . THR E 1 158 ? 114.253 18.223 76.185 1.00 44.02 394 THR C O 1
ATOM 5650 N N . PRO E 1 159 ? 113.057 19.433 74.732 1.00 42.27 395 PRO C N 1
ATOM 5651 C CA . PRO E 1 159 ? 112.439 20.219 75.799 1.00 41.70 395 PRO C CA 1
ATOM 5652 C C . PRO E 1 159 ? 111.441 19.372 76.567 1.00 43.50 395 PRO C C 1
ATOM 5653 O O . PRO E 1 159 ? 110.971 18.343 76.057 1.00 41.91 395 PRO C O 1
ATOM 5657 N N . PRO E 1 160 ? 111.094 19.754 77.794 1.00 47.08 396 PRO C N 1
ATOM 5658 C CA . PRO E 1 160 ? 110.023 19.037 78.494 1.00 46.39 396 PRO C CA 1
ATOM 5659 C C . PRO E 1 160 ? 108.709 19.184 77.743 1.00 43.68 396 PRO C C 1
ATOM 5660 O O . PRO E 1 160 ? 108.376 20.258 77.241 1.00 45.08 396 PRO C O 1
ATOM 5664 N N . VAL E 1 161 ? 107.960 18.089 77.669 1.00 41.60 397 VAL C N 1
ATOM 5665 C CA . VAL E 1 161 ? 106.690 18.051 76.956 1.00 41.06 397 VAL C CA 1
ATOM 5666 C C . VAL E 1 161 ? 105.599 17.707 77.956 1.00 43.19 397 VAL C C 1
ATOM 5667 O O . VAL E 1 161 ? 105.755 16.779 78.757 1.00 42.44 397 VAL C O 1
ATOM 5671 N N . LEU E 1 162 ? 104.500 18.454 77.906 1.00 47.65 398 LEU C N 1
ATOM 5672 C CA . LEU E 1 162 ? 103.393 18.218 78.820 1.00 50.21 398 LEU C CA 1
ATOM 5673 C C . LEU E 1 162 ? 102.685 16.922 78.447 1.00 51.53 398 LEU C C 1
ATOM 5674 O O . LEU E 1 162 ? 102.271 16.736 77.299 1.00 51.73 398 LEU C O 1
ATOM 5679 N N . ASP E 1 163 ? 102.546 16.027 79.420 1.00 53.61 399 ASP C N 1
ATOM 5680 C CA . ASP E 1 163 ? 101.901 14.746 79.192 1.00 55.65 399 ASP C CA 1
ATOM 5681 C C . ASP E 1 163 ? 100.420 14.847 79.560 1.00 58.05 399 ASP C C 1
ATOM 5682 O O . ASP E 1 163 ? 99.941 15.874 80.044 1.00 57.52 399 ASP C O 1
ATOM 5687 N N . SER E 1 164 ? 99.680 13.761 79.327 1.00 61.41 400 SER C N 1
ATOM 5688 C CA . SER E 1 164 ? 98.236 13.788 79.537 1.00 64.90 400 SER C CA 1
ATOM 5689 C C . SER E 1 164 ? 97.870 13.993 81.004 1.00 63.65 400 SER C C 1
ATOM 5690 O O . SER E 1 164 ? 96.862 14.643 81.300 1.00 66.35 400 SER C O 1
ATOM 5693 N N . ASP E 1 165 ? 98.659 13.447 81.929 1.00 60.33 401 ASP C N 1
ATOM 5694 C CA . ASP E 1 165 ? 98.347 13.490 83.353 1.00 58.59 401 ASP C CA 1
ATOM 5695 C C . ASP E 1 165 ? 98.824 14.766 84.040 1.00 59.07 401 ASP C C 1
ATOM 5696 O O . ASP E 1 165 ? 98.821 14.826 85.274 1.00 58.16 401 ASP C O 1
ATOM 5701 N N . GLY E 1 166 ? 99.223 15.787 83.281 1.00 61.88 402 GLY C N 1
ATOM 5702 C CA . GLY E 1 166 ? 99.710 17.021 83.860 1.00 62.53 402 GLY C CA 1
ATOM 5703 C C . GLY E 1 166 ? 101.188 17.034 84.190 1.00 60.43 402 GLY C C 1
ATOM 5704 O O . GLY E 1 166 ? 101.714 18.095 84.551 1.00 60.78 402 GLY C O 1
ATOM 5705 N N . SER E 1 167 ? 101.873 15.897 84.088 1.00 55.64 403 SER C N 1
ATOM 5706 C CA . SER E 1 167 ? 103.309 15.840 84.307 1.00 51.30 403 SER C CA 1
ATOM 5707 C C . SER E 1 167 ? 104.044 16.096 82.992 1.00 46.88 403 SER C C 1
ATOM 5708 O O . SER E 1 167 ? 103.435 16.314 81.941 1.00 46.98 403 SER C O 1
ATOM 5711 N N . PHE E 1 168 ? 105.374 16.073 83.050 1.00 45.67 404 PHE C N 1
ATOM 5712 C CA . PHE E 1 168 ? 106.216 16.327 81.891 1.00 44.23 404 PHE C CA 1
ATOM 5713 C C . PHE E 1 168 ? 107.069 15.103 81.579 1.00 41.88 404 PHE C C 1
ATOM 5714 O O . PHE E 1 168 ? 107.324 14.259 82.444 1.00 39.42 404 PHE C O 1
ATOM 5722 N N . PHE E 1 169 ? 107.497 15.014 80.320 1.00 40.57 405 PHE C N 1
ATOM 5723 C CA . PHE E 1 169 ? 108.449 13.998 79.893 1.00 41.31 405 PHE C CA 1
ATOM 5724 C C . PHE E 1 169 ? 109.390 14.604 78.861 1.00 39.98 405 PHE C C 1
ATOM 5725 O O . PHE E 1 169 ? 109.113 15.656 78.279 1.00 39.36 405 PHE C O 1
ATOM 5733 N N . LEU E 1 170 ? 110.515 13.929 78.643 1.00 40.18 406 LEU C N 1
ATOM 5734 C CA . LEU E 1 170 ? 111.448 14.328 77.597 1.00 42.06 406 LEU C CA 1
ATOM 5735 C C . LEU E 1 170 ? 112.273 13.114 77.199 1.00 40.07 406 LEU C C 1
ATOM 5736 O O . LEU E 1 170 ? 112.201 12.054 77.825 1.00 40.06 406 LEU C O 1
ATOM 5741 N N . TYR E 1 171 ? 113.058 13.286 76.139 1.00 39.65 407 TYR C N 1
ATOM 5742 C CA . TYR E 1 171 ? 114.024 12.289 75.701 1.00 39.34 407 TYR C CA 1
ATOM 5743 C C . TYR E 1 171 ? 115.393 12.931 75.547 1.00 41.51 407 TYR C C 1
ATOM 5744 O O . TYR E 1 171 ? 115.512 14.100 75.166 1.00 41.88 407 TYR C O 1
ATOM 5753 N N . SER E 1 172 ? 116.426 12.151 75.846 1.00 38.84 408 SER C N 1
ATOM 5754 C CA . SER E 1 172 ? 117.802 12.530 75.567 1.00 37.04 408 SER C CA 1
ATOM 5755 C C . SER E 1 172 ? 118.401 11.486 74.638 1.00 36.63 408 SER C C 1
ATOM 5756 O O . SER E 1 172 ? 118.305 10.283 74.906 1.00 35.33 408 SER C O 1
ATOM 5759 N N . LYS E 1 173 ? 119.012 11.945 73.550 1.00 39.55 409 LYS C N 1
ATOM 5760 C CA . LYS E 1 173 ? 119.568 11.068 72.526 1.00 40.16 409 LYS C CA 1
ATOM 5761 C C . LYS E 1 173 ? 121.083 11.222 72.538 1.00 42.10 409 LYS C C 1
ATOM 5762 O O . LYS E 1 173 ? 121.606 12.299 72.230 1.00 40.72 409 LYS C O 1
ATOM 5768 N N . LEU E 1 174 ? 121.781 10.148 72.906 1.00 42.54 410 LEU C N 1
ATOM 5769 C CA . LEU E 1 174 ? 123.238 10.103 72.892 1.00 40.45 410 LEU C CA 1
ATOM 5770 C C . LEU E 1 174 ? 123.706 9.354 71.651 1.00 40.23 410 LEU C C 1
ATOM 5771 O O . LEU E 1 174 ? 123.331 8.195 71.444 1.00 41.65 410 LEU C O 1
ATOM 5776 N N . THR E 1 175 ? 124.527 10.011 70.838 1.00 40.51 411 THR C N 1
ATOM 5777 C CA . THR E 1 175 ? 125.099 9.414 69.638 1.00 42.92 411 THR C CA 1
ATOM 5778 C C . THR E 1 175 ? 126.510 8.928 69.938 1.00 45.49 411 THR C C 1
ATOM 5779 O O . THR E 1 175 ? 127.349 9.699 70.416 1.00 45.71 411 THR C O 1
ATOM 5783 N N . VAL E 1 176 ? 126.765 7.650 69.659 1.00 47.47 412 VAL C N 1
ATOM 5784 C CA . VAL E 1 176 ? 128.077 7.048 69.846 1.00 50.73 412 VAL C CA 1
ATOM 5785 C C . VAL E 1 176 ? 128.419 6.232 68.608 1.00 53.82 412 VAL C C 1
ATOM 5786 O O . VAL E 1 176 ? 127.542 5.815 67.848 1.00 51.90 412 VAL C O 1
ATOM 5790 N N . ASP E 1 177 ? 129.716 6.008 68.409 1.00 60.67 413 ASP C N 1
ATOM 5791 C CA . ASP E 1 177 ? 130.144 5.112 67.346 1.00 63.93 413 ASP C CA 1
ATOM 5792 C C . ASP E 1 177 ? 129.646 3.704 67.639 1.00 60.44 413 ASP C C 1
ATOM 5793 O O . ASP E 1 177 ? 129.715 3.224 68.774 1.00 60.71 413 ASP C O 1
ATOM 5798 N N . LYS E 1 178 ? 129.131 3.043 66.602 1.00 57.82 414 LYS C N 1
ATOM 5799 C CA . LYS E 1 178 ? 128.565 1.710 66.776 1.00 55.55 414 LYS C CA 1
ATOM 5800 C C . LYS E 1 178 ? 129.556 0.758 67.436 1.00 56.05 414 LYS C C 1
ATOM 5801 O O . LYS E 1 178 ? 129.163 -0.094 68.241 1.00 55.76 414 LYS C O 1
ATOM 5807 N N . SER E 1 179 ? 130.846 0.897 67.127 1.00 57.53 415 SER C N 1
ATOM 5808 C CA . SER E 1 179 ? 131.840 0.011 67.725 1.00 60.43 415 SER C CA 1
ATOM 5809 C C . SER E 1 179 ? 131.812 0.112 69.246 1.00 59.91 415 SER C C 1
ATOM 5810 O O . SER E 1 179 ? 131.944 -0.897 69.946 1.00 58.75 415 SER C O 1
ATOM 5813 N N . ARG E 1 180 ? 131.631 1.325 69.773 1.00 62.24 416 ARG C N 1
ATOM 5814 C CA . ARG E 1 180 ? 131.613 1.512 71.221 1.00 65.46 416 ARG C CA 1
ATOM 5815 C C . ARG E 1 180 ? 130.455 0.757 71.863 1.00 62.08 416 ARG C C 1
ATOM 5816 O O . ARG E 1 180 ? 130.611 0.160 72.934 1.00 64.82 416 ARG C O 1
ATOM 5824 N N . TRP E 1 181 ? 129.286 0.766 71.220 1.00 57.55 417 TRP C N 1
ATOM 5825 C CA . TRP E 1 181 ? 128.131 0.078 71.786 1.00 55.05 417 TRP C CA 1
ATOM 5826 C C . TRP E 1 181 ? 128.299 -1.434 71.732 1.00 58.00 417 TRP C C 1
ATOM 5827 O O . TRP E 1 181 ? 127.983 -2.135 72.701 1.00 58.05 417 TRP C O 1
ATOM 5838 N N . GLN E 1 182 ? 128.806 -1.954 70.613 1.00 61.19 418 GLN C N 1
ATOM 5839 C CA . GLN E 1 182 ? 128.940 -3.395 70.447 1.00 63.59 418 GLN C CA 1
ATOM 5840 C C . GLN E 1 182 ? 130.002 -3.986 71.362 1.00 67.83 418 GLN C C 1
ATOM 5841 O O . GLN E 1 182 ? 129.945 -5.183 71.665 1.00 67.96 418 GLN C O 1
ATOM 5847 N N . GLN E 1 183 ? 130.959 -3.178 71.810 1.00 65.60 419 GLN C N 1
ATOM 5848 C CA . GLN E 1 183 ? 132.031 -3.651 72.675 1.00 69.10 419 GLN C CA 1
ATOM 5849 C C . GLN E 1 183 ? 131.617 -3.747 74.138 1.00 66.18 419 GLN C C 1
ATOM 5850 O O . GLN E 1 183 ? 132.446 -4.121 74.975 1.00 72.74 419 GLN C O 1
ATOM 5856 N N . GLY E 1 184 ? 130.374 -3.406 74.468 1.00 58.36 420 GLY C N 1
ATOM 5857 C CA . GLY E 1 184 ? 129.878 -3.542 75.821 1.00 57.35 420 GLY C CA 1
ATOM 5858 C C . GLY E 1 184 ? 130.156 -2.376 76.740 1.00 61.16 420 GLY C C 1
ATOM 5859 O O . GLY E 1 184 ? 129.988 -2.519 77.958 1.00 57.36 420 GLY C O 1
ATOM 5860 N N . ASN E 1 185 ? 130.569 -1.230 76.207 1.00 67.23 421 ASN C N 1
ATOM 5861 C CA . ASN E 1 185 ? 130.819 -0.073 77.053 1.00 72.51 421 ASN C CA 1
ATOM 5862 C C . ASN E 1 185 ? 129.537 0.350 77.757 1.00 68.84 421 ASN C C 1
ATOM 5863 O O . ASN E 1 185 ? 128.453 0.350 77.166 1.00 69.29 421 ASN C O 1
ATOM 5868 N N . VAL E 1 186 ? 129.666 0.710 79.028 1.00 64.87 422 VAL C N 1
ATOM 5869 C CA . VAL E 1 186 ? 128.524 1.080 79.853 1.00 58.08 422 VAL C CA 1
ATOM 5870 C C . VAL E 1 186 ? 128.358 2.591 79.801 1.00 55.09 422 VAL C C 1
ATOM 5871 O O . VAL E 1 186 ? 129.317 3.343 80.014 1.00 54.40 422 VAL C O 1
ATOM 5875 N N . PHE E 1 187 ? 127.140 3.035 79.513 1.00 53.90 423 PHE C N 1
ATOM 5876 C CA . PHE E 1 187 ? 126.800 4.446 79.467 1.00 55.61 423 PHE C CA 1
ATOM 5877 C C . PHE E 1 187 ? 125.771 4.745 80.548 1.00 55.18 423 PHE C C 1
ATOM 5878 O O . PHE E 1 187 ? 125.027 3.859 80.976 1.00 56.09 423 PHE C O 1
ATOM 5886 N N . SER E 1 188 ? 125.742 5.997 80.998 1.00 56.04 424 SER C N 1
ATOM 5887 C CA . SER E 1 188 ? 124.903 6.389 82.121 1.00 55.15 424 SER C CA 1
ATOM 5888 C C . SER E 1 188 ? 124.125 7.648 81.777 1.00 52.49 424 SER C C 1
ATOM 5889 O O . SER E 1 188 ? 124.711 8.659 81.377 1.00 48.60 424 SER C O 1
ATOM 5892 N N . CYS E 1 189 ? 122.809 7.582 81.946 1.00 53.68 425 CYS C N 1
ATOM 5893 C CA . CYS E 1 189 ? 121.951 8.753 81.850 1.00 55.94 425 CYS C CA 1
ATOM 5894 C C . CYS E 1 189 ? 121.828 9.378 83.234 1.00 54.99 425 CYS C C 1
ATOM 5895 O O . CYS E 1 189 ? 121.351 8.728 84.171 1.00 5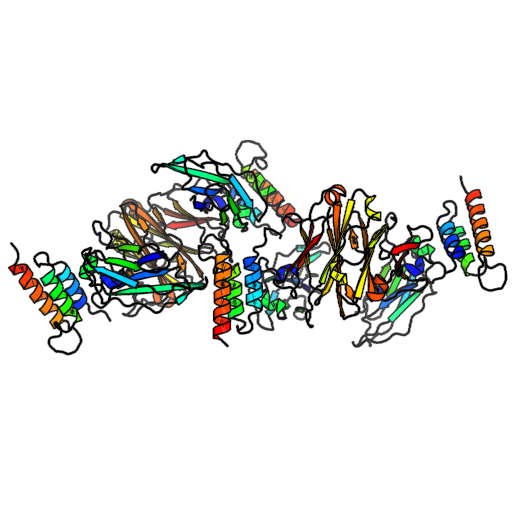5.57 425 CYS C O 1
ATOM 5898 N N . SER E 1 190 ? 122.257 10.630 83.362 1.00 53.87 426 SER C N 1
ATOM 5899 C CA . SER E 1 190 ? 122.190 11.360 84.620 1.00 54.73 426 SER C CA 1
ATOM 5900 C C . SER E 1 190 ? 121.062 12.378 84.546 1.00 51.23 426 SER C C 1
ATOM 5901 O O . SER E 1 190 ? 121.021 13.199 83.625 1.00 50.88 426 SER C O 1
ATOM 5904 N N . VAL E 1 191 ? 120.156 12.327 85.519 1.00 50.73 427 VAL C N 1
ATOM 5905 C CA . VAL E 1 191 ? 118.995 13.206 85.571 1.00 50.08 427 VAL C CA 1
ATOM 5906 C C . VAL E 1 191 ? 119.021 13.931 86.907 1.00 53.71 427 VAL C C 1
ATOM 5907 O O . VAL E 1 191 ? 119.260 13.310 87.949 1.00 57.90 427 VAL C O 1
ATOM 5911 N N . MET E 1 192 ? 118.777 15.239 86.874 1.00 52.73 428 MET C N 1
ATOM 5912 C CA . MET E 1 192 ? 118.781 16.074 88.068 1.00 54.25 428 MET C CA 1
ATOM 5913 C C . MET E 1 192 ? 117.434 16.772 88.187 1.00 52.64 428 MET C C 1
ATOM 5914 O O . MET E 1 192 ? 117.034 17.514 87.284 1.00 50.94 428 MET C O 1
ATOM 5919 N N . HIS E 1 193 ? 116.752 16.553 89.309 1.00 53.61 429 HIS C N 1
ATOM 5920 C CA . HIS E 1 193 ? 115.411 17.081 89.508 1.00 54.14 429 HIS C CA 1
ATOM 5921 C C . HIS E 1 193 ? 115.137 17.162 91.003 1.00 56.43 429 HIS C C 1
ATOM 5922 O O . HIS E 1 193 ? 115.628 16.341 91.782 1.00 57.51 429 HIS C O 1
ATOM 5929 N N . GLU E 1 194 ? 114.351 18.169 91.395 1.00 58.23 430 GLU C N 1
ATOM 5930 C CA . GLU E 1 194 ? 114.121 18.425 92.815 1.00 61.88 430 GLU C CA 1
ATOM 5931 C C . GLU E 1 194 ? 113.379 17.280 93.497 1.00 59.76 430 GLU C C 1
ATOM 5932 O O . GLU E 1 194 ? 113.595 17.028 94.688 1.00 62.79 430 GLU C O 1
ATOM 5938 N N . ALA E 1 195 ? 112.511 16.579 92.774 1.00 57.74 431 ALA C N 1
ATOM 5939 C CA . ALA E 1 195 ? 111.712 15.503 93.351 1.00 58.82 431 ALA C CA 1
ATOM 5940 C C . ALA E 1 195 ? 112.454 14.171 93.414 1.00 58.03 431 ALA C C 1
ATOM 5941 O O . ALA E 1 195 ? 111.849 13.161 93.791 1.00 58.57 431 ALA C O 1
ATOM 5943 N N . LEU E 1 196 ? 113.734 14.144 93.060 1.00 57.65 432 LEU C N 1
ATOM 5944 C CA . LEU E 1 196 ? 114.566 12.956 93.177 1.00 57.88 432 LEU C CA 1
ATOM 5945 C C . LEU E 1 196 ? 115.362 12.984 94.474 1.00 59.75 432 LEU C C 1
ATOM 5946 O O . LEU E 1 196 ? 115.739 14.049 94.969 1.00 61.73 432 LEU C O 1
ATOM 5951 N N . HIS E 1 197 ? 115.605 11.799 95.027 1.00 59.92 433 HIS C N 1
ATOM 5952 C CA . HIS E 1 197 ? 116.484 11.692 96.183 1.00 63.78 433 HIS C CA 1
ATOM 5953 C C . HIS E 1 197 ? 117.881 12.165 95.807 1.00 62.24 433 HIS C C 1
ATOM 5954 O O . HIS E 1 197 ? 118.409 11.807 94.750 1.00 58.88 433 HIS C O 1
ATOM 5961 N N . ASN E 1 198 ? 118.473 12.984 96.671 1.00 64.63 434 ASN C N 1
ATOM 5962 C CA . ASN E 1 198 ? 119.746 13.649 96.414 1.00 65.78 434 ASN C CA 1
ATOM 5963 C C . ASN E 1 198 ? 119.676 14.593 95.220 1.00 63.42 434 ASN C C 1
ATOM 5964 O O . ASN E 1 198 ? 120.713 15.099 94.774 1.00 65.64 434 ASN C O 1
ATOM 5969 N N . HIS E 1 199 ? 118.481 14.836 94.683 1.00 60.17 435 HIS C N 1
ATOM 5970 C CA . HIS E 1 199 ? 118.255 15.700 93.530 1.00 57.04 435 HIS C CA 1
ATOM 5971 C C . HIS E 1 199 ? 118.887 15.157 92.255 1.00 56.60 435 HIS C C 1
ATOM 5972 O O . HIS E 1 199 ? 119.010 15.898 91.271 1.00 53.62 435 HIS C O 1
ATOM 5979 N N . TYR E 1 200 ? 119.283 13.887 92.231 1.00 58.25 436 TYR C N 1
ATOM 5980 C CA . TYR E 1 200 ? 119.845 13.315 91.017 1.00 58.43 436 TYR C CA 1
ATOM 5981 C C . TYR E 1 200 ? 119.752 11.800 91.089 1.00 61.85 436 TYR C C 1
ATOM 5982 O O . TYR E 1 200 ? 119.687 11.210 92.171 1.00 66.11 436 TYR C O 1
ATOM 5991 N N . THR E 1 201 ? 119.749 11.183 89.911 1.00 58.20 437 THR C N 1
ATOM 5992 C CA . THR E 1 201 ? 119.840 9.738 89.792 1.00 60.46 437 THR C CA 1
ATOM 5993 C C . THR E 1 201 ? 120.599 9.416 88.514 1.00 60.72 437 THR C C 1
ATOM 5994 O O . THR E 1 201 ? 120.794 10.273 87.648 1.00 56.96 437 THR C O 1
ATOM 5998 N N . GLN E 1 202 ? 121.014 8.160 88.399 1.00 64.62 438 GLN C N 1
ATOM 5999 C CA . GLN E 1 202 ? 121.742 7.699 87.231 1.00 65.43 438 GLN C CA 1
ATOM 6000 C C . GLN E 1 202 ? 121.209 6.329 86.857 1.00 63.46 438 GLN 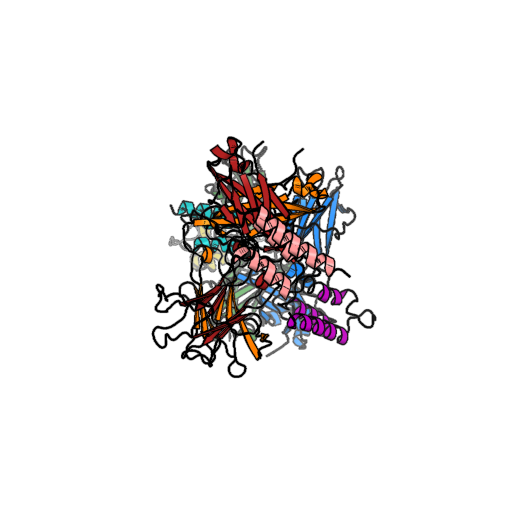C C 1
ATOM 6001 O O . GLN E 1 202 ? 120.904 5.518 87.735 1.00 68.04 438 GLN C O 1
ATOM 6007 N N . LYS E 1 203 ? 121.105 6.074 85.557 1.00 57.32 439 LYS C N 1
ATOM 6008 C CA . LYS E 1 203 ? 120.665 4.782 85.055 1.00 54.71 439 LYS C CA 1
ATOM 6009 C C . LYS E 1 203 ? 121.645 4.318 83.993 1.00 52.89 439 LYS C C 1
ATOM 6010 O O . LYS E 1 203 ? 122.016 5.092 83.105 1.00 51.33 439 LYS C O 1
ATOM 6016 N N . SER E 1 204 ? 122.046 3.056 84.073 1.00 54.15 440 SER C N 1
ATOM 6017 C CA . SER E 1 204 ? 123.047 2.522 83.167 1.00 54.29 440 SER C CA 1
ATOM 6018 C C . SER E 1 204 ? 122.400 2.030 81.878 1.00 49.50 440 SER C C 1
ATOM 6019 O O . SER E 1 204 ? 121.192 1.790 81.806 1.00 46.04 440 SER C O 1
ATOM 6022 N N . LEU E 1 205 ? 123.234 1.878 80.854 1.00 49.36 441 LEU C N 1
ATOM 6023 C CA . LEU E 1 205 ? 122.791 1.407 79.548 1.00 50.34 441 LEU C CA 1
ATOM 6024 C C . LEU E 1 205 ? 123.976 0.737 78.875 1.00 53.70 441 LEU C C 1
ATOM 6025 O O . LEU E 1 205 ? 125.011 1.375 78.660 1.00 54.04 441 LEU C O 1
ATOM 6030 N N . SER E 1 206 ? 123.820 -0.541 78.546 1.00 55.34 442 SER C N 1
ATOM 6031 C CA . SER E 1 206 ? 124.881 -1.315 77.920 1.00 57.98 442 SER C CA 1
ATOM 6032 C C . SER E 1 206 ? 124.241 -2.438 77.120 1.00 62.48 442 SER C C 1
ATOM 6033 O O . SER E 1 206 ? 123.038 -2.693 77.218 1.00 61.80 442 SER C O 1
ATOM 6036 N N . LEU E 1 207 ? 125.067 -3.125 76.331 1.00 67.54 443 LEU C N 1
ATOM 6037 C CA . LEU E 1 207 ? 124.549 -4.160 75.445 1.00 74.86 443 LEU C CA 1
ATOM 6038 C C . LEU E 1 207 ? 124.086 -5.376 76.239 1.00 85.50 443 LEU C C 1
ATOM 6039 O O . LEU E 1 207 ? 122.926 -5.793 76.140 1.00 85.03 443 LEU C O 1
ATOM 6044 N N . SER E 1 208 ? 124.979 -5.965 77.027 1.00 98.43 444 SER C N 1
ATOM 6045 C CA . SER E 1 208 ? 124.622 -7.119 77.848 1.00 109.42 444 SER C CA 1
ATOM 6046 C C . SER E 1 208 ? 125.676 -7.378 78.919 1.00 114.02 444 SER C C 1
ATOM 6047 O O . SER E 1 208 ? 125.907 -8.521 79.310 1.00 117.98 444 SER C O 1
ATOM 6050 N N . LYS F 2 4 ? 134.540 15.711 89.417 1.00 85.37 4 LYS G N 1
ATOM 6051 C CA . LYS F 2 4 ? 134.099 14.555 90.189 1.00 82.93 4 LYS G CA 1
ATOM 6052 C C . LYS F 2 4 ? 133.108 14.980 91.272 1.00 80.05 4 LYS G C 1
ATOM 6053 O O . LYS F 2 4 ? 133.374 15.903 92.043 1.00 78.92 4 LYS G O 1
ATOM 6059 N N . LEU F 2 5 ? 131.968 14.294 91.331 1.00 76.77 5 LEU G N 1
ATOM 6060 C CA . LEU F 2 5 ? 130.891 14.681 92.233 1.00 72.94 5 LEU G CA 1
ATOM 6061 C C . LEU F 2 5 ? 131.169 14.195 93.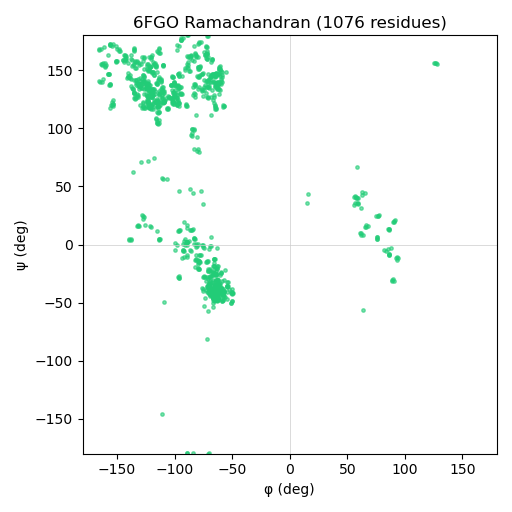650 1.00 72.09 5 LEU G C 1
ATOM 6062 O O . LEU F 2 5 ? 131.548 13.038 93.859 1.00 73.29 5 LEU G O 1
ATOM 6067 N N . ASN F 2 6 ? 130.979 15.087 94.622 1.00 72.41 6 ASN G N 1
ATOM 6068 C CA . ASN F 2 6 ? 131.052 14.740 96.042 1.00 72.13 6 ASN G CA 1
ATOM 6069 C C . ASN F 2 6 ? 129.679 14.231 96.463 1.00 70.96 6 ASN G C 1
ATOM 6070 O O . ASN F 2 6 ? 128.787 15.004 96.817 1.00 68.05 6 ASN G O 1
ATOM 6075 N N . LYS F 2 7 ? 129.500 12.908 96.419 1.00 72.92 7 LYS G N 1
ATOM 6076 C CA . LYS F 2 7 ? 128.178 12.338 96.665 1.00 71.85 7 LYS G CA 1
ATOM 6077 C C . LYS F 2 7 ? 127.725 12.574 98.101 1.00 69.18 7 LYS G C 1
ATOM 6078 O O . LYS F 2 7 ? 126.562 12.918 98.340 1.00 66.85 7 LYS G O 1
ATOM 6084 N N . GLU F 2 8 ? 128.623 12.390 99.072 1.00 71.70 8 GLU G N 1
ATOM 6085 C CA . GLU F 2 8 ? 128.236 12.559 100.470 1.00 69.10 8 GLU G CA 1
ATOM 6086 C C . GLU F 2 8 ? 127.861 14.005 100.767 1.00 66.35 8 GLU G C 1
ATOM 6087 O O . GLU F 2 8 ? 126.907 14.265 101.510 1.00 65.00 8 GLU G O 1
ATOM 6093 N N . GLN F 2 9 ? 128.593 14.960 100.190 1.00 65.83 9 GLN G N 1
ATOM 6094 C CA . GLN F 2 9 ? 128.240 16.366 100.358 1.00 64.80 9 GLN G CA 1
ATOM 6095 C C . GLN F 2 9 ? 126.877 16.652 99.741 1.00 62.32 9 GLN G C 1
ATOM 6096 O O . GLN F 2 9 ? 126.025 17.304 100.357 1.00 58.65 9 GLN G O 1
ATOM 6102 N N . GLN F 2 10 ? 126.654 16.169 98.517 1.00 62.96 10 GLN G N 1
ATOM 6103 C CA . GLN F 2 10 ? 125.358 16.353 97.877 1.00 63.05 10 GLN G CA 1
ATOM 6104 C C . GLN F 2 10 ? 124.250 15.709 98.699 1.00 62.94 10 GLN G C 1
ATOM 6105 O O . GLN F 2 10 ? 123.165 16.282 98.850 1.00 62.04 10 GLN G O 1
ATOM 6111 N N . ASN F 2 11 ? 124.505 14.518 99.244 1.00 65.23 11 ASN G N 1
ATOM 6112 C CA . ASN F 2 11 ? 123.490 13.846 100.047 1.00 67.02 11 ASN G CA 1
ATOM 6113 C C . ASN F 2 11 ? 123.231 14.592 101.349 1.00 66.18 11 ASN G C 1
ATOM 6114 O O . ASN F 2 11 ? 122.075 14.776 101.744 1.00 65.21 11 ASN G O 1
ATOM 6119 N N . ALA F 2 12 ? 124.292 15.037 102.025 1.00 66.41 12 ALA G N 1
ATOM 6120 C CA . ALA F 2 12 ? 124.105 15.814 103.245 1.00 67.44 12 ALA G CA 1
ATOM 6121 C C . ALA F 2 12 ? 123.271 17.057 102.972 1.00 66.45 12 ALA G C 1
ATOM 6122 O O . ALA F 2 12 ? 122.390 17.411 103.763 1.00 65.29 12 ALA G O 1
ATOM 6124 N N . PHE F 2 13 ? 123.526 17.724 101.845 1.00 67.95 13 PHE G N 1
ATOM 6125 C CA . PHE F 2 13 ? 122.718 18.875 101.458 1.00 67.66 13 PHE G CA 1
ATOM 6126 C C . PHE F 2 13 ? 121.250 18.491 101.316 1.00 67.66 13 PHE G C 1
ATOM 6127 O O . PHE F 2 13 ? 120.365 19.164 101.856 1.00 66.06 13 PHE G O 1
ATOM 6135 N N . TYR F 2 14 ? 120.973 17.399 100.599 1.00 66.82 14 TYR G N 1
ATOM 6136 C CA . TYR F 2 14 ? 119.590 16.995 100.365 1.00 66.47 14 TYR G CA 1
ATOM 6137 C C . TYR F 2 14 ? 118.894 16.607 101.665 1.00 66.96 14 TYR G C 1
ATOM 6138 O O . TYR F 2 14 ? 117.769 17.045 101.934 1.00 66.64 14 TYR G O 1
ATOM 6147 N N . GLU F 2 15 ? 119.543 15.774 102.483 1.00 68.25 15 GLU G N 1
ATOM 6148 C CA . GLU F 2 15 ? 118.919 15.321 103.723 1.00 70.52 15 GLU G CA 1
ATOM 6149 C C . GLU F 2 15 ? 118.636 16.495 104.652 1.00 70.90 15 GLU G C 1
ATOM 6150 O O . GLU F 2 15 ? 117.527 16.631 105.182 1.00 72.43 15 GLU G O 1
ATOM 6156 N N . ILE F 2 16 ? 119.629 17.364 104.852 1.00 69.67 16 ILE G N 1
ATOM 6157 C CA . ILE F 2 16 ? 119.438 18.534 105.704 1.00 67.97 16 ILE G CA 1
ATOM 6158 C C . ILE F 2 16 ? 118.329 19.415 105.148 1.00 65.58 16 ILE G C 1
ATOM 6159 O O . ILE F 2 16 ? 117.529 19.987 105.899 1.00 65.37 16 ILE G O 1
ATOM 6164 N N . LEU F 2 17 ? 118.264 19.535 103.822 1.00 62.46 17 LEU G N 1
ATOM 6165 C CA . LEU F 2 17 ? 117.265 20.386 103.188 1.00 61.72 17 LEU G CA 1
ATOM 6166 C C . LEU F 2 17 ? 115.841 19.959 103.523 1.00 64.87 17 LEU G C 1
ATOM 6167 O O . LEU F 2 17 ? 114.927 20.789 103.456 1.00 61.64 17 LEU G O 1
ATOM 6172 N N . HIS F 2 18 ? 115.631 18.692 103.880 1.00 70.42 18 HIS G N 1
ATOM 6173 C CA . HIS F 2 18 ? 114.296 18.148 104.093 1.00 74.86 18 HIS G CA 1
ATOM 6174 C C . HIS F 2 18 ? 114.027 17.773 105.546 1.00 75.33 18 HIS G C 1
ATOM 6175 O O . HIS F 2 18 ? 112.965 17.214 105.840 1.00 81.01 18 HIS G O 1
ATOM 6182 N N . LEU F 2 19 ? 114.948 18.060 106.459 1.00 83.76 19 LEU G N 1
ATOM 6183 C CA . LEU F 2 19 ? 114.699 17.779 107.866 1.00 80.74 19 LEU G CA 1
ATOM 6184 C C . LEU F 2 19 ? 113.526 18.633 108.342 1.00 84.19 19 LEU G C 1
ATOM 6185 O O . LEU F 2 19 ? 113.629 19.869 108.335 1.00 82.20 19 LEU G O 1
ATOM 6190 N N . PRO F 2 20 ? 112.404 18.031 108.764 1.00 89.40 20 PRO G N 1
ATOM 6191 C CA . PRO F 2 20 ? 111.171 18.813 108.938 1.00 92.28 20 PRO G CA 1
ATOM 6192 C C . PRO F 2 20 ? 111.147 19.697 110.176 1.00 91.00 20 PRO G C 1
ATOM 6193 O O . PRO F 2 20 ? 110.480 20.737 110.177 1.00 94.24 20 PRO G O 1
ATOM 6197 N N . ASN F 2 21 ? 111.862 19.310 111.229 1.00 87.20 21 ASN G N 1
ATOM 6198 C CA . ASN F 2 21 ? 111.731 19.982 112.515 1.00 87.74 21 ASN G CA 1
ATOM 6199 C C . ASN F 2 21 ? 112.731 21.113 112.715 1.00 88.92 21 ASN G C 1
ATOM 6200 O O . ASN F 2 21 ? 112.644 21.820 113.726 1.00 86.00 21 ASN G O 1
ATOM 6205 N N . LEU F 2 22 ? 113.669 21.303 111.794 1.00 94.49 22 LEU G N 1
ATOM 6206 C CA . LEU F 2 22 ? 114.594 22.422 111.880 1.00 96.17 22 LEU G CA 1
ATOM 6207 C C . LEU F 2 22 ? 113.927 23.691 111.364 1.00 93.42 22 LEU G C 1
ATOM 6208 O O . LEU F 2 22 ? 113.117 23.657 110.433 1.00 99.77 22 LEU G O 1
ATOM 6213 N N . ASN F 2 23 ? 114.273 24.820 111.977 1.00 84.84 23 ASN G N 1
ATOM 6214 C CA . ASN F 2 23 ? 113.831 26.097 111.444 1.00 80.11 23 ASN G CA 1
ATOM 6215 C C . ASN F 2 23 ? 114.747 26.521 110.300 1.00 82.53 23 ASN G C 1
ATOM 6216 O O . ASN F 2 23 ? 115.859 26.010 110.138 1.00 76.93 23 ASN G O 1
ATOM 6221 N N . GLU F 2 24 ? 114.261 27.466 109.493 1.00 92.12 24 GLU G N 1
ATOM 6222 C CA . GLU F 2 24 ? 114.990 27.857 108.291 1.00 97.34 24 GLU G CA 1
ATOM 6223 C C . GLU F 2 24 ? 116.396 28.338 108.625 1.00 92.44 24 GLU G C 1
ATOM 6224 O O . GLU F 2 24 ? 117.348 28.053 107.890 1.00 93.10 24 GLU G O 1
ATOM 6230 N N . GLU F 2 25 ? 116.550 29.063 109.735 1.00 87.54 25 GLU G N 1
ATOM 6231 C CA . GLU F 2 25 ? 117.861 29.595 110.095 1.00 80.92 25 GLU G CA 1
ATOM 6232 C C . GLU F 2 25 ? 118.850 28.478 110.407 1.00 76.16 25 GLU G C 1
ATOM 6233 O O . GLU F 2 25 ? 120.022 28.553 110.020 1.00 71.34 25 GLU G O 1
ATOM 6239 N N . GLN F 2 26 ? 118.403 27.437 111.112 1.00 77.99 26 GLN G N 1
ATOM 6240 C CA . GLN F 2 26 ? 119.290 26.316 111.409 1.00 78.68 26 GLN G CA 1
ATOM 6241 C C . GLN F 2 26 ? 119.663 25.560 110.140 1.00 77.11 26 GLN G C 1
ATOM 6242 O O . GLN F 2 26 ? 120.849 25.354 109.855 1.00 76.32 26 GLN G O 1
ATOM 6248 N N . ARG F 2 27 ? 118.662 25.125 109.370 1.00 77.00 27 ARG G N 1
ATOM 6249 C CA . ARG F 2 27 ? 118.937 24.454 108.104 1.00 76.32 27 ARG G CA 1
ATOM 6250 C C . ARG F 2 27 ? 119.821 25.314 107.211 1.00 75.94 27 ARG G C 1
ATOM 6251 O O . ARG F 2 27 ? 120.673 24.798 106.478 1.00 73.59 27 ARG G O 1
ATOM 6259 N N . LYS F 2 28 ? 119.634 26.634 107.264 1.00 79.33 28 LYS G N 1
ATOM 6260 C CA . LYS F 2 28 ? 120.436 27.532 106.442 1.00 80.59 28 LYS G CA 1
ATOM 6261 C C . LYS F 2 28 ? 121.892 27.519 106.900 1.00 77.62 28 LYS G C 1
ATOM 6262 O O . LYS F 2 28 ? 122.812 27.571 106.076 1.00 75.64 28 LYS G O 1
ATOM 6268 N N . ALA F 2 29 ? 122.115 27.450 108.214 1.00 79.10 29 ALA G N 1
ATOM 6269 C CA . ALA F 2 29 ? 123.472 27.444 108.754 1.00 78.51 29 ALA G CA 1
ATOM 6270 C C . ALA F 2 29 ? 124.197 26.139 108.438 1.00 77.99 29 ALA G C 1
ATOM 6271 O O . ALA F 2 29 ? 125.397 26.150 108.142 1.00 74.92 29 ALA G O 1
ATOM 6273 N N . PHE F 2 30 ? 123.495 25.003 108.515 1.00 78.84 30 PHE G N 1
ATOM 6274 C CA . PHE F 2 30 ? 124.128 23.720 108.216 1.00 78.91 30 PHE G CA 1
ATOM 6275 C C . PHE F 2 30 ? 124.562 23.647 106.758 1.00 76.37 30 PHE G C 1
ATOM 6276 O O . PHE F 2 30 ? 125.697 23.266 106.453 1.00 76.23 30 PHE G O 1
ATOM 6284 N N . ILE F 2 31 ? 123.664 24.012 105.841 1.00 74.18 31 ILE G N 1
ATOM 6285 C CA . ILE F 2 31 ? 123.988 23.954 104.419 1.00 71.64 31 ILE G CA 1
ATOM 6286 C C . ILE F 2 31 ? 125.206 24.816 104.116 1.00 69.96 31 ILE G C 1
ATOM 6287 O O . ILE F 2 31 ? 126.093 24.415 103.354 1.00 69.99 31 ILE G O 1
ATOM 6292 N N . GLN F 2 32 ? 125.273 26.010 104.708 1.00 69.91 32 GLN G N 1
ATOM 6293 C CA . GLN F 2 32 ? 126.401 26.895 104.444 1.00 70.54 32 GLN G CA 1
ATOM 6294 C C . GLN F 2 32 ? 127.713 26.262 104.892 1.00 69.99 32 GLN G C 1
ATOM 6295 O O . GLN F 2 32 ? 128.747 26.425 104.232 1.00 68.48 32 GLN G O 1
ATOM 6301 N N . SER F 2 33 ? 127.687 25.517 106.000 1.00 70.21 33 SER G N 1
ATOM 6302 C CA . SER F 2 33 ? 128.884 24.853 106.503 1.00 69.90 33 SER G CA 1
ATOM 6303 C C . SER F 2 33 ? 129.402 23.769 105.566 1.00 68.39 33 SER G C 1
ATOM 6304 O O . SER F 2 33 ? 130.526 23.296 105.761 1.00 68.74 33 SER G O 1
ATOM 6307 N N . LEU F 2 34 ? 128.621 23.367 104.564 1.00 65.98 34 LEU G N 1
ATOM 6308 C CA . LEU F 2 34 ? 129.068 22.365 103.605 1.00 64.05 34 LEU G CA 1
ATOM 6309 C C . LEU F 2 34 ? 130.003 22.924 102.540 1.00 63.41 34 LEU G C 1
ATOM 6310 O O . LEU F 2 34 ? 130.660 22.135 101.853 1.00 64.05 34 LEU G O 1
ATOM 6315 N N . ILE F 2 35 ? 130.084 24.246 102.378 1.00 67.45 35 ILE G N 1
ATOM 6316 C CA . ILE F 2 35 ? 130.790 24.819 101.235 1.00 66.92 35 ILE G CA 1
ATOM 6317 C C . ILE F 2 35 ? 131.620 26.045 101.606 1.00 69.63 35 ILE G C 1
ATOM 6318 O O . ILE F 2 35 ? 132.209 26.682 100.726 1.00 70.47 35 ILE G O 1
ATOM 6323 N N . ASP F 2 36 ? 131.692 26.387 102.897 1.00 71.96 36 ASP G N 1
ATOM 6324 C CA . ASP F 2 36 ? 132.387 27.605 103.305 1.00 74.76 36 ASP G CA 1
ATOM 6325 C C . ASP F 2 36 ? 133.433 27.338 104.383 1.00 77.57 36 ASP G C 1
ATOM 6326 O O . ASP F 2 36 ? 133.792 28.241 105.143 1.00 81.67 36 ASP G O 1
ATOM 6331 N N . GLY F 2 37 ? 133.944 26.110 104.458 1.00 77.20 37 GLY G N 1
ATOM 6332 C CA . GLY F 2 37 ? 135.009 25.772 105.373 1.00 80.98 37 GLY G CA 1
ATOM 6333 C C . GLY F 2 37 ? 134.546 25.321 106.743 1.00 85.42 37 GLY G C 1
ATOM 6334 O O . GLY F 2 37 ? 135.225 24.506 107.376 1.00 87.66 37 GLY G O 1
ATOM 6335 N N . GLY F 2 38 ? 133.414 25.841 107.223 1.00 85.76 38 GLY G N 1
ATOM 6336 C CA . GLY F 2 38 ? 132.947 25.480 108.552 1.00 88.03 38 GLY G CA 1
ATOM 6337 C C . GLY F 2 38 ? 132.903 23.981 108.769 1.00 83.30 38 GLY G C 1
ATOM 6338 O O . GLY F 2 38 ? 133.264 23.487 109.841 1.00 89.58 38 GLY G O 1
ATOM 6339 N N . GLY F 2 39 ? 132.461 23.235 107.753 1.00 71.60 39 GLY G N 1
ATOM 6340 C CA . GLY F 2 39 ? 132.431 21.787 107.843 1.00 68.38 39 GLY G CA 1
ATOM 6341 C C . GLY F 2 39 ? 133.768 21.121 107.601 1.00 70.88 39 GLY G C 1
ATOM 6342 O O . GLY F 2 39 ? 133.931 19.945 107.942 1.00 69.30 39 GLY G O 1
ATOM 6343 N N . ASP F 2 40 ? 134.726 21.844 107.018 1.00 76.94 40 ASP G N 1
ATOM 6344 C CA . ASP F 2 40 ? 136.052 21.298 106.731 1.00 82.47 40 ASP G CA 1
ATOM 6345 C C . ASP F 2 40 ? 136.873 21.333 108.016 1.00 85.51 40 ASP G C 1
ATOM 6346 O O . ASP F 2 40 ? 137.699 22.219 108.248 1.00 90.60 40 ASP G O 1
ATOM 6351 N N . THR F 2 41 ? 136.635 20.336 108.871 1.00 83.72 41 THR G N 1
ATOM 6352 C CA . THR F 2 41 ? 137.231 20.358 110.202 1.00 88.19 41 THR G CA 1
ATOM 6353 C C . THR F 2 41 ? 138.740 20.142 110.151 1.00 92.12 41 THR G C 1
ATOM 6354 O O . THR F 2 41 ? 139.471 20.716 110.966 1.00 95.87 41 THR G O 1
ATOM 6358 N N . ASN F 2 42 ? 139.223 19.332 109.215 1.00 94.08 42 ASN G N 1
ATOM 6359 C CA . ASN F 2 42 ? 140.661 19.123 109.027 1.00 101.51 42 ASN G CA 1
ATOM 6360 C C . ASN F 2 42 ? 141.216 20.022 107.926 1.00 104.56 42 ASN G C 1
ATOM 6361 O O . ASN F 2 42 ? 141.984 19.580 107.072 1.00 103.18 42 ASN G O 1
ATOM 6366 N N . GLY F 2 43 ? 140.837 21.300 107.957 1.00 106.96 43 GLY G N 1
ATOM 6367 C CA . GLY F 2 43 ? 141.311 22.327 107.040 1.00 108.91 43 GLY G CA 1
ATOM 6368 C C . GLY F 2 43 ? 142.027 21.909 105.767 1.00 106.08 43 GLY G C 1
ATOM 6369 O O . GLY F 2 43 ? 142.951 22.604 105.333 1.00 111.34 43 GLY G O 1
ATOM 6370 N N . ASN F 2 44 ? 141.626 20.798 105.150 1.00 98.62 44 ASN G N 1
ATOM 6371 C CA . ASN F 2 44 ? 142.249 20.351 103.909 1.00 92.22 44 ASN G CA 1
ATOM 6372 C C . ASN F 2 44 ? 141.581 20.922 102.663 1.00 84.36 44 ASN G C 1
ATOM 6373 O O . ASN F 2 44 ? 141.997 20.591 101.549 1.00 85.49 44 ASN G O 1
ATOM 6378 N N . GLY F 2 45 ? 140.562 21.767 102.821 1.00 77.01 45 GLY G N 1
ATOM 6379 C CA . GLY F 2 45 ? 139.928 22.429 101.702 1.00 72.77 45 GLY G CA 1
ATOM 6380 C C . GLY F 2 45 ? 138.864 21.623 100.990 1.00 71.00 45 GLY G C 1
ATOM 6381 O O . GLY F 2 45 ? 138.198 22.163 100.096 1.00 61.91 45 GLY G O 1
ATOM 6382 N N . TYR F 2 46 ? 138.672 20.357 101.355 1.00 80.22 46 TYR G N 1
ATOM 6383 C CA . TYR F 2 46 ? 137.701 19.486 100.711 1.00 82.72 46 TYR G CA 1
ATOM 6384 C C . TYR F 2 46 ? 136.868 18.812 101.789 1.00 81.78 46 TYR G C 1
ATOM 6385 O O . TYR F 2 46 ? 137.404 18.377 102.813 1.00 88.72 46 TYR G O 1
ATOM 6394 N N . LEU F 2 47 ? 135.561 18.721 101.558 1.00 73.41 47 LEU G N 1
ATOM 6395 C CA . LEU F 2 47 ? 134.649 18.131 102.537 1.00 69.55 47 LEU G CA 1
ATOM 6396 C C . LEU F 2 47 ? 134.666 16.617 102.366 1.00 69.74 47 LEU G C 1
ATOM 6397 O O . LEU F 2 47 ? 134.003 16.067 101.483 1.00 67.13 47 LEU G O 1
ATOM 6402 N N . ASP F 2 48 ? 135.421 15.942 103.228 1.00 73.60 48 ASP G N 1
ATOM 6403 C CA . ASP F 2 48 ? 135.571 14.499 103.147 1.00 76.99 48 ASP G CA 1
ATOM 6404 C C . ASP F 2 48 ? 134.291 13.792 103.585 1.00 78.12 48 ASP G C 1
ATOM 6405 O O . ASP F 2 48 ? 133.409 14.373 104.224 1.00 75.29 48 ASP G O 1
ATOM 6410 N N . ALA F 2 49 ? 134.206 12.506 103.235 1.00 83.55 49 ALA G N 1
ATOM 6411 C CA . ALA F 2 49 ? 133.035 11.711 103.588 1.00 86.53 49 ALA G CA 1
ATOM 6412 C C . ALA F 2 49 ? 132.798 11.707 105.094 1.00 90.93 49 ALA G C 1
ATOM 6413 O O . ALA F 2 49 ? 131.650 11.786 105.548 1.00 89.09 49 ALA G O 1
ATOM 6415 N N . GLU F 2 50 ? 133.869 11.612 105.885 1.00 96.48 50 GLU G N 1
ATOM 6416 C CA . GLU F 2 50 ? 133.718 11.647 107.337 1.00 102.06 50 GLU G CA 1
ATOM 6417 C C . GLU F 2 50 ? 133.023 12.927 107.783 1.00 100.69 50 GLU G C 1
ATOM 6418 O O . GLU F 2 50 ? 132.119 12.893 108.625 1.00 102.23 50 GLU G O 1
ATOM 6424 N N . GLU F 2 51 ? 133.432 14.067 107.224 1.00 97.99 51 GLU G N 1
ATOM 6425 C CA . GLU F 2 51 ? 132.874 15.346 107.648 1.00 95.70 51 GLU G CA 1
ATOM 6426 C C . GLU F 2 51 ? 131.429 15.505 107.190 1.00 90.57 51 GLU G C 1
ATOM 6427 O O . GLU F 2 51 ? 130.602 16.066 107.918 1.00 92.20 51 GLU G O 1
ATOM 6433 N N . SER F 2 52 ? 131.103 15.018 105.991 1.00 83.53 52 SER G N 1
ATOM 6434 C CA . SER F 2 52 ? 129.720 15.074 105.529 1.00 77.83 52 SER G CA 1
ATOM 6435 C C . SER F 2 52 ? 128.816 14.249 106.436 1.00 79.40 52 SER G C 1
ATOM 6436 O O . SER F 2 52 ? 127.764 14.721 106.882 1.00 77.51 52 SER G O 1
ATOM 6439 N N . ALA F 2 53 ? 129.217 13.008 106.721 1.00 82.67 53 ALA G N 1
ATOM 6440 C CA . ALA F 2 53 ? 128.402 12.142 107.565 1.00 87.51 53 ALA G CA 1
ATOM 6441 C C . ALA F 2 53 ? 128.277 12.709 108.973 1.00 90.48 53 ALA G C 1
ATOM 6442 O O . ALA F 2 53 ? 127.207 12.636 109.588 1.00 90.43 53 ALA G O 1
ATOM 6444 N N . ASN F 2 54 ? 129.363 13.276 109.502 1.00 94.11 54 ASN G N 1
ATOM 6445 C CA . ASN F 2 54 ? 129.327 13.809 110.859 1.00 97.90 54 ASN G CA 1
ATOM 6446 C C . ASN F 2 54 ? 128.492 15.081 110.929 1.00 94.33 54 ASN G C 1
ATOM 6447 O O . ASN F 2 54 ? 127.735 15.280 111.887 1.00 97.24 54 ASN G O 1
ATOM 6452 N N . LEU F 2 55 ? 128.619 15.957 109.931 1.00 88.64 55 LEU G N 1
ATOM 6453 C CA . LEU F 2 55 ? 127.781 17.151 109.897 1.00 84.65 55 LEU G CA 1
ATOM 6454 C C . LEU F 2 55 ? 126.315 16.789 109.694 1.00 85.17 55 LEU G C 1
ATOM 6455 O O . LEU F 2 55 ? 125.431 17.395 110.309 1.00 84.78 55 LEU G O 1
ATOM 6460 N N . LEU F 2 56 ? 126.036 15.809 108.831 1.00 86.32 56 LEU G N 1
ATOM 6461 C CA . LEU F 2 56 ? 124.661 15.346 108.663 1.00 86.60 56 LEU G CA 1
ATOM 6462 C C . LEU F 2 56 ? 124.141 14.704 109.942 1.00 90.78 56 LEU G C 1
ATOM 6463 O O . LEU F 2 56 ? 123.024 14.994 110.387 1.00 92.46 56 LEU G O 1
ATOM 6468 N N . ALA F 2 57 ? 124.940 13.825 110.551 1.00 93.10 57 ALA G N 1
ATOM 6469 C CA . ALA F 2 57 ? 124.521 13.189 111.794 1.00 97.64 57 ALA G CA 1
ATOM 6470 C C . ALA F 2 57 ? 124.268 14.228 112.877 1.00 101.48 57 ALA G C 1
ATOM 6471 O O . ALA F 2 57 ? 123.323 14.101 113.665 1.00 101.64 57 ALA G O 1
ATOM 6473 N N . GLU F 2 58 ? 125.102 15.267 112.929 1.00 106.00 58 GLU G N 1
ATOM 6474 C CA . GLU F 2 58 ? 124.898 16.333 113.902 1.00 111.73 58 GLU G CA 1
ATOM 6475 C C . GLU F 2 58 ? 123.639 17.131 113.584 1.00 107.92 58 GLU G C 1
ATOM 6476 O O . GLU F 2 58 ? 122.897 17.519 114.494 1.00 111.56 58 GLU G O 1
ATOM 6482 N N . ALA F 2 59 ? 123.381 17.385 112.299 1.00 101.94 59 ALA G N 1
ATOM 6483 C CA . ALA F 2 59 ? 122.163 18.091 111.913 1.00 97.79 59 ALA G CA 1
ATOM 6484 C C . ALA F 2 59 ? 120.926 17.248 112.194 1.00 96.44 59 ALA G C 1
ATOM 6485 O O . ALA F 2 59 ? 119.910 17.765 112.673 1.00 96.37 59 ALA G O 1
ATOM 6487 N N . LYS F 2 60 ? 120.990 15.948 111.895 1.00 95.42 60 LYS G N 1
ATOM 6488 C CA . LYS F 2 60 ? 119.881 15.057 112.216 1.00 95.38 60 LYS G CA 1
ATOM 6489 C C . LYS F 2 60 ? 119.620 15.022 113.716 1.00 98.71 60 LYS G C 1
ATOM 6490 O O . LYS F 2 60 ? 118.471 14.868 114.146 1.00 98.38 60 LYS G O 1
ATOM 6496 N N . LYS F 2 61 ? 120.673 15.156 114.526 1.00 100.06 61 LYS G N 1
ATOM 6497 C CA . LYS F 2 61 ? 120.510 15.113 115.975 1.00 102.90 61 LYS G CA 1
ATOM 6498 C C . LYS F 2 61 ? 119.624 16.251 116.464 1.00 99.56 61 LYS G C 1
ATOM 6499 O O . LYS F 2 61 ? 118.733 16.041 117.295 1.00 104.38 61 LYS G O 1
ATOM 6505 N N . LEU F 2 62 ? 119.853 17.466 115.963 1.00 91.42 62 LEU G N 1
ATOM 6506 C CA . LEU F 2 62 ? 119.010 18.591 116.351 1.00 86.63 62 LEU G CA 1
ATOM 6507 C C . LEU F 2 62 ? 117.577 18.401 115.871 1.00 84.74 62 LEU G C 1
ATOM 6508 O O . LEU F 2 62 ? 116.628 18.788 116.564 1.00 85.35 62 LEU G O 1
ATOM 6513 N N . ASN F 2 63 ? 117.399 17.798 114.693 1.00 84.61 63 ASN G N 1
ATOM 6514 C CA . ASN F 2 63 ? 116.055 17.581 114.168 1.00 86.35 63 ASN G CA 1
ATOM 6515 C C . ASN F 2 63 ? 115.267 16.619 115.047 1.00 92.60 63 ASN G C 1
ATOM 6516 O O . ASN F 2 63 ? 114.073 16.829 115.294 1.00 91.25 63 ASN G O 1
ATOM 6521 N N . ASP F 2 64 ? 115.912 15.553 115.525 1.00 100.44 64 ASP G N 1
ATOM 6522 C CA . ASP F 2 64 ? 115.216 14.606 116.390 1.00 106.06 64 ASP G CA 1
ATOM 6523 C C . ASP F 2 64 ? 114.919 15.225 117.749 1.00 106.31 64 ASP G C 1
ATOM 6524 O O . ASP F 2 64 ? 113.853 14.982 118.328 1.00 113.79 64 ASP G O 1
ATOM 6529 N N . ALA F 2 65 ? 115.845 16.031 118.274 1.00 99.49 65 ALA G N 1
ATOM 6530 C CA . ALA F 2 65 ? 115.627 16.679 119.561 1.00 96.22 65 ALA G CA 1
ATOM 6531 C C . ALA F 2 65 ? 114.498 17.701 119.508 1.00 96.34 65 ALA G C 1
ATOM 6532 O O . ALA F 2 65 ? 113.973 18.080 120.560 1.00 96.91 65 ALA G O 1
ATOM 6534 N N . ARG F 2 66 ? 114.118 18.152 118.314 1.00 92.84 66 ARG G N 1
ATOM 6535 C CA . ARG F 2 66 ? 113.047 19.124 118.145 1.00 93.84 66 ARG G CA 1
ATOM 6536 C C . ARG F 2 66 ? 111.723 18.485 117.748 1.00 94.42 66 ARG G C 1
ATOM 6537 O O . ARG F 2 66 ? 110.738 19.205 117.556 1.00 94.42 66 ARG G O 1
ATOM 6545 N N . ALA F 2 67 ? 111.672 17.165 117.621 1.00 93.49 67 ALA G N 1
ATOM 6546 C CA . ALA F 2 67 ? 110.432 16.500 117.240 1.00 94.21 67 ALA G CA 1
ATOM 6547 C C . ALA F 2 67 ? 109.392 16.672 118.344 1.00 98.84 67 ALA G C 1
ATOM 6548 O O . ALA F 2 67 ? 109.687 16.394 119.512 1.00 100.31 67 ALA G O 1
ATOM 6550 N N . PRO F 2 68 ? 108.166 17.127 118.024 1.00 104.95 68 PRO G N 1
ATOM 6551 C CA . PRO F 2 68 ? 107.133 17.284 119.057 1.00 108.63 68 PRO G CA 1
ATOM 6552 C C . PRO F 2 68 ? 106.870 16.002 119.845 1.00 111.97 68 PRO G C 1
ATOM 6553 O O . PRO F 2 68 ? 106.523 16.080 121.025 1.00 113.78 68 PRO G O 1
ATOM 6557 N N . GLY G 1 1 ? 140.333 17.600 10.241 1.00 100.38 237 GLY D N 1
ATOM 6558 C CA . GLY G 1 1 ? 138.911 17.869 10.342 1.00 98.35 237 GLY D CA 1
ATOM 6559 C C . GLY G 1 1 ? 138.565 19.322 10.079 1.00 95.43 237 GLY D C 1
ATOM 6560 O O . GLY G 1 1 ? 138.082 20.018 10.973 1.00 96.51 237 GLY D O 1
ATOM 6561 N N . PRO G 1 2 ? 138.815 19.786 8.854 1.00 92.84 238 PRO D N 1
ATOM 6562 C CA . PRO G 1 2 ? 138.467 21.170 8.510 1.00 88.79 238 PRO D CA 1
ATOM 6563 C C . PRO G 1 2 ? 136.972 21.424 8.634 1.00 87.85 238 PRO D C 1
ATOM 6564 O O . PRO G 1 2 ? 136.147 20.524 8.464 1.00 87.43 238 PRO D O 1
ATOM 6568 N N . SER G 1 3 ? 136.633 22.674 8.944 1.00 88.91 239 SER D N 1
ATOM 6569 C CA . SER G 1 3 ? 135.253 23.130 9.005 1.00 90.23 239 SER D CA 1
ATOM 6570 C C . SER G 1 3 ? 135.052 24.274 8.020 1.00 90.36 239 SER D C 1
ATOM 6571 O O . SER G 1 3 ? 135.994 25.000 7.688 1.00 88.79 239 SER D O 1
ATOM 6574 N N . VAL G 1 4 ? 133.813 24.430 7.558 1.00 94.52 240 VAL D N 1
ATOM 6575 C CA . VAL G 1 4 ? 133.468 25.400 6.525 1.00 94.90 240 VAL D CA 1
ATOM 6576 C C . VAL G 1 4 ? 132.393 26.336 7.058 1.00 94.31 240 VAL D C 1
ATOM 6577 O O . VAL G 1 4 ? 131.472 25.907 7.762 1.00 93.65 240 VAL D O 1
ATOM 6581 N N . PHE G 1 5 ? 132.516 27.618 6.717 1.00 92.48 241 PHE D N 1
ATOM 6582 C CA . PHE G 1 5 ? 131.519 28.626 7.053 1.00 91.63 241 PHE D CA 1
ATOM 6583 C C . PHE G 1 5 ? 131.242 29.468 5.816 1.00 87.53 241 PHE D C 1
ATOM 6584 O O . PHE G 1 5 ? 132.169 30.021 5.216 1.00 88.18 241 PHE D O 1
ATOM 6592 N N . LEU G 1 6 ? 129.968 29.564 5.444 1.00 85.44 242 LEU D N 1
ATOM 6593 C CA . LEU G 1 6 ? 129.537 30.256 4.235 1.00 82.43 242 LEU D CA 1
ATOM 6594 C C . LEU G 1 6 ? 128.820 31.538 4.635 1.00 82.36 242 LEU D C 1
ATOM 6595 O O . LEU G 1 6 ? 127.846 31.496 5.395 1.00 81.72 242 LEU D O 1
ATOM 6600 N N . PHE G 1 7 ? 129.303 32.678 4.123 1.00 82.20 243 PHE D N 1
ATOM 6601 C CA . PHE G 1 7 ? 128.785 33.971 4.538 1.00 81.55 243 PHE D CA 1
ATOM 6602 C C . PHE G 1 7 ? 128.026 34.647 3.400 1.00 80.33 243 PHE D C 1
ATOM 6603 O O . PHE G 1 7 ? 128.453 34.575 2.242 1.00 80.03 243 PHE D O 1
ATOM 6611 N N . PRO G 1 8 ? 126.910 35.310 3.694 1.00 78.59 244 PRO D N 1
ATOM 6612 C CA . PRO G 1 8 ? 126.130 35.964 2.639 1.00 76.56 244 PRO D CA 1
ATOM 6613 C C . PRO G 1 8 ? 126.763 37.280 2.230 1.00 75.01 244 PRO D C 1
ATOM 6614 O O . PRO G 1 8 ? 127.744 37.724 2.845 1.00 77.06 244 PRO D O 1
ATOM 6618 N N . PRO G 1 9 ? 126.238 37.939 1.201 1.00 71.39 245 PRO D N 1
ATOM 6619 C CA . PRO G 1 9 ? 126.743 39.272 0.860 1.00 71.21 245 PRO D CA 1
ATOM 6620 C C . PRO G 1 9 ? 126.280 40.318 1.864 1.00 69.13 245 PRO D C 1
ATOM 6621 O O . PRO G 1 9 ? 125.324 40.124 2.616 1.00 69.70 245 PRO D O 1
ATOM 6625 N N . LYS G 1 10 ? 126.958 41.453 1.852 1.00 72.84 246 LYS D N 1
ATOM 6626 C CA . LYS G 1 10 ? 126.552 42.554 2.715 1.00 73.74 246 LYS D CA 1
ATOM 6627 C C . LYS G 1 10 ? 125.247 43.160 2.203 1.00 73.00 246 LYS D C 1
ATOM 6628 O O . LYS G 1 10 ? 125.098 43.363 0.993 1.00 71.61 246 LYS D O 1
ATOM 6634 N N . PRO G 1 11 ? 124.277 43.447 3.078 1.00 67.60 247 PRO D N 1
ATOM 6635 C CA . PRO G 1 11 ? 123.006 44.015 2.590 1.00 67.51 247 PRO D CA 1
ATOM 6636 C C . PRO G 1 11 ? 123.183 45.227 1.691 1.00 66.37 247 PRO D C 1
ATOM 6637 O O . PRO G 1 11 ? 122.483 45.351 0.679 1.00 65.47 247 PRO D O 1
ATOM 6641 N N . LYS G 1 12 ? 124.104 46.130 2.033 1.00 68.18 248 LYS D N 1
ATOM 6642 C CA . LYS G 1 12 ? 124.311 47.322 1.217 1.00 69.14 248 LYS D CA 1
ATOM 6643 C C . LYS G 1 12 ? 124.737 46.966 -0.202 1.00 68.96 248 LYS D C 1
ATOM 6644 O O . LYS G 1 12 ? 124.363 47.661 -1.155 1.00 70.78 248 LYS D O 1
ATOM 6650 N N . ASP G 1 13 ? 125.515 45.893 -0.366 1.00 67.17 249 ASP D N 1
ATOM 6651 C CA . ASP G 1 13 ? 126.012 45.533 -1.691 1.00 65.60 249 ASP D CA 1
ATOM 6652 C C . ASP G 1 13 ? 124.899 44.986 -2.578 1.00 65.60 249 ASP D C 1
ATOM 6653 O O . ASP G 1 13 ? 124.892 45.228 -3.790 1.00 61.18 249 ASP D O 1
ATOM 6658 N N . THR G 1 14 ? 123.955 44.241 -1.997 1.00 69.95 250 THR D N 1
ATOM 6659 C CA . THR G 1 14 ? 122.879 43.643 -2.781 1.00 71.47 250 THR D CA 1
ATOM 6660 C C . THR G 1 14 ? 121.770 44.631 -3.116 1.00 71.20 250 THR D C 1
ATOM 6661 O O . THR G 1 14 ? 121.019 44.396 -4.069 1.00 72.76 250 THR D O 1
ATOM 6665 N N . LEU G 1 15 ? 121.647 45.717 -2.358 1.00 69.17 251 LEU D N 1
ATOM 6666 C CA . LEU G 1 15 ? 120.560 46.669 -2.541 1.00 67.26 251 LEU D CA 1
ATOM 6667 C C . LEU G 1 15 ? 120.948 47.870 -3.391 1.00 71.42 251 LEU D C 1
ATOM 6668 O O . LEU G 1 15 ? 120.077 48.461 -4.036 1.00 71.33 251 LEU D O 1
ATOM 6673 N N . MET G 1 16 ? 122.225 48.246 -3.405 1.00 77.80 252 MET D N 1
ATOM 6674 C CA . MET G 1 16 ? 122.706 49.375 -4.191 1.00 83.63 252 MET D CA 1
ATOM 6675 C C . MET G 1 16 ? 123.356 48.819 -5.452 1.00 83.82 252 MET D C 1
ATOM 6676 O O . MET G 1 16 ? 124.300 48.025 -5.369 1.00 86.27 252 MET D O 1
ATOM 6681 N N . ILE G 1 17 ? 122.844 49.225 -6.617 1.00 80.10 253 ILE D N 1
ATOM 6682 C CA . ILE G 1 17 ? 123.287 48.622 -7.869 1.00 76.85 253 ILE D CA 1
ATOM 6683 C C . ILE G 1 17 ? 124.735 48.954 -8.189 1.00 79.15 253 ILE D C 1
ATOM 6684 O O . ILE G 1 17 ? 125.401 48.179 -8.883 1.00 76.10 253 ILE D O 1
ATOM 6689 N N . SER G 1 18 ? 125.250 50.080 -7.697 1.00 82.27 254 SER D N 1
ATOM 6690 C CA . SER G 1 18 ? 126.623 50.466 -8.007 1.00 88.05 254 SER D CA 1
ATOM 6691 C C . SER G 1 18 ? 127.659 49.667 -7.229 1.00 87.56 254 SER D C 1
ATOM 6692 O O . SER G 1 18 ? 128.858 49.899 -7.423 1.00 90.18 254 SER D O 1
ATOM 6695 N N . ARG G 1 19 ? 127.241 48.742 -6.372 1.00 87.32 255 ARG D N 1
ATOM 6696 C CA . ARG G 1 19 ? 128.153 47.956 -5.557 1.00 87.30 255 ARG D CA 1
ATOM 6697 C C . ARG G 1 19 ? 128.105 46.499 -6.008 1.00 86.08 255 ARG D C 1
ATOM 6698 O O . ARG G 1 19 ? 127.202 46.075 -6.734 1.00 84.84 255 ARG D O 1
ATOM 6706 N N . THR G 1 20 ? 129.101 45.731 -5.575 1.00 85.24 256 THR D N 1
ATOM 6707 C CA . THR G 1 20 ? 129.263 44.342 -6.007 1.00 83.82 256 THR D CA 1
ATOM 6708 C C . THR G 1 20 ? 129.080 43.402 -4.824 1.00 83.78 256 THR D C 1
ATOM 6709 O O . THR G 1 20 ? 129.984 43.284 -3.976 1.00 84.32 256 THR D O 1
ATOM 6713 N N . PRO G 1 21 ? 127.946 42.715 -4.716 1.00 82.51 257 PRO D N 1
ATOM 6714 C CA . PRO G 1 21 ? 127.776 41.742 -3.633 1.00 80.40 257 PRO D CA 1
ATOM 6715 C C . PRO G 1 21 ? 128.533 40.453 -3.904 1.00 80.02 257 PRO D C 1
ATOM 6716 O O . PRO G 1 21 ? 128.687 40.017 -5.047 1.00 81.73 257 PRO D O 1
ATOM 6720 N N . GLU G 1 22 ? 129.015 39.845 -2.821 1.00 81.09 258 GLU D N 1
ATOM 6721 C CA . GLU G 1 22 ? 129.802 38.624 -2.906 1.00 81.28 258 GLU D CA 1
ATOM 6722 C C . GLU G 1 22 ? 129.417 37.682 -1.775 1.00 78.71 258 GLU D C 1
ATOM 6723 O O . GLU G 1 22 ? 129.112 38.126 -0.665 1.00 79.08 258 GLU D O 1
ATOM 6729 N N . VAL G 1 23 ? 129.427 36.381 -2.066 1.00 75.14 259 VAL D N 1
ATOM 6730 C CA . VAL G 1 23 ? 129.348 35.335 -1.049 1.00 73.99 259 VAL D CA 1
ATOM 6731 C C . VAL G 1 23 ? 130.746 34.785 -0.809 1.00 75.92 259 VAL D C 1
ATOM 6732 O O . VAL G 1 23 ? 131.529 34.611 -1.752 1.00 75.91 259 VAL D O 1
ATOM 6736 N N . THR G 1 24 ? 131.064 34.516 0.456 1.00 77.49 260 THR D N 1
ATOM 6737 C CA . THR G 1 24 ? 132.413 34.157 0.877 1.00 80.71 260 THR D CA 1
ATOM 6738 C C . THR G 1 24 ? 132.382 32.820 1.606 1.00 81.71 260 THR D C 1
ATOM 6739 O O . THR G 1 24 ? 131.644 32.660 2.585 1.00 81.94 260 THR D O 1
ATOM 6743 N N . CYS G 1 25 ? 133.177 31.865 1.126 1.00 83.76 261 CYS D N 1
ATOM 6744 C CA . CYS G 1 25 ? 133.309 30.546 1.735 1.00 84.35 261 CYS D CA 1
ATOM 6745 C C . CYS G 1 25 ? 134.662 30.449 2.431 1.00 84.87 261 CYS D C 1
ATOM 6746 O O . CYS G 1 25 ? 135.706 30.532 1.775 1.00 86.24 261 CYS D O 1
ATOM 6749 N N . VAL G 1 26 ? 134.641 30.273 3.752 1.00 80.13 262 VAL D N 1
ATOM 6750 C CA . VAL G 1 26 ? 135.849 30.257 4.572 1.00 80.59 262 VAL D CA 1
ATOM 6751 C C . VAL G 1 26 ? 136.047 28.866 5.162 1.00 82.15 262 VAL D C 1
ATOM 6752 O O . VAL G 1 26 ? 135.122 28.295 5.753 1.00 80.60 262 VAL D O 1
ATOM 6756 N N . VAL G 1 27 ? 137.253 28.326 4.995 1.00 87.63 263 VAL D N 1
ATOM 6757 C CA . VAL G 1 27 ? 137.678 27.065 5.600 1.00 93.20 263 VAL D CA 1
ATOM 6758 C C . VAL G 1 27 ? 138.788 27.417 6.584 1.00 103.85 263 VAL D C 1
ATOM 6759 O O . VAL G 1 27 ? 139.785 28.039 6.196 1.00 102.91 263 VAL D O 1
ATOM 6763 N N . VAL G 1 28 ? 138.627 27.031 7.850 1.00 116.35 264 VAL D N 1
ATOM 6764 C CA . VAL G 1 28 ? 139.494 27.498 8.929 1.00 125.98 264 VAL D CA 1
ATOM 6765 C C . VAL G 1 28 ? 140.413 26.396 9.462 1.00 129.74 264 VAL D C 1
ATOM 6766 O O . VAL G 1 28 ? 141.617 26.609 9.610 1.00 135.52 264 VAL D O 1
ATOM 6770 N N . ASP G 1 29 ? 139.869 25.223 9.773 1.00 123.31 265 ASP D N 1
ATOM 6771 C CA . ASP G 1 29 ? 140.676 24.157 10.379 1.00 117.48 265 ASP D CA 1
ATOM 6772 C C . ASP G 1 29 ? 141.434 23.313 9.357 1.00 108.84 265 ASP D C 1
ATOM 6773 O O . ASP G 1 29 ? 141.461 22.084 9.460 1.00 110.55 265 ASP D O 1
ATOM 6778 N N . VAL G 1 30 ? 142.065 23.946 8.371 1.00 100.13 266 VAL D N 1
ATOM 6779 C CA . VAL G 1 30 ? 142.875 23.224 7.394 1.00 93.40 266 VAL D CA 1
ATOM 6780 C C . VAL G 1 30 ? 144.260 22.970 7.977 1.00 95.15 266 VAL D C 1
ATOM 6781 O O . VAL G 1 30 ? 144.940 23.898 8.429 1.00 96.22 266 VAL D O 1
ATOM 6785 N N . SER G 1 31 ? 144.684 21.710 7.950 1.00 97.11 267 SER D N 1
ATOM 6786 C CA . SER G 1 31 ? 145.945 21.294 8.543 1.00 104.14 267 SER D CA 1
ATOM 6787 C C . SER G 1 31 ? 147.101 21.566 7.585 1.00 109.47 267 SER D C 1
ATOM 6788 O O . SER G 1 31 ? 146.909 21.799 6.388 1.00 104.39 267 SER D O 1
ATOM 6791 N N . HIS G 1 32 ? 148.323 21.533 8.125 1.00 121.18 268 HIS D N 1
ATOM 6792 C CA . HIS G 1 32 ? 149.487 21.667 7.258 1.00 127.88 268 HIS D CA 1
ATOM 6793 C C . HIS G 1 32 ? 149.641 20.438 6.378 1.00 126.06 268 HIS D C 1
ATOM 6794 O O . HIS G 1 32 ? 150.045 20.546 5.214 1.00 129.90 268 HIS D O 1
ATOM 6801 N N . GLU G 1 33 ? 149.332 19.262 6.916 1.00 121.58 269 GLU D N 1
ATOM 6802 C CA . GLU G 1 33 ? 149.399 18.043 6.131 1.00 118.26 269 GLU D CA 1
ATOM 6803 C C . GLU G 1 33 ? 148.085 17.933 5.367 1.00 121.69 269 GLU D C 1
ATOM 6804 O O . GLU G 1 33 ? 147.013 18.156 5.938 1.00 116.34 269 GLU D O 1
ATOM 6810 N N . ASP G 1 34 ? 148.159 17.598 4.088 1.00 129.12 270 ASP D N 1
ATOM 6811 C CA . ASP G 1 34 ? 146.971 17.571 3.242 1.00 132.60 270 ASP D CA 1
ATOM 6812 C C . ASP G 1 34 ? 146.316 18.949 3.242 1.00 128.42 270 ASP D C 1
ATOM 6813 O O . ASP G 1 34 ? 145.202 19.113 3.757 1.00 129.74 270 ASP D O 1
ATOM 6818 N N . PRO G 1 35 ? 146.974 19.958 2.672 1.00 120.64 271 PRO D N 1
ATOM 6819 C CA . PRO G 1 35 ? 146.403 21.308 2.603 1.00 114.96 271 PRO D CA 1
ATOM 6820 C C . PRO G 1 35 ? 145.531 21.559 1.382 1.00 111.72 271 PRO D C 1
ATOM 6821 O O . PRO G 1 35 ? 145.061 22.689 1.206 1.00 107.72 271 PRO D O 1
ATOM 6825 N N . GLU G 1 36 ? 145.313 20.546 0.544 1.00 113.81 272 GLU D N 1
ATOM 6826 C CA . GLU G 1 36 ? 144.523 20.720 -0.668 1.00 114.18 272 GLU D CA 1
ATOM 6827 C C . GLU G 1 36 ? 143.102 21.144 -0.343 1.00 114.40 272 GLU D C 1
ATOM 6828 O O . GLU G 1 36 ? 142.428 20.534 0.490 1.00 114.21 272 GLU D O 1
ATOM 6834 N N . VAL G 1 37 ? 142.653 22.201 -1.009 1.00 113.28 273 VAL D N 1
ATOM 6835 C CA . VAL G 1 37 ? 141.295 22.702 -0.875 1.00 112.01 273 VAL D CA 1
ATOM 6836 C C . VAL G 1 37 ? 140.680 22.728 -2.264 1.00 110.09 273 VAL D C 1
ATOM 6837 O O . VAL G 1 37 ? 141.261 23.295 -3.198 1.00 110.94 273 VAL D O 1
ATOM 6841 N N . LYS G 1 38 ? 139.510 22.117 -2.396 1.00 110.48 274 LYS D N 1
ATOM 6842 C CA . LYS G 1 38 ? 138.748 22.118 -3.634 1.00 108.98 274 LYS D CA 1
ATOM 6843 C C . LYS G 1 38 ? 137.462 22.895 -3.411 1.00 105.39 274 LYS D C 1
ATOM 6844 O O . LYS G 1 38 ? 136.737 22.632 -2.446 1.00 104.68 274 LYS D O 1
ATOM 6850 N N . PHE G 1 39 ? 137.183 23.847 -4.291 1.00 99.77 275 PHE D N 1
ATOM 6851 C CA . PHE G 1 39 ? 135.955 24.622 -4.224 1.00 95.50 275 PHE D CA 1
ATOM 6852 C C . PHE G 1 39 ? 135.092 24.304 -5.435 1.00 97.67 275 PHE D C 1
ATOM 6853 O O . PHE G 1 39 ? 135.573 24.335 -6.573 1.00 97.17 275 PHE D O 1
ATOM 6861 N N . ASN G 1 40 ? 133.820 24.010 -5.182 1.00 101.06 276 ASN D N 1
ATOM 6862 C CA . ASN G 1 40 ? 132.813 23.883 -6.226 1.00 103.56 276 ASN D CA 1
ATOM 6863 C C . ASN G 1 40 ? 131.639 24.760 -5.829 1.00 97.58 276 ASN D C 1
ATOM 6864 O O . ASN G 1 40 ? 131.015 24.530 -4.788 1.00 100.22 276 ASN D O 1
ATOM 6869 N N . TRP G 1 41 ? 131.345 25.762 -6.647 1.00 89.34 277 TRP D N 1
ATOM 6870 C CA . TRP G 1 41 ? 130.259 26.688 -6.375 1.00 80.46 277 TRP D CA 1
ATOM 6871 C C . TRP G 1 41 ? 129.046 26.319 -7.211 1.00 80.61 277 TRP D C 1
ATOM 6872 O O . TRP G 1 41 ? 129.180 25.880 -8.357 1.00 81.40 277 TRP D O 1
ATOM 6883 N N . TYR G 1 42 ? 127.863 26.503 -6.632 1.00 79.57 278 TYR D N 1
ATOM 6884 C CA . TYR G 1 42 ? 126.613 26.241 -7.328 1.00 80.19 278 TYR D CA 1
ATOM 6885 C C . TYR G 1 42 ? 125.661 27.387 -7.034 1.00 76.45 278 TYR D C 1
ATOM 6886 O O . TYR G 1 42 ? 125.519 27.797 -5.878 1.00 75.13 278 TYR D O 1
ATOM 6895 N N . VAL G 1 43 ? 125.011 27.897 -8.076 1.00 75.13 279 VAL D N 1
ATOM 6896 C CA . VAL G 1 43 ? 124.021 28.959 -7.948 1.00 73.90 279 VAL D CA 1
ATOM 6897 C C . VAL G 1 43 ? 122.684 28.374 -8.376 1.00 77.38 279 VAL D C 1
ATOM 6898 O O . VAL G 1 43 ? 122.445 28.165 -9.571 1.00 75.52 279 VAL D O 1
ATOM 6902 N N . ASP G 1 44 ? 121.804 28.125 -7.411 1.00 83.65 280 ASP D N 1
ATOM 6903 C CA . ASP G 1 44 ? 120.516 27.497 -7.694 1.00 89.71 280 ASP D CA 1
ATOM 6904 C C . ASP G 1 44 ? 120.712 26.130 -8.349 1.00 92.04 280 ASP D C 1
ATOM 6905 O O . ASP G 1 44 ? 119.941 25.720 -9.219 1.00 96.28 280 ASP D O 1
ATOM 6910 N N . GLY G 1 45 ? 121.761 25.420 -7.928 1.00 88.04 281 GLY D N 1
ATOM 6911 C CA . GLY G 1 45 ? 122.011 24.065 -8.371 1.00 87.84 281 GLY D CA 1
ATOM 6912 C C . GLY G 1 45 ? 122.946 23.911 -9.555 1.00 90.36 281 GLY D C 1
ATOM 6913 O O . GLY G 1 45 ? 123.373 22.784 -9.836 1.00 91.61 281 GLY D O 1
ATOM 6914 N N . VAL G 1 46 ? 123.281 24.992 -10.257 1.00 93.04 282 VAL D N 1
ATOM 6915 C CA . VAL G 1 46 ? 124.157 24.927 -11.424 1.00 96.64 282 VAL D CA 1
ATOM 6916 C C . VAL G 1 46 ? 125.556 25.354 -11.009 1.00 94.89 282 VAL D C 1
ATOM 6917 O O . VAL G 1 46 ? 125.728 26.389 -10.353 1.00 93.63 282 VAL D O 1
ATOM 6921 N N . GLU G 1 47 ? 126.555 24.558 -11.379 1.00 95.38 283 GLU D N 1
ATOM 6922 C CA . GLU G 1 47 ? 127.925 24.883 -11.013 1.00 92.57 283 GLU D CA 1
ATOM 6923 C C . GLU G 1 47 ? 128.411 26.086 -11.811 1.00 89.88 283 GLU D C 1
ATOM 6924 O O . GLU G 1 47 ? 128.147 26.205 -13.010 1.00 92.99 283 GLU D O 1
ATOM 6930 N N . VAL G 1 48 ? 129.128 26.982 -11.135 1.00 85.58 284 VAL D N 1
ATOM 6931 C CA . VAL G 1 48 ? 129.711 28.161 -11.759 1.00 82.25 284 VAL D CA 1
ATOM 6932 C C . VAL G 1 48 ? 131.217 28.134 -11.537 1.00 84.01 284 VAL D C 1
ATOM 6933 O O . VAL G 1 48 ? 131.730 27.437 -10.658 1.00 84.86 284 VAL D O 1
ATOM 6937 N N . HIS G 1 49 ? 131.930 28.914 -12.357 1.00 83.97 285 HIS D N 1
ATOM 6938 C CA . HIS G 1 49 ? 133.389 28.878 -12.387 1.00 86.52 285 HIS D CA 1
ATOM 6939 C C . HIS G 1 49 ? 134.006 30.271 -12.318 1.00 85.93 285 HIS D C 1
ATOM 6940 O O . HIS G 1 49 ? 135.188 30.432 -12.638 1.00 88.64 285 HIS D O 1
ATOM 6947 N N . ASN G 1 50 ? 133.240 31.280 -11.908 1.00 84.32 286 ASN D N 1
ATOM 6948 C CA . ASN G 1 50 ? 133.735 32.648 -11.819 1.00 85.03 286 ASN D CA 1
ATOM 6949 C C . ASN G 1 50 ? 134.207 33.016 -10.416 1.00 86.31 286 ASN D C 1
ATOM 6950 O O . ASN G 1 50 ? 134.445 34.196 -10.143 1.00 85.02 286 ASN D O 1
ATOM 6955 N N . ALA G 1 51 ? 134.346 32.040 -9.523 1.00 90.63 287 ALA D N 1
ATOM 6956 C CA . ALA G 1 51 ? 134.806 32.311 -8.169 1.00 95.53 287 ALA D CA 1
ATOM 6957 C C . ALA G 1 51 ? 136.323 32.468 -8.129 1.00 101.60 287 ALA D C 1
ATOM 6958 O O . ALA G 1 51 ? 137.051 31.906 -8.952 1.00 103.50 287 ALA D O 1
ATOM 6960 N N . LYS G 1 52 ? 136.794 33.240 -7.151 1.00 104.67 288 LYS D N 1
ATOM 6961 C CA . LYS G 1 52 ? 138.213 33.510 -6.957 1.00 108.67 288 LYS D CA 1
ATOM 6962 C C . LYS G 1 52 ? 138.633 33.081 -5.560 1.00 106.19 288 LYS D C 1
ATOM 6963 O O . LYS G 1 52 ? 137.972 33.426 -4.575 1.00 107.00 288 LYS D O 1
ATOM 6969 N N . THR G 1 53 ? 139.725 32.327 -5.479 1.00 103.63 289 THR D N 1
ATOM 6970 C CA . THR G 1 53 ? 140.281 31.888 -4.207 1.00 99.94 289 THR D CA 1
ATOM 6971 C C . THR G 1 53 ? 141.402 32.843 -3.808 1.00 100.66 289 THR D C 1
ATOM 6972 O O . THR G 1 53 ? 142.376 33.008 -4.551 1.00 102.67 289 THR D O 1
ATOM 6976 N N . LYS G 1 54 ? 141.261 33.472 -2.634 1.00 99.31 290 LYS D N 1
ATOM 6977 C CA . LYS G 1 54 ? 142.281 34.370 -2.114 1.00 101.36 290 LYS D CA 1
ATOM 6978 C C . LYS G 1 54 ? 143.426 33.573 -1.493 1.00 103.61 290 LYS D C 1
ATOM 6979 O O . LYS G 1 54 ? 143.223 32.452 -1.019 1.00 102.82 290 LYS D O 1
ATOM 6985 N N . PRO G 1 55 ? 144.641 34.121 -1.488 1.00 107.27 291 PRO D N 1
ATOM 6986 C CA . PRO G 1 55 ? 145.764 33.374 -0.910 1.00 110.57 291 PRO D CA 1
ATOM 6987 C C . PRO G 1 55 ? 145.520 33.083 0.563 1.00 113.44 291 PRO D C 1
ATOM 6988 O O . PRO G 1 55 ? 145.134 33.964 1.335 1.00 113.12 291 PRO D O 1
ATOM 6992 N N . ARG G 1 56 ? 145.749 31.831 0.948 1.00 115.20 292 ARG D N 1
ATOM 6993 C CA . ARG G 1 56 ? 145.557 31.425 2.331 1.00 119.30 292 ARG D CA 1
ATOM 6994 C C . ARG G 1 56 ? 146.537 32.144 3.251 1.00 124.99 292 ARG D C 1
ATOM 6995 O O . ARG G 1 56 ? 147.685 32.415 2.886 1.00 126.47 292 ARG D O 1
ATOM 7003 N N . GLU G 1 57 ? 146.071 32.455 4.458 1.00 131.39 293 GLU D N 1
ATOM 7004 C CA . GLU G 1 57 ? 146.896 33.084 5.483 1.00 136.99 293 GLU D CA 1
ATOM 7005 C C . GLU G 1 57 ? 146.720 32.288 6.766 1.00 135.88 293 GLU D C 1
ATOM 7006 O O . GLU G 1 57 ? 145.602 32.171 7.279 1.00 135.97 293 GLU D O 1
ATOM 7012 N N . GLU G 1 58 ? 147.819 31.748 7.281 1.00 131.28 294 GLU D N 1
ATOM 7013 C CA . GLU G 1 58 ? 147.768 30.947 8.495 1.00 127.39 294 GLU D CA 1
ATOM 7014 C C . GLU G 1 58 ? 147.584 31.819 9.731 1.00 126.74 294 GLU D C 1
ATOM 7015 O O . GLU G 1 58 ? 148.147 32.912 9.838 1.00 128.33 294 GLU D O 1
ATOM 7021 N N . GLN G 1 59 ? 146.784 31.316 10.667 1.00 126.78 295 GLN D N 1
ATOM 7022 C CA . GLN G 1 59 ? 146.447 32.002 11.903 1.00 128.52 295 GLN D CA 1
ATOM 7023 C C . GLN G 1 59 ? 147.423 31.583 13.002 1.00 134.89 295 GLN D C 1
ATOM 7024 O O . GLN G 1 59 ? 148.312 30.754 12.796 1.00 135.97 295 GLN D O 1
ATOM 7030 N N . TYR G 1 60 ? 147.264 32.173 14.190 1.00 138.06 296 TYR D N 1
ATOM 7031 C CA . TYR G 1 60 ? 148.171 31.872 15.292 1.00 142.44 296 TYR D CA 1
ATOM 7032 C C . TYR G 1 60 ? 148.210 30.384 15.610 1.00 140.48 296 TYR D C 1
ATOM 7033 O O . TYR G 1 60 ? 149.188 29.915 16.203 1.00 144.70 296 TYR D O 1
ATOM 7042 N N . ASN G 1 61 ? 147.178 29.637 15.236 1.00 132.95 297 ASN D N 1
ATOM 7043 C CA . ASN G 1 61 ? 147.180 28.194 15.408 1.00 131.16 297 ASN D CA 1
ATOM 7044 C C . ASN G 1 61 ? 147.790 27.539 14.171 1.00 123.85 297 ASN D C 1
ATOM 7045 O O . ASN G 1 61 ? 147.898 28.148 13.105 1.00 126.17 297 ASN D O 1
ATOM 7050 N N . SER G 1 62 ? 148.192 26.280 14.327 1.00 116.94 298 SER D N 1
ATOM 7051 C CA . SER G 1 62 ? 148.799 25.530 13.231 1.00 113.10 298 SER D CA 1
ATOM 7052 C C . SER G 1 62 ? 147.780 25.034 12.208 1.00 114.78 298 SER D C 1
ATOM 7053 O O . SER G 1 62 ? 147.835 23.871 11.794 1.00 109.55 298 SER D O 1
ATOM 7056 N N . THR G 1 63 ? 146.854 25.896 11.787 1.00 124.32 299 THR D N 1
ATOM 7057 C CA . THR G 1 63 ? 145.927 25.566 10.713 1.00 130.30 299 THR D CA 1
ATOM 7058 C C . THR G 1 63 ? 145.826 26.730 9.736 1.00 128.95 299 THR D C 1
ATOM 7059 O O . THR G 1 63 ? 146.002 27.893 10.106 1.00 131.94 299 THR D O 1
ATOM 7063 N N . TYR G 1 64 ? 145.526 26.397 8.483 1.00 122.77 300 TYR D N 1
ATOM 7064 C CA . TYR G 1 64 ? 145.399 27.375 7.412 1.00 116.67 300 TYR D CA 1
ATOM 7065 C C . TYR G 1 64 ? 143.968 27.887 7.320 1.00 114.16 300 TYR D C 1
ATOM 7066 O O . TYR G 1 64 ? 143.015 27.189 7.673 1.00 111.74 300 TYR D O 1
ATOM 7075 N N . ARG G 1 65 ? 143.823 29.114 6.824 1.00 113.80 301 ARG D N 1
ATOM 7076 C CA . ARG G 1 65 ? 142.516 29.708 6.563 1.00 110.79 301 ARG D CA 1
ATOM 7077 C C . ARG G 1 65 ? 142.454 30.087 5.090 1.00 109.41 301 ARG D C 1
ATOM 7078 O O . ARG G 1 65 ? 143.239 30.923 4.629 1.00 111.36 301 ARG D O 1
ATOM 7086 N N . VAL G 1 66 ? 141.521 29.480 4.360 1.00 105.55 302 VAL D N 1
ATOM 7087 C CA . VAL G 1 66 ? 141.372 29.687 2.923 1.00 103.09 302 VAL D CA 1
ATOM 7088 C C . VAL G 1 66 ? 140.003 30.295 2.659 1.00 98.13 302 VAL D C 1
ATOM 7089 O O . VAL G 1 66 ? 138.994 29.821 3.194 1.00 98.32 302 VAL D O 1
ATOM 7093 N N . VAL G 1 67 ? 139.970 31.337 1.831 1.00 93.43 303 VAL D N 1
ATOM 7094 C CA . VAL G 1 67 ? 138.751 32.081 1.543 1.00 89.95 303 VAL D CA 1
ATOM 7095 C C . VAL G 1 67 ? 138.500 32.033 0.043 1.00 87.46 303 VAL D C 1
ATOM 7096 O O . VAL G 1 67 ? 139.420 32.251 -0.754 1.00 88.48 303 VAL D O 1
ATOM 7100 N N . SER G 1 68 ? 137.257 31.742 -0.336 1.00 86.10 304 SER D N 1
ATOM 7101 C CA . SER G 1 68 ? 136.813 31.803 -1.722 1.00 85.39 304 SER D CA 1
ATOM 7102 C C . SER G 1 68 ? 135.634 32.761 -1.820 1.00 83.65 304 SER D C 1
ATOM 7103 O O . SER G 1 68 ? 134.703 32.689 -1.011 1.00 80.75 304 SER D O 1
ATOM 7106 N N . VAL G 1 69 ? 135.682 33.657 -2.804 1.00 84.56 305 VAL D N 1
ATOM 7107 C CA . VAL G 1 69 ? 134.677 34.699 -2.982 1.00 84.70 305 VAL D CA 1
ATOM 7108 C C . VAL G 1 69 ? 134.040 34.532 -4.355 1.00 86.54 305 VAL D C 1
ATOM 7109 O O . VAL G 1 69 ? 134.747 34.430 -5.365 1.00 88.53 305 VAL D O 1
ATOM 7113 N N . LEU G 1 70 ? 132.708 34.507 -4.389 1.00 86.37 306 LEU D N 1
ATOM 7114 C CA . LEU G 1 70 ? 131.943 34.386 -5.626 1.00 87.46 306 LEU D CA 1
ATOM 7115 C C . LEU G 1 70 ? 131.066 35.619 -5.788 1.00 86.32 306 LEU D C 1
ATOM 7116 O O . LEU G 1 70 ? 130.224 35.903 -4.929 1.00 83.79 306 LEU D O 1
ATOM 7121 N N . THR G 1 71 ? 131.262 36.345 -6.887 1.00 88.15 307 THR D N 1
ATOM 7122 C CA . THR G 1 71 ? 130.385 37.462 -7.208 1.00 87.34 307 THR D CA 1
ATOM 7123 C C . THR G 1 71 ? 128.973 36.955 -7.472 1.00 83.04 307 THR D C 1
ATOM 7124 O O . THR G 1 71 ? 128.776 35.915 -8.107 1.00 85.29 307 THR D O 1
ATOM 7128 N N . VAL G 1 72 ? 127.983 37.692 -6.969 1.00 77.07 308 VAL D N 1
ATOM 7129 C CA . VAL G 1 72 ? 126.581 37.340 -7.150 1.00 74.17 308 VAL D CA 1
ATOM 7130 C C . VAL G 1 72 ? 125.855 38.509 -7.799 1.00 72.17 308 VAL D C 1
ATOM 7131 O O . VAL G 1 72 ? 126.249 39.671 -7.654 1.00 72.80 308 VAL D O 1
ATOM 7135 N N . LEU G 1 73 ? 124.780 38.192 -8.513 1.00 70.21 309 LEU D N 1
ATOM 7136 C CA . LEU G 1 73 ? 123.918 39.213 -9.089 1.00 68.50 309 LEU D CA 1
ATOM 7137 C C . LEU G 1 73 ? 122.914 39.705 -8.054 1.00 67.12 309 LEU D C 1
ATOM 7138 O O . LEU G 1 73 ? 122.345 38.915 -7.295 1.00 66.69 309 LEU D O 1
ATOM 7143 N N . HIS G 1 74 ? 122.705 41.023 -8.025 1.00 67.12 310 HIS D N 1
ATOM 7144 C CA . HIS G 1 74 ? 121.779 41.615 -7.064 1.00 67.74 310 HIS D CA 1
ATOM 7145 C C . HIS G 1 74 ? 120.428 40.910 -7.093 1.00 73.79 310 HIS D C 1
ATOM 7146 O O . HIS G 1 74 ? 119.894 40.515 -6.051 1.00 72.92 310 HIS D O 1
ATOM 7153 N N . GLN G 1 75 ? 119.859 40.746 -8.290 1.00 77.84 311 GLN D N 1
ATOM 7154 C CA . GLN G 1 75 ? 118.518 40.183 -8.408 1.00 81.29 311 GLN D CA 1
ATOM 7155 C C . GLN G 1 75 ? 118.485 38.702 -8.049 1.00 80.94 311 GLN D C 1
ATOM 7156 O O . GLN G 1 75 ? 117.479 38.222 -7.514 1.00 79.68 311 GLN D O 1
ATOM 7162 N N . ASP G 1 76 ? 119.562 37.964 -8.327 1.00 80.27 312 ASP D N 1
ATOM 7163 C CA . ASP G 1 76 ? 119.584 36.540 -8.005 1.00 80.07 312 ASP D CA 1
ATOM 7164 C C . ASP G 1 76 ? 119.474 36.322 -6.501 1.00 78.40 312 ASP D C 1
ATOM 7165 O O . ASP G 1 76 ? 118.704 35.471 -6.039 1.00 79.30 312 ASP D O 1
ATOM 7170 N N . TRP G 1 77 ? 120.239 37.083 -5.719 1.00 75.40 313 TRP D N 1
ATOM 7171 C CA . TRP G 1 77 ? 120.147 36.969 -4.268 1.00 72.43 313 TRP D CA 1
ATOM 7172 C C . TRP G 1 77 ? 118.788 37.444 -3.770 1.00 71.31 313 TRP D C 1
ATOM 7173 O O . TRP G 1 77 ? 118.146 36.774 -2.953 1.00 74.56 313 TRP D O 1
ATOM 7184 N N . LEU G 1 78 ? 118.330 38.598 -4.258 1.00 68.23 314 LEU D N 1
ATOM 7185 C CA . LEU G 1 78 ? 117.061 39.147 -3.794 1.00 64.94 314 LEU D CA 1
ATOM 7186 C C . LEU G 1 78 ? 115.889 38.248 -4.165 1.00 66.01 314 LEU D C 1
ATOM 7187 O O . LEU G 1 78 ? 114.850 38.279 -3.495 1.00 65.76 314 LEU D O 1
ATOM 7192 N N . ASN G 1 79 ? 116.028 37.445 -5.217 1.00 71.03 315 ASN D N 1
ATOM 7193 C CA . ASN G 1 79 ? 114.973 36.526 -5.623 1.00 75.23 315 ASN D CA 1
ATOM 7194 C C . ASN G 1 79 ? 115.077 35.171 -4.936 1.00 76.57 315 ASN D C 1
ATOM 7195 O O . ASN G 1 79 ? 114.264 34.285 -5.220 1.00 77.94 315 ASN D O 1
ATOM 7200 N N . GLY G 1 80 ? 116.051 34.988 -4.050 1.00 75.36 316 GLY D N 1
ATOM 7201 C CA . GLY G 1 80 ? 116.093 33.819 -3.196 1.00 73.87 316 GLY D CA 1
ATOM 7202 C C . GLY G 1 80 ? 116.842 32.630 -3.747 1.00 72.61 316 GLY D C 1
ATOM 7203 O O . GLY G 1 80 ? 116.629 31.510 -3.267 1.00 73.95 316 GLY D O 1
ATOM 7204 N N . LYS G 1 81 ? 117.716 32.826 -4.729 1.00 68.53 317 LYS D N 1
ATOM 7205 C CA . LYS G 1 81 ? 118.505 31.716 -5.238 1.00 68.08 317 LYS D CA 1
ATOM 7206 C C . LYS G 1 81 ? 119.487 31.237 -4.178 1.00 70.14 317 LYS D C 1
ATOM 7207 O O . LYS G 1 81 ? 119.998 32.019 -3.372 1.00 69.17 317 LYS D O 1
ATOM 7213 N N . GLU G 1 82 ? 119.746 29.934 -4.184 1.00 75.20 318 GLU D N 1
ATOM 7214 C CA . GLU G 1 82 ? 120.625 29.326 -3.198 1.00 79.09 318 GLU D CA 1
ATOM 7215 C C . GLU G 1 82 ? 122.039 29.232 -3.751 1.00 79.38 318 GLU D C 1
ATOM 7216 O O . GLU G 1 82 ? 122.247 28.838 -4.902 1.00 81.63 318 GLU D O 1
ATOM 7222 N N . TYR G 1 83 ? 123.009 29.601 -2.920 1.00 77.90 319 TYR D N 1
ATOM 7223 C CA . TYR G 1 83 ? 124.419 29.564 -3.280 1.00 77.82 319 TYR D CA 1
ATOM 7224 C C . TYR G 1 83 ? 125.098 28.521 -2.406 1.00 78.97 319 TYR D C 1
ATOM 7225 O O . TYR G 1 83 ? 125.129 28.659 -1.178 1.00 79.37 319 TYR D O 1
ATOM 7234 N N . LYS G 1 84 ? 125.641 27.485 -3.038 1.00 82.40 320 LYS D N 1
ATOM 7235 C CA . LYS G 1 84 ? 126.243 26.360 -2.337 1.00 85.73 320 LYS D CA 1
ATOM 7236 C C . LYS G 1 84 ? 127.753 26.385 -2.515 1.00 91.51 320 LYS D C 1
ATOM 7237 O O . LYS G 1 84 ? 128.250 26.538 -3.635 1.00 90.68 320 LYS D O 1
ATOM 7243 N N . CYS G 1 85 ? 128.471 26.236 -1.407 1.00 97.28 321 CYS D N 1
ATOM 7244 C CA . CYS G 1 85 ? 129.914 26.049 -1.417 1.00 101.48 321 CYS D CA 1
ATOM 7245 C C . CYS G 1 85 ? 130.193 24.608 -1.023 1.00 101.99 321 CYS D C 1
ATOM 7246 O O . CYS G 1 85 ? 129.748 24.154 0.037 1.00 105.33 321 CYS D O 1
ATOM 7249 N N . LYS G 1 86 ? 130.920 23.893 -1.874 1.00 98.46 322 LYS D N 1
ATOM 7250 C CA . LYS G 1 86 ? 131.271 22.500 -1.636 1.00 95.07 322 LYS D CA 1
ATOM 7251 C C . LYS G 1 86 ? 132.783 22.395 -1.512 1.00 91.81 322 LYS D C 1
ATOM 7252 O O . LYS G 1 86 ? 133.512 22.777 -2.434 1.00 93.06 322 LYS D O 1
ATOM 7258 N N . VAL G 1 87 ? 133.248 21.877 -0.378 1.00 87.85 323 VAL D N 1
ATOM 7259 C CA . VAL G 1 87 ? 134.670 21.815 -0.061 1.00 85.91 323 VAL D CA 1
ATOM 7260 C C . VAL G 1 87 ? 135.061 20.350 0.056 1.00 88.06 323 VAL D C 1
ATOM 7261 O O . VAL G 1 87 ? 134.491 19.611 0.869 1.00 87.52 323 VAL D O 1
ATOM 7265 N N . SER G 1 88 ? 136.039 19.938 -0.745 1.00 90.89 324 SER D N 1
ATOM 7266 C CA . SER G 1 88 ? 136.580 18.589 -0.715 1.00 94.84 324 SER D CA 1
ATOM 7267 C C . SER G 1 88 ? 138.020 18.648 -0.230 1.00 97.49 324 SER D C 1
ATOM 7268 O O . SER G 1 88 ? 138.753 19.592 -0.544 1.00 96.80 324 SER D O 1
ATOM 7271 N N . ASN G 1 89 ? 138.423 17.639 0.537 1.00 102.42 325 ASN D N 1
ATOM 7272 C CA . ASN G 1 89 ? 139.758 17.621 1.114 1.00 105.25 325 ASN D CA 1
ATOM 7273 C C . ASN G 1 89 ? 140.103 16.206 1.547 1.00 107.24 325 ASN D C 1
ATOM 7274 O O . ASN G 1 89 ? 139.244 15.468 2.036 1.00 106.47 325 ASN D O 1
ATOM 7279 N N . LYS G 1 90 ? 141.371 15.844 1.354 1.00 109.29 326 LYS D N 1
ATOM 7280 C CA . LYS G 1 90 ? 141.826 14.486 1.611 1.00 112.13 326 LYS D CA 1
ATOM 7281 C C . LYS G 1 90 ? 141.680 14.102 3.079 1.00 111.56 326 LYS D C 1
ATOM 7282 O O . LYS G 1 90 ? 141.642 12.908 3.396 1.00 114.21 326 LYS D O 1
ATOM 7288 N N . ALA G 1 91 ? 141.602 15.086 3.980 1.00 108.41 327 ALA D N 1
ATOM 7289 C CA . ALA G 1 91 ? 141.372 14.830 5.397 1.00 108.61 327 ALA D CA 1
ATOM 7290 C C . ALA G 1 91 ? 139.905 14.596 5.737 1.00 109.30 327 ALA D C 1
ATOM 7291 O O . ALA G 1 91 ? 139.607 14.210 6.872 1.00 108.14 327 ALA D O 1
ATOM 7293 N N . LEU G 1 92 ? 138.989 14.824 4.798 1.00 111.91 328 LEU D N 1
ATOM 7294 C CA . LEU G 1 92 ? 137.565 14.631 5.040 1.00 114.78 328 LEU D CA 1
ATOM 7295 C C . LEU G 1 92 ? 137.105 13.270 4.532 1.00 118.67 328 LEU D C 1
ATOM 7296 O O . LEU G 1 92 ? 137.495 12.854 3.435 1.00 117.64 328 LEU D O 1
ATOM 7301 N N . PRO G 1 93 ? 136.281 12.540 5.290 1.00 123.83 329 PRO D N 1
ATOM 7302 C CA . PRO G 1 93 ? 135.714 11.298 4.740 1.00 126.66 329 PRO D CA 1
ATOM 7303 C C . PRO G 1 93 ? 134.829 11.546 3.533 1.00 126.17 329 PRO D C 1
ATOM 7304 O O . PRO G 1 93 ? 134.741 10.687 2.647 1.00 129.06 329 PRO D O 1
ATOM 7308 N N . ALA G 1 94 ? 134.168 12.697 3.477 1.00 121.50 330 ALA D N 1
ATOM 7309 C CA . ALA G 1 94 ? 133.366 13.092 2.330 1.00 117.63 330 ALA D CA 1
ATOM 7310 C C . ALA G 1 94 ? 133.378 14.611 2.250 1.00 111.96 330 ALA D C 1
ATOM 7311 O O . ALA G 1 94 ? 133.614 15.285 3.258 1.00 112.70 330 ALA D O 1
ATOM 7313 N N . PRO G 1 95 ? 133.126 15.179 1.070 1.00 104.68 331 PRO D N 1
ATOM 7314 C CA . PRO G 1 95 ? 133.122 16.643 0.956 1.00 98.47 331 PRO D CA 1
ATOM 7315 C C . PRO G 1 95 ? 132.057 17.272 1.840 1.00 92.52 331 PRO D C 1
ATOM 7316 O O . PRO G 1 95 ? 131.014 16.676 2.118 1.00 92.85 331 PRO D O 1
ATOM 7320 N N . ILE G 1 96 ? 132.326 18.504 2.266 1.00 86.92 332 ILE D N 1
ATOM 7321 C CA . ILE G 1 96 ? 131.389 19.281 3.068 1.00 83.24 332 ILE D CA 1
ATOM 7322 C C . ILE G 1 96 ? 130.656 20.240 2.146 1.00 82.66 332 ILE D C 1
ATOM 7323 O O . ILE G 1 96 ? 131.267 20.882 1.281 1.00 80.67 332 ILE D O 1
ATOM 7328 N N . GLU G 1 97 ? 129.345 20.343 2.332 1.00 87.42 333 GLU D N 1
ATOM 7329 C CA . GLU G 1 97 ? 128.503 21.214 1.527 1.00 87.62 333 GLU D CA 1
ATOM 7330 C C . GLU G 1 97 ? 127.768 22.177 2.445 1.00 86.47 333 GLU D C 1
ATOM 7331 O O . GLU G 1 97 ? 127.107 21.752 3.398 1.00 86.68 333 GLU D O 1
ATOM 7337 N N . LYS G 1 98 ? 127.882 23.467 2.150 1.00 83.14 334 LYS D N 1
ATOM 7338 C CA . LYS G 1 98 ? 127.182 24.511 2.880 1.00 81.37 334 LYS D CA 1
ATOM 7339 C C . LYS G 1 98 ? 126.360 25.326 1.894 1.00 79.18 334 LYS D C 1
ATOM 7340 O O . LYS G 1 98 ? 126.828 25.648 0.797 1.00 77.75 334 LYS D O 1
ATOM 7346 N N . THR G 1 99 ? 125.137 25.657 2.292 1.00 80.07 335 THR D N 1
ATOM 7347 C CA . THR G 1 99 ? 124.219 26.403 1.449 1.00 79.32 335 THR D CA 1
ATOM 7348 C C . THR G 1 99 ? 123.723 27.629 2.198 1.00 80.07 335 THR D C 1
ATOM 7349 O O . THR G 1 99 ? 123.485 27.579 3.408 1.00 77.33 335 THR D O 1
ATOM 7353 N N . ILE G 1 100 ? 123.578 28.732 1.464 1.00 80.32 336 ILE D N 1
ATOM 7354 C CA . ILE G 1 100 ? 123.009 29.959 1.998 1.00 79.61 336 ILE D CA 1
ATOM 7355 C C . ILE G 1 100 ? 122.025 30.479 0.963 1.00 77.84 336 ILE D C 1
ATOM 7356 O O . ILE G 1 100 ? 122.130 30.189 -0.231 1.00 78.70 336 ILE D O 1
ATOM 7361 N N . SER G 1 101 ? 121.062 31.258 1.434 1.00 80.23 337 SER D N 1
ATOM 7362 C CA . SER G 1 101 ? 120.095 31.882 0.546 1.00 78.65 337 SER D CA 1
ATOM 7363 C C . SER G 1 101 ? 119.377 32.968 1.329 1.00 75.54 337 SER D C 1
ATOM 7364 O O . SER G 1 101 ? 119.464 33.038 2.557 1.00 73.75 337 SER D O 1
ATOM 7367 N N . LYS G 1 102 ? 118.655 33.809 0.600 1.00 78.56 338 LYS D N 1
ATOM 7368 C CA . LYS G 1 102 ? 117.839 34.822 1.242 1.00 76.69 338 LYS D CA 1
ATOM 7369 C C . LYS G 1 102 ? 116.738 34.148 2.049 1.00 75.13 338 LYS D C 1
ATOM 7370 O O . LYS G 1 102 ? 116.200 33.111 1.651 1.00 77.66 338 LYS D O 1
ATOM 7376 N N . ALA G 1 103 ? 116.402 34.743 3.188 1.00 73.17 339 ALA D N 1
ATOM 7377 C CA . ALA G 1 103 ? 115.354 34.188 4.031 1.00 70.68 339 ALA D CA 1
ATOM 7378 C C . ALA G 1 103 ? 114.022 34.201 3.294 1.00 76.51 339 ALA D C 1
ATOM 7379 O O . ALA G 1 103 ? 113.686 35.163 2.598 1.00 70.91 339 ALA D O 1
ATOM 7381 N N . LYS G 1 104 ? 113.262 33.121 3.447 1.00 84.99 340 LYS D N 1
ATOM 7382 C CA . LYS G 1 104 ? 111.941 33.068 2.850 1.00 91.50 340 LYS D CA 1
ATOM 7383 C C . LYS G 1 104 ? 110.946 33.768 3.767 1.00 88.85 340 LYS D C 1
ATOM 7384 O O . LYS G 1 104 ? 111.161 33.901 4.974 1.00 92.62 340 LYS D O 1
ATOM 7390 N N . GLY G 1 105 ? 109.837 34.204 3.183 1.00 83.12 341 GLY D N 1
ATOM 7391 C CA . GLY G 1 105 ? 108.841 34.929 3.943 1.00 78.74 341 GLY D CA 1
ATOM 7392 C C . GLY G 1 105 ? 108.522 36.267 3.316 1.00 79.37 341 GLY D C 1
ATOM 7393 O O . GLY G 1 105 ? 109.336 36.824 2.573 1.00 78.72 341 GLY D O 1
ATOM 7394 N N . GLN G 1 106 ? 107.344 36.789 3.601 1.00 82.80 342 GLN D N 1
ATOM 7395 C CA . GLN G 1 106 ? 106.919 38.040 2.994 1.00 84.72 342 GLN D CA 1
ATOM 7396 C C . GLN G 1 106 ? 107.786 39.195 3.482 1.00 79.16 342 GLN D C 1
ATOM 7397 O O . GLN G 1 106 ? 107.895 39.401 4.698 1.00 78.40 342 GLN D O 1
ATOM 7403 N N . PRO G 1 107 ? 108.424 39.961 2.594 1.00 72.65 343 PRO D N 1
ATOM 7404 C CA . PRO G 1 107 ? 109.189 41.122 3.061 1.00 69.12 343 PRO D CA 1
ATOM 7405 C C . PRO G 1 107 ? 108.287 42.138 3.747 1.00 65.67 343 PRO D C 1
ATOM 7406 O O . PRO G 1 107 ? 107.126 42.323 3.377 1.00 64.05 343 PRO D O 1
ATOM 7410 N N . ARG G 1 108 ? 108.842 42.810 4.756 1.00 66.77 344 ARG D N 1
ATOM 7411 C CA . ARG G 1 108 ? 108.112 43.798 5.537 1.00 68.63 344 ARG D CA 1
ATOM 7412 C C . ARG G 1 108 ? 108.936 45.072 5.645 1.00 66.10 344 ARG D C 1
ATOM 7413 O O . ARG G 1 108 ? 110.148 45.020 5.869 1.00 62.86 344 ARG D O 1
ATOM 7421 N N . GLU G 1 109 ? 108.271 46.210 5.500 1.00 68.59 345 GLU D N 1
ATOM 7422 C CA . GLU G 1 109 ? 108.973 47.484 5.400 1.00 69.63 345 GLU D CA 1
ATOM 7423 C C . GLU G 1 109 ? 109.492 47.901 6.774 1.00 68.98 345 GLU D C 1
ATOM 7424 O O . GLU G 1 109 ? 108.742 47.846 7.754 1.00 66.84 345 GLU D O 1
ATOM 7430 N N . PRO G 1 110 ? 110.753 48.319 6.888 1.00 71.20 346 PRO D N 1
ATOM 7431 C CA . PRO G 1 110 ? 111.257 48.776 8.189 1.00 70.78 346 PRO D CA 1
ATOM 7432 C C . PRO G 1 110 ? 110.615 50.081 8.628 1.00 72.99 346 PRO D C 1
ATOM 7433 O O . PRO G 1 110 ? 110.328 50.963 7.815 1.00 75.15 346 PRO D O 1
ATOM 7437 N N . GLN G 1 111 ? 110.401 50.194 9.936 1.00 71.03 347 GLN D N 1
ATOM 7438 C CA . GLN G 1 111 ? 110.024 51.446 10.574 1.00 70.24 347 GLN D CA 1
ATOM 7439 C C . GLN G 1 111 ? 111.262 52.029 11.240 1.00 66.10 347 GLN D C 1
ATOM 7440 O O . GLN G 1 111 ? 111.921 51.349 12.031 1.00 67.25 347 GLN D O 1
ATOM 7446 N N . VAL G 1 112 ? 111.584 53.275 10.910 1.00 62.26 348 VAL D N 1
ATOM 7447 C CA . VAL G 1 112 ? 112.816 53.913 11.361 1.00 59.53 348 VAL D CA 1
ATOM 7448 C C . VAL G 1 112 ? 112.446 55.082 12.261 1.00 61.32 348 VAL D C 1
ATOM 7449 O O . VAL G 1 112 ? 111.710 55.986 11.845 1.00 63.00 348 VAL D O 1
ATOM 7453 N N . TYR G 1 113 ? 112.956 55.064 13.490 1.00 62.44 349 TYR D N 1
ATOM 7454 C CA . TYR G 1 113 ? 112.735 56.136 14.448 1.00 64.10 349 TYR D CA 1
ATOM 7455 C C . TYR G 1 113 ? 114.075 56.565 15.028 1.00 64.16 349 TYR D C 1
ATOM 7456 O O . TYR G 1 113 ? 114.924 55.724 15.338 1.00 63.11 349 TYR D O 1
ATOM 7465 N N . THR G 1 114 ? 114.263 57.873 15.163 1.00 63.77 350 THR D N 1
ATOM 7466 C CA . THR G 1 114 ? 115.447 58.427 15.803 1.00 63.07 350 THR D CA 1
ATOM 7467 C C . THR G 1 114 ? 115.088 58.877 17.211 1.00 62.74 350 THR D C 1
ATOM 7468 O O . THR G 1 114 ? 114.029 59.474 17.432 1.00 64.67 350 THR D O 1
ATOM 7472 N N . LEU G 1 115 ? 115.970 58.580 18.160 1.00 61.12 351 LEU D N 1
ATOM 7473 C CA . LEU G 1 115 ? 115.750 58.913 19.554 1.00 60.93 351 LEU D CA 1
ATOM 7474 C C . LEU G 1 115 ? 116.885 59.797 20.053 1.00 62.55 351 LEU D C 1
ATOM 7475 O O . LEU G 1 115 ? 118.058 59.425 19.908 1.00 63.77 351 LEU D O 1
ATOM 7480 N N . PRO G 1 116 ? 116.595 60.954 20.643 1.00 61.67 352 PRO D N 1
ATOM 7481 C CA . PRO G 1 116 ? 117.669 61.821 21.131 1.00 61.88 352 PRO D CA 1
ATOM 7482 C C . PRO G 1 116 ? 118.318 61.233 22.369 1.00 63.28 352 PRO D C 1
ATOM 7483 O O . PRO G 1 116 ? 117.812 60.255 22.939 1.00 60.91 352 PRO D O 1
ATOM 7487 N N . PRO G 1 117 ? 119.444 61.792 22.811 1.00 67.43 353 PRO D N 1
ATOM 7488 C CA . PRO G 1 117 ? 120.077 61.289 24.034 1.00 66.89 353 PRO D CA 1
ATOM 7489 C C . PRO G 1 117 ? 119.192 61.514 25.251 1.00 65.16 353 PRO D C 1
ATOM 7490 O O . PRO G 1 117 ? 118.435 62.484 25.332 1.00 67.45 353 PRO D O 1
ATOM 7494 N N . SER G 1 118 ? 119.285 60.583 26.196 1.00 63.17 354 SER D N 1
ATOM 7495 C CA . SER G 1 118 ? 118.605 60.726 27.476 1.00 64.01 354 SER D CA 1
ATOM 7496 C C . SER G 1 118 ? 119.101 61.964 28.215 1.00 67.19 354 SER D C 1
ATOM 7497 O O . SER G 1 118 ? 120.274 62.334 28.125 1.00 67.57 354 SER D O 1
ATOM 7500 N N . ARG G 1 119 ? 118.186 62.619 28.933 1.00 77.96 355 ARG D N 1
ATOM 7501 C CA . ARG G 1 119 ? 118.551 63.782 29.736 1.00 84.13 355 ARG D CA 1
ATOM 7502 C C . ARG G 1 119 ? 119.685 63.470 30.703 1.00 87.73 355 ARG D C 1
ATOM 7503 O O . ARG G 1 119 ? 120.540 64.328 30.952 1.00 85.98 355 ARG D O 1
ATOM 7511 N N . GLU G 1 120 ? 119.719 62.250 31.245 1.00 83.95 356 GLU D N 1
ATOM 7512 C CA . GLU G 1 120 ? 120.765 61.872 32.187 1.00 85.01 356 GLU D CA 1
ATOM 7513 C C . GLU G 1 120 ? 122.126 61.712 31.521 1.00 81.74 356 GLU D C 1
ATOM 7514 O O . GLU G 1 120 ? 123.149 61.824 32.203 1.00 83.16 356 GLU D O 1
ATOM 7520 N N . GLU G 1 121 ? 122.170 61.464 30.212 1.00 79.49 357 GLU D N 1
ATOM 7521 C CA . GLU G 1 121 ? 123.441 61.352 29.509 1.00 78.50 357 GLU D CA 1
ATOM 7522 C C . GLU G 1 121 ? 124.032 62.704 29.125 1.00 80.78 357 GLU D C 1
ATOM 7523 O O . GLU G 1 121 ? 125.214 62.764 28.768 1.00 81.85 357 GLU D O 1
ATOM 7529 N N . MET G 1 122 ? 123.252 63.785 29.199 1.00 81.78 358 MET D N 1
ATOM 7530 C CA . MET G 1 122 ? 123.741 65.106 28.822 1.00 85.20 358 MET D CA 1
ATOM 7531 C C . MET G 1 122 ? 124.781 65.660 29.783 1.00 92.55 358 MET D C 1
ATOM 7532 O O . MET G 1 122 ? 125.287 66.761 29.542 1.00 93.32 358 MET D O 1
ATOM 7537 N N . THR G 1 123 ? 125.117 64.945 30.853 1.00 98.41 359 THR D N 1
ATOM 7538 C CA . THR G 1 123 ? 126.197 65.361 31.735 1.00 105.41 359 THR D CA 1
ATOM 7539 C C . THR G 1 123 ? 127.547 64.806 31.305 1.00 103.75 359 THR D C 1
ATOM 7540 O O . THR G 1 123 ? 128.576 65.233 31.841 1.00 109.18 359 THR D O 1
ATOM 7544 N N . LYS G 1 124 ? 127.566 63.876 30.356 1.00 96.31 360 LYS D N 1
ATOM 7545 C CA . LYS G 1 124 ? 128.802 63.301 29.855 1.00 91.45 360 LYS D CA 1
ATOM 7546 C C . LYS G 1 124 ? 129.318 64.137 28.690 1.00 93.16 360 LYS D C 1
ATOM 7547 O O . LYS G 1 124 ? 128.552 64.826 28.010 1.00 92.41 360 LYS D O 1
ATOM 7553 N N . ASN G 1 125 ? 130.632 64.075 28.461 1.00 96.01 361 ASN D N 1
ATOM 7554 C CA . ASN G 1 125 ? 131.212 64.821 27.349 1.00 98.50 361 ASN D CA 1
ATOM 7555 C C . ASN G 1 125 ? 130.792 64.247 26.002 1.00 95.65 361 ASN D C 1
ATOM 7556 O O . ASN G 1 125 ? 130.747 64.979 25.007 1.00 97.79 361 ASN D O 1
ATOM 7561 N N . GLN G 1 126 ? 130.486 62.953 25.946 1.00 90.32 362 GLN D N 1
ATOM 7562 C CA . GLN G 1 126 ? 129.980 62.324 24.737 1.00 85.61 362 GLN D CA 1
ATOM 7563 C C . GLN G 1 126 ? 128.582 61.781 24.999 1.00 80.57 362 GLN D C 1
ATOM 7564 O O . GLN G 1 126 ? 128.270 61.331 26.106 1.00 80.36 362 GLN D O 1
ATOM 7570 N N . VAL G 1 127 ? 127.740 61.826 23.966 1.00 77.19 363 VAL D N 1
ATOM 7571 C CA . VAL G 1 127 ? 126.343 61.431 24.071 1.00 73.14 363 VAL D CA 1
ATOM 7572 C C . VAL G 1 127 ? 126.036 60.425 22.970 1.00 70.40 363 VAL D C 1
ATOM 7573 O O . VAL G 1 127 ? 126.760 60.309 21.978 1.00 70.44 363 VAL D O 1
ATOM 7577 N N . SER G 1 128 ? 124.941 59.695 23.159 1.00 67.02 364 SER D N 1
ATOM 7578 C CA . SER G 1 128 ? 124.554 58.600 22.278 1.00 63.92 364 SER D CA 1
ATOM 7579 C C . SER G 1 128 ? 123.332 59.013 21.469 1.00 62.89 364 SER D C 1
ATOM 7580 O O . SER G 1 128 ? 122.300 59.383 22.040 1.00 61.27 364 SER D O 1
ATOM 7583 N N . LEU G 1 129 ? 123.456 58.958 20.146 1.00 64.76 365 LEU D N 1
ATOM 7584 C CA . LEU G 1 129 ? 122.331 59.146 19.240 1.00 64.65 365 LEU D CA 1
ATOM 7585 C C . LEU G 1 129 ? 121.843 57.778 18.786 1.00 60.54 365 LEU D C 1
ATOM 7586 O O . LEU G 1 129 ? 122.633 56.963 18.297 1.00 59.33 365 LEU D O 1
ATOM 7591 N N . THR G 1 130 ? 120.545 57.538 18.929 1.00 58.17 366 THR D N 1
ATOM 7592 C CA . THR G 1 130 ? 119.976 56.211 18.753 1.00 56.44 366 THR D CA 1
ATOM 7593 C C . THR G 1 130 ? 119.039 56.193 17.557 1.00 55.77 366 THR D C 1
ATOM 7594 O O . THR G 1 130 ? 118.256 57.127 17.350 1.00 54.68 366 THR D O 1
ATOM 7598 N N . CYS G 1 131 ? 119.125 55.118 16.778 1.00 56.06 367 CYS D N 1
ATOM 7599 C CA . CYS G 1 131 ? 118.228 54.871 15.658 1.00 57.39 367 CYS D CA 1
ATOM 7600 C C . CYS G 1 131 ? 117.531 53.541 15.896 1.00 54.53 367 CYS D C 1
ATOM 7601 O O . CYS G 1 131 ? 118.188 52.496 15.966 1.00 53.10 367 CYS D O 1
ATOM 7604 N N . LEU G 1 132 ? 116.209 53.582 16.023 1.00 52.76 368 LEU D N 1
ATOM 7605 C CA . LEU G 1 132 ? 115.398 52.386 16.199 1.00 52.52 368 LEU D CA 1
ATOM 7606 C C . LEU G 1 132 ? 114.848 51.963 14.844 1.00 53.21 368 LEU D C 1
ATOM 7607 O O . LEU G 1 132 ? 114.111 52.722 14.204 1.00 52.77 368 LEU D O 1
ATOM 7612 N N . VAL G 1 133 ? 115.206 50.756 14.414 1.00 52.55 369 VAL D N 1
ATOM 7613 C CA . VAL G 1 133 ? 114.706 50.172 13.177 1.00 53.80 369 VAL D CA 1
ATOM 7614 C C . VAL G 1 133 ? 114.002 48.875 13.543 1.00 53.36 369 VAL D C 1
ATOM 7615 O O . VAL G 1 133 ? 114.628 47.962 14.093 1.00 52.44 369 VAL D O 1
ATOM 7619 N N . LYS G 1 134 ? 112.706 48.793 13.238 1.00 56.02 370 LYS D N 1
ATOM 7620 C CA . LYS G 1 134 ? 111.874 47.691 13.700 1.00 55.90 370 LYS D CA 1
ATOM 7621 C C . LYS G 1 134 ? 110.865 47.306 12.627 1.00 56.43 370 LYS D C 1
ATOM 7622 O O . LYS G 1 134 ? 110.549 48.086 11.725 1.00 55.92 370 LYS D O 1
ATOM 7628 N N . GLY G 1 135 ? 110.361 46.080 12.744 1.00 54.61 371 GLY D N 1
ATOM 7629 C CA . GLY G 1 135 ? 109.269 45.623 11.911 1.00 51.98 371 GLY D CA 1
ATOM 7630 C C . GLY G 1 135 ? 109.647 45.256 10.497 1.00 54.01 371 GLY D C 1
ATOM 7631 O O . GLY G 1 135 ? 108.786 45.294 9.613 1.00 52.64 371 GLY D O 1
ATOM 7632 N N . PHE G 1 136 ? 110.903 44.891 10.250 1.00 55.48 372 PHE D N 1
ATOM 7633 C CA . PHE G 1 136 ? 111.368 44.592 8.905 1.00 56.83 372 PHE D CA 1
ATOM 7634 C C . PHE G 1 136 ? 111.646 43.104 8.753 1.00 56.80 372 PHE D C 1
ATOM 7635 O O . PHE G 1 136 ? 111.947 42.403 9.723 1.00 54.79 372 PHE D O 1
ATOM 7643 N N . TYR G 1 137 ? 111.535 42.632 7.510 1.00 59.33 373 TYR D N 1
ATOM 7644 C CA . TYR G 1 137 ? 111.804 41.246 7.170 1.00 60.84 373 TYR D CA 1
ATOM 7645 C C . TYR G 1 137 ? 112.146 41.208 5.693 1.00 61.81 373 TYR D C 1
ATOM 7646 O O . TYR G 1 137 ? 111.492 41.910 4.910 1.00 65.08 373 TYR D O 1
ATOM 7655 N N . PRO G 1 138 ? 113.163 40.442 5.270 1.00 58.30 374 PRO D N 1
ATOM 7656 C CA . PRO G 1 138 ? 114.077 39.628 6.077 1.00 57.08 374 PRO D CA 1
ATOM 7657 C C . PRO G 1 138 ? 115.041 40.482 6.895 1.00 56.77 374 PRO D C 1
ATOM 7658 O O . PRO G 1 138 ? 114.981 41.711 6.822 1.00 54.45 374 PRO D O 1
ATOM 7662 N N . SER G 1 139 ? 115.921 39.831 7.658 1.00 59.90 375 SER D N 1
ATOM 7663 C CA . SER G 1 139 ? 116.835 40.539 8.545 1.00 60.95 375 SER D CA 1
ATOM 7664 C C . SER G 1 139 ? 117.926 41.293 7.797 1.00 60.45 375 SER D C 1
ATOM 7665 O O . SER G 1 139 ? 118.600 42.130 8.408 1.00 61.75 375 SER D O 1
ATOM 7668 N N . ASP G 1 140 ? 118.121 41.019 6.509 1.00 58.22 376 ASP D N 1
ATOM 7669 C CA . ASP G 1 140 ? 119.107 41.748 5.720 1.00 58.39 376 ASP D CA 1
ATOM 7670 C C . ASP G 1 140 ? 118.808 43.239 5.754 1.00 58.00 376 ASP D C 1
ATOM 7671 O O . ASP G 1 140 ? 117.739 43.673 5.318 1.00 57.00 376 ASP D O 1
ATOM 7676 N N . ILE G 1 141 ? 119.752 44.026 6.270 1.00 61.85 377 ILE D N 1
ATOM 7677 C CA . ILE G 1 141 ? 119.549 45.462 6.415 1.00 63.93 377 ILE D CA 1
ATOM 7678 C C . ILE G 1 141 ? 120.907 46.113 6.615 1.00 65.17 377 ILE D C 1
ATOM 7679 O O . ILE G 1 141 ? 121.851 45.480 7.093 1.00 65.68 377 ILE D O 1
ATOM 7684 N N . ALA G 1 142 ? 121.000 47.391 6.255 1.00 64.80 378 ALA D N 1
ATOM 7685 C CA . ALA G 1 142 ? 122.208 48.179 6.448 1.00 65.06 378 ALA D CA 1
ATOM 7686 C C . ALA G 1 142 ? 121.836 49.526 7.047 1.00 64.51 378 ALA D C 1
ATOM 7687 O O . ALA G 1 142 ? 120.808 50.109 6.691 1.00 65.69 378 ALA D O 1
ATOM 7689 N N . VAL G 1 143 ? 122.669 50.013 7.964 1.00 62.86 379 VAL D N 1
ATOM 7690 C CA . VAL G 1 143 ? 122.410 51.268 8.662 1.00 64.11 379 VAL D CA 1
ATOM 7691 C C . VAL G 1 143 ? 123.696 52.080 8.706 1.00 65.17 379 VAL D C 1
ATOM 7692 O O . VAL G 1 143 ? 124.753 51.561 9.079 1.00 66.97 379 VAL D O 1
ATOM 7696 N N . GLU G 1 144 ? 123.604 53.354 8.324 1.00 65.53 380 GLU D N 1
ATOM 7697 C CA . GLU G 1 144 ? 124.738 54.267 8.339 1.00 66.74 380 GLU D CA 1
ATOM 7698 C C . GLU G 1 144 ? 124.289 55.591 8.942 1.00 66.69 380 GLU D C 1
ATOM 7699 O O . GLU G 1 144 ? 123.094 55.848 9.108 1.00 67.49 380 GLU D O 1
ATOM 7705 N N . TRP G 1 145 ? 125.261 56.436 9.272 1.00 67.76 381 TRP D N 1
ATOM 7706 C CA . TRP G 1 145 ? 124.996 57.752 9.834 1.00 71.05 381 TRP D CA 1
ATOM 7707 C C . TRP G 1 145 ? 125.662 58.829 8.989 1.00 78.45 381 TRP D C 1
ATOM 7708 O O . TRP G 1 145 ? 126.698 58.596 8.360 1.00 77.07 381 TRP D O 1
ATOM 7719 N N . GLU G 1 146 ? 125.057 60.016 8.988 1.00 86.98 382 GLU D N 1
ATOM 7720 C CA . GLU G 1 146 ? 125.538 61.131 8.187 1.00 95.58 382 GLU D CA 1
ATOM 7721 C C . GLU G 1 146 ? 125.333 62.429 8.956 1.00 93.24 382 GLU D C 1
ATOM 7722 O O . GLU G 1 146 ? 124.488 62.518 9.850 1.00 95.01 382 GLU D O 1
ATOM 7728 N N . SER G 1 147 ? 126.119 63.441 8.594 1.00 90.17 383 SER D N 1
ATOM 7729 C CA . SER G 1 147 ? 125.951 64.777 9.163 1.00 87.61 383 SER D CA 1
ATOM 7730 C C . SER G 1 147 ? 126.500 65.804 8.186 1.00 92.05 383 SER D C 1
ATOM 7731 O O . SER G 1 147 ? 127.686 65.757 7.843 1.00 91.27 383 SER D O 1
ATOM 7734 N N . ASN G 1 148 ? 125.645 66.725 7.738 1.00 96.39 384 ASN D N 1
ATOM 7735 C CA . ASN G 1 148 ? 126.049 67.777 6.804 1.00 102.64 384 ASN D CA 1
ATOM 7736 C C . ASN G 1 148 ? 126.633 67.187 5.523 1.00 103.08 384 ASN D C 1
ATOM 7737 O O . ASN G 1 148 ? 127.627 67.679 4.988 1.00 106.21 384 ASN D O 1
ATOM 7742 N N . GLY G 1 149 ? 126.015 66.116 5.031 1.00 99.62 385 GLY D N 1
ATOM 7743 C CA . GLY G 1 149 ? 126.445 65.517 3.786 1.00 100.60 385 GLY D CA 1
ATOM 7744 C C . GLY G 1 149 ? 127.705 64.690 3.882 1.00 101.88 385 GLY D C 1
ATOM 7745 O O . GLY G 1 149 ? 128.207 64.238 2.847 1.00 101.71 385 GLY D O 1
ATOM 7746 N N . GLN G 1 150 ? 128.232 64.477 5.086 1.00 106.15 386 GLN D N 1
ATOM 7747 C CA . GLN G 1 150 ? 129.429 63.679 5.275 1.00 108.36 386 GLN D CA 1
ATOM 7748 C C . GLN G 1 150 ? 129.102 62.468 6.142 1.00 103.93 386 GLN D C 1
ATOM 7749 O O . GLN G 1 150 ? 128.256 62.556 7.037 1.00 104.28 386 GLN D O 1
ATOM 7755 N N . PRO G 1 151 ? 129.745 61.326 5.902 1.00 97.14 387 PRO D N 1
ATOM 7756 C CA . PRO G 1 151 ? 129.407 60.127 6.679 1.00 90.90 387 PRO D CA 1
ATOM 7757 C C . PRO G 1 151 ? 129.931 60.217 8.103 1.00 89.96 387 PRO D C 1
ATOM 7758 O O . PRO G 1 151 ? 131.039 60.703 8.346 1.00 91.22 387 PRO D O 1
ATOM 7762 N N . GLU G 1 152 ? 129.122 59.745 9.049 1.00 86.25 388 GLU D N 1
ATOM 7763 C CA . GLU G 1 152 ? 129.571 59.514 10.415 1.00 85.50 388 GLU D CA 1
ATOM 7764 C C . GLU G 1 152 ? 129.833 58.024 10.598 1.00 85.00 388 GLU D C 1
ATOM 7765 O O . GLU G 1 152 ? 128.988 57.195 10.243 1.00 84.05 388 GLU D O 1
ATOM 7771 N N . ASN G 1 153 ? 131.005 57.686 11.144 1.00 85.01 389 ASN D N 1
ATOM 7772 C CA . ASN G 1 153 ? 131.439 56.296 11.242 1.00 84.17 389 ASN D CA 1
ATOM 7773 C C . ASN G 1 153 ? 131.805 55.894 12.668 1.00 79.64 389 ASN D C 1
ATOM 7774 O O . ASN G 1 153 ? 132.445 54.856 12.866 1.00 82.12 389 ASN D O 1
ATOM 7779 N N . ASN G 1 154 ? 131.390 56.669 13.670 1.00 73.64 390 ASN D N 1
ATOM 7780 C CA . ASN G 1 154 ? 131.674 56.312 15.054 1.00 69.20 390 ASN D CA 1
ATOM 7781 C C . ASN G 1 154 ? 130.383 55.831 15.690 1.00 67.92 390 ASN D C 1
ATOM 7782 O O . ASN G 1 154 ? 129.927 56.354 16.712 1.00 66.53 390 ASN D O 1
ATOM 7787 N N . TYR G 1 155 ? 129.803 54.815 15.065 1.00 67.64 391 TYR D N 1
ATOM 7788 C CA . TYR G 1 155 ? 128.580 54.184 15.514 1.00 65.32 391 TYR D CA 1
ATOM 7789 C C . TYR G 1 155 ? 128.762 52.674 15.541 1.00 63.12 391 TYR D C 1
ATOM 7790 O O . TYR G 1 155 ? 129.603 52.111 14.836 1.00 64.12 391 TYR D O 1
ATOM 7799 N N . LYS G 1 156 ? 127.954 52.030 16.370 1.00 60.05 392 LYS D N 1
ATOM 7800 C CA . LYS G 1 156 ? 127.833 50.582 16.404 1.00 58.29 392 LYS D CA 1
ATOM 7801 C C . LYS G 1 156 ? 126.362 50.230 16.293 1.00 55.78 392 LYS D C 1
ATOM 7802 O O . LYS G 1 156 ? 125.502 50.937 16.827 1.00 53.84 392 LYS D O 1
ATOM 7808 N N . THR G 1 157 ? 126.079 49.149 15.576 1.00 55.69 393 THR D N 1
ATOM 7809 C CA . THR G 1 157 ? 124.719 48.697 15.337 1.00 53.24 393 THR D CA 1
ATOM 7810 C C . THR G 1 157 ? 124.585 47.275 15.856 1.00 52.90 393 THR D C 1
ATOM 7811 O O . THR G 1 157 ? 125.472 46.443 15.638 1.00 52.50 393 THR D O 1
ATOM 7815 N N . THR G 1 158 ? 123.494 47.011 16.567 1.00 53.33 394 THR D N 1
ATOM 7816 C CA . THR G 1 158 ? 123.247 45.675 17.065 1.00 52.68 394 THR D CA 1
ATOM 7817 C C . THR G 1 158 ? 122.861 44.762 15.906 1.00 49.98 394 THR D C 1
ATOM 7818 O O . THR G 1 158 ? 122.442 45.233 14.846 1.00 46.95 394 THR D O 1
ATOM 7822 N N . PRO G 1 159 ? 122.997 43.452 16.077 1.00 52.02 395 PRO D N 1
ATOM 7823 C CA . PRO G 1 159 ? 122.464 42.527 15.081 1.00 53.13 395 PRO D CA 1
ATOM 7824 C C . PRO G 1 159 ? 120.948 42.578 15.073 1.00 55.17 395 PRO D C 1
ATOM 7825 O O . PRO G 1 159 ? 120.331 43.015 16.056 1.00 55.22 395 PRO D O 1
ATOM 7829 N N . PRO G 1 160 ? 120.309 42.153 13.986 1.00 58.36 396 PRO D N 1
ATOM 7830 C CA . PRO G 1 160 ? 118.844 42.070 13.992 1.00 57.15 396 PRO D CA 1
ATOM 7831 C C . PRO G 1 160 ? 118.362 41.064 15.026 1.00 55.38 396 PRO D C 1
ATOM 7832 O O . PRO G 1 160 ? 118.958 40.001 15.211 1.00 55.60 396 PRO D O 1
ATOM 7836 N N . VAL G 1 161 ? 117.280 41.420 15.712 1.00 53.62 397 VAL D N 1
ATOM 7837 C CA . VAL G 1 161 ? 116.700 40.597 16.767 1.00 50.54 397 VAL D CA 1
ATOM 7838 C C . VAL G 1 161 ? 115.277 40.240 16.371 1.00 50.73 397 VAL D C 1
ATOM 7839 O O . VAL G 1 161 ? 114.506 41.113 15.955 1.00 53.34 397 VAL D O 1
ATOM 7843 N N . LEU G 1 162 ? 114.925 38.967 16.521 1.00 51.91 398 LEU D N 1
ATOM 7844 C CA . LEU G 1 162 ? 113.584 38.518 16.180 1.00 55.44 398 LEU D CA 1
ATOM 7845 C C . LEU G 1 162 ? 112.583 39.057 17.193 1.00 59.97 398 LEU D C 1
ATOM 7846 O O . LEU G 1 162 ? 112.754 38.888 18.404 1.00 59.74 398 LEU D O 1
ATOM 7851 N N . ASP G 1 163 ? 111.541 39.715 16.695 1.00 62.03 399 ASP D N 1
ATOM 7852 C CA . ASP G 1 163 ? 110.516 40.278 17.555 1.00 63.69 399 ASP D CA 1
ATOM 7853 C C . ASP G 1 163 ? 109.368 39.279 17.697 1.00 66.60 399 ASP D C 1
ATOM 7854 O O . ASP G 1 163 ? 109.355 38.214 17.075 1.00 67.58 399 ASP D O 1
ATOM 7859 N N . SER G 1 164 ? 108.386 39.626 18.529 1.00 68.18 400 SER D N 1
ATOM 7860 C CA . SER G 1 164 ? 107.293 38.700 18.807 1.00 71.86 400 SER D CA 1
ATOM 7861 C C . SER G 1 164 ? 106.448 38.429 17.565 1.00 71.61 400 SER D C 1
ATOM 7862 O O . SER G 1 164 ? 105.932 37.317 17.404 1.00 73.10 400 SER D O 1
ATOM 7865 N N . ASP G 1 165 ? 106.285 39.419 16.686 1.00 69.99 401 ASP D N 1
ATOM 7866 C CA . ASP G 1 165 ? 105.424 39.286 15.516 1.00 69.59 401 ASP D CA 1
ATOM 7867 C C . ASP G 1 165 ? 106.125 38.635 14.327 1.00 68.38 401 ASP D C 1
ATOM 7868 O O . ASP G 1 165 ? 105.588 38.672 13.215 1.00 69.82 401 ASP D O 1
ATOM 7873 N N . GLY G 1 166 ? 107.304 38.046 14.530 1.00 66.02 402 GLY D N 1
ATOM 7874 C CA . GLY G 1 166 ? 108.034 37.403 13.459 1.00 65.10 402 GLY D CA 1
ATOM 7875 C C . GLY G 1 166 ? 108.929 38.314 12.645 1.00 63.88 402 GLY D C 1
ATOM 7876 O O . GLY G 1 166 ? 109.698 37.815 11.814 1.00 63.00 402 GLY D O 1
ATOM 7877 N N . SER G 1 167 ? 108.851 39.627 12.844 1.00 65.28 403 SER D N 1
ATOM 7878 C CA . SER G 1 167 ? 109.732 40.560 12.161 1.00 66.41 403 SER D CA 1
ATOM 7879 C C . SER G 1 167 ? 110.999 40.777 12.987 1.00 63.15 403 SER D C 1
ATOM 7880 O O . SER G 1 167 ? 111.178 40.204 14.065 1.00 63.33 403 SER D O 1
ATOM 7883 N N . PHE G 1 168 ? 111.891 41.622 12.478 1.00 60.18 404 PHE D N 1
ATOM 7884 C CA . PHE G 1 168 ? 113.158 41.915 13.129 1.00 57.63 404 PHE D CA 1
ATOM 7885 C C . PHE G 1 168 ? 113.232 43.387 13.510 1.00 55.07 404 PHE D C 1
ATOM 7886 O O . PHE G 1 168 ? 112.558 44.242 12.928 1.00 55.32 404 PHE D O 1
ATOM 7894 N N . PHE G 1 169 ? 114.068 43.671 14.506 1.00 52.04 405 PHE D N 1
ATOM 7895 C CA . PHE G 1 169 ? 114.374 45.037 14.897 1.00 50.66 405 PHE D CA 1
ATOM 7896 C C . PHE G 1 169 ? 115.843 45.116 15.284 1.00 50.65 405 PHE D C 1
ATOM 7897 O O . PHE G 1 169 ? 116.492 44.102 15.551 1.00 53.52 405 PHE D O 1
ATOM 7905 N N . LEU G 1 170 ? 116.365 46.338 15.309 1.00 49.51 406 LEU D N 1
ATOM 7906 C CA . LEU G 1 170 ? 117.723 46.566 15.780 1.00 49.91 406 LEU D CA 1
ATOM 7907 C C . LEU G 1 170 ? 117.833 48.006 16.255 1.00 49.35 406 LEU D C 1
ATOM 7908 O O . LEU G 1 170 ? 116.924 48.817 16.065 1.00 47.61 406 LEU D O 1
ATOM 7913 N N . TYR G 1 171 ? 118.967 48.310 16.875 1.00 51.59 407 TYR D N 1
ATOM 7914 C CA . TYR G 1 171 ? 119.301 49.665 17.275 1.00 51.10 407 TYR D CA 1
ATOM 7915 C C . TYR G 1 171 ? 120.674 50.019 16.726 1.00 49.45 407 TYR D C 1
ATOM 7916 O O . TYR G 1 171 ? 121.559 49.166 16.626 1.00 48.66 407 TYR D O 1
ATOM 7925 N N . SER G 1 172 ? 120.839 51.287 16.367 1.00 50.08 408 SER D N 1
ATOM 7926 C CA . SER G 1 172 ? 122.135 51.832 15.993 1.00 52.49 408 SER D CA 1
ATOM 7927 C C . SER G 1 172 ? 122.467 52.973 16.941 1.00 52.20 408 SER D C 1
ATOM 7928 O O . SER G 1 172 ? 121.637 53.860 17.165 1.00 50.61 408 SER D O 1
ATOM 7931 N N . LYS G 1 173 ? 123.668 52.935 17.511 1.00 54.53 409 LYS D N 1
ATOM 7932 C CA . LYS G 1 173 ? 124.117 53.928 18.479 1.00 54.38 409 LYS D CA 1
ATOM 7933 C C . LYS G 1 173 ? 125.275 54.701 17.861 1.00 56.08 409 LYS D C 1
ATOM 7934 O O . LYS G 1 173 ? 126.349 54.136 17.623 1.00 56.82 409 LYS D O 1
ATOM 7940 N N . LEU G 1 174 ? 125.057 55.986 17.602 1.00 56.52 410 LEU D N 1
ATOM 7941 C CA . LEU G 1 174 ? 126.105 56.871 17.114 1.00 57.35 410 LEU D CA 1
ATOM 7942 C C . LEU G 1 174 ? 126.607 57.702 18.286 1.00 59.19 410 LEU D C 1
ATOM 7943 O O . LEU G 1 174 ? 125.823 58.405 18.934 1.00 57.25 410 LEU D O 1
ATOM 7948 N N . THR G 1 175 ? 127.907 57.628 18.549 1.00 62.38 411 THR D N 1
ATOM 7949 C CA . THR G 1 175 ? 128.526 58.387 19.625 1.00 65.55 411 THR D CA 1
ATOM 7950 C C . THR G 1 175 ? 129.128 59.652 19.030 1.00 68.54 411 THR D C 1
ATOM 7951 O O . THR G 1 175 ? 129.939 59.582 18.099 1.00 71.11 411 THR D O 1
ATOM 7955 N N . VAL G 1 176 ? 128.732 60.803 19.570 1.00 71.41 412 VAL D N 1
ATOM 7956 C CA . VAL G 1 176 ? 129.237 62.092 19.126 1.00 76.58 412 VAL D CA 1
ATOM 7957 C C . VAL G 1 176 ? 129.618 62.901 20.354 1.00 82.89 412 VAL D C 1
ATOM 7958 O O . VAL G 1 176 ? 129.121 62.673 21.459 1.00 79.96 412 VAL D O 1
ATOM 7962 N N . ASP G 1 177 ? 130.513 63.860 20.149 1.00 90.89 413 ASP D N 1
ATOM 7963 C CA . ASP G 1 177 ? 130.833 64.790 21.218 1.00 95.89 413 ASP D CA 1
ATOM 7964 C C . ASP G 1 177 ? 129.604 65.628 21.543 1.00 92.91 413 ASP D C 1
ATOM 7965 O O . ASP G 1 177 ? 128.910 66.116 20.647 1.00 95.93 413 ASP D O 1
ATOM 7970 N N . LYS G 1 178 ? 129.333 65.787 22.839 1.00 85.54 414 LYS D N 1
ATOM 7971 C CA . LYS G 1 178 ? 128.167 66.552 23.265 1.00 82.70 414 LYS D CA 1
ATOM 7972 C C . LYS G 1 178 ? 128.158 67.946 22.652 1.00 90.14 414 LYS D C 1
ATOM 7973 O O . LYS G 1 178 ? 127.085 68.501 22.389 1.00 87.89 414 LYS D O 1
ATOM 7979 N N . SER G 1 179 ? 129.338 68.527 22.419 1.00 102.06 415 SER D N 1
ATOM 7980 C CA . SER G 1 179 ? 129.406 69.883 21.884 1.00 110.39 415 SER D CA 1
ATOM 7981 C C . SER G 1 179 ? 128.672 70.002 20.553 1.00 109.75 415 SER D C 1
ATOM 7982 O O . SER G 1 179 ? 127.946 70.977 20.327 1.00 114.43 415 SER D O 1
ATOM 7985 N N . ARG G 1 180 ? 128.847 69.029 19.654 1.00 103.17 416 ARG D N 1
ATOM 7986 C CA . ARG G 1 180 ? 128.153 69.098 18.370 1.00 99.94 416 ARG D CA 1
ATOM 7987 C C . ARG G 1 180 ? 126.644 68.970 18.543 1.00 97.78 416 ARG D C 1
ATOM 7988 O O . ARG G 1 180 ? 125.876 69.637 17.839 1.00 98.09 416 ARG D O 1
ATOM 7996 N N . TRP G 1 181 ? 126.199 68.122 19.471 1.00 95.25 417 TRP D N 1
ATOM 7997 C CA . TRP G 1 181 ? 124.765 67.934 19.665 1.00 94.15 417 TRP D CA 1
ATOM 7998 C C . TRP G 1 181 ? 124.116 69.191 20.228 1.00 94.79 417 TRP D C 1
ATOM 7999 O O . TRP G 1 181 ? 123.022 69.575 19.798 1.00 94.07 417 TRP D O 1
ATOM 8010 N N . GLN G 1 182 ? 124.768 69.844 21.192 1.00 96.25 418 GLN D N 1
ATOM 8011 C CA . GLN G 1 182 ? 124.203 71.054 21.772 1.00 98.66 418 GLN D CA 1
ATOM 8012 C C . GLN G 1 182 ? 124.228 72.223 20.796 1.00 100.15 418 GLN D C 1
ATOM 8013 O O . GLN G 1 182 ? 123.451 73.168 20.963 1.00 101.84 418 GLN D O 1
ATOM 8019 N N . GLN G 1 183 ? 125.099 72.182 19.786 1.00 99.95 419 GLN D N 1
ATOM 8020 C CA . GLN G 1 183 ? 125.194 73.255 18.804 1.00 101.88 419 GLN D CA 1
ATOM 8021 C C . GLN G 1 183 ? 124.119 73.173 17.727 1.00 100.24 419 GLN D C 1
ATOM 8022 O O . GLN G 1 183 ? 124.080 74.040 16.848 1.00 103.25 419 GLN D O 1
ATOM 8028 N N . GLY G 1 184 ? 123.253 72.164 17.772 1.00 95.39 420 GLY D N 1
ATOM 8029 C CA . GLY G 1 184 ? 122.170 72.039 16.820 1.00 93.93 420 GLY D CA 1
ATOM 8030 C C . GLY G 1 184 ? 122.516 71.337 15.526 1.00 93.44 420 GLY D C 1
ATOM 8031 O O . GLY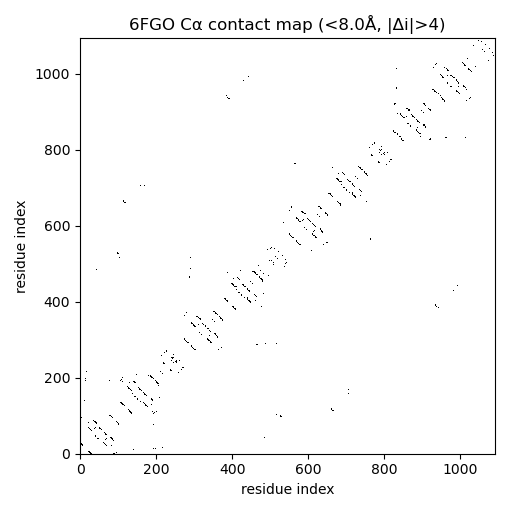 G 1 184 ? 121.724 71.403 14.578 1.00 93.31 420 GLY D O 1
ATOM 8032 N N . ASN G 1 185 ? 123.665 70.669 15.451 1.00 93.55 421 ASN D N 1
ATOM 8033 C CA . ASN G 1 185 ? 124.024 69.941 14.241 1.00 91.67 421 ASN D CA 1
ATOM 8034 C C . ASN G 1 185 ? 123.022 68.825 13.971 1.00 87.71 421 ASN D C 1
ATOM 8035 O O . ASN G 1 185 ? 122.573 68.132 14.889 1.00 85.88 421 ASN D O 1
ATOM 8040 N N . VAL G 1 186 ? 122.671 68.655 12.700 1.00 84.99 422 VAL D N 1
ATOM 8041 C CA . VAL G 1 186 ? 121.671 67.678 12.285 1.00 81.37 422 VAL D CA 1
ATOM 8042 C C . VAL G 1 186 ? 122.367 66.386 11.877 1.00 78.45 422 VAL D C 1
ATOM 8043 O O . VAL G 1 186 ? 123.317 66.402 11.084 1.00 79.14 422 VAL D O 1
ATOM 8047 N N . PHE G 1 187 ? 121.893 65.268 12.420 1.00 78.15 423 PHE D N 1
ATOM 8048 C CA . PHE G 1 187 ? 122.382 63.944 12.068 1.00 78.72 423 PHE D CA 1
ATOM 8049 C C . PHE G 1 187 ? 121.255 63.153 11.420 1.00 80.10 423 PHE D C 1
ATOM 8050 O O . PHE G 1 187 ? 120.073 63.409 11.668 1.00 81.64 423 PHE D O 1
ATOM 8058 N N . SER G 1 188 ? 121.630 62.189 10.582 1.00 78.34 424 SER D N 1
ATOM 8059 C CA . SER G 1 188 ? 120.671 61.425 9.796 1.00 77.83 424 SER D CA 1
ATOM 8060 C C . SER G 1 188 ? 120.975 59.941 9.916 1.00 77.04 424 SER D C 1
ATOM 8061 O O . SER G 1 188 ? 122.119 59.519 9.719 1.00 76.23 424 SER D O 1
ATOM 8064 N N . CYS G 1 189 ? 119.951 59.160 10.248 1.00 76.66 425 CYS D N 1
ATOM 8065 C CA . CYS G 1 189 ? 120.039 57.707 10.217 1.00 75.74 425 CYS D CA 1
ATOM 8066 C C . CYS G 1 189 ? 119.630 57.228 8.830 1.00 73.34 425 CYS D C 1
ATOM 8067 O O . CYS G 1 189 ? 118.499 57.470 8.394 1.00 75.13 425 CYS D O 1
ATOM 8070 N N . SER G 1 190 ? 120.545 56.551 8.142 1.00 69.64 426 SER D N 1
ATOM 8071 C CA . SER G 1 190 ? 120.293 56.018 6.811 1.00 68.05 426 SER D CA 1
ATOM 8072 C C . SER G 1 190 ? 120.085 54.515 6.910 1.00 64.32 426 SER D C 1
ATOM 8073 O O . SER G 1 190 ? 120.919 53.806 7.480 1.00 63.31 426 SER D O 1
ATOM 8076 N N . VAL G 1 191 ? 118.971 54.037 6.362 1.00 64.87 427 VAL D N 1
ATOM 8077 C CA . VAL G 1 191 ? 118.600 52.628 6.418 1.00 62.71 427 VAL D CA 1
ATOM 8078 C C . VAL G 1 191 ? 118.395 52.134 4.995 1.00 66.45 427 VAL D C 1
ATOM 8079 O O . VAL G 1 191 ? 117.756 52.813 4.183 1.00 66.63 427 VAL D O 1
ATOM 8083 N N . MET G 1 192 ? 118.941 50.957 4.696 1.00 69.24 428 MET D N 1
ATOM 8084 C CA . MET G 1 192 ? 118.828 50.339 3.380 1.00 74.01 428 MET D CA 1
ATOM 8085 C C . MET G 1 192 ? 118.197 48.965 3.544 1.00 69.64 428 MET D C 1
ATOM 8086 O O . MET G 1 192 ? 118.715 48.124 4.287 1.00 69.19 428 MET D O 1
ATOM 8091 N N . HIS G 1 193 ? 117.084 48.741 2.849 1.00 66.29 429 HIS D N 1
ATOM 8092 C CA . HIS G 1 193 ? 116.329 47.506 2.987 1.00 65.02 429 HIS D CA 1
ATOM 8093 C C . HIS G 1 193 ? 115.498 47.308 1.728 1.00 66.84 429 HIS D C 1
ATOM 8094 O O . HIS G 1 193 ? 115.032 48.274 1.119 1.00 67.21 429 HIS D O 1
ATOM 8101 N N . GLU G 1 194 ? 115.315 46.041 1.348 1.00 69.94 430 GLU D N 1
ATOM 8102 C CA . GLU G 1 194 ? 114.647 45.733 0.087 1.00 73.39 430 GLU D CA 1
ATOM 8103 C C . GLU G 1 194 ? 113.195 46.193 0.082 1.00 71.60 430 GLU D C 1
ATOM 8104 O O . GLU G 1 194 ? 112.657 46.536 -0.977 1.00 76.32 430 GLU D O 1
ATOM 8110 N N . ALA G 1 195 ? 112.543 46.194 1.241 1.00 64.58 431 ALA D N 1
ATOM 8111 C CA . ALA G 1 195 ? 111.140 46.570 1.335 1.00 62.69 431 ALA D CA 1
ATOM 8112 C C . ALA G 1 195 ? 110.942 48.076 1.404 1.00 65.65 431 ALA D C 1
ATOM 8113 O O . ALA G 1 195 ? 109.808 48.529 1.591 1.00 67.12 431 ALA D O 1
ATOM 8115 N N . LEU G 1 196 ? 112.011 48.852 1.268 1.00 67.08 432 LEU D N 1
ATOM 8116 C CA . LEU G 1 196 ? 111.931 50.301 1.189 1.00 69.60 432 LEU D CA 1
ATOM 8117 C C . LEU G 1 196 ? 111.954 50.737 -0.270 1.00 72.27 432 LEU D C 1
ATOM 8118 O O . LEU G 1 196 ? 112.597 50.109 -1.115 1.00 72.74 432 LEU D O 1
ATOM 8123 N N . HIS G 1 197 ? 111.238 51.819 -0.562 1.00 74.39 433 HIS D N 1
ATOM 8124 C CA . HIS G 1 197 ? 111.297 52.401 -1.895 1.00 77.43 433 HIS D CA 1
ATOM 8125 C C . HIS G 1 197 ? 112.716 52.869 -2.187 1.00 77.86 433 HIS D C 1
ATOM 8126 O O . HIS G 1 197 ? 113.351 53.520 -1.351 1.00 78.17 433 HIS D O 1
ATOM 8133 N N . ASN G 1 198 ? 113.216 52.532 -3.375 1.00 76.76 434 ASN D N 1
ATOM 8134 C CA . ASN G 1 198 ? 114.598 52.792 -3.769 1.00 76.09 434 ASN D CA 1
ATOM 8135 C C . ASN G 1 198 ? 115.611 52.068 -2.886 1.00 74.12 434 ASN D C 1
ATOM 8136 O O . ASN G 1 198 ? 116.814 52.336 -2.983 1.00 74.14 434 ASN D O 1
ATOM 8141 N N . HIS G 1 199 ? 115.151 51.158 -2.027 1.00 71.93 435 HIS D N 1
ATOM 8142 C CA . HIS G 1 199 ? 115.995 50.375 -1.128 1.00 71.43 435 HIS D CA 1
ATOM 8143 C C . HIS G 1 199 ? 116.691 51.215 -0.064 1.00 71.98 435 HIS D C 1
ATOM 8144 O O . HIS G 1 199 ? 117.655 50.749 0.550 1.00 73.54 435 HIS D O 1
ATOM 8151 N N . TYR G 1 200 ? 116.249 52.447 0.181 1.00 72.37 436 TYR D N 1
ATOM 8152 C CA . TYR G 1 200 ? 116.860 53.220 1.254 1.00 72.47 436 TYR D CA 1
ATOM 8153 C C . TYR G 1 200 ? 115.930 54.346 1.683 1.00 72.26 436 TYR D C 1
ATOM 8154 O O . TYR G 1 200 ? 115.097 54.817 0.906 1.00 73.34 436 TYR D O 1
ATOM 8163 N N . THR G 1 201 ? 116.088 54.759 2.941 1.00 71.30 437 THR D N 1
ATOM 8164 C CA . THR G 1 201 ? 115.380 55.903 3.495 1.00 72.21 437 THR D CA 1
ATOM 8165 C C . THR G 1 201 ? 116.278 56.560 4.534 1.00 72.86 437 THR D C 1
ATOM 8166 O O . THR G 1 201 ? 117.290 55.994 4.957 1.00 68.85 437 THR D O 1
ATOM 8170 N N . GLN G 1 202 ? 115.902 57.772 4.942 1.00 75.78 438 GLN D N 1
ATOM 8171 C CA . GLN G 1 202 ? 116.671 58.520 5.926 1.00 78.33 438 GLN D CA 1
ATOM 8172 C C . GLN G 1 202 ? 115.732 59.241 6.881 1.00 75.68 438 GLN D C 1
ATOM 8173 O O . GLN G 1 202 ? 114.651 59.693 6.495 1.00 76.50 438 GLN D O 1
ATOM 8179 N N . LYS G 1 203 ? 116.158 59.337 8.140 1.00 72.18 439 LYS D N 1
ATOM 8180 C CA . LYS G 1 203 ? 115.429 60.060 9.171 1.00 72.16 439 LYS D CA 1
ATOM 8181 C C . LYS G 1 203 ? 116.378 61.010 9.885 1.00 72.36 439 L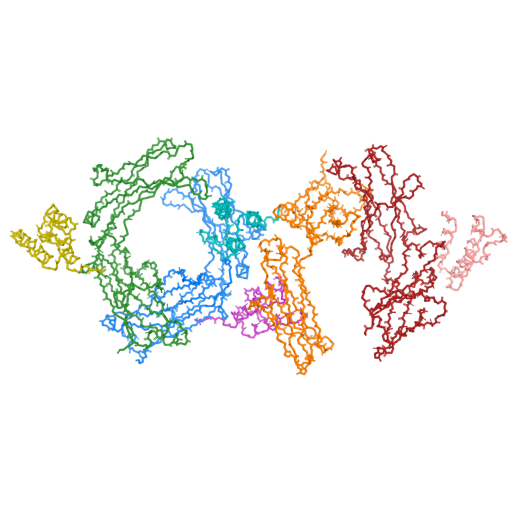YS D C 1
ATOM 8182 O O . LYS G 1 203 ? 117.507 60.639 10.220 1.00 71.34 439 LYS D O 1
ATOM 8188 N N . SER G 1 204 ? 115.915 62.234 10.114 1.00 77.56 440 SER D N 1
ATOM 8189 C CA . SER G 1 204 ? 116.735 63.277 10.709 1.00 80.10 440 SER D CA 1
ATOM 8190 C C . SER G 1 204 ? 116.693 63.203 12.233 1.00 81.10 440 SER D C 1
ATOM 8191 O O . SER G 1 204 ? 115.811 62.582 12.830 1.00 77.87 440 SER D O 1
ATOM 8194 N N . LEU G 1 205 ? 117.670 63.858 12.856 1.00 82.65 441 LEU D N 1
ATOM 8195 C CA . LEU G 1 205 ? 117.790 63.890 14.311 1.00 81.85 441 LEU D CA 1
ATOM 8196 C C . LEU G 1 205 ? 118.527 65.163 14.695 1.00 81.06 441 LEU D C 1
ATOM 8197 O O . LEU G 1 205 ? 119.639 65.405 14.215 1.00 82.38 441 LEU D O 1
ATOM 8202 N N . SER G 1 206 ? 117.911 65.971 15.556 1.00 78.42 442 SER D N 1
ATOM 8203 C CA . SER G 1 206 ? 118.485 67.247 15.958 1.00 79.87 442 SER D CA 1
ATOM 8204 C C . SER G 1 206 ? 118.015 67.579 17.367 1.00 79.33 442 SER D C 1
ATOM 8205 O O . SER G 1 206 ? 117.134 66.921 17.924 1.00 77.50 442 SER D O 1
ATOM 8208 N N . LEU G 1 207 ? 118.617 68.623 17.938 1.00 85.00 443 LEU D N 1
ATOM 8209 C CA . LEU G 1 207 ? 118.357 69.007 19.321 1.00 88.04 443 LEU D CA 1
ATOM 8210 C C . LEU G 1 207 ? 116.973 69.618 19.507 1.00 93.07 443 LEU D C 1
ATOM 8211 O O . LEU G 1 207 ? 116.045 68.934 19.952 1.00 89.35 443 LEU D O 1
ATOM 8216 N N . SER G 1 208 ? 116.830 70.902 19.190 1.00 99.47 444 SER D N 1
ATOM 8217 C CA . SER G 1 208 ? 115.561 71.614 19.340 1.00 105.17 444 SER D CA 1
ATOM 8218 C C . SER G 1 208 ? 115.295 71.924 20.810 1.00 104.87 444 SER D C 1
ATOM 8219 O O . SER G 1 208 ? 114.786 71.083 21.551 1.00 101.59 444 SER D O 1
ATOM 8222 N N . LEU H 2 5 ? 126.411 59.080 -4.820 1.00 114.48 5 LEU H N 1
ATOM 8223 C CA . LEU H 2 5 ? 125.474 58.047 -5.245 1.00 109.39 5 LEU H CA 1
ATOM 8224 C C . LEU H 2 5 ? 124.754 58.469 -6.521 1.00 111.84 5 LEU H C 1
ATOM 8225 O O . LEU H 2 5 ? 124.288 59.603 -6.633 1.00 117.20 5 LEU H O 1
ATOM 8230 N N . ASN H 2 6 ? 124.666 57.551 -7.482 1.00 106.93 6 ASN H N 1
ATOM 8231 C CA . ASN H 2 6 ? 123.895 57.774 -8.704 1.00 106.01 6 ASN H CA 1
ATOM 8232 C C . ASN H 2 6 ? 122.442 57.412 -8.417 1.00 100.78 6 ASN H C 1
ATOM 8233 O O . ASN H 2 6 ? 122.030 56.256 -8.529 1.00 95.13 6 ASN H O 1
ATOM 8238 N N . LYS H 2 7 ? 121.655 58.420 -8.033 1.00 100.52 7 LYS H N 1
ATOM 8239 C CA . LYS H 2 7 ? 120.283 58.169 -7.603 1.00 96.32 7 LYS H CA 1
ATOM 8240 C C . LYS H 2 7 ? 119.412 57.677 -8.755 1.00 96.52 7 LYS H C 1
ATOM 8241 O O . LYS H 2 7 ? 118.605 56.757 -8.576 1.00 91.25 7 LYS H O 1
ATOM 8247 N N . GLU H 2 8 ? 119.550 58.278 -9.941 1.00 103.02 8 GLU H N 1
ATOM 8248 C CA . GLU H 2 8 ? 118.708 57.877 -11.065 1.00 104.39 8 GLU H CA 1
ATOM 8249 C C . GLU H 2 8 ? 118.990 56.437 -11.474 1.00 100.41 8 GLU H C 1
ATOM 8250 O O . GLU H 2 8 ? 118.068 55.690 -11.824 1.00 99.11 8 GLU H O 1
ATOM 8256 N N . GLN H 2 9 ? 120.261 56.031 -11.445 1.00 101.96 9 GLN H N 1
ATOM 8257 C CA . GLN H 2 9 ? 120.604 54.641 -11.726 1.00 97.83 9 GLN H CA 1
ATOM 8258 C C . GLN H 2 9 ? 120.013 53.718 -10.668 1.00 94.06 9 GLN H C 1
ATOM 8259 O O . GLN H 2 9 ? 119.426 52.677 -10.988 1.00 91.09 9 GLN H O 1
ATOM 8265 N N . GLN H 2 10 ? 120.173 54.082 -9.394 1.00 90.61 10 GLN H N 1
ATOM 8266 C CA . GLN H 2 10 ? 119.623 53.274 -8.311 1.00 84.59 10 GLN H CA 1
ATOM 8267 C C . GLN H 2 10 ? 118.107 53.168 -8.419 1.00 80.56 10 GLN H C 1
ATOM 8268 O O . GLN H 2 10 ? 117.534 52.095 -8.194 1.00 78.78 10 GLN H O 1
ATOM 8274 N N . ASN H 2 11 ? 117.437 54.273 -8.758 1.00 79.42 11 ASN H N 1
ATOM 8275 C CA . ASN H 2 11 ? 115.981 54.251 -8.857 1.00 75.90 11 ASN H CA 1
ATOM 8276 C C . ASN H 2 11 ? 115.524 53.396 -10.033 1.00 74.89 11 ASN H C 1
ATOM 8277 O O . ASN H 2 11 ? 114.584 52.604 -9.903 1.00 72.53 11 ASN H O 1
ATOM 8282 N N . ALA H 2 12 ? 116.178 53.538 -11.189 1.00 77.69 12 ALA H N 1
ATOM 8283 C CA . ALA H 2 12 ? 115.846 52.692 -12.332 1.00 78.02 12 ALA H CA 1
ATOM 8284 C C . ALA H 2 12 ? 116.023 51.219 -11.988 1.00 74.94 12 ALA H C 1
ATOM 8285 O O . ALA H 2 12 ? 115.208 50.377 -12.383 1.00 71.80 12 ALA H O 1
ATOM 8287 N N . PHE H 2 13 ? 117.087 50.890 -11.253 1.00 75.56 13 PHE H N 1
ATOM 8288 C CA . PHE H 2 13 ? 117.290 49.518 -10.801 1.00 73.75 13 PHE H CA 1
ATOM 8289 C C . PHE H 2 13 ? 116.105 49.0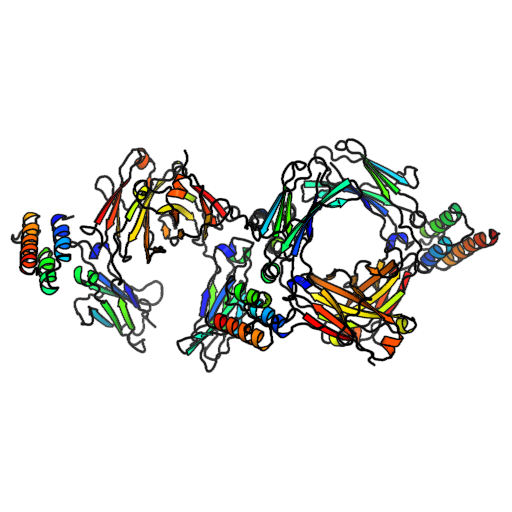41 -9.969 1.00 73.16 13 PHE H C 1
ATOM 8290 O O . PHE H 2 13 ? 115.585 47.940 -10.182 1.00 71.68 13 PHE H O 1
ATOM 8298 N N . TYR H 2 14 ? 115.663 49.860 -9.012 1.00 75.17 14 TYR H N 1
ATOM 8299 C CA . TYR H 2 14 ? 114.556 49.462 -8.148 1.00 74.72 14 TYR H CA 1
ATOM 8300 C C . TYR H 2 14 ? 113.266 49.293 -8.943 1.00 76.35 14 TYR H C 1
ATOM 8301 O O . TYR H 2 14 ? 112.560 48.288 -8.796 1.00 76.93 14 TYR H O 1
ATOM 8310 N N . GLU H 2 15 ? 112.937 50.271 -9.789 1.00 77.64 15 GLU H N 1
ATOM 8311 C CA . GLU H 2 15 ? 111.690 50.202 -10.545 1.00 77.88 15 GLU H CA 1
ATOM 8312 C C . GLU H 2 15 ? 111.680 48.993 -11.471 1.00 74.45 15 GLU H C 1
ATOM 8313 O O . GLU H 2 15 ? 110.692 48.251 -11.532 1.00 72.94 15 GLU H O 1
ATOM 8319 N N . ILE H 2 16 ? 112.772 48.780 -12.209 1.00 73.57 16 ILE H N 1
ATOM 8320 C CA . ILE H 2 16 ? 112.863 47.609 -13.076 1.00 72.08 16 ILE H CA 1
ATOM 8321 C C . ILE H 2 16 ? 112.757 46.333 -12.251 1.00 67.83 16 ILE H C 1
ATOM 8322 O O . ILE H 2 16 ? 112.131 45.351 -12.668 1.00 67.87 16 ILE H O 1
ATOM 8327 N N . LEU H 2 17 ? 113.357 46.332 -11.061 1.00 65.53 17 LEU H N 1
ATOM 8328 C CA . LEU H 2 17 ? 113.349 45.145 -10.216 1.00 64.67 17 LEU H CA 1
ATOM 8329 C C . LEU H 2 17 ? 111.936 44.706 -9.847 1.00 65.93 17 LEU H C 1
ATOM 8330 O O . LEU H 2 17 ? 111.728 43.526 -9.539 1.00 64.53 17 LEU H O 1
ATOM 8335 N N . HIS H 2 18 ? 110.963 45.619 -9.876 1.00 69.79 18 HIS H N 1
ATOM 8336 C CA . HIS H 2 18 ? 109.607 45.340 -9.418 1.00 72.18 18 HIS H CA 1
ATOM 8337 C C . HIS H 2 18 ? 108.569 45.357 -10.535 1.00 74.84 18 HIS H C 1
ATOM 8338 O O . HIS H 2 18 ? 107.373 45.230 -10.250 1.00 76.78 18 HIS H O 1
ATOM 8345 N N . LEU H 2 19 ? 108.978 45.509 -11.788 1.00 64.64 19 LEU H N 1
ATOM 8346 C CA . LEU H 2 19 ? 108.013 45.476 -12.881 1.00 66.22 19 LEU H CA 1
ATOM 8347 C C . LEU H 2 19 ? 107.366 44.094 -12.954 1.00 70.63 19 LEU H C 1
ATOM 8348 O O . LEU H 2 19 ? 108.068 43.103 -13.204 1.00 69.11 19 LEU H O 1
ATOM 8353 N N . PRO H 2 20 ? 106.048 43.981 -12.757 1.00 76.28 20 PRO H N 1
ATOM 8354 C CA . PRO H 2 20 ? 105.462 42.650 -12.530 1.00 80.40 20 PRO H CA 1
ATOM 8355 C C . PRO H 2 20 ? 105.366 41.796 -13.780 1.00 82.54 20 PRO H C 1
ATOM 8356 O O . PRO H 2 20 ? 105.402 40.564 -13.672 1.00 85.24 20 PRO H O 1
ATOM 8360 N N . ASN H 2 21 ? 105.250 42.401 -14.959 1.00 81.35 21 ASN H N 1
ATOM 8361 C CA . ASN H 2 21 ? 104.946 41.652 -16.170 1.00 82.38 21 ASN H CA 1
ATOM 8362 C C . ASN H 2 21 ? 106.185 41.198 -16.929 1.00 79.38 21 ASN H C 1
ATOM 8363 O O . ASN H 2 21 ? 106.051 40.465 -17.914 1.00 83.25 21 ASN H O 1
ATOM 8368 N N . LEU H 2 22 ? 107.378 41.604 -16.502 1.00 73.20 22 LEU H N 1
ATOM 8369 C CA . LEU H 2 22 ? 108.604 41.129 -17.125 1.00 71.85 22 LEU H CA 1
ATOM 8370 C C . LEU H 2 22 ? 108.949 39.736 -16.618 1.00 71.98 22 LEU H C 1
ATOM 8371 O O . LEU H 2 22 ? 108.727 39.411 -15.448 1.00 72.80 22 LEU H O 1
ATOM 8376 N N . ASN H 2 23 ? 109.504 38.916 -17.504 1.00 72.41 23 ASN H N 1
ATOM 8377 C CA . ASN H 2 23 ? 110.064 37.644 -17.085 1.00 73.76 23 ASN H CA 1
ATOM 8378 C C . ASN H 2 23 ? 111.472 37.859 -16.536 1.00 75.10 23 ASN H C 1
ATOM 8379 O O . ASN H 2 23 ? 112.094 38.904 -16.743 1.00 71.34 23 ASN H O 1
ATOM 8384 N N . GLU H 2 24 ? 111.972 36.854 -15.816 1.00 82.65 24 GLU H N 1
ATOM 8385 C CA . GLU H 2 24 ? 113.301 36.972 -15.227 1.00 85.63 24 GLU H CA 1
ATOM 8386 C C . GLU H 2 24 ? 114.384 37.128 -16.284 1.00 82.19 24 GLU H C 1
ATOM 8387 O O . GLU H 2 24 ? 115.484 37.593 -15.967 1.00 81.12 24 GLU H O 1
ATOM 8393 N N . GLU H 2 25 ? 114.097 36.763 -17.534 1.00 81.58 25 GLU H N 1
ATOM 8394 C CA . GLU H 2 25 ? 115.081 36.917 -18.597 1.00 79.12 25 GLU H CA 1
ATOM 8395 C C . GLU H 2 25 ? 115.233 38.381 -18.985 1.00 74.41 25 GLU H C 1
ATOM 8396 O O . GLU H 2 25 ? 116.351 38.893 -19.116 1.00 69.58 25 GLU H O 1
ATOM 8402 N N . GLN H 2 26 ? 114.104 39.071 -19.161 1.00 75.34 26 GLN H N 1
ATOM 8403 C CA . GLN H 2 26 ? 114.120 40.482 -19.529 1.00 76.15 26 GLN H CA 1
ATOM 8404 C C . GLN H 2 26 ? 114.629 41.343 -18.383 1.00 73.56 26 GLN H C 1
ATOM 8405 O O . GLN H 2 26 ? 115.437 42.255 -18.593 1.00 73.71 26 GLN H O 1
ATOM 8411 N N . ARG H 2 27 ? 114.159 41.067 -17.166 1.00 73.74 27 ARG H N 1
ATOM 8412 C CA . ARG H 2 27 ? 114.580 41.836 -16.001 1.00 71.18 27 ARG H CA 1
ATOM 8413 C C . ARG H 2 27 ? 116.098 41.853 -15.876 1.00 70.59 27 ARG H C 1
ATOM 8414 O O . ARG H 2 27 ? 116.706 42.908 -15.664 1.00 68.54 27 ARG H O 1
ATOM 8422 N N . LYS H 2 28 ? 116.731 40.685 -16.019 1.00 74.19 28 LYS H N 1
ATOM 8423 C CA . LYS H 2 28 ? 118.184 40.610 -15.902 1.00 75.99 28 LYS H CA 1
ATOM 8424 C C . LYS H 2 28 ? 118.874 41.451 -16.966 1.00 72.54 28 LYS H C 1
ATOM 8425 O O . LYS H 2 28 ? 119.886 42.106 -16.689 1.00 73.05 28 LYS H O 1
ATOM 8431 N N . ALA H 2 29 ? 118.348 41.444 -18.193 1.00 68.89 29 ALA H N 1
ATOM 8432 C CA . ALA H 2 29 ? 119.003 42.180 -19.267 1.00 67.90 29 ALA H CA 1
ATOM 8433 C C . ALA H 2 29 ? 118.927 43.681 -19.026 1.00 65.83 29 ALA H C 1
ATOM 8434 O O . ALA H 2 29 ? 119.907 44.400 -19.252 1.00 68.78 29 ALA H O 1
ATOM 8436 N N . PHE H 2 30 ? 117.779 44.176 -18.560 1.00 63.34 30 PHE H N 1
ATOM 8437 C CA . PHE H 2 30 ? 117.660 45.601 -18.275 1.00 64.42 30 PHE H CA 1
ATOM 8438 C C . PHE H 2 30 ? 118.569 46.004 -17.118 1.00 65.97 30 PHE H C 1
ATOM 8439 O O . PHE H 2 30 ? 119.314 46.987 -17.214 1.00 65.68 30 PHE H O 1
ATOM 8447 N N . ILE H 2 31 ? 118.522 45.256 -16.012 1.00 66.81 31 ILE H N 1
ATOM 8448 C CA . ILE H 2 31 ? 119.369 45.580 -14.866 1.00 68.52 31 ILE H CA 1
ATOM 8449 C C . ILE H 2 31 ? 120.838 45.520 -15.262 1.00 74.53 31 ILE H C 1
ATOM 8450 O O . ILE H 2 31 ? 121.630 46.403 -14.913 1.00 75.79 31 ILE H O 1
ATOM 8455 N N . GLN H 2 32 ? 121.227 44.471 -15.989 1.00 79.19 32 GLN H N 1
ATOM 8456 C CA . GLN H 2 32 ? 122.618 44.350 -16.410 1.00 84.13 32 GLN H CA 1
ATOM 8457 C C . GLN H 2 32 ? 123.003 45.477 -17.357 1.00 90.16 32 GLN H C 1
ATOM 8458 O O . GLN H 2 32 ? 124.147 45.947 -17.332 1.00 91.67 32 GLN H O 1
ATOM 8464 N N . SER H 2 33 ? 122.066 45.925 -18.196 1.00 94.64 33 SER H N 1
ATOM 8465 C CA . SER H 2 33 ? 122.331 47.029 -19.110 1.00 98.33 33 SER H CA 1
ATOM 8466 C C . SER H 2 33 ? 122.598 48.337 -18.379 1.00 94.53 33 SER H C 1
ATOM 8467 O O . SER H 2 33 ? 123.047 49.300 -19.010 1.00 100.03 33 SER H O 1
ATOM 8470 N N . LEU H 2 34 ? 122.326 48.398 -17.075 1.00 85.00 34 LEU H N 1
ATOM 8471 C CA . LEU H 2 34 ? 122.614 49.582 -16.279 1.00 80.66 34 LEU H CA 1
ATOM 8472 C C . LEU H 2 34 ? 124.080 49.688 -15.885 1.00 86.12 34 LEU H C 1
ATOM 8473 O O . LEU H 2 34 ? 124.498 50.755 -15.421 1.00 82.63 34 LEU H O 1
ATOM 8478 N N . ILE H 2 35 ? 124.862 48.616 -16.033 1.00 84.03 35 ILE H N 1
ATOM 8479 C CA . ILE H 2 35 ? 126.213 48.579 -15.482 1.00 90.95 35 ILE H CA 1
ATOM 8480 C C . ILE H 2 35 ? 127.209 47.925 -16.436 1.00 96.67 35 ILE H C 1
ATOM 8481 O O . ILE H 2 35 ? 128.379 47.741 -16.082 1.00 99.56 35 ILE H O 1
ATOM 8486 N N . ASP H 2 36 ? 126.768 47.562 -17.645 1.00 98.20 36 ASP H N 1
ATOM 8487 C CA . ASP H 2 36 ? 127.641 46.865 -18.587 1.00 104.07 36 ASP H CA 1
ATOM 8488 C C . ASP H 2 36 ? 127.652 47.542 -19.955 1.00 110.77 36 ASP H C 1
ATOM 8489 O O . ASP H 2 36 ? 127.919 46.895 -20.971 1.00 116.25 36 ASP H O 1
ATOM 8494 N N . GLY H 2 37 ? 127.368 48.843 -19.999 1.00 114.17 37 GLY H N 1
ATOM 8495 C CA . GLY H 2 37 ? 127.447 49.616 -21.218 1.00 118.96 37 GLY H CA 1
ATOM 8496 C C . GLY H 2 37 ? 126.170 49.681 -22.033 1.00 119.55 37 GLY H C 1
ATOM 8497 O O . GLY H 2 37 ? 125.939 50.686 -22.715 1.00 124.30 37 GLY H O 1
ATOM 8498 N N . GLY H 2 38 ? 125.341 48.637 -21.995 1.00 112.60 38 GLY H N 1
ATOM 8499 C CA . GLY H 2 38 ? 124.137 48.637 -22.812 1.00 112.38 38 GLY H CA 1
ATOM 8500 C C . GLY H 2 38 ? 123.320 49.903 -22.654 1.00 112.59 38 GLY H C 1
ATOM 8501 O O . GLY H 2 38 ? 122.828 50.464 -23.637 1.00 118.04 38 GLY H O 1
ATOM 8502 N N . GLY H 2 39 ? 123.165 50.376 -21.414 1.00 108.31 39 GLY H N 1
ATOM 8503 C CA . GLY H 2 39 ? 122.456 51.623 -21.185 1.00 106.62 39 GLY H CA 1
ATOM 8504 C C . GLY H 2 39 ? 123.298 52.863 -21.386 1.00 109.07 39 GLY H C 1
ATOM 8505 O O . GLY H 2 39 ? 122.745 53.951 -21.569 1.00 112.08 39 GLY H O 1
ATOM 8506 N N . ASP H 2 40 ? 124.624 52.723 -21.354 1.00 105.03 40 ASP H N 1
ATOM 8507 C CA . ASP H 2 40 ? 125.537 53.852 -21.533 1.00 104.29 40 ASP H CA 1
ATOM 8508 C C . ASP H 2 40 ? 125.705 54.099 -23.031 1.00 106.05 40 ASP H C 1
ATOM 8509 O O . ASP H 2 40 ? 126.668 53.662 -23.667 1.00 111.81 40 ASP H O 1
ATOM 8514 N N . THR H 2 41 ? 124.741 54.822 -23.608 1.00 102.22 41 THR H N 1
ATOM 8515 C CA . THR H 2 41 ? 124.704 54.956 -25.060 1.00 106.32 41 THR H CA 1
ATOM 8516 C C . THR H 2 41 ? 125.889 55.761 -25.580 1.00 119.22 41 THR H C 1
ATOM 8517 O O . THR H 2 41 ? 126.363 55.511 -26.695 1.00 119.50 41 THR H O 1
ATOM 8521 N N . ASN H 2 42 ? 126.375 56.726 -24.803 1.00 128.77 42 ASN H N 1
ATOM 8522 C CA . ASN H 2 42 ? 127.581 57.460 -25.159 1.00 139.45 42 ASN H CA 1
ATOM 8523 C C . ASN H 2 42 ? 128.782 56.798 -24.494 1.00 137.69 42 ASN H C 1
ATOM 8524 O O . ASN H 2 42 ? 128.683 56.271 -23.383 1.00 135.91 42 ASN H O 1
ATOM 8529 N N . GLY H 2 43 ? 129.914 56.815 -25.189 1.00 138.05 43 GLY H N 1
ATOM 8530 C CA . GLY H 2 43 ? 131.133 56.218 -24.679 1.00 134.86 43 GLY H CA 1
ATOM 8531 C C . GLY H 2 43 ? 131.861 56.985 -23.593 1.00 134.48 43 GLY H C 1
ATOM 8532 O O . GLY H 2 43 ? 133.094 56.959 -23.555 1.00 137.07 43 GLY H O 1
ATOM 8533 N N . ASN H 2 44 ? 131.138 57.663 -22.703 1.00 134.80 44 ASN H N 1
ATOM 8534 C CA . ASN H 2 44 ? 131.788 58.394 -21.622 1.00 137.69 44 ASN H CA 1
ATOM 8535 C C . ASN H 2 44 ? 131.997 57.554 -20.366 1.00 131.86 44 ASN H C 1
ATOM 8536 O O . ASN H 2 44 ? 132.547 58.065 -19.385 1.00 134.17 44 ASN H O 1
ATOM 8541 N N . GLY H 2 45 ? 131.574 56.290 -20.365 1.00 124.92 45 GLY H N 1
ATOM 8542 C CA . GLY H 2 45 ? 131.849 55.397 -19.259 1.00 120.98 45 GLY H CA 1
ATOM 8543 C C . GLY H 2 45 ? 130.926 55.523 -18.066 1.00 119.25 45 GLY H C 1
ATOM 8544 O O . GLY H 2 45 ? 131.046 54.724 -17.128 1.00 112.73 45 GLY H O 1
ATOM 8545 N N . TYR H 2 46 ? 130.010 56.489 -18.063 1.00 125.01 46 TYR H N 1
ATOM 8546 C CA . TYR H 2 46 ? 129.133 56.734 -16.927 1.00 125.17 46 TYR H CA 1
ATOM 8547 C C . TYR H 2 46 ? 127.691 56.832 -17.400 1.00 123.83 46 TYR H C 1
ATOM 8548 O O . TYR H 2 46 ? 127.406 57.453 -18.427 1.00 127.49 46 TYR H O 1
ATOM 8557 N N . LEU H 2 47 ? 126.786 56.213 -16.645 1.00 118.76 47 LEU H N 1
ATOM 8558 C CA . LEU H 2 47 ? 125.363 56.219 -16.981 1.00 117.16 47 LEU H CA 1
ATOM 8559 C C . LEU H 2 47 ? 124.732 57.489 -16.427 1.00 118.87 47 LEU H C 1
ATOM 8560 O O . LEU H 2 47 ? 124.409 57.573 -15.240 1.00 115.86 47 LEU H O 1
ATOM 8565 N N . ASP H 2 48 ? 124.551 58.485 -17.290 1.00 124.32 48 ASP H N 1
ATOM 8566 C CA . ASP H 2 48 ? 123.966 59.745 -16.867 1.00 125.59 48 ASP H CA 1
ATOM 8567 C C . ASP H 2 48 ? 122.474 59.571 -16.596 1.00 121.44 48 ASP H C 1
ATOM 8568 O O . ASP H 2 48 ? 121.853 58.578 -16.987 1.00 119.26 48 ASP H O 1
ATOM 8573 N N . ALA H 2 49 ? 121.899 60.559 -15.907 1.00 118.08 49 ALA H N 1
ATOM 8574 C CA . ALA H 2 49 ? 120.474 60.512 -15.595 1.00 114.28 49 ALA H CA 1
ATOM 8575 C C . ALA H 2 49 ? 119.636 60.377 -16.860 1.00 114.73 49 ALA H C 1
ATOM 8576 O O . ALA H 2 49 ? 118.644 59.639 -16.881 1.00 110.12 49 ALA H O 1
ATOM 8578 N N . GLU H 2 50 ? 120.019 61.085 -17.924 1.00 121.03 50 GLU H N 1
ATOM 8579 C CA . GLU H 2 50 ? 119.292 60.991 -19.187 1.00 122.14 50 GLU H CA 1
ATOM 8580 C C . GLU H 2 50 ? 119.251 59.555 -19.695 1.00 118.72 50 GLU H C 1
ATOM 8581 O O . GLU H 2 50 ? 118.201 59.062 -20.122 1.00 120.10 50 GLU H O 1
ATOM 8587 N N . GLU H 2 51 ? 120.393 58.866 -19.655 1.00 114.11 51 GLU H N 1
ATOM 8588 C CA . GLU H 2 51 ? 120.466 57.510 -20.192 1.00 109.00 51 GLU H CA 1
ATOM 8589 C C . GLU H 2 51 ? 119.711 56.521 -19.312 1.00 105.95 51 GLU H C 1
ATOM 8590 O O . GLU H 2 51 ? 119.110 55.566 -19.817 1.00 101.51 51 GLU H O 1
ATOM 8596 N N . SER H 2 52 ? 119.737 56.730 -17.995 1.00 108.78 52 SER H N 1
ATOM 8597 C CA . SER H 2 52 ? 119.003 55.860 -17.081 1.00 107.17 52 SER H CA 1
ATOM 8598 C C . SER H 2 52 ? 117.502 55.913 -17.346 1.00 102.53 52 SER H C 1
ATOM 8599 O O . SER H 2 52 ? 116.832 54.875 -17.399 1.00 102.04 52 SER H O 1
ATOM 8602 N N . ALA H 2 53 ? 116.954 57.119 -17.513 1.00 98.89 53 ALA H N 1
ATOM 8603 C CA . ALA H 2 53 ? 115.509 57.266 -17.661 1.00 96.17 53 ALA H CA 1
ATOM 8604 C C . ALA H 2 53 ? 114.980 56.539 -18.894 1.00 96.48 53 ALA H C 1
ATOM 8605 O O . ALA H 2 53 ? 113.907 55.926 -18.844 1.00 93.41 53 ALA H O 1
ATOM 8607 N N . ASN H 2 54 ? 115.706 56.600 -20.013 1.00 101.37 54 ASN H N 1
ATOM 8608 C CA . ASN H 2 54 ? 115.213 55.970 -21.237 1.00 104.62 54 ASN H CA 1
ATOM 8609 C C . ASN H 2 54 ? 115.300 54.449 -21.166 1.00 101.93 54 ASN H C 1
ATOM 8610 O O . ASN H 2 54 ? 114.391 53.753 -21.632 1.00 102.55 54 ASN H O 1
ATOM 8615 N N . LEU H 2 55 ? 116.377 53.908 -20.592 1.00 98.68 55 LEU H N 1
ATOM 8616 C CA . LEU H 2 55 ? 116.430 52.462 -20.403 1.00 92.58 55 LEU H CA 1
ATOM 8617 C C . LEU H 2 55 ? 115.303 52.017 -19.482 1.00 86.32 55 LEU H C 1
ATOM 8618 O O . LEU H 2 55 ? 114.708 50.952 -19.679 1.00 86.23 55 LEU H O 1
ATOM 8623 N N . LEU H 2 56 ? 115.006 52.825 -18.463 1.00 80.29 56 LEU H N 1
ATOM 8624 C CA . LEU H 2 56 ? 113.844 52.566 -17.624 1.00 74.70 56 LEU H CA 1
ATOM 8625 C C . LEU H 2 56 ? 112.560 52.664 -18.438 1.00 72.68 56 LEU H C 1
ATOM 8626 O O . LEU H 2 56 ? 111.672 51.812 -18.318 1.00 70.98 56 LEU H O 1
ATOM 8631 N N . ALA H 2 57 ? 112.447 53.698 -19.276 1.00 75.57 57 ALA H N 1
ATOM 8632 C CA . ALA H 2 57 ? 111.263 53.854 -20.115 1.00 76.67 57 ALA H CA 1
ATOM 8633 C C . ALA H 2 57 ? 111.077 52.658 -21.040 1.00 74.95 57 ALA H C 1
ATOM 8634 O O . ALA H 2 57 ? 109.944 52.227 -21.286 1.00 75.35 57 ALA H O 1
ATOM 8636 N N . GLU H 2 58 ? 112.174 52.107 -21.565 1.00 73.10 58 GLU H N 1
ATOM 8637 C CA . GLU H 2 58 ? 112.061 50.925 -22.413 1.00 72.30 58 GLU H CA 1
ATOM 8638 C C . GLU H 2 58 ? 111.572 49.728 -21.609 1.00 70.11 58 GLU H C 1
ATOM 8639 O O . GLU H 2 58 ? 110.772 48.926 -22.103 1.00 69.61 58 GLU H O 1
ATOM 8645 N N . ALA H 2 59 ? 112.041 49.593 -20.367 1.00 69.86 59 ALA H N 1
ATOM 8646 C CA . ALA H 2 59 ? 111.545 48.525 -19.507 1.00 69.66 59 ALA H CA 1
ATOM 8647 C C . ALA H 2 59 ? 110.078 48.749 -19.163 1.00 72.05 59 ALA H C 1
ATOM 8648 O O . ALA H 2 59 ? 109.286 47.799 -19.146 1.00 71.54 59 ALA H O 1
ATOM 8650 N N . LYS H 2 60 ? 109.699 49.999 -18.878 1.00 75.00 60 LYS H N 1
ATOM 8651 C CA . LYS H 2 60 ? 108.292 50.304 -18.640 1.00 77.26 60 LYS H CA 1
ATOM 8652 C C . LYS H 2 60 ? 107.451 49.987 -19.868 1.00 76.36 60 LYS H C 1
ATOM 8653 O O . LYS H 2 60 ? 106.329 49.481 -19.750 1.00 75.43 60 LYS H O 1
ATOM 8659 N N . LYS H 2 61 ? 107.979 50.278 -21.059 1.00 75.83 61 LYS H N 1
ATOM 8660 C CA . LYS H 2 61 ? 107.228 50.031 -22.286 1.00 76.09 61 LYS H CA 1
ATOM 8661 C C . LYS H 2 61 ? 107.029 48.538 -22.516 1.00 71.90 61 LYS H C 1
ATOM 8662 O O . LYS H 2 61 ? 105.924 48.092 -22.848 1.00 74.65 61 LYS H O 1
ATOM 8668 N N . LEU H 2 62 ? 108.092 47.747 -22.349 1.00 64.57 62 LEU H N 1
ATOM 8669 C CA . LEU H 2 62 ? 107.961 46.304 -22.511 1.00 61.41 62 LEU H CA 1
ATOM 8670 C C . LEU H 2 62 ? 107.053 45.715 -21.441 1.00 63.70 62 LEU H C 1
ATOM 8671 O O . LEU H 2 62 ? 106.299 44.771 -21.707 1.00 63.87 62 LEU H O 1
ATOM 8676 N N . ASN H 2 63 ? 107.116 46.254 -20.221 1.00 66.99 63 ASN H N 1
ATOM 8677 C CA . ASN H 2 63 ? 106.248 45.773 -19.152 1.00 70.69 63 ASN H CA 1
ATOM 8678 C C . ASN H 2 63 ? 104.787 46.087 -19.445 1.00 75.66 63 ASN H C 1
ATOM 8679 O O . ASN H 2 63 ? 103.908 45.249 -19.214 1.00 75.55 63 ASN H O 1
ATOM 8684 N N . ASP H 2 64 ? 104.509 47.287 -19.960 1.00 81.36 64 ASP H N 1
ATOM 8685 C CA . ASP H 2 64 ? 103.131 47.654 -20.268 1.00 87.34 64 ASP H CA 1
ATOM 8686 C C . ASP H 2 64 ? 102.601 46.846 -21.444 1.00 90.17 64 ASP H C 1
ATOM 8687 O O . ASP H 2 64 ? 101.428 46.455 -21.456 1.00 94.97 64 ASP H O 1
ATOM 8692 N N . ALA H 2 65 ? 103.449 46.582 -22.440 1.00 88.23 65 ALA H N 1
ATOM 8693 C CA . ALA H 2 65 ? 103.024 45.781 -23.581 1.00 87.94 65 ALA H CA 1
ATOM 8694 C C . ALA H 2 65 ? 102.722 44.343 -23.184 1.00 89.18 65 ALA H C 1
ATOM 8695 O O . ALA H 2 65 ? 102.043 43.635 -23.935 1.00 92.36 65 ALA H O 1
ATOM 8697 N N . ARG H 2 66 ? 103.212 43.898 -22.027 1.00 85.88 66 ARG H N 1
ATOM 8698 C CA . ARG H 2 66 ? 102.975 42.549 -21.535 1.00 86.82 66 ARG H CA 1
ATOM 8699 C C . ARG H 2 66 ? 101.867 42.494 -20.491 1.00 92.72 66 ARG H C 1
ATOM 8700 O O . ARG H 2 66 ? 101.501 41.399 -20.052 1.00 92.04 66 ARG H O 1
ATOM 8708 N N . ALA H 2 67 ? 101.328 43.640 -20.087 1.00 98.97 67 ALA H N 1
ATOM 8709 C CA . ALA H 2 67 ? 100.278 43.651 -19.082 1.00 105.31 67 ALA H CA 1
ATOM 8710 C C . ALA H 2 67 ? 99.032 42.955 -19.627 1.00 109.59 67 ALA H C 1
ATOM 8711 O O . ALA H 2 67 ? 98.652 43.181 -20.782 1.00 113.20 67 ALA H O 1
ATOM 8713 N N . PRO H 2 68 ? 98.367 42.099 -18.830 1.00 107.45 68 PRO H N 1
ATOM 8714 C CA . PRO H 2 68 ? 97.139 41.462 -19.324 1.00 109.80 68 PRO H CA 1
ATOM 8715 C C . PRO H 2 68 ? 95.997 42.455 -19.528 1.00 111.24 68 PRO H C 1
ATOM 8716 O O . PRO H 2 68 ? 96.178 43.644 -19.265 1.00 109.32 68 PRO H O 1
#